Protein AF-A0A812ZDH7-F1 (afdb_monomer)

Mean predicted aligned error: 17.52 Å

Sequence (853 aa):
MTAAGGVAAEVKLAPSDTSGRPQTAWEVPDRGLLRLAHLSHAVVAPGVEERLRIELRDIVLPPHPGGQGHFNAVHDELRCKAYVGPARALFGSDGRPDKSRLKEARLEVSGHQAAAEVDLGVPEPQEPWALRMKLYRRPASNLFAQEKCAEFVEALPCPRSAVQLPGPSGGRQVGAAQVEVLRLVPAAAADALQEACGRVLAQAVDAGVEAEDVEKLCLGARELGPETLRRPEAAQALLAAAKLGKHAVVEKLLSAGVRATLAAARAAEQAGEHLLASRLFSSAEGAKKSEVLLRRAVEERMPFVAEQILKEDATALEGLDQEAARKAHAAGAWTVLAALLDRGDPAPAQPRLLLDYALRAGHAGLARSCLAHLGEDTRDMDLALRTCLDHGRTEIVREALEVMWKARSGGQSEGPPLLELEGGTPDHPAECSICFEELYTNPGVYVNEHGLRVCGHFTCLNCAEHVQDEAGERFRAWRARREPRIPRPPGPVCPLCRAPFEAAVRLTDPTVDPKAFFRLACVPEDADANPESLTLKEKFALSTLGALLPVNVSNFAATFQSLWPAWCDADLQPRPEGLREADFLRPGGMLAWLSGHLLELKVQGQLGQPPRLDCPETWFRHFDFQNSGRLTKSELLRGVVKAFDCSQLAAPGTPSRRARSAGVLKLRDLVEAVWDEERWASGVPLEDFVGSSGLAERLRAALPLGPGGPPAAAAGPSAAASGGRPADTPKAETVSVEEALRLARASDFKTVQEDEARAKVRAEKQRQPLTQSPSRDGAAEPRRPGGPAGGAQVLLASLLEAAREEGRLGATRQLRIQCPFCGVVNAARASERHRVICGACRSVFAVPSLGRR

Solvent-accessible surface area (backbone atoms only — not comparable to full-atom values): 49161 Å² total; per-residue (Å²): 140,88,84,86,83,86,81,89,80,87,83,86,86,83,79,90,80,91,68,93,66,83,80,72,94,73,82,69,82,66,84,58,53,40,76,32,35,48,44,47,66,69,46,56,41,91,93,44,60,34,33,39,38,42,36,37,35,66,51,47,75,63,78,65,97,79,71,83,86,64,95,77,70,72,72,59,49,64,42,41,42,36,35,39,34,40,44,68,34,59,54,22,99,85,69,46,56,40,62,91,62,35,50,79,35,68,34,56,66,57,92,43,32,29,44,36,73,40,82,63,46,64,77,73,69,82,61,64,34,24,40,40,40,38,35,26,42,25,48,74,93,37,90,84,50,70,47,78,54,36,73,53,75,44,64,47,54,37,50,71,44,83,43,72,34,60,25,100,78,82,78,50,82,57,25,46,28,40,37,31,38,30,39,37,34,51,50,89,46,46,68,50,33,32,53,31,37,10,45,49,48,20,53,40,39,67,71,62,59,54,41,72,58,51,42,47,50,46,54,15,36,47,67,75,32,75,62,29,33,58,35,72,46,25,32,46,20,45,29,40,20,22,52,70,63,39,60,66,42,40,51,41,41,46,76,67,50,30,54,49,39,63,69,22,14,50,31,8,43,76,61,67,35,54,74,58,13,39,52,28,36,48,58,41,70,45,99,62,60,60,30,60,51,34,52,48,25,32,74,71,47,33,30,67,46,27,40,50,47,43,71,77,36,65,70,28,57,74,76,51,58,80,61,43,34,46,41,15,58,78,27,63,14,52,68,54,30,20,53,37,40,69,74,65,47,67,71,71,55,62,49,67,61,53,26,50,47,19,51,78,73,66,38,47,66,35,28,45,32,28,48,69,72,52,61,86,80,55,89,74,46,66,63,51,46,49,54,22,52,77,70,69,38,52,68,45,46,46,51,47,48,50,53,51,42,48,65,60,43,74,77,58,80,86,66,84,57,71,62,71,33,49,68,55,75,71,63,64,46,37,50,9,88,83,81,63,47,60,10,44,82,42,33,11,37,43,15,34,93,86,63,41,21,60,55,90,65,62,29,31,36,69,60,36,44,49,52,41,50,52,33,50,49,54,46,52,53,54,64,70,64,69,56,94,81,64,78,81,71,72,71,29,48,42,91,85,80,59,44,65,36,69,45,55,44,66,64,51,57,56,84,80,39,48,65,62,22,51,48,54,47,19,53,67,94,46,97,84,56,57,78,90,73,52,44,36,34,67,74,37,49,54,51,44,48,19,29,58,38,84,24,20,52,78,56,34,50,64,58,43,64,65,48,50,58,67,29,33,64,76,87,46,83,76,70,68,92,36,37,38,66,69,35,34,70,31,80,78,8,55,49,52,55,49,43,54,54,51,49,53,52,51,46,54,70,43,63,55,79,66,56,55,72,92,44,40,66,63,29,47,62,69,42,24,81,80,69,72,63,32,34,41,71,64,38,48,53,48,46,51,58,69,57,41,74,33,45,75,59,25,63,93,86,54,56,77,89,41,12,44,44,49,4,48,53,48,47,49,55,52,49,58,72,69,54,52,64,87,82,32,71,87,22,45,37,59,71,54,32,58,35,98,87,10,52,46,50,53,49,56,71,72,42,89,75,58,96,68,74,82,82,76,78,88,74,80,93,77,84,84,89,81,93,75,79,90,71,85,75,77,77,80,75,81,67,47,74,68,57,19,51,53,51,51,52,56,50,51,53,50,50,50,53,51,49,52,49,51,50,49,54,50,53,49,63,70,65,55,72,81,73,76,78,78,83,87,77,88,84,90,82,86,90,78,92,81,79,92,85,80,70,64,65,65,59,51,53,60,53,55,57,62,62,74,67,81,78,80,84,96,69,92,62,71,46,79,44,66,37,92,87,77,65,52,76,40,80,44,57,83,86,60,83,58,62,48,68,37,92,83,81,61,51,74,46,70,61,83,81,86,75,86,127

pLDDT: mean 78.95, std 19.38, range [26.05, 98.31]

Nearest PDB structures (foldseek):
  8dh8-assembly1_B  TM=3.485E-01  e=1.967E+00  Mus musculus
  3q15-assembly1_A-2  TM=2.946E-01  e=4.383E+00  Bacillus subtilis
  5cwj-assembly1_A  TM=2.223E-01  e=1.800E+00  synthetic construct

Foldseek 3Di:
DDDDDDDDDDDDDDDDDPDDDPDDPPPPPLVFKFWFLLAFLLLFQPQWWKKKKKKKAQADDFDDPPDPDDPPDPDWDKWKKKWKAFPCQCCDPVRHRVNVGIWIWTWDDDPRMTMTMTTPTGDDNPGWMKMWMWMWTHDPVHNPDTHTQDIDMGTPSHQWDKGFGADPVRPDTRDIMIIGMIMITGNVCLVSSLLSLLQVLLVCLLVVHDQVVSLSSLSSNCSSPLVSLADVSVQNSLLSCLLVVVVSNNVSSVVSPRQQDLSSLVSNVVSVVLVVSLVSLCRNVDPDDLLVSLQVCLQSLNQSNNVVSCVVPVCSLVPDDLCSLVSCVVSVNQNSNLSCLVVVRDHNDQLVVQLLVCLVVLPLSNNLSSLVVVQQPCPPCPVSLVVSVVVVSVVSSVSSVVSNLCRLQVVDPPADAQVLLAADALFFQDAAPPPRHQLQVAWKFFAAPVRAGADLDIHGLVVQQVLQVVQVVLQVVVVVVPDPPDPRPQHRADPPPRGHGDGMDTQDDCVVPVLSNQRHLFHDPDSPDDSQPTFRALSSNLSSCSSNGRGDSVSVNVVSVVQQCVLQPVPDPPGDRGHGSCSCPHRSHVSSSSVVNVVVVLLLVLQPQADALVCVLSNVQSLPLVNPQFHDLSSVLVSDLRNDQLLVQADPPDPSSRSNSNSSVSLNVQSVVLDDCVVQVVGHGSCQCPDPNHSSVSSVVSDCPDPDDDPDPDDDDDDDDDDDDDDDDPDPPRQRSVSSSVVVVVVVVVVVVVVVVVVVVVVVVVPDDPDDDDDDDDDDDDDDDDDDDDPPPVVVVVVVVVVVPPDDDDDQDWDWDQDPPPRDTDTHTPPDPFWDQDPPPRDIDGDDDPDDD

Radius of gyration: 44.9 Å; Cα contacts (8 Å, |Δi|>4): 1231; chains: 1; bounding box: 116×93×124 Å

Secondary structure (DSSP, 8-state):
------------------------TT----TTEEEESS--TT---TT--EEEEEEEES--PPPPTT--S-S-----EEEEEEEEEEHHHHT-TTSS--GGG-EEEEEEEETTEEEEEEEEES--TTS-EEEEEEEEEE-TT-TT--EEEEEEEEEES-S-EEEEEE-TTSSSEEEEEEEEEEEEEEGGGHHHHHHHHHHHHHHHHHTT--HHHHHHHHHHHHHT-GGGGGSHHHHHHHHHHHHTT-HHHHHHHHHHTPPP-HHHHHHHHHTT-HHHHHHHHHHHH-S--HHHHHHHHHHTT-HHHHHHHHHH-GGGGTT--TTHHHHHHHHT-HHHHHHHHHHTPPPSS-HHHHHHHHHHHT-HHHHHHHHHHHTT--TTTHHHHHHHHHTT-HHHHHHHHHHHHHHHTTT---SPPHHHHH-SSSPPSPB-TTT--BGGGSEEEEE-TTS-B-SS--EEHHHHHHHHHHHHHHHHHHHHH--TTSPPPP--B-TTT--B-SEEEE---TTT-HHHHHHHH---SSTT--GGG-EE-HHHHHHHHHHHSS--HHHHHHHHHHHHHHHS-TTSSSPPSSEEHHHHTSTTSHHHHHHHHHHHHHHHHHS-SPPPTTSHHHHHHHH-TT--SEE-HHHHHHHHHHHS-GGGGSPTT--HHHHHHHHHHHHHHHHHHH--HHHHTT-EEHHHHHSTTSHHHHHHHHS---SSPPPPP-PPP-----------PPP-----HHHHHHHHHHHHHHHHHHHHHHHHHHHHHHHS--PPPPP---------------SHHHHHHHHHHHGGG--S----PEEEEE-TTT--EEEEETTS-SEEE-TTT--EEEPPP----

Structure (mmCIF, N/CA/C/O backbone):
data_AF-A0A812ZDH7-F1
#
_entry.id   AF-A0A812ZDH7-F1
#
loop_
_atom_site.group_PDB
_atom_site.id
_atom_site.type_symbol
_atom_site.label_atom_id
_atom_site.label_alt_id
_atom_site.label_comp_id
_atom_site.label_asym_id
_atom_site.label_entity_id
_atom_site.label_seq_id
_atom_site.pdbx_PDB_ins_code
_atom_site.Cartn_x
_atom_site.Cartn_y
_atom_site.Cartn_z
_atom_site.occupancy
_atom_site.B_iso_or_equiv
_atom_site.auth_seq_id
_atom_site.auth_comp_id
_atom_site.auth_asym_id
_atom_site.auth_atom_id
_atom_site.pdbx_PDB_model_num
ATOM 1 N N . MET A 1 1 ? 8.058 19.766 67.393 1.00 36.66 1 MET A N 1
ATOM 2 C CA . MET A 1 1 ? 7.571 21.146 67.198 1.00 36.66 1 MET A CA 1
ATOM 3 C C . MET A 1 1 ? 6.267 21.068 66.433 1.00 36.66 1 MET A C 1
ATOM 5 O O . MET A 1 1 ? 6.210 20.451 65.381 1.00 36.66 1 MET A O 1
ATOM 9 N N . THR A 1 2 ? 5.223 21.553 67.084 1.00 31.75 2 THR A N 1
ATOM 10 C CA . THR A 1 2 ? 3.794 21.455 66.778 1.00 31.75 2 THR A CA 1
ATOM 11 C C . THR A 1 2 ? 3.345 22.452 65.713 1.00 31.75 2 THR A C 1
ATOM 13 O O . THR A 1 2 ? 3.726 23.614 65.794 1.00 31.75 2 THR A O 1
ATOM 16 N N . ALA A 1 3 ? 2.443 22.037 64.820 1.00 30.55 3 ALA A N 1
ATOM 17 C CA . ALA A 1 3 ? 1.435 22.917 64.225 1.00 30.55 3 ALA A CA 1
ATOM 18 C C . ALA A 1 3 ? 0.239 22.074 63.750 1.00 30.55 3 ALA A C 1
ATOM 20 O O . ALA A 1 3 ? 0.263 21.472 62.680 1.00 30.55 3 ALA A O 1
ATOM 21 N N . ALA A 1 4 ? -0.786 22.006 64.599 1.00 31.56 4 ALA A N 1
ATOM 22 C CA . ALA A 1 4 ? -2.122 21.538 64.264 1.00 31.56 4 ALA A CA 1
ATOM 23 C C . ALA A 1 4 ? -2.958 22.760 63.856 1.00 31.56 4 ALA A C 1
ATOM 25 O O . ALA A 1 4 ? -3.008 23.740 64.598 1.00 31.56 4 ALA A O 1
ATOM 26 N N . GLY A 1 5 ? -3.587 22.710 62.681 1.00 30.38 5 GLY A N 1
ATOM 27 C CA . GLY A 1 5 ? -4.512 23.729 62.189 1.00 30.38 5 GLY A CA 1
ATOM 28 C C . GLY A 1 5 ? -5.925 23.164 62.148 1.00 30.38 5 GLY A C 1
ATOM 29 O O . GLY A 1 5 ? -6.252 22.390 61.254 1.00 30.38 5 GLY A O 1
ATOM 30 N N . GLY A 1 6 ? -6.739 23.524 63.140 1.00 27.30 6 GLY A N 1
ATOM 31 C CA . GLY A 1 6 ? -8.177 23.284 63.140 1.00 27.30 6 GLY A CA 1
ATOM 32 C C . GLY A 1 6 ? -8.907 24.388 62.380 1.00 27.30 6 GLY A C 1
ATOM 33 O O . GLY A 1 6 ? -8.575 25.563 62.524 1.00 27.30 6 GLY A O 1
ATOM 34 N N . VAL A 1 7 ? -9.919 24.011 61.601 1.00 31.72 7 VAL A N 1
ATOM 35 C CA . VAL A 1 7 ? -10.903 24.943 61.043 1.00 31.72 7 VAL A CA 1
ATOM 36 C C . VAL A 1 7 ? -12.284 24.437 61.437 1.00 31.72 7 VAL A C 1
ATOM 38 O O . VAL A 1 7 ? -12.730 23.381 60.994 1.00 31.72 7 VAL A O 1
ATOM 41 N N . ALA A 1 8 ? -12.917 25.192 62.330 1.00 28.00 8 ALA A N 1
ATOM 42 C CA . ALA A 1 8 ? -14.320 25.082 62.681 1.00 28.00 8 ALA A CA 1
ATOM 43 C C . ALA A 1 8 ? -15.163 25.712 61.562 1.00 28.00 8 ALA A C 1
ATOM 45 O O . ALA A 1 8 ? -14.855 26.814 61.111 1.00 28.00 8 ALA A O 1
ATOM 46 N N . ALA A 1 9 ? -16.225 25.029 61.137 1.00 31.98 9 ALA A N 1
ATOM 47 C CA . ALA A 1 9 ? -17.242 25.594 60.260 1.00 31.98 9 ALA A CA 1
ATOM 48 C C . ALA A 1 9 ? -18.599 25.541 60.969 1.00 31.98 9 ALA A C 1
ATOM 50 O O . ALA A 1 9 ? -19.099 24.472 61.321 1.00 31.98 9 ALA A O 1
ATOM 51 N N . GLU A 1 10 ? -19.142 26.735 61.203 1.00 26.05 10 GLU A N 1
ATOM 52 C CA . GLU A 1 10 ? -20.480 27.020 61.711 1.00 26.05 10 GLU A CA 1
ATOM 53 C C . GLU A 1 10 ? -21.563 26.402 60.817 1.00 26.05 10 GLU A C 1
ATOM 55 O O . GLU A 1 10 ? -21.604 26.638 59.608 1.00 26.05 10 GLU A O 1
ATOM 60 N N . VAL A 1 11 ? -22.502 25.676 61.424 1.00 28.17 11 VAL A N 1
ATOM 61 C CA . VAL A 1 11 ? -23.758 25.286 60.776 1.00 28.17 11 VAL A CA 1
ATOM 62 C C . VAL A 1 11 ? -24.827 26.305 61.166 1.00 28.17 11 VAL A C 1
ATOM 64 O O . VAL A 1 11 ? -25.253 26.374 62.318 1.00 28.17 11 VAL A O 1
ATOM 67 N N . LYS A 1 12 ? -25.252 27.107 60.185 1.00 28.89 12 LYS A N 1
ATOM 68 C CA . LYS A 1 12 ? -26.414 28.001 60.270 1.00 28.89 12 LYS A CA 1
ATOM 69 C C . LYS A 1 12 ? -27.712 27.189 60.290 1.00 28.89 12 LYS A C 1
ATOM 71 O O . LYS A 1 12 ? -27.969 26.395 59.390 1.00 28.89 12 LYS A O 1
ATOM 76 N N . LEU A 1 13 ? -28.543 27.454 61.295 1.00 29.92 13 LEU A N 1
ATOM 77 C CA . LEU A 1 13 ? -29.944 27.040 61.395 1.00 29.92 13 LEU A CA 1
ATOM 78 C C . LEU A 1 13 ? -30.859 28.045 60.677 1.00 29.92 13 LEU A C 1
ATOM 80 O O . LEU A 1 13 ? -30.758 29.237 60.960 1.00 29.92 13 LEU A O 1
ATOM 84 N N . ALA A 1 14 ? -31.761 27.552 59.817 1.00 28.77 14 ALA A N 1
ATOM 85 C CA . ALA A 1 14 ? -33.139 28.032 59.562 1.00 28.77 14 ALA A CA 1
ATOM 86 C C . ALA A 1 14 ? -33.747 27.303 58.334 1.00 28.77 14 ALA A C 1
ATOM 88 O O . ALA A 1 14 ? -32.977 26.860 57.483 1.00 28.77 14 ALA A O 1
ATOM 89 N N . PRO A 1 15 ? -35.081 27.290 58.118 1.00 36.38 15 PRO A N 1
ATOM 90 C CA . PRO A 1 15 ? -36.203 27.324 59.058 1.00 36.38 15 PRO A CA 1
ATOM 91 C C . PRO A 1 15 ? -37.129 26.091 58.908 1.00 36.38 15 PRO A C 1
ATOM 93 O O . PRO A 1 15 ? -37.048 25.311 57.963 1.00 36.38 15 PRO A O 1
ATOM 96 N N . SER A 1 16 ? -38.028 25.931 59.877 1.00 33.94 16 SER A N 1
ATOM 97 C CA . SER A 1 16 ? -39.096 24.932 59.919 1.00 33.94 16 SER A CA 1
ATOM 98 C C . SER A 1 16 ? -40.121 25.126 58.800 1.00 33.94 16 SER A C 1
ATOM 100 O O . SER A 1 16 ? -40.863 26.109 58.811 1.00 33.94 16 SER A O 1
ATOM 102 N N . ASP A 1 17 ? -40.200 24.153 57.896 1.00 32.59 17 ASP A N 1
ATOM 103 C CA . ASP A 1 17 ? -41.241 24.066 56.877 1.00 32.59 17 ASP A CA 1
ATOM 104 C C . ASP A 1 17 ? -42.348 23.120 57.366 1.00 32.59 17 ASP A C 1
ATOM 106 O O . ASP A 1 17 ? -42.239 21.892 57.354 1.00 32.59 17 ASP A O 1
ATOM 110 N N . THR A 1 18 ? -43.418 23.715 57.883 1.00 38.72 18 THR A N 1
ATOM 111 C CA . THR A 1 18 ? -44.663 23.038 58.243 1.00 38.72 18 THR A CA 1
ATOM 112 C C . THR A 1 18 ? -45.483 22.783 56.980 1.00 38.72 18 THR A C 1
ATOM 114 O O . THR A 1 18 ? -46.400 23.536 56.660 1.00 38.72 18 THR A O 1
ATOM 117 N N . SER A 1 19 ? -45.189 21.697 56.270 1.00 35.34 19 SER A N 1
ATOM 118 C CA . SER A 1 19 ? -46.166 21.058 55.387 1.00 35.34 19 SER A CA 1
ATOM 119 C C . SER A 1 19 ? -46.244 19.581 55.758 1.00 35.34 19 SER A C 1
ATOM 121 O O . SER A 1 19 ? -45.341 18.788 55.503 1.00 35.34 19 SER A O 1
ATOM 123 N N . GLY A 1 20 ? -47.314 19.221 56.468 1.00 39.78 20 GLY A N 1
ATOM 124 C CA . GLY A 1 20 ? -47.575 17.854 56.899 1.00 39.78 20 GLY A CA 1
ATOM 125 C C . GLY A 1 20 ? -47.836 16.948 55.700 1.00 39.78 20 GLY A C 1
ATOM 126 O O . GLY A 1 20 ? -48.981 16.752 55.303 1.00 39.78 20 GLY A O 1
ATOM 127 N N . ARG A 1 21 ? -46.771 16.379 55.129 1.00 35.00 21 ARG A N 1
ATOM 128 C CA . ARG A 1 21 ? -46.842 15.114 54.397 1.00 35.00 21 ARG A CA 1
ATOM 129 C C . ARG A 1 21 ? -46.805 13.976 55.420 1.00 35.00 21 ARG A C 1
ATOM 131 O O . ARG A 1 21 ? -45.985 14.035 56.337 1.00 35.00 21 ARG A O 1
ATOM 138 N N . PRO A 1 22 ? -47.652 12.942 55.292 1.00 33.59 22 PRO A N 1
ATOM 139 C CA . PRO A 1 22 ? -47.539 11.765 56.140 1.00 33.59 22 PRO A CA 1
ATOM 140 C C . PRO A 1 22 ? -46.152 11.144 55.929 1.00 33.59 22 PRO A C 1
ATOM 142 O O . PRO A 1 22 ? -45.802 10.774 54.808 1.00 33.59 22 PRO A O 1
ATOM 145 N N . GLN A 1 23 ? -45.354 11.072 56.998 1.00 33.78 23 GLN A N 1
ATOM 146 C CA . GLN A 1 23 ? -44.108 10.309 57.028 1.00 33.78 23 GLN A CA 1
ATOM 147 C C . GLN A 1 23 ? -44.435 8.855 56.670 1.00 33.78 23 GLN A C 1
ATOM 149 O O . GLN A 1 23 ? -45.102 8.147 57.423 1.00 33.78 23 GLN A O 1
ATOM 154 N N . THR A 1 24 ? -44.005 8.416 55.490 1.00 40.00 24 THR A N 1
ATOM 155 C CA . THR A 1 24 ? -44.066 7.014 55.078 1.00 40.00 24 THR A CA 1
ATOM 156 C C . THR A 1 24 ? -43.135 6.204 55.977 1.00 40.00 24 THR A C 1
ATOM 158 O O . THR A 1 24 ? -41.932 6.447 56.006 1.00 40.00 24 THR A O 1
ATOM 161 N N . ALA A 1 25 ? -43.700 5.258 56.723 1.00 37.25 25 ALA A N 1
ATOM 162 C CA . ALA A 1 25 ? -43.093 4.526 57.836 1.00 37.25 25 ALA A CA 1
ATOM 163 C C . ALA A 1 25 ? -41.969 3.517 57.475 1.00 37.25 25 ALA A C 1
ATOM 165 O O . ALA A 1 25 ? -41.839 2.499 58.145 1.00 37.25 25 ALA A O 1
ATOM 166 N N . TRP A 1 26 ? -41.153 3.767 56.443 1.00 49.50 26 TRP A N 1
ATOM 167 C CA . TRP A 1 26 ? -40.172 2.790 55.931 1.00 49.50 26 TRP A CA 1
ATOM 168 C C . TRP A 1 26 ? -38.736 3.309 55.761 1.00 49.50 26 TRP A C 1
ATOM 170 O O . TRP A 1 26 ? -37.904 2.625 55.164 1.00 49.50 26 TRP A O 1
ATOM 180 N N . GLU A 1 27 ? -38.394 4.475 56.311 1.00 44.19 27 GLU A N 1
ATOM 181 C CA . GLU A 1 27 ? -36.989 4.892 56.426 1.00 44.19 27 GLU A CA 1
ATOM 182 C C . GLU A 1 27 ? -36.344 4.237 57.656 1.00 44.19 27 GLU A C 1
ATOM 184 O O . GLU A 1 27 ? -36.088 4.880 58.672 1.00 44.19 27 GLU A O 1
ATOM 189 N N . VAL A 1 28 ? -36.074 2.931 57.580 1.00 51.00 28 VAL A N 1
ATOM 190 C CA . VAL A 1 28 ? -35.011 2.363 58.416 1.00 51.00 28 VAL A CA 1
ATOM 191 C C . VAL A 1 28 ? -33.705 2.948 57.870 1.00 51.00 28 VAL A C 1
ATOM 193 O O . VAL A 1 28 ? -33.443 2.803 56.675 1.00 51.00 28 VAL A O 1
ATOM 196 N N . PRO A 1 29 ? -32.892 3.656 58.672 1.00 54.22 29 PRO A N 1
ATOM 197 C CA . PRO A 1 29 ? -31.607 4.129 58.194 1.00 54.22 29 PRO A CA 1
ATOM 198 C C . PRO A 1 29 ? -30.736 2.904 57.898 1.00 54.22 29 PRO A C 1
ATOM 200 O O . PRO A 1 29 ? -30.279 2.246 58.831 1.00 54.22 29 PRO A O 1
ATOM 203 N N . ASP A 1 30 ? -30.490 2.624 56.616 1.00 65.56 30 ASP A N 1
ATOM 204 C CA . ASP A 1 30 ? -29.578 1.584 56.105 1.00 65.56 30 ASP A CA 1
ATOM 205 C C . ASP A 1 30 ? -28.102 1.920 56.440 1.00 65.56 30 ASP A C 1
ATOM 207 O O . ASP A 1 30 ? -27.213 1.915 55.585 1.00 65.56 30 ASP A O 1
ATOM 211 N N . ARG A 1 31 ? -27.804 2.300 57.689 1.00 76.06 31 ARG A N 1
ATOM 212 C CA . ARG A 1 31 ? -26.456 2.666 58.129 1.00 76.06 31 ARG A CA 1
ATOM 213 C C . ARG A 1 31 ? -25.582 1.415 58.116 1.00 76.06 31 ARG A C 1
ATOM 215 O O . ARG A 1 31 ? -25.622 0.615 59.043 1.00 76.06 31 ARG A O 1
ATOM 222 N N . GLY A 1 32 ? -24.777 1.281 57.065 1.00 87.88 32 GLY A N 1
ATOM 223 C CA . GLY A 1 32 ? -23.774 0.224 56.926 1.00 87.88 32 GLY A CA 1
ATOM 224 C C . GLY A 1 32 ? -24.073 -0.833 55.863 1.00 87.88 32 GLY A C 1
ATOM 225 O O . GLY A 1 32 ? -23.330 -1.810 55.798 1.00 87.88 32 GLY A O 1
ATOM 226 N N . LEU A 1 33 ? -25.100 -0.654 55.024 1.00 91.62 33 LEU A N 1
ATOM 227 C CA . LEU A 1 33 ? -25.378 -1.528 53.879 1.00 91.62 33 LEU A CA 1
ATOM 228 C C . LEU A 1 33 ? -25.193 -0.775 52.551 1.00 91.62 33 LEU A C 1
ATOM 230 O O . LEU A 1 33 ? -25.600 0.376 52.409 1.00 91.62 33 LEU A O 1
ATOM 234 N N . LEU A 1 34 ? -24.591 -1.439 51.568 1.00 91.38 34 LEU A N 1
ATOM 235 C CA . LEU A 1 34 ? -24.535 -1.022 50.170 1.00 91.38 34 LEU A CA 1
ATOM 236 C C . LEU A 1 34 ? -25.800 -1.491 49.459 1.00 91.38 34 LEU A C 1
ATOM 238 O O . LEU A 1 34 ? -26.190 -2.647 49.613 1.00 91.38 34 LEU A O 1
ATOM 242 N N . ARG A 1 35 ? -26.407 -0.615 48.656 1.00 92.19 35 ARG A N 1
ATOM 243 C CA . ARG A 1 35 ? -27.573 -0.926 47.819 1.00 92.19 35 ARG A CA 1
ATOM 244 C C . ARG A 1 35 ? -27.111 -1.060 46.373 1.00 92.19 35 ARG A C 1
ATOM 246 O O . ARG A 1 35 ? -26.675 -0.078 45.783 1.00 92.19 35 ARG A O 1
ATOM 253 N N . LEU A 1 36 ? -27.192 -2.270 45.834 1.00 92.00 36 LEU A N 1
ATOM 254 C CA . LEU A 1 36 ? -26.642 -2.638 44.532 1.00 92.00 36 LEU A CA 1
ATOM 255 C C . LEU A 1 36 ? -27.785 -3.155 43.648 1.00 92.00 36 LEU A C 1
ATOM 257 O O . LEU A 1 36 ? -28.322 -4.234 43.893 1.00 92.00 36 LEU A O 1
ATOM 261 N N . ALA A 1 37 ? -28.218 -2.369 42.667 1.00 89.44 37 ALA A N 1
ATOM 262 C CA . ALA A 1 37 ? -29.330 -2.702 41.775 1.00 89.44 37 ALA A CA 1
ATOM 263 C C . ALA A 1 37 ? -28.863 -3.419 40.496 1.00 89.44 37 ALA A C 1
ATOM 265 O O . ALA A 1 37 ? -29.612 -4.191 39.898 1.00 89.44 37 ALA A O 1
ATOM 266 N N . HIS A 1 38 ? -27.629 -3.160 40.069 1.00 89.94 38 HIS A N 1
ATOM 267 C CA . HIS A 1 38 ? -27.049 -3.612 38.808 1.00 89.94 38 HIS A CA 1
ATOM 268 C C . HIS A 1 38 ? -25.920 -4.636 38.992 1.00 89.94 38 HIS A C 1
ATOM 270 O O . HIS A 1 38 ? -25.565 -5.320 38.029 1.00 89.94 38 HIS A O 1
ATOM 276 N N . LEU A 1 39 ? -25.335 -4.765 40.191 1.00 87.75 39 LEU A N 1
ATOM 277 C CA . LEU A 1 39 ? -24.233 -5.705 40.417 1.00 87.75 39 LEU A CA 1
ATOM 278 C C . LEU A 1 39 ? -24.667 -7.168 40.236 1.00 87.75 39 LEU A C 1
ATOM 280 O O . LEU A 1 39 ? -25.484 -7.697 40.990 1.00 87.75 39 LEU A O 1
ATOM 284 N N . SER A 1 40 ? -24.045 -7.839 39.262 1.00 82.31 40 SER A N 1
ATOM 285 C CA . SER A 1 40 ? -24.274 -9.257 38.968 1.00 82.31 40 SER A CA 1
ATOM 286 C C . SER A 1 40 ? -24.061 -10.155 40.189 1.00 82.31 40 SER A C 1
ATOM 288 O O . SER A 1 40 ? -23.097 -9.992 40.938 1.00 82.31 40 SER A O 1
ATOM 290 N N . HIS A 1 41 ? -24.918 -11.168 40.335 1.00 78.44 41 HIS A N 1
ATOM 291 C CA . HIS A 1 41 ? -24.782 -12.212 41.356 1.00 78.44 41 HIS A CA 1
ATOM 292 C C . HIS A 1 41 ? -23.565 -13.124 41.148 1.00 78.44 41 HIS A C 1
ATOM 294 O O . HIS A 1 41 ? -23.186 -13.839 42.067 1.00 78.44 41 HIS A O 1
ATOM 300 N N . ALA A 1 42 ? -22.916 -13.073 39.980 1.00 79.94 42 ALA A N 1
ATOM 301 C CA . ALA A 1 42 ? -21.625 -13.730 39.779 1.00 79.94 42 ALA A CA 1
ATOM 302 C C . ALA A 1 42 ? -20.497 -13.068 40.598 1.00 79.94 42 ALA A C 1
ATOM 304 O O . ALA A 1 42 ? -19.483 -13.700 40.887 1.00 79.94 42 ALA A O 1
ATOM 305 N N . VAL A 1 43 ? -20.659 -11.796 40.982 1.00 84.19 43 VAL A N 1
ATOM 306 C CA . VAL A 1 43 ? -19.699 -11.078 41.827 1.00 84.19 43 VAL A CA 1
ATOM 307 C C . VAL A 1 43 ? -20.039 -11.358 43.282 1.00 84.19 43 VAL A C 1
ATOM 309 O O . VAL A 1 43 ? -20.941 -10.722 43.816 1.00 84.19 43 VAL A O 1
ATOM 312 N N . VAL A 1 44 ? -19.328 -12.282 43.927 1.00 88.06 44 VAL A N 1
ATOM 313 C CA . VAL A 1 44 ? -19.553 -12.669 45.332 1.00 88.06 44 VAL A CA 1
ATOM 314 C C . VAL A 1 44 ? -18.324 -12.327 46.172 1.00 88.06 44 VAL A C 1
ATOM 316 O O . VAL A 1 44 ? -17.191 -12.533 45.730 1.00 88.06 44 VAL A O 1
ATOM 319 N N . ALA A 1 45 ? -18.541 -11.823 47.389 1.00 87.62 45 ALA A N 1
ATOM 320 C CA . ALA A 1 45 ? -17.491 -11.684 48.394 1.00 87.62 45 ALA A CA 1
ATOM 321 C C . ALA A 1 45 ? -17.509 -12.925 49.310 1.00 87.62 45 ALA A C 1
ATOM 323 O O . ALA A 1 45 ? -18.509 -13.157 49.994 1.00 87.62 45 ALA A O 1
ATOM 324 N N . PRO A 1 46 ? -16.448 -13.754 49.324 1.00 84.56 46 PRO A N 1
ATOM 325 C CA . PRO A 1 46 ? -16.424 -14.968 50.135 1.00 84.56 46 PRO A CA 1
ATOM 326 C C . PRO A 1 46 ? -16.692 -14.679 51.616 1.00 84.56 46 PRO A C 1
ATOM 328 O O . PRO A 1 46 ? -16.054 -13.811 52.206 1.00 84.56 46 PRO A O 1
ATOM 331 N N . GLY A 1 47 ? -17.623 -15.427 52.215 1.00 85.00 47 GLY A N 1
ATOM 332 C CA . GLY A 1 47 ? -17.964 -15.303 53.637 1.00 85.00 47 GLY A CA 1
ATOM 333 C C . GLY A 1 47 ? -18.823 -14.088 53.997 1.00 85.00 47 GLY A C 1
ATOM 334 O O . GLY A 1 47 ? -19.005 -13.816 55.180 1.00 85.00 47 GLY A O 1
ATOM 335 N N . VAL A 1 48 ? -19.351 -13.363 53.009 1.00 86.12 48 VAL A N 1
ATOM 336 C CA . VAL A 1 48 ? -20.254 -12.232 53.233 1.00 86.12 48 VAL A CA 1
ATOM 337 C C . VAL A 1 48 ? -21.692 -12.691 53.036 1.00 86.12 48 VAL A C 1
ATOM 339 O O . VAL A 1 48 ? -22.039 -13.252 51.999 1.00 86.12 48 VAL A O 1
ATOM 342 N N . GLU A 1 49 ? -22.525 -12.457 54.048 1.00 86.25 49 GLU A N 1
ATOM 343 C CA . GLU A 1 49 ? -23.966 -12.677 53.952 1.00 86.25 49 GLU A CA 1
ATOM 344 C C . GLU A 1 49 ? -24.619 -11.564 53.136 1.00 86.25 49 GLU A C 1
ATOM 346 O O . GLU A 1 49 ? -24.347 -10.374 53.330 1.00 86.25 49 GLU A O 1
ATOM 351 N N . GLU A 1 50 ? -25.503 -11.961 52.227 1.00 88.25 50 GLU A N 1
ATOM 352 C CA . GLU A 1 50 ? -26.195 -11.047 51.330 1.00 88.25 50 GLU A CA 1
ATOM 353 C C . GLU A 1 50 ? -27.695 -11.091 51.567 1.00 88.25 50 GLU A C 1
ATOM 355 O O . GLU A 1 50 ? -28.289 -12.147 51.798 1.00 88.25 50 GLU A O 1
ATOM 360 N N . ARG A 1 51 ? -28.333 -9.927 51.456 1.00 90.00 51 ARG A N 1
ATOM 361 C CA . ARG A 1 51 ? -29.790 -9.822 51.500 1.00 90.00 51 ARG A CA 1
ATOM 362 C C . ARG A 1 51 ? -30.300 -9.271 50.182 1.00 90.00 51 ARG A C 1
ATOM 364 O O . ARG A 1 51 ? -29.636 -8.472 49.528 1.00 90.00 51 ARG A O 1
ATOM 371 N N . LEU A 1 52 ? -31.500 -9.672 49.794 1.00 89.56 52 LEU A N 1
ATOM 372 C CA . LEU A 1 52 ? -32.237 -9.038 48.710 1.00 89.56 52 LEU A CA 1
ATOM 373 C C . LEU A 1 52 ? -33.400 -8.251 49.279 1.00 89.56 52 LEU A C 1
ATOM 375 O O . LEU A 1 52 ? -34.215 -8.794 50.014 1.00 89.56 52 LEU A O 1
ATOM 379 N N . ARG A 1 53 ? -33.515 -6.993 48.882 1.00 90.44 53 ARG A N 1
ATOM 380 C CA . ARG A 1 53 ? -34.669 -6.150 49.151 1.00 90.44 53 ARG A CA 1
ATOM 381 C C . ARG A 1 53 ? -35.502 -6.048 47.884 1.00 90.44 53 ARG A C 1
ATOM 383 O O . ARG A 1 53 ? -35.042 -5.531 46.872 1.00 90.44 53 ARG A O 1
ATOM 390 N N . ILE A 1 54 ? -36.712 -6.584 47.939 1.00 90.88 54 ILE A N 1
ATOM 391 C CA . ILE A 1 54 ? -37.675 -6.570 46.839 1.00 90.88 54 ILE A CA 1
ATOM 392 C C . ILE A 1 54 ? -38.660 -5.448 47.128 1.00 90.88 54 ILE A C 1
ATOM 394 O O . ILE A 1 54 ? -39.351 -5.496 48.143 1.00 90.88 54 ILE A O 1
ATOM 398 N N . GLU A 1 55 ? -38.742 -4.466 46.239 1.00 90.69 55 GLU A N 1
ATOM 399 C CA . GLU A 1 55 ? -39.678 -3.350 46.324 1.00 90.69 55 GLU A CA 1
ATOM 400 C C . GLU A 1 55 ? -40.643 -3.369 45.136 1.00 90.69 55 GLU A C 1
ATOM 402 O O . GLU A 1 55 ? -40.251 -3.484 43.979 1.00 90.69 55 GLU A O 1
ATOM 407 N N . LEU A 1 56 ? -41.928 -3.226 45.431 1.00 89.62 56 LEU A N 1
ATOM 408 C CA . LEU A 1 56 ? -42.997 -2.936 44.490 1.00 89.62 56 LEU A CA 1
ATOM 409 C C . LEU A 1 56 ? -43.419 -1.489 44.676 1.00 89.62 56 LEU A C 1
ATOM 411 O O . LEU A 1 56 ? -43.761 -1.081 45.788 1.00 89.62 56 LEU A O 1
ATOM 415 N N . ARG A 1 57 ? -43.454 -0.735 43.584 1.00 89.25 57 ARG A N 1
ATOM 416 C CA . ARG A 1 57 ? -43.907 0.654 43.552 1.00 89.25 57 ARG A CA 1
ATOM 417 C C . ARG A 1 57 ? -45.014 0.842 42.531 1.00 89.25 57 ARG A C 1
ATOM 419 O O . ARG A 1 57 ? -45.179 0.032 41.616 1.00 89.25 57 ARG A O 1
ATOM 426 N N . ASP A 1 58 ? -45.761 1.922 42.721 1.00 87.88 58 ASP A N 1
ATOM 427 C CA . ASP A 1 58 ? -46.833 2.367 41.833 1.00 87.88 58 ASP A CA 1
ATOM 428 C C . ASP A 1 58 ? -47.861 1.270 41.553 1.00 87.88 58 ASP A C 1
ATOM 430 O O . ASP A 1 58 ? -48.312 1.094 40.427 1.00 87.88 58 ASP A O 1
ATOM 434 N N . ILE A 1 59 ? -48.225 0.499 42.581 1.00 85.81 59 ILE A N 1
ATOM 435 C CA . ILE A 1 59 ? -49.190 -0.586 42.432 1.00 85.81 59 ILE A CA 1
ATOM 436 C C . ILE A 1 59 ? -50.568 0.019 42.132 1.00 85.81 59 ILE A C 1
ATOM 438 O O . ILE A 1 59 ? -51.271 0.501 43.028 1.00 85.81 59 ILE A O 1
ATOM 442 N N . VAL A 1 60 ? -50.966 -0.030 40.860 1.00 80.50 60 VAL A N 1
ATOM 443 C CA . VAL A 1 60 ? -52.303 0.366 40.407 1.00 80.50 60 VAL A CA 1
ATOM 444 C C . VAL A 1 60 ? -53.155 -0.882 40.227 1.00 80.50 60 VAL A C 1
ATOM 446 O O . VAL A 1 60 ? -52.983 -1.641 39.273 1.00 80.50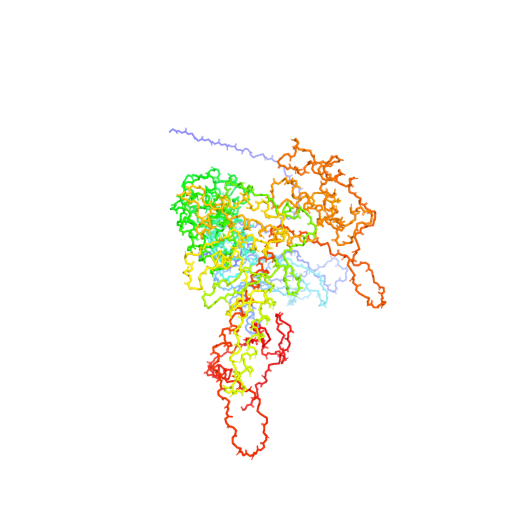 60 VAL A O 1
ATOM 449 N N . LEU A 1 61 ? -54.086 -1.105 41.153 1.00 71.12 61 LEU A N 1
ATOM 450 C CA . LEU A 1 61 ? -55.011 -2.229 41.060 1.00 71.12 61 LEU A CA 1
ATOM 451 C C . LEU A 1 61 ? -56.226 -1.869 40.199 1.00 71.12 61 LEU A C 1
ATOM 453 O O . LEU A 1 61 ? -56.790 -0.785 40.361 1.00 71.12 61 LEU A O 1
ATOM 457 N N . PRO A 1 62 ? -56.683 -2.780 39.320 1.00 67.31 62 PRO A N 1
ATOM 458 C CA . PRO A 1 62 ? -57.920 -2.577 38.587 1.00 67.31 62 PRO A CA 1
ATOM 459 C C . PRO A 1 62 ? -59.113 -2.417 39.544 1.00 67.31 62 PRO A C 1
ATOM 461 O O . PRO A 1 62 ? -59.270 -3.243 40.460 1.00 67.31 62 PRO A O 1
ATOM 464 N N . PRO A 1 63 ? -60.002 -1.429 39.309 1.00 67.38 63 PRO A N 1
ATOM 465 C CA . PRO A 1 63 ? -61.244 -1.311 40.065 1.00 67.38 63 PRO A CA 1
ATOM 466 C C . PRO A 1 63 ? -62.046 -2.614 39.953 1.00 67.38 63 PRO A C 1
ATOM 468 O O . PRO A 1 63 ? -62.020 -3.290 38.922 1.00 67.38 63 PRO A O 1
ATOM 471 N N . HIS A 1 64 ? -62.713 -3.013 41.039 1.00 67.00 64 HIS A N 1
ATOM 472 C CA . HIS A 1 64 ? -63.470 -4.266 41.063 1.00 67.00 64 HIS A CA 1
ATOM 473 C C . HIS A 1 64 ? -64.574 -4.213 39.989 1.00 67.00 64 HIS A C 1
ATOM 475 O O . HIS A 1 64 ? -65.368 -3.271 40.004 1.00 67.00 64 HIS A O 1
ATOM 481 N N . PRO A 1 65 ? -64.690 -5.214 39.090 1.00 63.12 65 PRO A N 1
ATOM 482 C CA . PRO A 1 65 ? -65.655 -5.212 37.977 1.00 63.12 65 PRO A CA 1
ATOM 483 C C . PRO A 1 65 ? -67.152 -5.190 38.365 1.00 63.12 65 PRO A C 1
ATOM 485 O O . PRO A 1 65 ? -67.998 -5.272 37.483 1.00 63.12 65 PRO A O 1
ATOM 488 N N . GLY A 1 66 ? -67.500 -5.057 39.650 1.00 68.44 66 GLY A N 1
ATOM 489 C CA . GLY A 1 66 ? -68.884 -4.972 40.137 1.00 68.44 66 GLY A CA 1
ATOM 490 C C . GLY A 1 66 ? -69.211 -3.714 40.953 1.00 68.44 66 GLY A C 1
ATOM 491 O O . GLY A 1 66 ? -70.329 -3.591 41.441 1.00 68.44 66 GLY A O 1
ATOM 492 N N . GLY A 1 67 ? -68.266 -2.783 41.134 1.00 59.62 67 GLY A N 1
ATOM 493 C CA . GLY A 1 67 ? -68.456 -1.603 41.984 1.00 59.62 67 GLY A CA 1
ATOM 494 C C . GLY A 1 67 ? -69.063 -0.414 41.241 1.00 59.62 67 GLY A C 1
ATOM 495 O O . GLY A 1 67 ? -68.354 0.542 40.937 1.00 59.62 67 GLY A O 1
ATOM 496 N N . GLN A 1 68 ? -70.361 -0.440 40.935 1.00 53.38 68 GLN A N 1
ATOM 497 C CA . GLN A 1 68 ? -71.052 0.760 40.451 1.00 53.38 68 GLN A CA 1
ATOM 498 C C . GLN A 1 68 ? -71.333 1.718 41.627 1.00 53.38 68 GLN A C 1
ATOM 500 O O . GLN A 1 68 ? -72.275 1.534 42.387 1.00 53.38 68 GLN A O 1
ATOM 505 N N . GLY A 1 69 ? -70.508 2.759 41.775 1.00 53.72 69 GLY A N 1
ATOM 506 C CA . GLY A 1 69 ? -70.973 4.076 42.238 1.00 53.72 69 GLY A CA 1
ATOM 507 C C . GLY A 1 69 ? -71.029 4.409 43.737 1.00 53.72 69 GLY A C 1
ATOM 508 O O . GLY A 1 69 ? -71.436 5.525 44.052 1.00 53.72 69 GLY A O 1
ATOM 509 N N . HIS A 1 70 ? -70.598 3.552 44.670 1.00 52.91 70 HIS A N 1
ATOM 510 C CA . HIS A 1 70 ? -70.587 3.913 46.100 1.00 52.91 70 HIS A CA 1
ATOM 511 C C . HIS A 1 70 ? -69.172 4.142 46.656 1.00 52.91 70 HIS A C 1
ATOM 513 O O . HIS A 1 70 ? -68.349 3.235 46.708 1.00 52.91 70 HIS A O 1
ATOM 519 N N . PHE A 1 71 ? -68.921 5.376 47.111 1.00 50.56 71 PHE A N 1
ATOM 520 C CA . PHE A 1 71 ? -67.645 5.935 47.594 1.00 50.56 71 PHE A CA 1
ATOM 521 C C . PHE A 1 71 ? -67.050 5.298 48.873 1.00 50.56 71 PHE A C 1
ATOM 523 O O . PHE A 1 71 ? -66.026 5.768 49.355 1.00 50.56 71 PHE A O 1
ATOM 530 N N . ASN A 1 72 ? -67.622 4.207 49.392 1.00 49.16 72 ASN A N 1
ATOM 531 C CA . ASN A 1 72 ? -67.088 3.457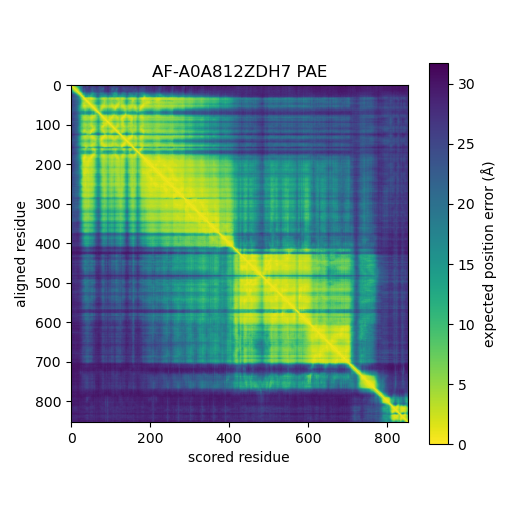 50.538 1.00 49.16 72 ASN A CA 1
ATOM 532 C C . ASN A 1 72 ? -66.551 2.091 50.087 1.00 49.16 72 ASN A C 1
ATOM 534 O O . ASN A 1 72 ? -67.002 1.042 50.548 1.00 49.16 72 ASN A O 1
ATOM 538 N N . ALA A 1 73 ? -65.622 2.100 49.130 1.00 51.84 73 ALA A N 1
ATOM 539 C CA . ALA A 1 73 ? -64.981 0.885 48.649 1.00 51.84 73 ALA A CA 1
ATOM 540 C C . ALA A 1 73 ? -64.110 0.291 49.764 1.00 51.84 73 ALA A C 1
ATOM 542 O O . ALA A 1 73 ? -63.053 0.825 50.092 1.00 51.84 73 ALA A O 1
ATOM 543 N N . VAL A 1 74 ? -64.553 -0.824 50.346 1.00 55.72 74 VAL A N 1
ATOM 544 C CA . VAL A 1 74 ? -63.682 -1.687 51.147 1.00 55.72 74 VAL A CA 1
ATOM 545 C C . VAL A 1 74 ? -62.534 -2.104 50.228 1.00 55.72 74 VAL A C 1
ATOM 547 O O . VAL A 1 74 ? -62.755 -2.796 49.236 1.00 55.72 74 VAL A O 1
ATOM 550 N N . HIS A 1 75 ? -61.335 -1.585 50.493 1.00 61.81 75 HIS A N 1
ATOM 551 C CA . HIS A 1 75 ? -60.160 -1.844 49.671 1.00 61.81 75 HIS A CA 1
ATOM 552 C C . HIS A 1 75 ? -59.860 -3.346 49.678 1.00 61.81 75 HIS A C 1
ATOM 554 O O . HIS A 1 75 ? -59.686 -3.938 50.743 1.00 61.81 75 HIS A O 1
ATOM 560 N N . ASP A 1 76 ? -59.810 -3.965 48.498 1.00 70.31 76 ASP A N 1
ATOM 561 C CA . ASP A 1 76 ? -59.368 -5.353 48.387 1.00 70.31 76 ASP A CA 1
ATOM 562 C C . ASP A 1 76 ? -57.932 -5.479 48.909 1.00 70.31 76 ASP A C 1
ATOM 564 O O . ASP A 1 76 ? -57.049 -4.699 48.543 1.00 70.31 76 ASP A O 1
ATOM 568 N N . GLU A 1 77 ? -57.699 -6.467 49.773 1.00 81.50 77 GLU A N 1
ATOM 569 C CA . GLU A 1 77 ? -56.386 -6.709 50.368 1.00 81.50 77 GLU A CA 1
ATOM 570 C C . GLU A 1 77 ? -55.495 -7.374 49.310 1.00 81.50 77 GLU A C 1
ATOM 572 O O . GLU A 1 77 ? -55.758 -8.493 48.852 1.00 81.50 77 GLU A O 1
ATOM 577 N N . LEU A 1 78 ? -54.431 -6.685 48.898 1.00 83.00 78 LEU A N 1
ATOM 578 C CA . LEU A 1 78 ? -53.416 -7.253 48.021 1.00 83.00 78 LEU A CA 1
ATOM 579 C C . LEU A 1 78 ? -52.406 -8.042 48.853 1.00 83.00 78 LEU A C 1
ATOM 581 O O . LEU A 1 78 ? -51.891 -7.559 49.857 1.00 83.00 78 LEU A O 1
ATOM 585 N N . ARG A 1 79 ? -52.082 -9.252 48.409 1.00 87.25 79 ARG A N 1
ATOM 586 C CA . ARG A 1 79 ? -51.035 -10.093 48.990 1.00 87.25 79 ARG A CA 1
ATOM 587 C C . ARG A 1 79 ? -50.001 -10.416 47.936 1.00 87.25 79 ARG A C 1
ATOM 589 O O . ARG A 1 79 ? -50.343 -10.835 46.835 1.00 87.25 79 ARG A O 1
ATOM 596 N N . CYS A 1 80 ? -48.733 -10.291 48.288 1.00 88.00 80 CYS A N 1
ATOM 597 C CA . CYS A 1 80 ? -47.640 -10.613 47.388 1.00 88.00 80 CYS A CA 1
ATOM 598 C C . CYS A 1 80 ? -46.756 -11.710 47.989 1.00 88.00 80 CYS A C 1
ATOM 600 O O . CYS A 1 80 ? -46.397 -11.663 49.167 1.00 88.00 80 CYS A O 1
ATOM 602 N N . LYS A 1 81 ? -46.428 -12.712 47.169 1.00 90.81 81 LYS A N 1
ATOM 603 C CA . LYS A 1 81 ? -45.453 -13.756 47.493 1.00 90.81 81 LYS A CA 1
ATOM 604 C C . LYS A 1 81 ? -44.348 -13.746 46.453 1.00 90.81 81 LYS A C 1
ATOM 606 O O . LYS A 1 81 ? -44.628 -13.928 45.268 1.00 90.81 81 LYS A O 1
ATOM 611 N N . ALA A 1 82 ? -43.114 -13.598 46.902 1.00 90.62 82 ALA A N 1
ATOM 612 C CA . ALA A 1 82 ? -41.925 -13.720 46.079 1.00 90.62 82 ALA A CA 1
ATOM 613 C C . ALA A 1 82 ? -41.184 -15.018 46.415 1.00 90.62 82 ALA A C 1
ATOM 615 O O . ALA A 1 82 ? -41.094 -15.409 47.575 1.00 90.62 82 ALA A O 1
ATOM 616 N N . TYR A 1 83 ? -40.661 -15.676 45.387 1.00 91.94 83 TYR A N 1
ATOM 617 C CA . TYR A 1 83 ? -39.750 -16.807 45.489 1.00 91.94 83 TYR A CA 1
ATOM 618 C C . TYR A 1 83 ? -38.443 -16.414 44.821 1.00 91.94 83 TYR A C 1
ATOM 620 O O . TYR A 1 83 ? -38.454 -16.050 43.644 1.00 91.94 83 TYR A O 1
ATOM 628 N N . VAL A 1 84 ? -37.339 -16.492 45.558 1.00 90.12 84 VAL A N 1
ATOM 629 C CA . VAL A 1 84 ? -36.018 -16.120 45.046 1.00 90.12 84 VAL A CA 1
ATOM 630 C C . VAL A 1 84 ? -35.029 -17.260 45.220 1.00 90.12 84 VAL A C 1
ATOM 632 O O . VAL A 1 84 ? -35.023 -17.928 46.254 1.00 90.12 84 VAL A O 1
ATOM 635 N N . GLY A 1 85 ? -34.205 -17.483 44.201 1.00 88.88 85 GLY A N 1
ATOM 636 C CA . GLY A 1 85 ? -33.111 -18.448 44.222 1.00 88.88 85 GLY A CA 1
ATOM 637 C C . GLY A 1 85 ? -32.592 -18.743 42.813 1.00 88.88 85 GLY A C 1
ATOM 638 O O . GLY A 1 85 ? -32.859 -17.966 41.889 1.00 88.88 85 GLY A O 1
ATOM 639 N N . PRO A 1 86 ? -31.870 -19.859 42.618 1.00 87.69 86 PRO A N 1
ATOM 640 C CA . PRO A 1 86 ? -31.351 -20.253 41.312 1.00 87.69 86 PRO A CA 1
ATOM 641 C C . PRO A 1 86 ? -32.467 -20.405 40.272 1.00 87.69 86 PRO A C 1
ATOM 643 O O . PRO A 1 86 ? -33.495 -21.032 40.534 1.00 87.69 86 PRO A O 1
ATOM 646 N N . ALA A 1 87 ? -32.261 -19.890 39.061 1.00 86.81 87 ALA A N 1
ATOM 647 C CA . ALA A 1 87 ? -33.265 -19.878 37.998 1.00 86.81 87 ALA A CA 1
ATOM 648 C C . ALA A 1 87 ? -33.786 -21.286 37.676 1.00 86.81 87 ALA A C 1
ATOM 650 O O . ALA A 1 87 ? -34.983 -21.480 37.480 1.00 86.81 87 ALA A O 1
ATOM 651 N N . ARG A 1 88 ? -32.912 -22.299 37.717 1.00 87.62 88 ARG A N 1
ATOM 652 C CA . ARG A 1 88 ? -33.294 -23.709 37.530 1.00 87.62 88 ARG A CA 1
ATOM 653 C C . ARG A 1 88 ? -34.256 -24.222 38.606 1.00 87.62 88 ARG A C 1
ATOM 655 O O . ARG A 1 88 ? -35.101 -25.055 38.303 1.00 87.62 88 ARG A O 1
ATOM 662 N N . ALA A 1 89 ? -34.170 -23.714 39.836 1.00 87.25 89 ALA A N 1
ATOM 663 C CA . ALA A 1 89 ? -35.077 -24.094 40.918 1.00 87.25 89 ALA A CA 1
ATOM 664 C C . ALA A 1 89 ? -36.479 -23.479 40.755 1.00 87.25 89 ALA A C 1
ATOM 666 O O . ALA A 1 89 ? -37.455 -24.041 41.244 1.00 87.25 89 ALA A O 1
ATOM 667 N N . LEU A 1 90 ? -36.627 -22.359 40.038 1.00 85.00 90 LEU A N 1
ATOM 668 C CA . LEU A 1 90 ? -37.943 -21.752 39.782 1.00 85.00 90 LEU A CA 1
ATOM 669 C C . LEU A 1 90 ? -38.805 -22.543 38.794 1.00 85.00 90 LEU A C 1
ATOM 671 O O . LEU A 1 90 ? -40.040 -22.448 38.848 1.00 85.00 90 LEU A O 1
ATOM 675 N N . PHE A 1 91 ? -38.149 -23.305 37.919 1.00 82.81 91 PHE A N 1
ATOM 676 C CA . PHE A 1 91 ? -38.736 -24.102 36.847 1.00 82.81 91 PHE A CA 1
ATOM 677 C C . PHE A 1 91 ? -38.332 -25.567 37.011 1.00 82.81 91 PHE A C 1
ATOM 679 O O . PHE A 1 91 ? -37.709 -26.136 36.116 1.00 82.81 91 PHE A O 1
ATOM 686 N N . GLY A 1 92 ? -38.650 -26.171 38.163 1.00 78.06 92 GLY A N 1
ATOM 687 C CA . GLY A 1 92 ? -38.392 -27.593 38.390 1.00 78.06 92 GLY A CA 1
ATOM 688 C C . GLY A 1 92 ? -38.889 -28.449 37.222 1.00 78.06 92 GLY A C 1
ATOM 689 O O . GLY A 1 92 ? -39.735 -28.027 36.431 1.00 78.06 92 GLY A O 1
ATOM 690 N N . SER A 1 93 ? -38.345 -29.655 37.081 1.00 79.88 93 SER A N 1
ATOM 691 C CA . SER A 1 93 ? -38.566 -30.514 35.906 1.00 79.88 93 SER A CA 1
ATOM 692 C C . SER A 1 93 ? -40.039 -30.857 35.629 1.00 79.88 93 SER A C 1
ATOM 694 O O . SER A 1 93 ? -40.376 -31.265 34.524 1.00 79.88 93 SER A O 1
ATOM 696 N N . ASP A 1 94 ? -40.919 -30.685 36.615 1.00 83.31 94 ASP A N 1
ATOM 697 C CA . ASP A 1 94 ? -42.374 -30.865 36.554 1.00 83.31 94 ASP A CA 1
ATOM 698 C C . ASP A 1 94 ? -43.156 -29.539 36.386 1.00 83.31 94 ASP A C 1
ATOM 700 O O . ASP A 1 94 ? -44.378 -29.496 36.539 1.00 83.31 94 ASP A O 1
ATOM 704 N N . GLY A 1 95 ? -42.459 -28.433 36.116 1.00 79.69 95 GLY A N 1
ATOM 705 C CA . GLY A 1 95 ? -43.007 -27.077 36.069 1.00 79.69 95 GLY A CA 1
ATOM 706 C C . GLY A 1 95 ? -43.305 -26.472 37.447 1.00 79.69 95 GLY A C 1
ATOM 707 O O . GLY A 1 95 ? -43.800 -25.338 37.529 1.00 79.69 95 GLY A O 1
ATOM 708 N N . ARG A 1 96 ? -43.014 -27.186 38.545 1.00 83.69 96 ARG A N 1
ATOM 709 C CA . ARG A 1 96 ? -43.187 -26.673 39.906 1.00 83.69 96 ARG A CA 1
ATOM 710 C C . ARG A 1 96 ? -41.869 -26.094 40.425 1.00 83.69 96 ARG A C 1
ATOM 712 O O . ARG A 1 96 ? -40.803 -26.633 40.159 1.00 83.69 96 ARG A O 1
ATOM 719 N N . PRO A 1 97 ? -41.921 -24.978 41.168 1.00 85.44 97 PRO A N 1
ATOM 720 C CA . PRO A 1 97 ? -40.729 -24.438 41.798 1.00 85.44 97 PRO A CA 1
ATOM 721 C C . PRO A 1 97 ? -40.246 -25.398 42.893 1.00 85.44 97 PRO A C 1
ATOM 723 O O . PRO A 1 97 ? -41.036 -25.803 43.753 1.00 85.44 97 PRO A O 1
ATOM 726 N N . ASP A 1 98 ? -38.957 -25.732 42.877 1.00 88.00 98 ASP A N 1
ATOM 727 C CA . ASP A 1 98 ? -38.286 -26.487 43.930 1.00 88.00 98 ASP A CA 1
ATOM 728 C C . ASP A 1 98 ? -38.127 -25.597 45.165 1.00 88.00 98 ASP A C 1
ATOM 730 O O . ASP A 1 98 ? -37.138 -24.888 45.352 1.00 88.00 98 ASP A O 1
ATOM 734 N N . LYS A 1 99 ? -39.149 -25.623 46.022 1.00 86.69 99 LYS A N 1
ATOM 735 C CA . LYS A 1 99 ? -39.221 -24.793 47.229 1.00 86.69 99 LYS A CA 1
ATOM 736 C C . LYS A 1 99 ? -38.072 -25.033 48.210 1.00 86.69 99 LYS A C 1
ATOM 738 O O . LYS A 1 99 ? -37.856 -24.178 49.058 1.00 86.69 99 LYS A O 1
ATOM 743 N N . SER A 1 100 ? -37.358 -26.158 48.124 1.00 85.62 100 SER A N 1
ATOM 744 C CA . SER A 1 100 ? -36.226 -26.435 49.016 1.00 85.62 100 SER A CA 1
ATOM 745 C C . SER A 1 100 ? -35.017 -25.540 48.720 1.00 85.62 100 SER A C 1
ATOM 747 O O . SER A 1 100 ? -34.247 -25.217 49.621 1.00 85.62 100 SER A O 1
ATOM 749 N N . ARG A 1 101 ? -34.899 -25.082 47.468 1.00 84.25 101 ARG A N 1
ATOM 750 C CA . ARG A 1 101 ? -33.818 -24.219 46.972 1.00 84.25 101 ARG A CA 1
ATOM 751 C C . ARG A 1 101 ? -34.247 -22.761 46.792 1.00 84.25 101 ARG A C 1
ATOM 753 O O . ARG A 1 101 ? -33.485 -21.961 46.255 1.00 84.25 101 ARG A O 1
ATOM 760 N N . LEU A 1 102 ? -35.468 -22.417 47.206 1.00 86.81 102 LEU A N 1
ATOM 761 C CA . LEU A 1 102 ? -36.046 -21.085 47.056 1.00 86.81 102 LEU A CA 1
ATOM 762 C C . LEU A 1 102 ? -36.381 -20.490 48.418 1.00 86.81 102 LEU A C 1
ATOM 764 O O . LEU A 1 102 ? -36.944 -21.153 49.287 1.00 86.81 102 LEU A O 1
ATOM 768 N N . LYS A 1 103 ? -36.102 -19.202 48.580 1.00 88.62 103 LYS A N 1
ATOM 769 C CA . LYS A 1 103 ? -36.544 -18.424 49.735 1.00 88.62 103 LYS A CA 1
ATOM 770 C C . LYS A 1 103 ? -37.898 -17.794 49.414 1.00 88.62 103 LYS A C 1
ATOM 772 O O . LYS A 1 103 ? -38.036 -17.114 48.398 1.00 88.62 103 LYS A O 1
ATOM 777 N N . GLU A 1 104 ? -38.906 -18.055 50.250 1.00 90.88 104 GLU A N 1
ATOM 778 C CA . GLU A 1 104 ? -40.211 -17.384 50.167 1.00 90.88 104 GLU A CA 1
ATOM 779 C C . GLU A 1 104 ? -40.160 -16.082 50.967 1.00 90.88 104 GLU A C 1
ATOM 781 O O . GLU A 1 104 ? -39.822 -16.090 52.149 1.00 90.88 104 GLU A O 1
ATOM 786 N N . ALA A 1 105 ? -40.555 -14.983 50.335 1.00 88.75 105 ALA A N 1
ATOM 787 C CA . ALA A 1 105 ? -40.715 -13.687 50.969 1.00 88.75 105 ALA A CA 1
ATOM 788 C C . ALA A 1 105 ? -42.167 -13.230 50.850 1.00 88.75 105 ALA A C 1
ATOM 790 O O . ALA A 1 105 ? -42.767 -13.267 49.769 1.00 88.75 105 ALA A O 1
ATOM 791 N N . ARG A 1 106 ? -42.744 -12.810 51.975 1.00 87.56 106 ARG A N 1
ATOM 792 C CA . ARG A 1 106 ? -44.070 -12.190 52.017 1.00 87.56 106 ARG A CA 1
ATOM 793 C C . ARG A 1 106 ? -43.866 -10.688 52.068 1.00 87.56 106 ARG A C 1
ATOM 795 O O . ARG A 1 106 ? -43.215 -10.214 52.990 1.00 87.56 106 ARG A O 1
ATOM 802 N N . LEU A 1 107 ? -44.391 -9.974 51.076 1.00 85.25 107 LEU A N 1
ATOM 803 C CA . LEU A 1 107 ? -44.264 -8.522 51.038 1.00 85.25 107 LEU A CA 1
ATOM 804 C C . LEU A 1 107 ? -45.458 -7.899 51.748 1.00 85.25 107 LEU A C 1
ATOM 806 O O . LEU A 1 107 ? -46.609 -8.260 51.477 1.00 85.25 107 LEU A O 1
ATOM 810 N N . GLU A 1 108 ? -45.167 -6.962 52.640 1.00 81.75 108 GLU A N 1
ATOM 811 C CA . GLU A 1 108 ? -46.180 -6.168 53.321 1.00 81.75 108 GLU A CA 1
ATOM 812 C C . GLU A 1 108 ? -46.630 -5.050 52.384 1.00 81.75 108 GLU A C 1
ATOM 814 O O . GLU A 1 108 ? -45.821 -4.236 51.941 1.00 81.75 108 GLU A O 1
ATOM 819 N N . VAL A 1 109 ? -47.916 -5.045 52.029 1.00 82.81 109 VAL A N 1
ATOM 820 C CA . VAL A 1 109 ? -48.489 -4.035 51.134 1.00 82.81 109 VAL A CA 1
ATOM 821 C C . VAL A 1 109 ? -49.017 -2.875 51.970 1.00 82.81 109 VAL A C 1
ATOM 823 O O . VAL A 1 109 ? -49.874 -3.068 52.830 1.00 82.81 109 VAL A O 1
ATOM 826 N N . SER A 1 110 ? -48.536 -1.665 51.689 1.00 79.69 110 SER A N 1
ATOM 827 C CA . SER A 1 110 ? -49.004 -0.424 52.304 1.00 79.69 110 SER A CA 1
ATOM 828 C C . SER A 1 110 ? -49.279 0.613 51.217 1.00 79.69 110 SER A C 1
ATOM 830 O O . SER A 1 110 ? -48.368 1.123 50.560 1.00 79.69 110 SER A O 1
ATOM 832 N N . GLY A 1 111 ? -50.562 0.899 50.979 1.00 83.62 111 GLY A N 1
ATOM 833 C CA . GLY A 1 111 ? -50.992 1.789 49.900 1.00 83.62 111 GLY A CA 1
ATOM 834 C C . GLY A 1 111 ? -50.585 1.267 48.516 1.00 83.62 111 GLY A C 1
ATOM 835 O O . GLY A 1 111 ? -50.957 0.162 48.129 1.00 83.62 111 GLY A O 1
ATOM 836 N N . HIS A 1 112 ? -49.823 2.072 47.770 1.00 83.31 112 HIS A N 1
ATOM 837 C CA . HIS A 1 112 ? -49.348 1.757 46.414 1.00 83.31 112 HIS A CA 1
ATOM 838 C C . HIS A 1 112 ? -47.946 1.130 46.380 1.00 83.31 112 HIS A C 1
ATOM 840 O O . HIS A 1 112 ? -47.316 1.099 45.322 1.00 83.31 112 HIS A O 1
ATOM 846 N N . GLN A 1 113 ? -47.432 0.671 47.522 1.00 86.69 113 GLN A N 1
ATOM 847 C CA . GLN A 1 113 ? -46.089 0.112 47.640 1.00 86.69 113 GLN A CA 1
ATOM 848 C C . GLN A 1 113 ? -46.100 -1.188 48.445 1.00 86.69 113 GLN A C 1
ATOM 850 O O . GLN A 1 113 ? -46.973 -1.408 49.286 1.00 86.69 113 GLN A O 1
ATOM 855 N N . ALA A 1 114 ? -45.125 -2.058 48.193 1.00 85.62 114 ALA A N 1
ATOM 856 C CA . ALA A 1 114 ? -44.872 -3.221 49.034 1.00 85.62 114 ALA A CA 1
ATOM 857 C C . ALA A 1 114 ? -43.381 -3.549 49.061 1.00 85.62 114 ALA A C 1
ATOM 859 O O . ALA A 1 114 ? -42.715 -3.416 48.040 1.00 85.62 114 ALA A O 1
ATOM 860 N N . ALA A 1 115 ? -42.855 -3.996 50.198 1.00 87.19 115 ALA A N 1
ATOM 861 C CA . ALA A 1 115 ? -41.445 -4.359 50.311 1.00 87.19 115 ALA A CA 1
ATOM 862 C C . ALA A 1 115 ? -41.243 -5.634 51.139 1.00 87.19 115 ALA A C 1
ATOM 864 O O . ALA A 1 115 ? -42.065 -5.965 51.994 1.00 87.19 115 ALA A O 1
ATOM 865 N N . ALA A 1 116 ? -40.155 -6.354 50.872 1.00 88.25 116 ALA A N 1
ATOM 866 C CA . ALA A 1 116 ? -39.632 -7.400 51.749 1.00 88.25 116 ALA A CA 1
ATOM 867 C C . ALA A 1 116 ? -38.112 -7.500 51.629 1.00 88.25 116 ALA A C 1
ATOM 869 O O . ALA A 1 116 ? -37.558 -7.307 50.546 1.00 88.25 116 ALA A O 1
ATOM 870 N N . GLU A 1 117 ? -37.460 -7.883 52.723 1.00 87.12 117 GLU A N 1
ATOM 871 C CA . GLU A 1 117 ? -36.068 -8.322 52.719 1.00 87.12 117 GLU A CA 1
ATOM 872 C C . GLU A 1 117 ? -35.991 -9.846 52.816 1.00 87.12 117 GLU A C 1
ATOM 874 O O . GLU A 1 117 ? -36.741 -10.484 53.557 1.00 87.12 117 GLU A O 1
ATOM 879 N N . VAL A 1 118 ? -35.085 -10.431 52.041 1.00 86.75 118 VAL A N 1
ATOM 880 C CA . VAL A 1 118 ? -34.875 -11.871 51.924 1.00 86.75 118 VAL A CA 1
ATOM 881 C C . VAL A 1 118 ? -33.415 -12.152 52.205 1.00 86.75 118 VAL A C 1
ATOM 883 O O . VAL A 1 118 ? -32.545 -11.710 51.458 1.00 86.75 118 VAL A O 1
ATOM 886 N N . ASP A 1 119 ? -33.145 -12.891 53.273 1.00 85.75 119 ASP A N 1
ATOM 887 C CA . ASP A 1 119 ? -31.795 -13.351 53.575 1.00 85.75 119 ASP A CA 1
ATOM 888 C C . ASP A 1 119 ? -31.420 -14.514 52.650 1.00 85.75 119 ASP A C 1
ATOM 890 O O . ASP A 1 119 ? -32.106 -15.547 52.599 1.00 85.75 119 ASP A O 1
ATOM 894 N N . LEU A 1 120 ? -30.349 -14.318 51.885 1.00 81.69 120 LEU A N 1
ATOM 895 C CA . LEU A 1 120 ? -29.837 -15.316 50.962 1.00 81.69 120 LEU A CA 1
ATOM 896 C C . LEU A 1 120 ? -28.779 -16.216 51.599 1.00 81.69 120 LEU A C 1
ATOM 898 O O . LEU A 1 120 ? -28.514 -17.292 51.061 1.00 81.69 120 LEU A O 1
ATOM 902 N N . GLY A 1 121 ? -28.208 -15.810 52.735 1.00 82.19 121 GLY A N 1
ATOM 903 C CA . GLY A 1 121 ? -26.979 -16.383 53.267 1.00 82.19 121 GLY A CA 1
ATOM 904 C C . GLY A 1 121 ? -25.772 -16.065 52.379 1.00 82.19 121 GLY A C 1
ATOM 905 O O . GLY A 1 121 ? -25.712 -15.017 51.734 1.00 82.19 121 GLY A O 1
ATOM 906 N N . VAL A 1 122 ? -24.800 -16.980 52.350 1.00 74.06 122 VAL A N 1
ATOM 907 C CA . VAL A 1 122 ? -23.616 -16.885 51.483 1.00 74.06 122 VAL A CA 1
ATOM 908 C C . VAL A 1 122 ? -23.979 -17.438 50.096 1.00 74.06 122 VAL A C 1
ATOM 910 O O . VAL A 1 122 ? -24.291 -18.628 49.997 1.00 74.06 122 VAL A O 1
ATOM 913 N N . PRO A 1 123 ? -23.965 -16.627 49.022 1.00 66.31 123 PRO A N 1
ATOM 914 C CA . PRO A 1 123 ? -24.365 -17.093 47.698 1.00 66.31 123 PRO A CA 1
ATOM 915 C C . PRO A 1 123 ? -23.387 -18.130 47.135 1.00 66.31 123 PRO A C 1
ATOM 917 O O . PRO A 1 123 ? -22.169 -17.965 47.224 1.00 66.31 123 PRO A O 1
ATOM 920 N N . GLU A 1 124 ? -23.911 -19.161 46.467 1.00 69.88 124 GLU A N 1
ATOM 921 C CA . GLU A 1 124 ? -23.098 -20.056 45.640 1.00 69.88 124 GLU A CA 1
ATOM 922 C C . GLU A 1 124 ? -22.879 -19.436 44.242 1.00 69.88 124 GLU A C 1
ATOM 924 O O . GLU A 1 124 ? -23.851 -19.143 43.540 1.00 69.88 124 GLU A O 1
ATOM 929 N N . PRO A 1 125 ? -21.625 -19.244 43.795 1.00 59.72 125 PRO A N 1
ATOM 930 C CA . PRO A 1 125 ? -21.285 -18.366 42.669 1.00 59.72 125 PRO A CA 1
ATOM 931 C C . PRO A 1 125 ? -21.598 -18.898 41.252 1.00 59.72 125 PRO A C 1
ATOM 933 O O . PRO A 1 125 ? -21.124 -18.309 40.285 1.00 59.72 125 PRO A O 1
ATOM 936 N N . GLN A 1 126 ? -22.351 -19.993 41.071 1.00 64.06 126 GLN A N 1
ATOM 937 C CA . GLN A 1 126 ? -22.388 -20.698 39.772 1.00 64.06 126 GLN A CA 1
ATOM 938 C C . GLN A 1 126 ? -23.726 -20.742 39.021 1.00 64.06 126 GLN A C 1
ATOM 940 O O . GLN A 1 126 ? -23.719 -21.069 37.834 1.00 64.06 126 GLN A O 1
ATOM 945 N N . GLU A 1 127 ? -24.865 -20.408 39.633 1.00 75.19 127 GLU A N 1
ATOM 946 C CA . GLU A 1 127 ? -26.155 -20.440 38.923 1.00 75.19 127 GLU A CA 1
ATOM 947 C C . GLU A 1 127 ? -26.772 -19.039 38.824 1.00 75.19 127 GLU A C 1
ATOM 949 O O . GLU A 1 127 ? -26.739 -18.303 39.805 1.00 75.19 127 GLU A O 1
ATOM 954 N N . PRO A 1 128 ? -27.346 -18.640 37.670 1.00 81.50 128 PRO A N 1
ATOM 955 C CA . PRO A 1 128 ? -28.067 -17.377 37.559 1.00 81.50 128 PRO A CA 1
ATOM 956 C C . PRO A 1 128 ? -29.273 -17.393 38.497 1.00 81.50 128 PRO A C 1
ATOM 958 O O . PRO A 1 128 ? -29.995 -18.389 38.570 1.00 81.50 128 PRO A O 1
ATOM 961 N N . TRP A 1 129 ? -29.497 -16.294 39.208 1.00 85.94 129 TRP A N 1
ATOM 962 C CA . TRP A 1 129 ? -30.620 -16.149 40.128 1.00 85.94 129 TRP A CA 1
ATOM 963 C C . TRP A 1 129 ? -31.831 -15.556 39.419 1.00 85.94 129 TRP A C 1
ATOM 965 O O . TRP A 1 129 ? -31.707 -14.863 38.410 1.00 85.94 129 TRP A O 1
ATOM 975 N N . ALA A 1 130 ? -33.016 -15.829 39.948 1.00 89.44 130 ALA A N 1
ATOM 976 C CA . ALA A 1 130 ? -34.250 -15.254 39.445 1.00 89.44 130 ALA A CA 1
ATOM 977 C C . ALA A 1 130 ? -35.272 -15.051 40.574 1.00 89.44 130 ALA A C 1
ATOM 979 O O . ALA A 1 130 ? -35.244 -15.720 41.611 1.00 89.44 130 ALA A O 1
ATOM 980 N N . LEU A 1 131 ? -36.189 -14.117 40.344 1.00 90.62 131 LEU A N 1
ATOM 981 C CA . LEU A 1 131 ? -37.331 -13.795 41.185 1.00 90.62 131 LEU A CA 1
ATOM 982 C C . LEU A 1 131 ? -38.602 -14.268 40.481 1.00 90.62 131 LEU A C 1
ATOM 984 O O . LEU A 1 131 ? -38.928 -13.789 39.401 1.00 90.62 131 LEU A O 1
ATOM 988 N N . ARG A 1 132 ? -39.368 -15.157 41.112 1.00 91.88 132 ARG A N 1
ATOM 989 C CA . ARG A 1 132 ? -40.744 -15.470 40.710 1.00 91.88 132 ARG A CA 1
ATOM 990 C C . ARG A 1 132 ? -41.701 -14.842 41.695 1.00 91.88 132 ARG A C 1
ATOM 992 O O . ARG A 1 132 ? -41.736 -15.241 42.858 1.00 91.88 132 ARG A O 1
ATOM 999 N N . MET A 1 133 ? -42.522 -13.914 41.233 1.00 90.94 133 MET A N 1
ATOM 1000 C CA . MET A 1 133 ? -43.452 -13.211 42.105 1.00 90.94 133 MET A CA 1
ATOM 1001 C C . MET A 1 133 ? -44.897 -13.478 41.712 1.00 90.94 133 MET A C 1
ATOM 1003 O O . MET A 1 133 ? -45.234 -13.574 40.533 1.00 90.94 133 MET A O 1
ATOM 1007 N N . LYS A 1 134 ? -45.752 -13.630 42.723 1.00 90.88 134 LYS A N 1
ATOM 1008 C CA . LYS A 1 134 ? -47.185 -13.885 42.590 1.00 90.88 134 LYS A CA 1
ATOM 1009 C C . LYS A 1 134 ? -47.961 -12.850 43.390 1.00 90.88 134 LYS A C 1
ATOM 1011 O O . LYS A 1 134 ? -47.796 -12.753 44.607 1.00 90.88 134 LYS A O 1
ATOM 1016 N N . LEU A 1 135 ? -48.828 -12.124 42.697 1.00 88.12 135 LEU A N 1
ATOM 1017 C CA . LEU A 1 135 ? -49.738 -11.144 43.273 1.00 88.12 135 LEU A CA 1
ATOM 1018 C C . LEU A 1 135 ? -51.126 -11.767 43.389 1.00 88.12 135 LEU A C 1
ATOM 1020 O O . LEU A 1 135 ? -51.659 -12.298 42.414 1.00 88.12 135 LEU A O 1
ATOM 1024 N N . TYR A 1 136 ? -51.700 -11.701 44.583 1.00 88.44 136 TYR A N 1
ATOM 1025 C CA . TYR A 1 136 ? -53.021 -12.216 44.905 1.00 88.44 136 TYR A CA 1
ATOM 1026 C C . TYR A 1 136 ? -53.906 -11.078 45.387 1.00 88.44 136 TYR A C 1
ATOM 1028 O O . TYR A 1 136 ? -53.506 -10.314 46.262 1.00 88.44 136 TYR A O 1
ATOM 1036 N N . ARG A 1 137 ? -55.126 -11.000 44.871 1.00 85.62 137 ARG A N 1
ATOM 1037 C CA . ARG A 1 137 ? -56.180 -10.142 45.411 1.00 85.62 137 ARG A CA 1
ATOM 1038 C C . ARG A 1 137 ? -57.065 -10.982 46.310 1.00 85.62 137 ARG A C 1
ATOM 1040 O O . ARG A 1 137 ? -57.441 -12.103 45.961 1.00 85.62 137 ARG A O 1
ATOM 1047 N N . ARG A 1 138 ? -57.384 -10.437 47.475 1.00 85.38 138 ARG A N 1
ATOM 1048 C CA . ARG A 1 138 ? -58.353 -11.010 48.397 1.00 85.38 138 ARG A CA 1
ATOM 1049 C C . ARG A 1 138 ? -59.601 -10.124 48.370 1.00 85.38 138 ARG A C 1
ATOM 1051 O O . ARG A 1 138 ? -59.532 -9.001 48.873 1.00 85.38 138 ARG A O 1
ATOM 1058 N N . PRO A 1 139 ? -60.707 -10.588 47.762 1.00 80.94 139 PRO A N 1
ATOM 1059 C CA . PRO A 1 139 ? -61.942 -9.821 47.717 1.00 80.94 139 PRO A CA 1
ATOM 1060 C C . PRO A 1 139 ? -62.452 -9.544 49.130 1.00 80.94 139 PRO A C 1
ATOM 1062 O O . PRO A 1 139 ? -62.515 -10.464 49.950 1.00 80.94 139 PRO A O 1
ATOM 1065 N N . ALA A 1 140 ? -62.895 -8.316 49.401 1.00 78.69 140 ALA A N 1
ATOM 1066 C CA . ALA A 1 140 ? -63.539 -7.984 50.677 1.00 78.69 140 ALA A CA 1
ATOM 1067 C C . ALA A 1 140 ? -64.753 -8.888 50.989 1.00 78.69 140 ALA A C 1
ATOM 1069 O O . ALA A 1 140 ? -65.039 -9.190 52.146 1.00 78.69 140 ALA A O 1
ATOM 1070 N N . SER A 1 141 ? -65.445 -9.359 49.945 1.00 79.81 141 SER A N 1
ATOM 1071 C CA . SER A 1 141 ? -66.608 -10.248 50.033 1.00 79.81 141 SER A CA 1
ATOM 1072 C C . SER A 1 141 ? -66.271 -11.697 50.402 1.00 79.81 141 SER A C 1
ATOM 1074 O O . SER A 1 141 ? -67.161 -12.436 50.817 1.00 79.81 141 SER A O 1
ATOM 1076 N N . ASN A 1 142 ? -65.011 -12.127 50.261 1.00 83.19 142 ASN A N 1
ATOM 1077 C CA . ASN A 1 142 ? -64.602 -13.494 50.560 1.00 83.19 142 ASN A CA 1
ATOM 1078 C C . ASN A 1 142 ? -63.190 -13.544 51.151 1.00 83.19 142 ASN A C 1
ATOM 1080 O O . ASN A 1 142 ? -62.188 -13.677 50.447 1.00 83.19 142 ASN A O 1
ATOM 1084 N N . LEU A 1 143 ? -63.136 -13.549 52.483 1.00 76.44 143 LEU A N 1
ATOM 1085 C CA . LEU A 1 143 ? -61.897 -13.641 53.248 1.00 76.44 143 LEU A CA 1
ATOM 1086 C C . LEU A 1 143 ? -61.091 -14.926 52.963 1.00 76.44 143 LEU A C 1
ATOM 1088 O O . LEU A 1 143 ? -59.908 -14.966 53.287 1.00 76.44 143 LEU A O 1
ATOM 1092 N N . PHE A 1 144 ? -61.645 -15.976 52.363 1.00 81.50 144 PHE A N 1
ATOM 1093 C CA . PHE A 1 144 ? -60.887 -17.203 52.080 1.00 81.50 144 PHE A CA 1
ATOM 1094 C C . PHE A 1 144 ? -60.418 -17.315 50.626 1.00 81.50 144 PHE A C 1
ATOM 1096 O O . PHE A 1 144 ? -59.510 -18.098 50.342 1.00 81.50 144 PHE A O 1
ATOM 1103 N N . ALA A 1 145 ? -60.970 -16.514 49.713 1.00 83.44 145 ALA A N 1
ATOM 1104 C CA . ALA A 1 145 ? -60.546 -16.509 48.320 1.00 83.44 145 ALA A CA 1
ATOM 1105 C C . ALA A 1 145 ? -59.254 -15.696 48.139 1.00 83.44 145 ALA A C 1
ATOM 1107 O O . ALA A 1 145 ? -59.173 -14.530 48.519 1.00 83.44 145 ALA A O 1
ATOM 1108 N N . GLN A 1 146 ? -58.238 -16.314 47.534 1.00 86.88 146 GLN A N 1
ATOM 1109 C CA . GLN A 1 146 ? -57.068 -15.622 46.990 1.00 86.88 146 GLN A CA 1
ATOM 1110 C C . GLN A 1 146 ? -57.068 -15.822 45.483 1.00 86.88 146 GLN A C 1
ATOM 1112 O O . GLN A 1 146 ? -56.774 -16.911 44.991 1.00 86.88 146 GLN A O 1
ATOM 1117 N N . GLU A 1 147 ? -57.402 -14.769 44.752 1.00 85.75 147 GLU A N 1
ATOM 1118 C CA . GLU A 1 147 ? -57.382 -14.788 43.298 1.00 85.75 147 GLU A CA 1
ATOM 1119 C C . GLU A 1 147 ? -56.002 -14.337 42.817 1.00 85.75 147 GLU A C 1
ATOM 1121 O O . GLU A 1 147 ? -55.542 -13.250 43.167 1.00 85.75 147 GLU A O 1
ATOM 1126 N N . LYS A 1 148 ? -55.299 -15.180 42.050 1.00 88.31 148 LYS A N 1
ATOM 1127 C CA . LYS A 1 148 ? -53.987 -14.825 41.491 1.00 88.31 148 LYS A CA 1
ATOM 1128 C C . LYS A 1 148 ? -54.188 -13.799 40.379 1.00 88.31 148 LYS A C 1
ATOM 1130 O O . LYS A 1 148 ? -54.617 -14.158 39.287 1.00 88.31 148 LYS A O 1
ATOM 1135 N N . CYS A 1 149 ? -53.828 -12.551 40.644 1.00 84.06 149 CYS A N 1
ATOM 1136 C CA . CYS A 1 149 ? -53.954 -11.469 39.677 1.00 84.06 149 CYS A CA 1
ATOM 1137 C C . CYS A 1 149 ? -52.788 -11.434 38.704 1.00 84.06 149 CYS A C 1
ATOM 1139 O O . CYS A 1 149 ? -53.005 -11.214 37.528 1.00 84.06 149 CYS A O 1
ATOM 1141 N N . ALA A 1 150 ? -51.558 -11.654 39.161 1.00 85.31 150 ALA A N 1
ATOM 1142 C CA . ALA A 1 150 ? -50.398 -11.619 38.280 1.00 85.31 150 ALA A CA 1
ATOM 1143 C C . ALA A 1 150 ? -49.325 -12.600 38.738 1.00 85.31 150 ALA A C 1
ATOM 1145 O O . ALA A 1 150 ? -49.200 -12.922 39.923 1.00 85.31 150 ALA A O 1
ATOM 1146 N N . GLU A 1 151 ? -48.543 -13.068 37.775 1.00 89.38 151 GLU A N 1
ATOM 1147 C CA . GLU A 1 151 ? -47.351 -13.865 38.005 1.00 89.38 151 GLU A CA 1
ATOM 1148 C C . GLU A 1 151 ? -46.318 -13.516 36.945 1.00 89.38 151 GLU A C 1
ATOM 1150 O O . GLU A 1 151 ? -46.645 -13.471 35.761 1.00 89.38 151 GLU A O 1
ATOM 1155 N N . PHE A 1 152 ? -45.083 -13.294 37.370 1.00 88.62 152 PHE A N 1
ATOM 1156 C CA . PHE A 1 152 ? -43.967 -13.086 36.460 1.00 88.62 152 PHE A CA 1
ATOM 1157 C C . PHE A 1 152 ? -42.697 -13.694 37.047 1.00 88.62 152 PHE A C 1
ATOM 1159 O O . PHE A 1 152 ? -42.624 -14.007 38.244 1.00 88.62 152 PHE A O 1
ATOM 1166 N N . VAL A 1 153 ? -41.718 -13.890 36.170 1.00 89.44 153 VAL A N 1
ATOM 1167 C CA . VAL A 1 153 ? -40.387 -14.372 36.518 1.00 89.44 153 VAL A CA 1
ATOM 1168 C C . VAL A 1 153 ? -39.369 -13.431 35.907 1.00 89.44 153 VAL A C 1
ATOM 1170 O O . VAL A 1 153 ? -39.423 -13.179 34.709 1.00 89.44 153 VAL A O 1
ATOM 1173 N N . GLU A 1 154 ? -38.451 -12.955 36.734 1.00 88.69 154 GLU A N 1
ATOM 1174 C CA . GLU A 1 154 ? -37.429 -11.990 36.364 1.00 88.69 154 GLU A CA 1
ATOM 1175 C C . GLU A 1 154 ? -36.045 -12.557 36.685 1.00 88.69 154 GLU A C 1
ATOM 1177 O O . GLU A 1 154 ? -35.842 -13.105 37.770 1.00 88.69 154 GLU A O 1
ATOM 1182 N N . ALA A 1 155 ? -35.090 -12.444 35.763 1.00 86.50 155 ALA A N 1
ATOM 1183 C CA . ALA A 1 155 ? -33.697 -12.797 36.035 1.00 86.50 155 ALA A CA 1
ATOM 1184 C C . ALA A 1 155 ? -33.040 -11.721 36.914 1.00 86.50 155 ALA A C 1
ATOM 1186 O O . ALA A 1 155 ? -33.309 -10.538 36.739 1.00 86.50 155 ALA A O 1
ATOM 1187 N N . LEU A 1 156 ? -32.181 -12.119 37.854 1.00 83.00 156 LEU A N 1
ATOM 1188 C CA . LEU A 1 156 ? -31.470 -11.195 38.737 1.00 83.00 156 LEU A CA 1
ATOM 1189 C C . LEU A 1 156 ? -29.996 -11.040 38.311 1.00 83.00 156 LEU A C 1
ATOM 1191 O O . LEU A 1 156 ? -29.376 -12.035 37.923 1.00 83.00 156 LEU A O 1
ATOM 1195 N N . PRO A 1 157 ? -29.397 -9.836 38.431 1.00 76.88 157 PRO A N 1
ATOM 1196 C CA . PRO A 1 157 ? -29.989 -8.608 38.970 1.00 76.88 157 PRO A CA 1
ATOM 1197 C C . PRO A 1 157 ? -31.007 -7.984 38.003 1.00 76.88 157 PRO A C 1
ATOM 1199 O O . PRO A 1 157 ? -30.784 -7.945 36.795 1.00 76.88 157 PRO A O 1
ATOM 1202 N N . CYS A 1 158 ? -32.117 -7.480 38.548 1.00 70.25 158 CYS A N 1
ATOM 1203 C CA . CYS A 1 158 ? -33.093 -6.694 37.801 1.00 70.25 158 CYS A CA 1
ATOM 1204 C C . CYS A 1 158 ? -33.325 -5.366 38.532 1.00 70.25 158 CYS A C 1
ATOM 1206 O O . CYS A 1 158 ? -34.044 -5.340 39.537 1.00 70.25 158 CYS A O 1
ATOM 1208 N N . PRO A 1 159 ? -32.711 -4.270 38.051 1.00 63.31 159 PRO A N 1
ATOM 1209 C CA . PRO A 1 159 ? -32.757 -2.990 38.739 1.00 63.31 159 PRO A CA 1
ATOM 1210 C C . PRO A 1 159 ? -34.185 -2.450 38.771 1.00 63.31 159 PRO A C 1
ATOM 1212 O O . PRO A 1 159 ? -34.637 -2.010 39.820 1.00 63.31 159 PRO A O 1
ATOM 1215 N N . ARG A 1 160 ? -34.915 -2.516 37.646 1.00 79.88 160 ARG A N 1
ATOM 1216 C CA . ARG A 1 160 ? -36.329 -2.136 37.540 1.00 79.88 160 ARG A CA 1
ATOM 1217 C C . ARG A 1 160 ? -37.009 -2.879 36.400 1.00 79.88 160 ARG A C 1
ATOM 1219 O O . ARG A 1 160 ? -36.612 -2.699 35.252 1.00 79.88 160 ARG A O 1
ATOM 1226 N N . SER A 1 161 ? -38.086 -3.593 36.708 1.00 81.31 161 SER A N 1
ATOM 1227 C CA . SER A 1 161 ? -38.975 -4.178 35.702 1.00 81.31 161 SER A CA 1
ATOM 1228 C C . SER A 1 161 ? -40.414 -3.730 35.887 1.00 81.31 161 SER A C 1
ATOM 1230 O O . SER A 1 161 ? -40.966 -3.738 36.988 1.00 81.31 161 SER A O 1
ATOM 1232 N N . ALA A 1 162 ? -41.026 -3.312 34.780 1.00 83.12 162 ALA A N 1
ATOM 1233 C CA . ALA A 1 162 ? -42.439 -2.981 34.734 1.00 83.12 162 ALA A CA 1
ATOM 1234 C C . ALA A 1 162 ? -43.244 -4.273 34.586 1.00 83.12 162 ALA A C 1
ATOM 1236 O O . ALA A 1 162 ? -43.186 -4.956 33.565 1.00 83.12 162 ALA A O 1
ATOM 1237 N N . VAL A 1 163 ? -44.019 -4.594 35.610 1.00 82.44 163 VAL A N 1
ATOM 1238 C CA . VAL A 1 163 ? -44.901 -5.752 35.627 1.00 82.44 163 VAL A CA 1
ATOM 1239 C C . VAL A 1 163 ? -46.289 -5.292 35.248 1.00 82.44 163 VAL A C 1
ATOM 1241 O O . VAL A 1 163 ? -46.903 -4.472 35.932 1.00 82.44 163 VAL A O 1
ATOM 1244 N N . GLN A 1 164 ? -46.805 -5.844 34.160 1.00 82.75 164 GLN A N 1
ATOM 1245 C CA . GLN A 1 164 ? -48.179 -5.589 33.767 1.00 82.75 164 GLN A CA 1
ATOM 1246 C C . GLN A 1 164 ? -49.134 -6.431 34.606 1.00 82.75 164 GLN A C 1
ATOM 1248 O O . GLN A 1 164 ? -48.979 -7.647 34.729 1.00 82.75 164 GLN A O 1
ATOM 1253 N N . LEU A 1 165 ? -50.141 -5.771 35.170 1.00 78.88 165 LEU A N 1
ATOM 1254 C CA . LEU A 1 165 ? -51.200 -6.418 35.929 1.00 78.88 165 LEU A CA 1
ATOM 1255 C C . LEU A 1 165 ? -52.373 -6.673 34.970 1.00 78.88 165 LEU A C 1
ATOM 1257 O O . LEU A 1 165 ? -52.955 -5.712 34.446 1.00 78.88 165 LEU A O 1
ATOM 1261 N N . PRO A 1 166 ? -52.711 -7.941 34.678 1.00 68.88 166 PRO A N 1
ATOM 1262 C CA . PRO A 1 166 ? -53.791 -8.247 33.755 1.00 68.88 166 PRO A CA 1
ATOM 1263 C C . PRO A 1 166 ? -55.130 -7.787 34.342 1.00 68.88 166 PRO A C 1
ATOM 1265 O O . PRO A 1 166 ? -55.373 -7.857 35.549 1.00 68.88 166 PRO A O 1
ATOM 1268 N N . GLY A 1 167 ? -56.002 -7.279 33.471 1.00 66.94 167 GLY A N 1
ATOM 1269 C CA . GLY A 1 167 ? -57.350 -6.882 33.851 1.00 66.94 167 GLY A CA 1
ATOM 1270 C C . GLY A 1 167 ? -58.237 -8.079 34.217 1.00 66.94 167 GLY A C 1
ATOM 1271 O O . GLY A 1 167 ? -57.980 -9.201 33.779 1.00 66.94 167 GLY A O 1
ATOM 1272 N N . PRO A 1 168 ? -59.335 -7.836 34.955 1.00 57.50 168 PRO A N 1
ATOM 1273 C CA . PRO A 1 168 ? -60.229 -8.876 35.477 1.00 57.50 168 PRO A CA 1
ATOM 1274 C C . PRO A 1 168 ? -60.910 -9.753 34.409 1.00 57.50 168 PRO A C 1
ATOM 1276 O O . PRO A 1 168 ? -61.453 -10.800 34.735 1.00 57.50 168 PRO A O 1
ATOM 1279 N N . SER A 1 169 ? -60.896 -9.348 33.138 1.00 63.91 169 SER A N 1
ATOM 1280 C CA . SER A 1 169 ? -61.528 -10.064 32.020 1.00 63.91 169 SER A CA 1
ATOM 1281 C C . SER A 1 169 ? -60.531 -10.605 30.986 1.00 63.91 169 SER A C 1
ATOM 1283 O O . SER A 1 169 ? -60.906 -10.879 29.849 1.00 63.91 169 SER A O 1
ATOM 1285 N N . GLY A 1 170 ? -59.251 -10.750 31.348 1.00 62.53 170 GLY A N 1
ATOM 1286 C CA . GLY A 1 170 ? -58.252 -11.469 30.544 1.00 62.53 170 GLY A CA 1
ATOM 1287 C C . GLY A 1 170 ? -57.827 -10.814 29.220 1.00 62.53 170 GLY A C 1
ATOM 1288 O O . GLY A 1 170 ? -56.941 -11.345 28.561 1.00 62.53 170 GLY A O 1
ATOM 1289 N N . GLY A 1 171 ? -58.409 -9.671 28.828 1.00 62.41 171 GLY A N 1
ATOM 1290 C CA . GLY A 1 171 ? -58.159 -9.060 27.511 1.00 62.41 171 GLY A CA 1
ATOM 1291 C C . GLY A 1 171 ? -57.648 -7.614 27.493 1.00 62.41 171 GLY A C 1
ATOM 1292 O O . GLY A 1 171 ? -57.179 -7.162 26.453 1.00 62.41 171 GLY A O 1
ATOM 1293 N N . ARG A 1 172 ? -57.712 -6.860 28.600 1.00 65.88 172 ARG A N 1
ATOM 1294 C CA . ARG A 1 172 ? -57.285 -5.445 28.634 1.00 65.88 172 ARG A CA 1
ATOM 1295 C C . ARG A 1 172 ? -56.321 -5.208 29.796 1.00 65.88 172 ARG A C 1
ATOM 1297 O O . ARG A 1 172 ? -56.615 -5.619 30.914 1.00 65.88 172 ARG A O 1
ATOM 1304 N N . GLN A 1 173 ? -55.173 -4.583 29.530 1.00 69.81 173 GLN A N 1
ATOM 1305 C CA . GLN A 1 173 ? -54.240 -4.108 30.562 1.00 69.81 173 GLN A CA 1
ATOM 1306 C C . GLN A 1 173 ? -54.922 -2.996 31.366 1.00 69.81 173 GLN A C 1
ATOM 1308 O O . GLN A 1 173 ? -55.471 -2.069 30.771 1.00 69.81 173 GLN A O 1
ATOM 1313 N N . VAL A 1 174 ? -54.920 -3.096 32.698 1.00 65.44 174 VAL A N 1
ATOM 1314 C CA . VAL A 1 174 ? -55.591 -2.107 33.569 1.00 65.44 174 VAL A CA 1
ATOM 1315 C C . VAL A 1 174 ? -54.640 -1.515 34.616 1.00 65.44 174 VAL A C 1
ATOM 1317 O O . VAL A 1 174 ? -54.958 -0.490 35.207 1.00 65.44 174 VAL A O 1
ATOM 1320 N N . GLY A 1 175 ? -53.449 -2.090 34.809 1.00 75.38 175 GLY A N 1
ATOM 1321 C CA . GLY A 1 175 ? -52.450 -1.542 35.723 1.00 75.38 175 GLY A CA 1
ATOM 1322 C C . GLY A 1 175 ? -51.029 -1.988 35.399 1.00 75.38 175 GLY A C 1
ATOM 1323 O O . GLY A 1 175 ? -50.808 -2.963 34.676 1.00 75.38 175 GLY A O 1
ATOM 1324 N N . ALA A 1 176 ? -50.067 -1.267 35.960 1.00 83.44 176 ALA A N 1
ATOM 1325 C CA . ALA A 1 176 ? -48.658 -1.627 35.982 1.00 83.44 176 ALA A CA 1
ATOM 1326 C C . ALA A 1 176 ? -48.150 -1.496 37.423 1.00 83.44 176 ALA A C 1
ATOM 1328 O O . ALA A 1 176 ? -48.705 -0.722 38.198 1.00 83.44 176 ALA A O 1
ATOM 1329 N N . ALA A 1 177 ? -47.125 -2.262 37.773 1.00 86.69 177 ALA A N 1
ATOM 1330 C CA . ALA A 1 177 ? -46.336 -2.070 38.981 1.00 86.69 177 ALA A CA 1
ATOM 1331 C C . ALA A 1 177 ? -44.858 -2.050 38.589 1.00 86.69 177 ALA A C 1
ATOM 1333 O O . ALA A 1 177 ? -44.452 -2.764 37.671 1.00 86.69 177 ALA A O 1
ATOM 1334 N N . GLN A 1 178 ? -44.052 -1.250 39.274 1.00 89.38 178 GLN A N 1
ATOM 1335 C CA . GLN A 1 178 ? -42.601 -1.304 39.125 1.00 89.38 178 GLN A CA 1
ATOM 1336 C C . GLN A 1 178 ? -42.029 -2.225 40.190 1.00 89.38 178 GLN A C 1
ATOM 1338 O O . GLN A 1 178 ? -42.347 -2.078 41.366 1.00 89.38 178 GLN A O 1
ATOM 1343 N N . VAL A 1 179 ? -41.199 -3.173 39.776 1.00 88.81 179 VAL A N 1
ATOM 1344 C CA . VAL A 1 179 ? -40.483 -4.077 40.674 1.00 88.81 179 VAL A CA 1
ATOM 1345 C C . VAL A 1 179 ? -39.014 -3.717 40.632 1.00 88.81 179 VAL A C 1
ATOM 1347 O O . VAL A 1 179 ? -38.412 -3.729 39.563 1.00 88.81 179 VAL A O 1
ATOM 1350 N N . GLU A 1 180 ? -38.457 -3.387 41.788 1.00 90.06 180 GLU A N 1
ATOM 1351 C CA . GLU A 1 180 ? -37.051 -3.051 41.993 1.00 90.06 180 GLU A CA 1
ATOM 1352 C C . GLU A 1 180 ? -36.469 -4.085 42.960 1.00 90.06 180 GLU A C 1
ATOM 1354 O O . GLU A 1 180 ? -36.979 -4.273 44.066 1.00 90.06 180 GLU A O 1
ATOM 1359 N N . VAL A 1 181 ? -35.439 -4.812 42.524 1.00 89.44 181 VAL A N 1
ATOM 1360 C CA . VAL A 1 181 ? -34.751 -5.798 43.364 1.00 89.44 181 VAL A CA 1
ATOM 1361 C C . VAL A 1 181 ? -33.354 -5.282 43.650 1.00 89.44 181 VAL A C 1
ATOM 1363 O O . VAL A 1 181 ? -32.523 -5.170 42.754 1.00 89.44 181 VAL A O 1
ATOM 1366 N N . LEU A 1 182 ? -33.102 -4.964 44.914 1.00 90.12 182 LEU A N 1
ATOM 1367 C CA . LEU A 1 182 ? -31.840 -4.417 45.383 1.00 90.12 182 LEU A CA 1
ATOM 1368 C C . LEU A 1 182 ? -31.081 -5.482 46.154 1.00 90.12 182 LEU A C 1
ATOM 1370 O O . LEU A 1 182 ? -31.609 -6.094 47.081 1.00 90.12 182 LEU A O 1
ATOM 1374 N N . ARG A 1 183 ? -29.814 -5.668 45.816 1.00 90.81 183 ARG A N 1
ATOM 1375 C CA . ARG A 1 183 ? -28.886 -6.463 46.606 1.00 90.81 183 ARG A CA 1
ATOM 1376 C C . ARG A 1 183 ? -28.310 -5.590 47.714 1.00 90.81 183 ARG A C 1
ATOM 1378 O O . ARG A 1 183 ? -27.753 -4.527 47.448 1.00 90.81 183 ARG A O 1
ATOM 1385 N N . LEU A 1 184 ? -28.489 -6.028 48.954 1.00 91.44 184 LEU A N 1
ATOM 1386 C CA . LEU A 1 184 ? -27.984 -5.378 50.153 1.00 91.44 184 LEU A CA 1
ATOM 1387 C C . LEU A 1 184 ? -26.778 -6.154 50.671 1.00 91.44 184 LEU A C 1
ATOM 1389 O O . LEU A 1 184 ? -26.883 -7.346 50.972 1.00 91.44 184 LEU A O 1
ATOM 1393 N N . VAL A 1 185 ? -25.641 -5.474 50.791 1.00 91.75 185 VAL A N 1
ATOM 1394 C CA . VAL A 1 185 ? -24.389 -6.085 51.260 1.00 91.75 185 VAL A CA 1
ATOM 1395 C C . VAL A 1 185 ? -23.763 -5.217 52.351 1.00 91.75 185 VAL A C 1
ATOM 1397 O O . VAL A 1 185 ? -23.800 -3.994 52.219 1.00 91.75 185 VAL A O 1
ATOM 1400 N N . PRO A 1 186 ? -23.165 -5.782 53.417 1.00 92.75 186 PRO A N 1
ATOM 1401 C CA . PRO A 1 186 ? -22.401 -5.004 54.388 1.00 92.75 186 PRO A CA 1
ATOM 1402 C C . PRO A 1 186 ? -21.356 -4.102 53.724 1.00 92.75 186 PRO A C 1
ATOM 1404 O O . PRO A 1 186 ? -20.570 -4.555 52.896 1.00 92.75 186 PRO A O 1
ATOM 1407 N N . ALA A 1 187 ? -21.289 -2.833 54.129 1.00 92.06 187 ALA A N 1
ATOM 1408 C CA . ALA A 1 187 ? -20.314 -1.877 53.599 1.00 92.06 187 ALA A CA 1
ATOM 1409 C C . ALA A 1 187 ? -18.859 -2.323 53.826 1.00 92.06 187 ALA A C 1
ATOM 1411 O O . ALA A 1 187 ? -17.991 -2.020 53.014 1.00 92.06 187 ALA A O 1
ATOM 1412 N N . ALA A 1 188 ? -18.601 -3.114 54.872 1.00 92.19 188 ALA A N 1
ATOM 1413 C CA . ALA A 1 188 ? -17.296 -3.727 55.124 1.00 92.19 188 ALA A CA 1
ATOM 1414 C C . ALA A 1 188 ? -16.849 -4.713 54.022 1.00 92.19 188 ALA A C 1
ATOM 1416 O O . ALA A 1 188 ? -15.665 -5.012 53.918 1.00 92.19 188 ALA A O 1
ATOM 1417 N N . ALA A 1 189 ? -17.772 -5.207 53.190 1.00 93.19 189 ALA A N 1
ATOM 1418 C CA . ALA A 1 189 ? -17.473 -6.093 52.067 1.00 93.19 189 ALA A CA 1
ATOM 1419 C C . ALA A 1 189 ? -17.149 -5.351 50.760 1.00 93.19 189 ALA A C 1
ATOM 1421 O O . ALA A 1 189 ? -16.861 -6.009 49.758 1.00 93.19 189 ALA A O 1
ATOM 1422 N N . ALA A 1 190 ? -17.206 -4.010 50.746 1.00 92.88 190 ALA A N 1
ATOM 1423 C CA . ALA A 1 190 ? -17.000 -3.201 49.544 1.00 92.88 190 ALA A CA 1
ATOM 1424 C C . ALA A 1 190 ? -15.701 -3.579 48.820 1.00 92.88 190 ALA A C 1
ATOM 1426 O O . ALA A 1 190 ? -15.736 -3.934 47.645 1.00 92.88 190 ALA A O 1
ATOM 1427 N N . ASP A 1 191 ? -14.575 -3.595 49.535 1.00 92.50 191 ASP A N 1
ATOM 1428 C CA . ASP A 1 191 ? -13.257 -3.852 48.946 1.00 92.50 191 ASP A CA 1
ATOM 1429 C C . ASP A 1 191 ? -13.154 -5.252 48.323 1.00 92.50 191 ASP A C 1
ATOM 1431 O O . ASP A 1 191 ? -12.595 -5.408 47.233 1.00 92.50 191 ASP A O 1
ATOM 1435 N N . ALA A 1 192 ? -13.734 -6.264 48.978 1.00 92.69 192 ALA A N 1
ATOM 1436 C CA . ALA A 1 192 ? -13.758 -7.640 48.483 1.00 92.69 192 ALA A CA 1
ATOM 1437 C C . ALA A 1 192 ? -14.642 -7.777 47.232 1.00 92.69 192 ALA A C 1
ATOM 1439 O O . ALA A 1 192 ? -14.260 -8.446 46.269 1.00 92.69 192 ALA A O 1
ATOM 1440 N N . LEU A 1 193 ? -15.800 -7.108 47.215 1.00 93.12 193 LEU A N 1
ATOM 1441 C CA . LEU A 1 193 ? -16.679 -7.064 46.046 1.00 93.12 193 LEU A CA 1
ATOM 1442 C C . LEU A 1 193 ? -16.035 -6.330 44.873 1.00 93.12 193 LEU A C 1
ATOM 1444 O O . LEU A 1 193 ? -16.162 -6.780 43.738 1.00 93.12 193 LEU A O 1
ATOM 1448 N N . GLN A 1 194 ? -15.325 -5.230 45.127 1.00 94.06 194 GLN A N 1
ATOM 1449 C CA . GLN A 1 194 ? -14.619 -4.492 44.084 1.00 94.06 194 GLN A CA 1
ATOM 1450 C C . GLN A 1 194 ? -13.550 -5.360 43.408 1.00 94.06 194 GLN A C 1
ATOM 1452 O O . GLN A 1 194 ? -13.438 -5.372 42.184 1.00 94.06 194 GLN A O 1
ATOM 1457 N N . GLU A 1 195 ? -12.782 -6.113 44.199 1.00 92.56 195 GLU A N 1
ATOM 1458 C CA . GLU A 1 195 ? -11.757 -7.036 43.698 1.00 92.56 195 GLU A CA 1
ATOM 1459 C C . GLU A 1 195 ? -12.383 -8.194 42.902 1.00 92.56 195 GLU A C 1
ATOM 1461 O O . GLU A 1 195 ? -11.957 -8.512 41.788 1.00 92.56 195 GLU A O 1
ATOM 1466 N N . ALA A 1 196 ? -13.451 -8.797 43.440 1.00 92.62 196 ALA A N 1
ATOM 1467 C CA . ALA A 1 196 ? -14.200 -9.849 42.762 1.00 92.62 196 ALA A CA 1
ATOM 1468 C C . ALA A 1 196 ? -14.812 -9.356 41.443 1.00 92.62 196 ALA A C 1
ATOM 1470 O O . ALA A 1 196 ? -14.772 -10.076 40.447 1.00 92.62 196 ALA A O 1
ATOM 1471 N N . CYS A 1 197 ? -15.323 -8.124 41.409 1.00 94.00 197 CYS A N 1
ATOM 1472 C CA . CYS A 1 197 ? -15.923 -7.526 40.223 1.00 94.00 197 CYS A CA 1
ATOM 1473 C C . CYS A 1 197 ? -14.917 -7.418 39.071 1.00 94.00 197 CYS A C 1
ATOM 1475 O O . CYS A 1 197 ? -15.221 -7.840 37.955 1.00 94.00 197 CYS A O 1
ATOM 1477 N N . GLY A 1 198 ? -13.696 -6.946 39.349 1.00 93.25 198 GLY A N 1
ATOM 1478 C CA . GLY A 1 198 ? -12.627 -6.887 38.349 1.00 93.25 198 GLY A CA 1
ATOM 1479 C C . GLY A 1 198 ? -12.267 -8.266 37.783 1.00 93.25 198 GLY A C 1
ATOM 1480 O O . GLY A 1 198 ? -12.146 -8.418 36.568 1.00 93.25 198 GLY A O 1
ATOM 1481 N N . ARG A 1 199 ? -12.190 -9.300 38.636 1.00 92.88 199 ARG A N 1
ATOM 1482 C CA . ARG A 1 199 ? -11.953 -10.683 38.183 1.00 92.88 199 ARG A CA 1
ATOM 1483 C C . ARG A 1 199 ? -13.080 -11.226 37.312 1.00 92.88 199 ARG A C 1
ATOM 1485 O O . ARG A 1 199 ? -12.801 -11.834 36.284 1.00 92.88 199 ARG A O 1
ATOM 1492 N N . VAL A 1 200 ? -14.336 -11.017 37.712 1.00 93.94 200 VAL A N 1
ATOM 1493 C CA . VAL A 1 200 ? -15.501 -11.475 36.939 1.00 93.94 200 VAL A CA 1
ATOM 1494 C C . VAL A 1 200 ? -15.559 -10.777 35.583 1.00 93.94 200 VAL A C 1
ATOM 1496 O O . VAL A 1 200 ? -15.823 -11.436 34.583 1.00 93.94 200 VAL A O 1
ATOM 1499 N N . LEU A 1 201 ? -15.253 -9.476 35.522 1.00 95.44 201 LEU A N 1
ATOM 1500 C CA . LEU A 1 201 ? -15.124 -8.750 34.256 1.00 95.44 201 LEU A CA 1
ATOM 1501 C C . LEU A 1 201 ? -14.068 -9.393 33.349 1.00 95.44 201 LEU A C 1
ATOM 1503 O O . LEU A 1 201 ? -14.354 -9.657 32.184 1.00 95.44 201 LEU A O 1
ATOM 1507 N N . ALA A 1 202 ? -12.877 -9.690 33.878 1.00 94.38 202 ALA A N 1
ATOM 1508 C CA . ALA A 1 202 ? -11.815 -10.323 33.099 1.00 94.38 202 ALA A CA 1
ATOM 1509 C C . ALA A 1 202 ? -12.217 -11.718 32.594 1.00 94.38 202 ALA A C 1
ATOM 1511 O O . ALA A 1 202 ? -12.122 -11.989 31.399 1.00 94.38 202 ALA A O 1
ATOM 1512 N N . GLN A 1 203 ? -12.767 -12.559 33.474 1.00 94.75 203 GLN A N 1
ATOM 1513 C CA . GLN A 1 203 ? -13.242 -13.901 33.127 1.00 94.75 203 GLN A CA 1
ATOM 1514 C C . GLN A 1 203 ? -14.376 -13.879 32.097 1.00 94.75 203 GLN A C 1
ATOM 1516 O O . GLN A 1 203 ? -14.404 -14.720 31.203 1.00 94.75 203 GLN A O 1
ATOM 1521 N N . ALA A 1 204 ? -15.303 -12.924 32.195 1.00 93.75 204 ALA A N 1
ATOM 1522 C CA . ALA A 1 204 ? -16.387 -12.767 31.231 1.00 93.75 204 ALA A CA 1
ATOM 1523 C C . ALA A 1 204 ? -15.845 -12.419 29.838 1.00 93.75 204 ALA A C 1
ATOM 1525 O O . ALA A 1 204 ? -16.267 -13.001 28.838 1.00 93.75 204 ALA A O 1
ATOM 1526 N N . VAL A 1 205 ? -14.875 -11.506 29.763 1.00 95.94 205 VAL A N 1
ATOM 1527 C CA . VAL A 1 205 ? -14.236 -11.153 28.491 1.00 95.94 205 VAL A CA 1
ATOM 1528 C C . VAL A 1 205 ? -13.463 -12.339 27.910 1.00 95.94 205 VAL A C 1
ATOM 1530 O O . VAL A 1 205 ? -13.625 -12.626 26.724 1.00 95.94 205 VAL A O 1
ATOM 1533 N N . ASP A 1 206 ? -12.697 -13.065 28.730 1.00 94.88 206 ASP A N 1
ATOM 1534 C CA . ASP A 1 206 ? -11.981 -14.281 28.310 1.00 94.88 206 ASP A CA 1
ATOM 1535 C C . ASP A 1 206 ? -12.939 -15.378 27.819 1.00 94.88 206 ASP A C 1
ATOM 1537 O O . ASP A 1 206 ? -12.648 -16.080 26.851 1.00 94.88 206 ASP A O 1
ATOM 1541 N N . ALA A 1 207 ? -14.120 -15.493 28.434 1.00 94.31 207 ALA A N 1
ATOM 1542 C CA . ALA A 1 207 ? -15.185 -16.396 28.000 1.00 94.31 207 ALA A CA 1
ATOM 1543 C C . ALA A 1 207 ? -15.890 -15.934 26.710 1.00 94.31 207 ALA A C 1
ATOM 1545 O O . ALA A 1 207 ? -16.788 -16.617 26.216 1.00 94.31 207 ALA A O 1
ATOM 1546 N N . GLY A 1 208 ? -15.501 -14.786 26.153 1.00 94.62 208 GLY A N 1
ATOM 1547 C CA . GLY A 1 208 ? -16.048 -14.273 24.910 1.00 94.62 208 GLY A CA 1
ATOM 1548 C C . GLY A 1 208 ? -17.441 -13.672 25.061 1.00 94.62 208 GLY A C 1
ATOM 1549 O O . GLY A 1 208 ? -18.178 -13.663 24.080 1.00 94.62 208 GLY A O 1
ATOM 1550 N N . VAL A 1 209 ? -17.787 -13.128 26.228 1.00 93.75 209 VAL A N 1
ATOM 1551 C CA . VAL A 1 209 ? -19.048 -12.399 26.437 1.00 93.75 209 VAL A CA 1
ATOM 1552 C C . VAL A 1 209 ? -19.151 -11.188 25.491 1.00 93.75 209 VAL A C 1
ATOM 1554 O O . VAL A 1 209 ? -18.142 -10.624 25.045 1.00 93.75 209 VAL A O 1
ATOM 1557 N N . GLU A 1 210 ? -20.384 -10.829 25.131 1.00 95.38 210 GLU A N 1
ATOM 1558 C CA . GLU A 1 210 ? -20.701 -9.737 24.210 1.00 95.38 210 GLU A CA 1
ATOM 1559 C C . GLU A 1 210 ? -20.660 -8.361 24.892 1.00 95.38 210 GLU A C 1
ATOM 1561 O O . GLU A 1 210 ? -20.768 -8.230 26.113 1.00 95.38 210 GLU A O 1
ATOM 1566 N N . ALA A 1 211 ? -20.503 -7.303 24.093 1.00 95.00 211 ALA A N 1
ATOM 1567 C CA . ALA A 1 211 ? -20.280 -5.945 24.597 1.00 95.00 211 ALA A CA 1
ATOM 1568 C C . ALA A 1 211 ? -21.428 -5.411 25.476 1.00 95.00 211 ALA A C 1
ATOM 1570 O O . ALA A 1 211 ? -21.170 -4.701 26.448 1.00 95.00 211 ALA A O 1
ATOM 1571 N N . GLU A 1 212 ? -22.677 -5.772 25.170 1.00 94.69 212 GLU A N 1
ATOM 1572 C CA . GLU A 1 212 ? -23.860 -5.373 25.949 1.00 94.69 212 GLU A CA 1
ATOM 1573 C C . GLU A 1 212 ? -23.849 -5.957 27.367 1.00 94.69 212 GLU A C 1
ATOM 1575 O O . GLU A 1 212 ? -24.248 -5.302 28.329 1.00 94.69 212 GLU A O 1
ATOM 1580 N N . ASP A 1 213 ? -23.364 -7.186 27.522 1.00 92.50 213 ASP A N 1
ATOM 1581 C CA . ASP A 1 213 ? -23.298 -7.837 28.826 1.00 92.50 213 ASP A CA 1
ATOM 1582 C C . ASP A 1 213 ? -22.106 -7.328 29.642 1.00 92.50 213 ASP A C 1
ATOM 15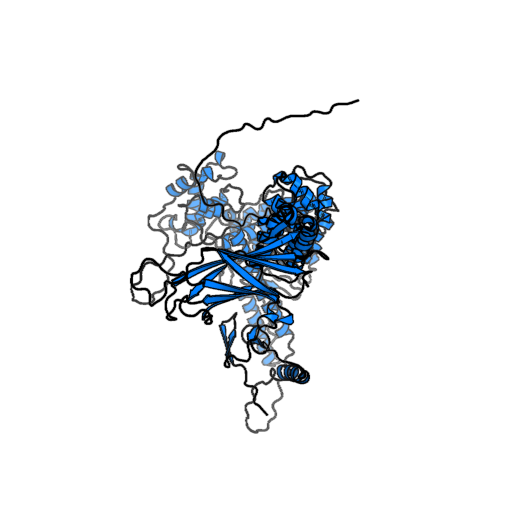84 O O . ASP A 1 213 ? -22.225 -7.133 30.853 1.00 92.50 213 ASP A O 1
ATOM 1588 N N . VAL A 1 214 ? -20.988 -7.001 28.985 1.00 95.12 214 VAL A N 1
ATOM 1589 C CA . VAL A 1 214 ? -19.872 -6.294 29.633 1.00 95.12 214 VAL A CA 1
ATOM 1590 C C . VAL A 1 214 ? -20.311 -4.912 30.123 1.00 95.12 214 VAL A C 1
ATOM 1592 O O . VAL A 1 214 ? -19.955 -4.513 31.229 1.00 95.12 214 VAL A O 1
ATOM 1595 N N . GLU A 1 215 ? -21.137 -4.194 29.358 1.00 95.62 215 GLU A N 1
ATOM 1596 C CA . GLU A 1 215 ? -21.706 -2.913 29.786 1.00 95.62 215 GLU A CA 1
ATOM 1597 C C . GLU A 1 215 ? -22.555 -3.054 31.056 1.00 95.62 215 GLU A C 1
ATOM 1599 O O . GLU A 1 215 ? -22.388 -2.267 31.990 1.00 95.62 215 GLU A O 1
ATOM 1604 N N . LYS A 1 216 ? -23.396 -4.093 31.151 1.00 92.81 216 LYS A N 1
ATOM 1605 C CA . LYS A 1 216 ? -24.165 -4.388 32.376 1.00 92.81 216 LYS A CA 1
ATOM 1606 C C . LYS A 1 216 ? -23.250 -4.671 33.570 1.00 92.81 216 LYS A C 1
ATOM 1608 O O . LYS A 1 216 ? -23.493 -4.150 34.658 1.00 92.81 216 LYS A O 1
ATOM 1613 N N . LEU A 1 217 ? -22.177 -5.444 33.378 1.00 93.94 217 LEU A N 1
ATOM 1614 C CA . LEU A 1 217 ? -21.190 -5.701 34.434 1.00 93.94 217 LEU A CA 1
ATOM 1615 C C . LEU A 1 217 ? -20.489 -4.409 34.884 1.00 93.94 217 LEU A C 1
ATOM 1617 O O . LEU A 1 217 ? -20.328 -4.182 36.083 1.00 93.94 217 LEU A O 1
ATOM 1621 N N . CYS A 1 218 ? -20.137 -3.530 33.944 1.00 95.62 218 CYS A N 1
ATOM 1622 C CA . CYS A 1 218 ? -19.561 -2.217 34.229 1.00 95.62 218 CYS A CA 1
ATOM 1623 C C . CYS A 1 218 ? -20.522 -1.294 34.994 1.00 95.62 218 CYS A C 1
ATOM 1625 O O . CYS A 1 218 ? -20.081 -0.550 35.872 1.00 95.62 218 CYS A O 1
ATOM 1627 N N . LEU A 1 219 ? -21.826 -1.334 34.695 1.00 94.12 219 LEU A N 1
ATOM 1628 C CA . LEU A 1 219 ? -22.840 -0.603 35.463 1.00 94.12 219 LEU A CA 1
ATOM 1629 C C . LEU A 1 219 ? -22.882 -1.084 36.916 1.00 94.12 219 LEU A C 1
ATOM 1631 O O . LEU A 1 219 ? -22.834 -0.257 37.821 1.00 94.12 219 LEU A O 1
ATOM 1635 N N . GLY A 1 220 ? -22.868 -2.401 37.140 1.00 92.69 220 GLY A N 1
ATOM 1636 C CA . GLY A 1 220 ? -22.763 -2.976 38.482 1.00 92.69 220 GLY A CA 1
ATOM 1637 C C . GLY A 1 220 ? -21.483 -2.570 39.218 1.00 92.69 220 GLY A C 1
ATOM 1638 O O . GLY A 1 220 ? -21.524 -2.196 40.387 1.00 92.69 220 GLY A O 1
ATOM 1639 N N . ALA A 1 221 ? -20.341 -2.564 38.525 1.00 94.69 221 ALA A N 1
ATOM 1640 C CA . ALA A 1 221 ? -19.063 -2.130 39.092 1.00 94.69 221 ALA A CA 1
ATOM 1641 C C . ALA A 1 221 ? -19.088 -0.667 39.571 1.00 94.69 221 ALA A C 1
ATOM 1643 O O . ALA A 1 221 ? -18.471 -0.333 40.581 1.00 94.69 221 ALA A O 1
ATOM 1644 N N . ARG A 1 222 ? -19.815 0.212 38.865 1.00 95.06 222 ARG A N 1
ATOM 1645 C CA . ARG A 1 222 ? -19.956 1.631 39.232 1.00 95.06 222 ARG A CA 1
ATOM 1646 C C . ARG A 1 222 ? -20.748 1.835 40.521 1.00 95.06 222 ARG A C 1
ATOM 1648 O O . ARG A 1 222 ? -20.467 2.797 41.230 1.00 95.06 222 ARG A O 1
ATOM 1655 N N . GLU A 1 223 ? -21.678 0.940 40.854 1.00 93.62 223 GLU A N 1
ATOM 1656 C CA . GLU A 1 223 ? -22.418 0.996 42.125 1.00 93.62 223 GLU A CA 1
ATOM 1657 C C . GLU A 1 223 ? -21.514 0.755 43.337 1.00 93.62 223 GLU A C 1
ATOM 1659 O O . GLU A 1 223 ? -21.743 1.318 44.404 1.00 93.62 223 GLU A O 1
ATOM 1664 N N . LEU A 1 224 ? -20.447 -0.032 43.159 1.00 93.38 224 LEU A N 1
ATOM 1665 C CA . LEU A 1 224 ? -19.407 -0.238 44.172 1.00 93.38 224 LEU A CA 1
ATOM 1666 C C . LEU A 1 224 ? -18.447 0.958 44.297 1.00 93.38 224 LEU A C 1
ATOM 1668 O O . LEU A 1 224 ? -17.600 0.978 45.190 1.00 93.38 224 LEU A O 1
ATOM 1672 N N . GLY A 1 225 ? -18.570 1.946 43.406 1.00 92.88 225 GLY A N 1
ATOM 1673 C CA . GLY A 1 225 ? -17.755 3.153 43.347 1.00 92.88 225 GLY A CA 1
ATOM 1674 C C . GLY A 1 225 ? -16.909 3.249 42.069 1.00 92.88 225 GLY A C 1
ATOM 1675 O O . GLY A 1 225 ? -16.597 2.236 41.438 1.00 92.88 225 GLY A O 1
ATOM 1676 N N . PRO A 1 226 ? -16.490 4.467 41.674 1.00 89.75 226 PRO A N 1
ATOM 1677 C CA . PRO A 1 226 ? -15.686 4.686 40.467 1.00 89.75 226 PRO A CA 1
ATOM 1678 C C . PRO A 1 226 ? -14.291 4.051 40.552 1.00 89.75 226 PRO A C 1
ATOM 1680 O O . PRO A 1 226 ? -13.701 3.720 39.525 1.00 89.75 226 PRO A O 1
ATOM 1683 N N . GLU A 1 227 ? -13.773 3.850 41.766 1.00 92.56 227 GLU A N 1
ATOM 1684 C CA . GLU A 1 227 ? -12.467 3.227 41.988 1.00 92.56 227 GLU A CA 1
ATOM 1685 C C . GLU A 1 227 ? -12.448 1.746 41.590 1.00 92.56 227 GLU A C 1
ATOM 1687 O O . GLU A 1 227 ? -11.404 1.254 41.174 1.00 92.56 227 GLU A O 1
ATOM 1692 N N . THR A 1 228 ? -13.599 1.060 41.589 1.00 93.75 228 THR A N 1
ATOM 1693 C CA . THR A 1 228 ? -13.727 -0.351 41.184 1.00 93.75 228 THR A CA 1
ATOM 1694 C C . THR A 1 228 ? -13.163 -0.610 39.789 1.00 93.75 228 THR A C 1
ATOM 1696 O O . THR A 1 228 ? -12.384 -1.537 39.587 1.00 93.75 228 THR A O 1
ATOM 1699 N N . LEU A 1 229 ? -13.515 0.244 38.822 1.00 95.94 229 LEU A N 1
ATOM 1700 C CA . LEU A 1 229 ? -13.068 0.120 37.431 1.00 95.94 229 LEU A CA 1
ATOM 1701 C C . LEU A 1 229 ? -11.627 0.615 37.222 1.00 95.94 229 LEU A C 1
ATOM 1703 O O . LEU A 1 229 ? -11.028 0.348 36.182 1.00 95.94 229 LEU A O 1
ATOM 1707 N N . ARG A 1 230 ? -11.049 1.310 38.209 1.00 94.56 230 ARG A N 1
ATOM 1708 C CA . ARG A 1 230 ? -9.651 1.766 38.194 1.00 94.56 230 ARG A CA 1
ATOM 1709 C C . ARG A 1 230 ? -8.685 0.744 38.788 1.00 94.56 230 ARG A C 1
ATOM 1711 O O . ARG A 1 230 ? -7.473 0.917 38.644 1.00 94.56 230 ARG A O 1
ATOM 1718 N N . ARG A 1 231 ? -9.195 -0.304 39.443 1.00 93.81 231 ARG A N 1
ATOM 1719 C CA . ARG A 1 231 ? -8.376 -1.370 40.029 1.00 93.81 231 ARG A CA 1
ATOM 1720 C C . ARG A 1 231 ? -7.667 -2.192 38.938 1.00 93.81 231 ARG A C 1
ATOM 1722 O O . ARG A 1 231 ? -8.181 -2.311 37.820 1.00 93.81 231 ARG A O 1
ATOM 1729 N N . PRO A 1 232 ? -6.486 -2.763 39.232 1.00 94.56 232 PRO A N 1
ATOM 1730 C CA . PRO A 1 232 ? -5.707 -3.518 38.251 1.00 94.56 232 PRO A CA 1
ATOM 1731 C C . PRO A 1 232 ? -6.451 -4.740 37.692 1.00 94.56 232 PRO A C 1
ATOM 1733 O O . PRO A 1 232 ? -6.239 -5.098 36.536 1.00 94.56 232 PRO A O 1
ATOM 1736 N N . GLU A 1 233 ? -7.355 -5.346 38.459 1.00 94.00 233 GLU A N 1
ATOM 1737 C CA . GLU A 1 233 ? -8.174 -6.483 38.034 1.00 94.00 233 GLU A CA 1
ATOM 1738 C C . GLU A 1 233 ? -9.113 -6.098 36.880 1.00 94.00 233 GLU A C 1
ATOM 1740 O O . GLU A 1 233 ? -9.234 -6.841 35.911 1.00 94.00 233 GLU A O 1
ATOM 1745 N N . ALA A 1 234 ? -9.716 -4.904 36.912 1.00 95.12 234 ALA A N 1
ATOM 1746 C CA . ALA A 1 234 ? -10.550 -4.417 35.809 1.00 95.12 234 ALA A CA 1
ATOM 1747 C C . ALA A 1 234 ? -9.720 -4.145 34.539 1.00 95.12 234 ALA A C 1
ATOM 1749 O O . ALA A 1 234 ? -10.174 -4.403 33.423 1.00 95.12 234 ALA A O 1
ATOM 1750 N N . ALA A 1 235 ? -8.469 -3.697 34.692 1.00 96.38 235 ALA A N 1
ATOM 1751 C CA . ALA A 1 235 ? -7.553 -3.524 33.565 1.00 96.38 235 ALA A CA 1
ATOM 1752 C C . ALA A 1 235 ? -7.168 -4.860 32.894 1.00 96.38 235 ALA A C 1
ATOM 1754 O O . ALA A 1 235 ? -6.846 -4.869 31.702 1.00 96.38 235 ALA A O 1
ATOM 1755 N N . GLN A 1 236 ? -7.247 -5.995 33.606 1.00 96.88 236 GLN A N 1
ATOM 1756 C CA . GLN A 1 236 ? -7.066 -7.321 32.999 1.00 96.88 236 GLN A CA 1
ATOM 1757 C C . GLN A 1 236 ? -8.175 -7.644 31.992 1.00 96.88 236 GLN A C 1
ATOM 1759 O O . GLN A 1 236 ? -7.882 -8.237 30.957 1.00 96.88 236 GLN A O 1
ATOM 1764 N N . ALA A 1 237 ? -9.411 -7.187 32.226 1.00 96.81 237 ALA A N 1
ATOM 1765 C CA . ALA A 1 237 ? -10.504 -7.343 31.264 1.00 96.81 237 ALA A CA 1
ATOM 1766 C C . ALA A 1 237 ? -10.227 -6.590 29.956 1.00 96.81 237 ALA A C 1
ATOM 1768 O O . ALA A 1 237 ? -10.471 -7.106 28.868 1.00 96.81 237 ALA A O 1
ATOM 1769 N N . LEU A 1 238 ? -9.645 -5.391 30.048 1.00 97.44 238 LEU A N 1
ATOM 1770 C CA . LEU A 1 238 ? -9.242 -4.617 28.875 1.00 97.44 238 LEU A CA 1
ATOM 1771 C C . LEU A 1 238 ? -8.108 -5.303 28.100 1.00 97.44 238 LEU A C 1
ATOM 1773 O O . LEU A 1 238 ? -8.136 -5.349 26.873 1.00 97.44 238 LEU A O 1
ATOM 1777 N N . LEU A 1 239 ? -7.131 -5.871 28.815 1.00 97.62 239 LEU A N 1
ATOM 1778 C CA . LEU A 1 239 ? -6.057 -6.667 28.221 1.00 97.62 239 LEU A CA 1
ATOM 1779 C C . LEU A 1 239 ? -6.603 -7.913 27.506 1.00 97.62 239 LEU A C 1
ATOM 1781 O O . LEU A 1 239 ? -6.181 -8.198 26.387 1.00 97.62 239 LEU A O 1
ATOM 1785 N N . ALA A 1 240 ? -7.530 -8.640 28.131 1.00 97.00 240 ALA A N 1
ATOM 1786 C CA . ALA A 1 240 ? -8.197 -9.793 27.531 1.00 97.00 240 ALA A CA 1
ATOM 1787 C C . ALA A 1 240 ? -8.949 -9.401 26.249 1.00 97.00 240 ALA A C 1
ATOM 1789 O O . ALA A 1 240 ? -8.752 -10.014 25.200 1.00 97.00 240 ALA A O 1
ATOM 1790 N N . ALA A 1 241 ? -9.726 -8.313 26.293 1.00 97.50 241 ALA A N 1
ATOM 1791 C CA . ALA A 1 241 ? -10.476 -7.822 25.138 1.00 97.50 241 ALA A CA 1
ATOM 1792 C C . ALA A 1 241 ? -9.551 -7.418 23.980 1.00 97.50 241 ALA A C 1
ATOM 1794 O O . ALA A 1 241 ? -9.842 -7.729 22.825 1.00 97.50 241 ALA A O 1
ATOM 1795 N N . ALA A 1 242 ? -8.423 -6.772 24.294 1.00 97.31 242 ALA A N 1
ATOM 1796 C CA . ALA A 1 242 ? -7.406 -6.386 23.322 1.00 97.31 242 ALA A CA 1
ATOM 1797 C C . ALA A 1 242 ? -6.736 -7.601 22.659 1.00 97.31 242 ALA A C 1
ATOM 1799 O O . ALA A 1 242 ? -6.600 -7.621 21.439 1.00 97.31 242 ALA A O 1
ATOM 1800 N N . LYS A 1 243 ? -6.381 -8.641 23.431 1.00 96.75 243 LYS A N 1
ATOM 1801 C CA . LYS A 1 243 ? -5.831 -9.902 22.891 1.00 96.75 243 LYS A CA 1
ATOM 1802 C C . LYS A 1 243 ? -6.798 -10.608 21.942 1.00 96.75 243 LYS A C 1
ATOM 1804 O O . LYS A 1 243 ? -6.361 -11.227 20.979 1.00 96.75 243 LYS A O 1
ATOM 1809 N N . LEU A 1 244 ? -8.095 -10.539 22.239 1.00 96.00 244 LEU A N 1
ATOM 1810 C CA . LEU A 1 244 ? -9.153 -11.152 21.435 1.00 96.00 244 LEU A CA 1
ATOM 1811 C C . LEU A 1 244 ? -9.602 -10.281 20.248 1.00 96.00 244 LEU A C 1
ATOM 1813 O O . LEU A 1 244 ? -10.476 -10.707 19.498 1.00 96.00 244 LEU A O 1
ATOM 1817 N N . GLY A 1 245 ? -9.077 -9.059 20.102 1.00 95.44 245 GLY A N 1
ATOM 1818 C CA . GLY A 1 245 ? -9.504 -8.109 19.070 1.00 95.44 245 GLY A CA 1
ATOM 1819 C C . GLY A 1 245 ? -10.971 -7.669 19.176 1.00 95.44 245 GLY A C 1
ATOM 1820 O O . GLY A 1 245 ? -11.589 -7.267 18.192 1.00 95.44 245 GLY A O 1
ATOM 1821 N N . LYS A 1 246 ? -11.578 -7.732 20.371 1.00 96.31 246 LYS A N 1
ATOM 1822 C CA . LYS A 1 246 ? -12.987 -7.353 20.581 1.00 96.31 246 LYS A CA 1
ATOM 1823 C C . LYS A 1 246 ? -13.147 -5.837 20.767 1.00 96.31 246 LYS A C 1
ATOM 1825 O O . LYS A 1 246 ? -13.361 -5.359 21.882 1.00 96.31 246 LYS A O 1
ATOM 1830 N N . HIS A 1 247 ? -13.111 -5.077 19.669 1.00 95.81 247 HIS A N 1
ATOM 1831 C CA . HIS A 1 247 ? -13.227 -3.603 19.668 1.00 95.81 247 HIS A CA 1
ATOM 1832 C C . HIS A 1 247 ? -14.418 -3.064 20.465 1.00 95.81 247 HIS A C 1
ATOM 1834 O O . HIS A 1 247 ? -14.249 -2.195 21.315 1.00 95.81 247 HIS A O 1
ATOM 1840 N N . ALA A 1 248 ? -15.621 -3.601 20.238 1.00 96.12 248 ALA A N 1
ATOM 1841 C CA . ALA A 1 248 ? -16.829 -3.131 20.920 1.00 96.12 248 ALA A CA 1
ATOM 1842 C C . ALA A 1 248 ? -16.743 -3.297 22.449 1.00 96.12 248 ALA A C 1
ATOM 1844 O O . ALA A 1 248 ? -17.204 -2.435 23.194 1.00 96.12 248 ALA A O 1
ATOM 1845 N N . VAL A 1 249 ? -16.109 -4.376 22.921 1.00 97.00 249 VAL A N 1
ATOM 1846 C CA . VAL A 1 249 ? -15.886 -4.621 24.353 1.00 97.00 249 VAL A CA 1
ATOM 1847 C C . VAL A 1 249 ? -14.873 -3.625 24.915 1.00 97.00 249 VAL A C 1
ATOM 1849 O O . VAL A 1 249 ? -15.113 -3.049 25.975 1.00 97.00 249 VAL A O 1
ATOM 1852 N N . VAL A 1 250 ? -13.776 -3.368 24.194 1.00 97.25 250 VAL A N 1
ATOM 1853 C CA . VAL A 1 250 ? -12.778 -2.362 24.590 1.00 97.25 250 VAL A CA 1
ATOM 1854 C C . VAL A 1 250 ? -13.411 -0.976 24.732 1.00 97.25 250 VAL A C 1
ATOM 1856 O O . VAL A 1 250 ? -13.213 -0.325 25.756 1.00 97.25 250 VAL A O 1
ATOM 1859 N N . GLU A 1 251 ? -14.236 -0.547 23.776 1.00 96.31 251 GLU A N 1
ATOM 1860 C CA . GLU A 1 251 ? -14.933 0.745 23.844 1.00 96.31 251 GLU A CA 1
ATOM 1861 C C . GLU A 1 251 ? -15.864 0.848 25.058 1.00 96.31 251 GLU A C 1
ATOM 1863 O O . GLU A 1 251 ? -15.902 1.877 25.742 1.00 96.31 251 GLU A O 1
ATOM 1868 N N . LYS A 1 252 ? -16.595 -0.227 25.373 1.00 97.00 252 LYS A N 1
ATOM 1869 C CA . LYS A 1 252 ? -17.462 -0.274 26.557 1.00 97.00 252 LYS A CA 1
ATOM 1870 C C . LYS A 1 252 ? -16.661 -0.225 27.856 1.00 97.00 252 LYS A C 1
ATOM 1872 O O . LYS A 1 252 ? -17.051 0.496 28.766 1.00 97.00 252 LYS A O 1
ATOM 1877 N N . LEU A 1 253 ? -15.520 -0.905 27.939 1.00 97.00 253 LEU A N 1
ATOM 1878 C CA . LEU A 1 253 ? -14.640 -0.841 29.111 1.00 97.00 253 LEU A CA 1
ATOM 1879 C C . LEU A 1 253 ? -14.022 0.559 29.288 1.00 97.00 253 LEU A C 1
ATOM 1881 O O . LEU A 1 253 ? -14.050 1.111 30.388 1.00 97.00 253 LEU A O 1
ATOM 1885 N N . LEU A 1 254 ? -13.522 1.177 28.214 1.00 96.44 254 LEU A N 1
ATOM 1886 C CA . LEU A 1 254 ? -12.944 2.526 28.273 1.00 96.44 254 LEU A CA 1
ATOM 1887 C C . LEU A 1 254 ? -13.995 3.580 28.650 1.00 96.44 254 LEU A C 1
ATOM 1889 O O . LEU A 1 254 ? -13.770 4.373 29.563 1.00 96.44 254 LEU A O 1
ATOM 1893 N N . SER A 1 255 ? -15.170 3.553 28.012 1.00 95.62 255 SER A N 1
ATOM 1894 C CA . SER A 1 255 ? -16.291 4.449 28.355 1.00 95.62 255 SER A CA 1
ATOM 1895 C C . SER A 1 255 ? -16.859 4.181 29.751 1.00 95.62 255 SER A C 1
ATOM 1897 O O . SER A 1 255 ? -17.376 5.097 30.398 1.00 95.62 255 SER A O 1
ATOM 1899 N N . ALA A 1 256 ? -16.718 2.952 30.259 1.00 95.25 256 ALA A N 1
ATOM 1900 C CA . ALA A 1 256 ? -17.047 2.621 31.635 1.00 95.25 256 ALA A CA 1
ATOM 1901 C C . ALA A 1 256 ? -16.120 3.326 32.645 1.00 95.25 256 ALA A C 1
ATOM 1903 O O . ALA A 1 256 ? -16.565 3.618 33.759 1.00 95.25 256 ALA A O 1
ATOM 1904 N N . GLY A 1 257 ? -14.894 3.673 32.241 1.00 95.94 257 GLY A N 1
ATOM 1905 C CA . GLY A 1 257 ? -13.858 4.275 33.082 1.00 95.94 257 GLY A CA 1
ATOM 1906 C C . GLY A 1 257 ? -12.719 3.317 33.438 1.00 95.94 257 GLY A C 1
ATOM 1907 O O . GLY A 1 257 ? -11.939 3.624 34.341 1.00 95.94 257 GLY A O 1
ATOM 1908 N N . VAL A 1 258 ? -12.615 2.167 32.757 1.00 96.56 258 VAL A N 1
ATOM 1909 C CA . VAL A 1 258 ? -11.487 1.244 32.928 1.00 96.56 258 VAL A CA 1
ATOM 1910 C C . VAL A 1 258 ? -10.221 1.889 32.385 1.00 96.56 258 VAL A C 1
ATOM 1912 O O . VAL A 1 258 ? -10.182 2.367 31.251 1.00 96.56 258 VAL A O 1
ATOM 1915 N N . ARG A 1 259 ? -9.166 1.908 33.202 1.00 95.75 259 ARG A N 1
ATOM 1916 C CA . ARG A 1 259 ? -7.899 2.543 32.832 1.00 95.75 259 ARG A CA 1
ATOM 1917 C C . ARG A 1 259 ? -7.189 1.737 31.740 1.00 95.75 259 ARG A C 1
ATOM 1919 O O . ARG A 1 259 ? -6.876 0.562 31.935 1.00 95.75 259 ARG A O 1
ATOM 1926 N N . ALA A 1 260 ? -6.875 2.392 30.624 1.00 96.81 260 ALA A N 1
ATOM 1927 C CA . ALA A 1 260 ? -6.022 1.818 29.593 1.00 96.81 260 ALA A CA 1
ATOM 1928 C C . ALA A 1 260 ? -4.611 1.530 30.122 1.00 96.81 260 ALA A C 1
ATOM 1930 O O . ALA A 1 260 ? -4.062 2.282 30.930 1.00 96.81 260 ALA A O 1
ATOM 1931 N N . THR A 1 261 ? -4.016 0.431 29.662 1.00 97.19 261 THR A N 1
ATOM 1932 C CA . THR A 1 261 ? -2.657 0.026 30.039 1.00 97.19 261 THR A CA 1
ATOM 1933 C C . THR A 1 261 ? -1.810 -0.225 28.798 1.00 97.19 261 THR A C 1
ATOM 1935 O O . THR A 1 261 ? -2.316 -0.683 27.772 1.00 97.19 261 THR A O 1
ATOM 1938 N N . LEU A 1 262 ? -0.497 0.003 28.906 1.00 96.56 262 LEU A N 1
ATOM 1939 C CA . LEU A 1 262 ? 0.458 -0.308 27.834 1.00 96.56 262 LEU A CA 1
ATOM 1940 C C . LEU A 1 262 ? 0.457 -1.802 27.473 1.00 96.56 262 LEU A C 1
ATOM 1942 O O . LEU A 1 262 ? 0.670 -2.171 26.323 1.00 96.56 262 LEU A O 1
ATOM 1946 N N . ALA A 1 263 ? 0.169 -2.681 28.439 1.00 96.88 263 ALA A N 1
ATOM 1947 C CA . ALA A 1 263 ? 0.015 -4.109 28.178 1.00 96.88 263 ALA A CA 1
ATOM 1948 C C . ALA A 1 263 ? -1.154 -4.395 27.221 1.00 96.88 263 ALA A C 1
ATOM 1950 O O . ALA A 1 263 ? -0.991 -5.196 26.304 1.00 96.88 263 ALA A O 1
ATOM 1951 N N . ALA A 1 264 ? -2.301 -3.728 27.405 1.00 97.31 264 ALA A N 1
ATOM 1952 C CA . ALA A 1 264 ? -3.452 -3.872 26.515 1.00 97.31 264 ALA A CA 1
ATOM 1953 C C . ALA A 1 264 ? -3.158 -3.312 25.116 1.00 97.31 264 ALA A C 1
ATOM 1955 O O . ALA A 1 264 ? -3.471 -3.963 24.124 1.00 97.31 264 ALA A O 1
ATOM 1956 N N . ALA A 1 265 ? -2.493 -2.155 25.030 1.00 97.62 265 ALA A N 1
ATOM 1957 C CA . ALA A 1 265 ? -2.106 -1.564 23.749 1.00 97.62 265 ALA A CA 1
ATOM 1958 C C . ALA A 1 265 ? -1.166 -2.487 22.945 1.00 97.62 265 ALA A C 1
ATOM 1960 O O . ALA A 1 265 ? -1.425 -2.761 21.775 1.00 97.62 265 ALA A O 1
ATOM 1961 N N . ARG A 1 266 ? -0.135 -3.053 23.593 1.00 96.75 266 ARG A N 1
ATOM 1962 C CA . ARG A 1 266 ? 0.769 -4.042 22.971 1.00 96.75 266 ARG A CA 1
ATOM 1963 C C . ARG A 1 266 ? 0.048 -5.307 22.530 1.00 96.75 266 ARG A C 1
ATOM 1965 O O . ARG A 1 266 ? 0.329 -5.828 21.458 1.00 96.75 266 ARG A O 1
ATOM 1972 N N . ALA A 1 267 ? -0.867 -5.808 23.356 1.00 96.31 267 ALA A N 1
ATOM 1973 C CA . ALA A 1 267 ? -1.644 -6.991 23.015 1.00 96.31 267 ALA A CA 1
ATOM 1974 C C . ALA A 1 267 ? -2.521 -6.769 21.775 1.00 96.31 267 ALA A C 1
ATOM 1976 O O . ALA A 1 267 ? -2.575 -7.648 20.921 1.00 96.31 267 ALA A O 1
ATOM 1977 N N . ALA A 1 268 ? -3.154 -5.596 21.653 1.00 97.19 268 ALA A N 1
ATOM 1978 C CA . ALA A 1 268 ? -3.920 -5.234 20.462 1.00 97.19 268 ALA A CA 1
ATOM 1979 C C . ALA A 1 268 ? -3.029 -5.188 19.212 1.00 97.19 268 ALA A C 1
ATOM 1981 O O . ALA A 1 268 ? -3.388 -5.739 18.177 1.00 97.19 268 ALA A O 1
ATOM 1982 N N . GLU A 1 269 ? -1.836 -4.598 19.306 1.00 96.88 269 GLU A N 1
ATOM 1983 C CA . GLU A 1 269 ? -0.913 -4.524 18.169 1.00 96.88 269 GLU A CA 1
ATOM 1984 C C . GLU A 1 269 ? -0.413 -5.904 17.729 1.00 96.88 269 GLU A C 1
ATOM 1986 O O . GLU A 1 269 ? -0.387 -6.198 16.536 1.00 96.88 269 GLU A O 1
ATOM 1991 N N . GLN A 1 270 ? -0.083 -6.777 18.685 1.00 95.19 270 GLN A N 1
ATOM 1992 C CA . GLN A 1 270 ? 0.309 -8.164 18.413 1.00 95.19 270 GLN A CA 1
ATOM 1993 C C . GLN A 1 270 ? -0.822 -8.982 17.778 1.00 95.19 270 GLN A C 1
ATOM 1995 O O . GLN A 1 270 ? -0.548 -9.906 17.015 1.00 95.19 270 GLN A O 1
ATOM 2000 N N . ALA A 1 271 ? -2.079 -8.636 18.065 1.00 94.19 271 ALA A N 1
ATOM 2001 C CA . ALA A 1 271 ? -3.252 -9.220 17.422 1.00 94.19 271 ALA A CA 1
ATOM 2002 C C . ALA A 1 271 ? -3.533 -8.643 16.017 1.00 94.19 271 ALA A C 1
ATOM 2004 O O . ALA A 1 271 ? -4.455 -9.103 15.350 1.00 94.19 271 ALA A O 1
ATOM 2005 N N . GLY A 1 272 ? -2.755 -7.655 15.551 1.00 95.12 272 GLY A N 1
ATOM 2006 C CA . GLY A 1 272 ? -2.984 -6.952 14.282 1.00 95.12 272 GLY A CA 1
ATOM 2007 C C . GLY A 1 272 ? -4.036 -5.840 14.365 1.00 95.12 272 GLY A C 1
ATOM 2008 O O . GLY A 1 272 ? -4.376 -5.232 13.352 1.00 95.12 272 GLY A O 1
ATOM 2009 N N . GLU A 1 273 ? -4.532 -5.523 15.565 1.00 96.00 273 GLU A N 1
ATOM 2010 C CA . GLU A 1 273 ? -5.557 -4.503 15.807 1.00 96.00 273 GLU A CA 1
ATOM 2011 C C . GLU A 1 273 ? -4.934 -3.119 15.982 1.00 96.00 273 GLU A C 1
ATOM 2013 O O . GLU A 1 273 ? -4.984 -2.461 17.020 1.00 96.00 273 GLU A O 1
ATOM 2018 N N . HIS A 1 274 ? -4.320 -2.682 14.899 1.00 94.94 274 HIS A N 1
ATOM 2019 C CA . HIS A 1 274 ? -3.534 -1.474 14.737 1.00 94.94 274 HIS A CA 1
ATOM 2020 C C . HIS A 1 274 ? -4.203 -0.168 15.216 1.00 94.94 274 HIS A C 1
ATOM 2022 O O . HIS A 1 274 ? -3.621 0.571 16.011 1.00 94.94 274 HIS A O 1
ATOM 2028 N N . LEU A 1 275 ? -5.444 0.113 14.799 1.00 93.94 275 LEU A N 1
ATOM 2029 C CA . LEU A 1 275 ? -6.176 1.320 15.229 1.00 93.94 275 LEU A CA 1
ATOM 2030 C C . LEU A 1 275 ? -6.527 1.285 16.725 1.00 93.94 275 LEU A C 1
ATOM 2032 O O . LEU A 1 275 ? -6.491 2.308 17.413 1.00 93.94 275 LEU A O 1
ATOM 2036 N N . LEU A 1 276 ? -6.848 0.093 17.232 1.00 95.19 276 LEU A N 1
ATOM 2037 C CA . LEU A 1 276 ? -7.159 -0.131 18.639 1.00 95.19 276 LEU A CA 1
ATOM 2038 C C . LEU A 1 276 ? -5.920 0.063 19.511 1.00 95.19 276 LEU A C 1
ATOM 2040 O O . LEU A 1 276 ? -6.003 0.712 20.553 1.00 95.19 276 LEU A O 1
ATOM 2044 N N . ALA A 1 277 ? -4.774 -0.454 19.062 1.00 96.75 277 ALA A N 1
ATOM 2045 C CA . ALA A 1 277 ? -3.490 -0.282 19.724 1.00 96.75 277 ALA A CA 1
ATOM 2046 C C . ALA A 1 277 ? -3.142 1.202 19.894 1.00 96.75 277 ALA A C 1
ATOM 2048 O O . ALA A 1 277 ? -2.832 1.614 21.012 1.00 96.75 277 ALA A O 1
ATOM 2049 N N . SER A 1 278 ? -3.286 2.018 18.841 1.00 94.88 278 SER A N 1
ATOM 2050 C CA . SER A 1 278 ? -3.045 3.466 18.922 1.00 94.88 278 SER A CA 1
ATOM 2051 C C . SER A 1 278 ? -3.984 4.161 19.915 1.00 94.88 278 SER A C 1
ATOM 2053 O O . SER A 1 278 ? -3.518 4.926 20.758 1.00 94.88 278 SER A O 1
ATOM 2055 N N . ARG A 1 279 ? -5.295 3.861 19.906 1.00 94.62 279 ARG A N 1
ATOM 2056 C CA . ARG A 1 279 ? -6.239 4.442 20.890 1.00 94.62 279 ARG A CA 1
ATOM 2057 C C . ARG A 1 279 ? -5.912 4.037 22.324 1.00 94.62 279 ARG A C 1
ATOM 2059 O O . ARG A 1 279 ? -5.922 4.889 23.213 1.00 94.62 279 ARG A O 1
ATOM 2066 N N . LEU A 1 280 ? -5.628 2.756 22.559 1.00 95.81 280 LEU A N 1
ATOM 2067 C CA . LEU A 1 280 ? -5.265 2.247 23.883 1.00 95.81 280 LEU A CA 1
ATOM 2068 C C . LEU A 1 280 ? -3.961 2.868 24.381 1.00 95.81 280 LEU A C 1
ATOM 2070 O O . LEU A 1 280 ? -3.870 3.219 25.555 1.00 95.81 280 LEU A O 1
ATOM 2074 N N . PHE A 1 281 ? -2.980 3.041 23.496 1.00 96.75 281 PHE A N 1
ATOM 2075 C CA . PHE A 1 281 ? -1.709 3.675 23.816 1.00 96.75 281 PHE A CA 1
ATOM 2076 C C . PHE A 1 281 ? -1.899 5.140 24.230 1.00 96.75 281 PHE A C 1
ATOM 2078 O O . PHE A 1 281 ? -1.500 5.519 25.332 1.00 96.75 281 PHE A O 1
ATOM 2085 N N . SER A 1 282 ? -2.602 5.936 23.417 1.00 94.12 282 SER A N 1
ATOM 2086 C CA . SER A 1 282 ? -2.900 7.341 23.731 1.00 94.12 282 SER A CA 1
ATOM 2087 C C . SER A 1 282 ? -3.722 7.484 25.015 1.00 94.12 282 SER A C 1
ATOM 2089 O O . SER A 1 282 ? -3.478 8.380 25.821 1.00 94.12 282 SER A O 1
ATOM 2091 N N . SER A 1 283 ? -4.667 6.570 25.259 1.00 94.50 283 SER A N 1
ATOM 2092 C CA . SER A 1 283 ? -5.445 6.554 26.501 1.00 94.50 283 SER A CA 1
ATOM 2093 C C . SER A 1 283 ? -4.598 6.186 27.728 1.00 94.50 283 SER A C 1
ATOM 2095 O O . SER A 1 283 ? -4.810 6.758 28.798 1.00 94.50 283 SER A O 1
ATOM 2097 N N . ALA A 1 284 ? -3.638 5.265 27.593 1.00 94.06 284 ALA A N 1
ATOM 2098 C CA . ALA A 1 284 ? -2.775 4.825 28.691 1.00 94.06 284 ALA A CA 1
ATOM 2099 C C . ALA A 1 284 ? -1.750 5.896 29.096 1.00 94.06 284 ALA A C 1
ATOM 2101 O O . ALA A 1 284 ? -1.493 6.091 30.286 1.00 94.06 284 ALA A O 1
ATOM 2102 N N . GLU A 1 285 ? -1.185 6.597 28.112 1.00 94.88 285 GLU A N 1
ATOM 2103 C CA . GLU A 1 285 ? -0.175 7.635 28.327 1.00 94.88 285 GLU A CA 1
ATOM 2104 C C . GLU A 1 285 ? -0.781 9.005 28.675 1.00 94.88 285 GLU A C 1
ATOM 2106 O O . GLU A 1 285 ? -0.127 9.816 29.338 1.00 94.88 285 GLU A O 1
ATOM 2111 N N . GLY A 1 286 ? -2.038 9.249 28.289 1.00 91.62 286 GLY A N 1
ATOM 2112 C CA . GLY A 1 286 ? -2.730 10.519 28.490 1.00 91.62 286 GLY A CA 1
ATOM 2113 C C . GLY A 1 286 ? -2.280 11.608 27.509 1.00 91.62 286 GLY A C 1
ATOM 2114 O O . GLY A 1 286 ? -1.641 11.340 26.495 1.00 91.62 286 GLY A O 1
ATOM 2115 N N . ALA A 1 287 ? -2.617 12.865 27.810 1.00 84.12 287 ALA A N 1
ATOM 2116 C CA . ALA A 1 287 ? -2.322 14.022 26.959 1.00 84.12 287 ALA A CA 1
ATOM 2117 C C . ALA A 1 287 ? -0.842 14.457 27.045 1.00 84.12 287 ALA A C 1
ATOM 2119 O O . ALA A 1 287 ? -0.516 15.516 27.584 1.00 84.12 287 ALA A O 1
ATOM 2120 N N . LYS A 1 288 ? 0.069 13.615 26.549 1.00 89.19 288 LYS A N 1
ATOM 2121 C CA . LYS A 1 288 ? 1.497 13.930 26.393 1.00 89.19 288 LYS A CA 1
ATOM 2122 C C . LYS A 1 288 ? 1.778 14.465 24.986 1.00 89.19 288 LYS A C 1
ATOM 2124 O O . LYS A 1 288 ? 1.010 14.230 24.061 1.00 89.19 288 LYS A O 1
ATOM 2129 N N . LYS A 1 289 ? 2.894 15.184 24.829 1.00 93.56 289 LYS A N 1
ATOM 2130 C CA . LYS A 1 289 ? 3.384 15.631 23.513 1.00 93.56 289 LYS A CA 1
ATOM 2131 C C . LYS A 1 289 ? 3.735 14.425 22.632 1.00 93.56 289 LYS A C 1
ATOM 2133 O O . LYS A 1 289 ? 4.248 13.433 23.156 1.00 93.56 289 LYS A O 1
ATOM 2138 N N . SER A 1 290 ? 3.539 14.549 21.320 1.00 93.50 290 SER A N 1
ATOM 2139 C CA . SER A 1 290 ? 3.787 13.497 20.320 1.00 93.50 290 SER A CA 1
ATOM 2140 C C . SER A 1 290 ? 5.196 12.909 20.405 1.00 93.50 290 SER A C 1
ATOM 2142 O O . SER A 1 290 ? 5.360 11.699 20.336 1.00 93.50 290 SER A O 1
ATOM 2144 N N . GLU A 1 291 ? 6.211 13.739 20.659 1.00 94.62 291 GLU A N 1
ATOM 2145 C CA . GLU A 1 291 ? 7.602 13.311 20.870 1.00 94.62 291 GLU A CA 1
ATOM 2146 C C . GLU A 1 291 ? 7.743 12.278 22.006 1.00 94.62 291 GLU A C 1
ATOM 2148 O O . GLU A 1 291 ? 8.403 11.246 21.865 1.00 94.62 291 GLU A O 1
ATOM 2153 N N . VAL A 1 292 ? 7.085 12.529 23.144 1.00 94.56 292 VAL A N 1
ATOM 2154 C CA . VAL A 1 292 ? 7.134 11.639 24.313 1.00 94.56 292 VAL A CA 1
ATOM 2155 C C . VAL A 1 292 ? 6.400 10.336 24.014 1.00 94.56 292 VAL A C 1
ATOM 2157 O O . VAL A 1 292 ? 6.862 9.264 24.408 1.00 94.56 292 VAL A O 1
ATOM 2160 N N . LEU A 1 293 ? 5.280 10.427 23.294 1.00 95.06 293 LEU A N 1
ATOM 2161 C CA . LEU A 1 293 ? 4.507 9.271 22.848 1.00 95.06 293 LEU A CA 1
ATOM 2162 C C . LEU A 1 293 ? 5.315 8.409 21.872 1.00 95.06 293 LEU A C 1
ATOM 2164 O O . LEU A 1 293 ? 5.388 7.197 22.062 1.00 95.06 293 LEU A O 1
ATOM 2168 N N . LEU A 1 294 ? 5.984 9.019 20.890 1.00 96.25 294 LEU A N 1
ATOM 2169 C CA . LEU A 1 294 ? 6.815 8.320 19.912 1.00 96.25 294 LEU A CA 1
ATOM 2170 C C . LEU A 1 294 ? 7.982 7.600 20.595 1.00 96.25 294 LEU A C 1
ATOM 2172 O O . LEU A 1 294 ? 8.182 6.404 20.376 1.00 96.25 294 LEU A O 1
ATOM 2176 N N . ARG A 1 295 ? 8.707 8.294 21.486 1.00 96.00 295 ARG A N 1
ATOM 2177 C CA . ARG A 1 295 ? 9.797 7.693 22.270 1.00 96.00 295 ARG A CA 1
ATOM 2178 C C . ARG A 1 295 ? 9.302 6.485 23.059 1.00 96.00 295 ARG A C 1
ATOM 2180 O O . ARG A 1 295 ? 9.934 5.429 23.036 1.00 96.00 295 ARG A O 1
ATOM 2187 N N . ARG A 1 296 ? 8.153 6.625 23.724 1.00 96.19 296 ARG A N 1
ATOM 2188 C CA . ARG A 1 296 ? 7.571 5.557 24.535 1.00 96.19 296 ARG A CA 1
ATOM 2189 C C . ARG A 1 296 ? 7.097 4.375 23.686 1.00 96.19 296 ARG A C 1
ATOM 2191 O O . ARG A 1 296 ? 7.327 3.239 24.084 1.00 96.19 296 ARG A O 1
ATOM 2198 N N . ALA A 1 297 ? 6.499 4.616 22.520 1.00 96.75 297 ALA A N 1
ATOM 2199 C CA . ALA A 1 297 ? 6.070 3.560 21.603 1.00 96.75 297 ALA A CA 1
ATOM 2200 C C . ALA A 1 297 ? 7.268 2.740 21.095 1.00 96.75 297 ALA A C 1
ATOM 2202 O O . ALA A 1 297 ? 7.230 1.510 21.093 1.00 96.75 297 ALA A O 1
ATOM 2203 N N . VAL A 1 298 ? 8.370 3.413 20.750 1.00 96.00 298 VAL A N 1
ATOM 2204 C CA . VAL A 1 298 ? 9.621 2.753 20.355 1.00 96.00 298 VAL A CA 1
ATOM 2205 C C . VAL A 1 298 ? 10.211 1.934 21.515 1.00 96.00 298 VAL A C 1
ATOM 2207 O O . VAL A 1 298 ? 10.585 0.779 21.319 1.00 96.00 298 VAL A O 1
ATOM 2210 N N . GLU A 1 299 ? 10.252 2.479 22.734 1.00 94.94 299 GLU A N 1
ATOM 2211 C CA . GLU A 1 299 ? 10.750 1.768 23.926 1.00 94.94 299 GLU A CA 1
ATOM 2212 C C . GLU A 1 299 ? 9.908 0.538 24.293 1.00 94.94 299 GLU A C 1
ATOM 2214 O O . GLU A 1 299 ? 10.453 -0.493 24.691 1.00 94.94 299 GLU A O 1
ATOM 2219 N N . GLU A 1 300 ? 8.590 0.614 24.108 1.00 95.69 300 GLU A N 1
ATOM 2220 C CA . GLU A 1 300 ? 7.655 -0.491 24.356 1.00 95.69 300 GLU A CA 1
ATOM 2221 C C . GLU A 1 300 ? 7.570 -1.498 23.194 1.00 95.69 300 GLU A C 1
ATOM 2223 O O . GLU A 1 300 ? 6.814 -2.469 23.288 1.00 95.69 300 GLU A O 1
ATOM 2228 N N . ARG A 1 301 ? 8.379 -1.311 22.139 1.00 96.50 301 ARG A N 1
ATOM 2229 C CA . ARG A 1 301 ? 8.429 -2.138 20.920 1.00 96.50 301 ARG A CA 1
ATOM 2230 C C . ARG A 1 301 ? 7.090 -2.211 20.185 1.00 96.50 301 ARG A C 1
ATOM 2232 O O . ARG A 1 301 ? 6.621 -3.297 19.849 1.00 96.50 301 ARG A O 1
ATOM 2239 N N . MET A 1 302 ? 6.499 -1.043 19.955 1.00 97.06 302 MET A N 1
ATOM 2240 C CA . MET A 1 302 ? 5.206 -0.864 19.297 1.00 97.06 302 MET A CA 1
ATOM 2241 C C . MET A 1 302 ? 5.360 -0.180 17.926 1.00 97.06 302 MET A C 1
ATOM 2243 O O . MET A 1 302 ? 5.127 1.029 17.811 1.00 97.06 302 MET A O 1
ATOM 2247 N N . PRO A 1 303 ? 5.843 -0.897 16.891 1.00 96.44 303 PRO A N 1
ATOM 2248 C CA . PRO A 1 303 ? 6.260 -0.295 15.625 1.00 96.44 303 PRO A CA 1
ATOM 2249 C C . PRO A 1 303 ? 5.125 0.380 14.848 1.00 96.44 303 PRO A C 1
ATOM 2251 O O . PRO A 1 303 ? 5.346 1.439 14.263 1.00 96.44 303 PRO A O 1
ATOM 2254 N N . PHE A 1 304 ? 3.916 -0.182 14.861 1.00 95.62 304 PHE A N 1
ATOM 2255 C CA . PHE A 1 304 ? 2.764 0.391 14.171 1.00 95.62 304 PHE A CA 1
ATOM 2256 C C . PHE A 1 304 ? 2.273 1.657 14.870 1.00 95.62 304 PHE A C 1
ATOM 2258 O O . PHE A 1 304 ? 1.979 2.654 14.212 1.00 95.62 304 PHE A O 1
ATOM 2265 N N . VAL A 1 305 ? 2.200 1.641 16.204 1.00 96.88 305 VAL A N 1
ATOM 2266 C CA . VAL A 1 305 ? 1.804 2.839 16.960 1.00 96.88 305 VAL A CA 1
ATOM 2267 C C . VAL A 1 305 ? 2.829 3.953 16.761 1.00 96.88 305 VAL A C 1
ATOM 2269 O O . VAL A 1 305 ? 2.447 5.096 16.519 1.00 96.88 305 VAL A O 1
ATOM 2272 N N . ALA A 1 306 ? 4.122 3.621 16.776 1.00 97.06 306 ALA A N 1
ATOM 2273 C CA . ALA A 1 306 ? 5.186 4.573 16.483 1.00 97.06 306 ALA A CA 1
ATOM 2274 C C . ALA A 1 306 ? 5.072 5.153 15.057 1.00 97.06 306 ALA A C 1
ATOM 2276 O O . ALA A 1 306 ? 5.221 6.358 14.868 1.00 97.06 306 ALA A O 1
ATOM 2277 N N . GLU A 1 307 ? 4.742 4.325 14.061 1.00 96.00 307 GLU A N 1
ATOM 2278 C CA . GLU A 1 307 ? 4.486 4.778 12.690 1.00 96.00 307 GLU A CA 1
ATOM 2279 C C . GLU A 1 307 ? 3.275 5.718 12.589 1.00 96.00 307 GLU A C 1
ATOM 2281 O O . GLU A 1 307 ? 3.352 6.724 11.886 1.00 96.00 307 GLU A O 1
ATOM 2286 N N . GLN A 1 308 ? 2.171 5.426 13.283 1.00 96.06 308 GLN A N 1
ATOM 2287 C CA . GLN A 1 308 ? 0.994 6.303 13.289 1.00 96.06 308 GLN A CA 1
ATOM 2288 C C . GLN A 1 308 ? 1.299 7.664 13.910 1.00 96.06 308 GLN A C 1
ATOM 2290 O O . GLN A 1 308 ? 0.974 8.682 13.308 1.00 96.06 308 GLN A O 1
ATOM 2295 N N . ILE A 1 309 ? 1.990 7.690 15.054 1.00 96.00 309 ILE A N 1
ATOM 2296 C CA . ILE A 1 309 ? 2.391 8.948 15.700 1.00 96.00 309 ILE A CA 1
ATOM 2297 C C . ILE A 1 309 ? 3.259 9.782 14.748 1.00 96.00 309 ILE A C 1
ATOM 2299 O O . ILE A 1 309 ? 3.046 10.983 14.621 1.00 96.00 309 ILE A O 1
ATOM 2303 N N . LEU A 1 310 ? 4.198 9.148 14.038 1.00 96.12 310 LEU A N 1
ATOM 2304 C CA . LEU A 1 310 ? 5.060 9.841 13.080 1.00 96.12 310 LEU A CA 1
ATOM 2305 C C . LEU A 1 310 ? 4.290 10.375 11.857 1.00 96.12 310 LEU A C 1
ATOM 2307 O O . LEU A 1 310 ? 4.623 11.441 11.346 1.00 96.12 310 LEU A O 1
ATOM 2311 N N . LYS A 1 311 ? 3.267 9.650 11.383 1.00 94.94 311 LYS A N 1
ATOM 2312 C CA . LYS A 1 311 ? 2.392 10.105 10.287 1.00 94.94 311 LYS A CA 1
ATOM 2313 C C . LYS A 1 311 ? 1.515 11.287 10.690 1.00 94.94 311 LYS A C 1
ATOM 2315 O O . LYS A 1 311 ? 1.264 12.153 9.857 1.00 94.94 311 LYS A O 1
ATOM 2320 N N . GLU A 1 312 ? 1.031 11.302 11.929 1.00 95.38 312 GLU A N 1
ATOM 2321 C CA . GLU A 1 312 ? 0.219 12.399 12.465 1.00 95.38 312 GLU A CA 1
ATOM 2322 C C . GLU A 1 312 ? 1.065 13.644 12.753 1.00 95.38 312 GLU A C 1
ATOM 2324 O O . GLU A 1 312 ? 0.617 14.763 12.506 1.00 95.38 312 GLU A O 1
ATOM 2329 N N . ASP A 1 313 ? 2.291 13.455 13.245 1.00 96.12 313 ASP A N 1
ATOM 2330 C CA . ASP A 1 313 ? 3.185 14.538 13.635 1.00 96.12 313 ASP A CA 1
ATOM 2331 C C . ASP A 1 313 ? 4.652 14.189 13.356 1.00 96.12 313 ASP A C 1
ATOM 2333 O O . ASP A 1 313 ? 5.360 13.607 14.182 1.00 96.12 313 ASP A O 1
ATOM 2337 N N . ALA A 1 314 ? 5.142 14.613 12.191 1.00 95.19 314 ALA A N 1
ATOM 2338 C CA . ALA A 1 314 ? 6.535 14.417 11.803 1.00 95.19 314 ALA A CA 1
ATOM 2339 C C . ALA A 1 314 ? 7.527 15.142 12.738 1.00 95.19 314 ALA A C 1
ATOM 2341 O O . ALA A 1 314 ? 8.673 14.706 12.863 1.00 95.19 314 ALA A O 1
ATOM 2342 N N . THR A 1 315 ? 7.102 16.207 13.437 1.00 95.56 315 THR A N 1
ATOM 2343 C CA . THR A 1 315 ? 7.969 16.951 14.371 1.00 95.56 315 THR A CA 1
ATOM 2344 C C . THR A 1 315 ? 8.262 16.157 15.647 1.00 95.56 315 THR A C 1
ATOM 2346 O O . THR A 1 315 ? 9.252 16.422 16.326 1.00 95.56 315 THR A O 1
ATOM 2349 N N . ALA A 1 316 ? 7.484 15.101 15.935 1.00 95.00 316 ALA A N 1
ATOM 2350 C CA . ALA A 1 316 ? 7.738 14.176 17.040 1.00 95.00 316 ALA A CA 1
ATOM 2351 C C . ALA A 1 316 ? 9.127 13.518 16.967 1.00 95.00 316 ALA A C 1
ATOM 2353 O O . ALA A 1 316 ? 9.659 13.082 17.991 1.00 95.00 316 ALA A O 1
ATOM 2354 N N . LEU A 1 317 ? 9.718 13.456 15.769 1.00 95.69 317 LEU A N 1
ATOM 2355 C CA . LEU A 1 317 ? 11.062 12.941 15.552 1.00 95.69 317 LEU A CA 1
ATOM 2356 C C . LEU A 1 317 ? 12.126 13.799 16.259 1.00 95.69 317 LEU A C 1
ATOM 2358 O O . LEU A 1 317 ? 13.104 13.251 16.757 1.00 95.69 317 LEU A O 1
ATOM 2362 N N . GLU A 1 318 ? 11.943 15.124 16.340 1.00 92.81 318 GLU A N 1
ATOM 2363 C CA . GLU A 1 318 ? 12.973 16.085 16.772 1.00 92.81 318 GLU A CA 1
ATOM 2364 C C . GLU A 1 318 ? 13.511 15.828 18.175 1.00 92.81 318 GLU A C 1
ATOM 2366 O O . GLU A 1 318 ? 14.708 15.987 18.403 1.00 92.81 318 GLU A O 1
ATOM 2371 N N . GLY A 1 319 ? 12.677 15.364 19.100 1.00 88.50 319 GLY A N 1
ATOM 2372 C CA . GLY A 1 319 ? 13.146 15.058 20.447 1.00 88.50 319 GLY A CA 1
ATOM 2373 C C . GLY A 1 319 ? 13.446 13.584 20.705 1.00 88.50 319 GLY A C 1
ATOM 2374 O O . GLY A 1 319 ? 13.568 13.156 21.852 1.00 88.50 319 GLY A O 1
ATOM 2375 N N . LEU A 1 320 ? 13.622 12.780 19.660 1.00 93.25 320 LEU A N 1
ATOM 2376 C CA . LEU A 1 320 ? 14.310 11.499 19.782 1.00 93.25 320 LEU A CA 1
ATOM 2377 C C . LEU A 1 320 ? 15.832 11.704 19.854 1.00 93.25 320 LEU A C 1
ATOM 2379 O O . LEU A 1 320 ? 16.407 12.462 19.071 1.00 93.25 320 LEU A O 1
ATOM 2383 N N . ASP A 1 321 ? 16.478 11.013 20.798 1.00 93.94 321 ASP A N 1
ATOM 2384 C CA . ASP A 1 321 ? 17.931 11.039 20.992 1.00 93.94 321 ASP A CA 1
ATOM 2385 C C . ASP A 1 321 ? 18.679 10.219 19.924 1.00 93.94 321 ASP A C 1
ATOM 2387 O O . ASP A 1 321 ? 18.081 9.476 19.148 1.00 93.94 321 ASP A O 1
ATOM 2391 N N . GLN A 1 322 ? 20.014 10.309 19.906 1.00 89.75 322 GLN A N 1
ATOM 2392 C CA . GLN A 1 322 ? 20.857 9.529 18.983 1.00 89.75 322 GLN A CA 1
ATOM 2393 C C . GLN A 1 322 ? 20.722 8.006 19.187 1.00 89.75 322 GLN A C 1
ATOM 2395 O O . GLN A 1 322 ? 21.079 7.223 18.308 1.00 89.75 322 GLN A O 1
ATOM 2400 N N . GLU A 1 323 ? 20.191 7.565 20.335 1.00 94.62 323 GLU A N 1
ATOM 2401 C CA . GLU A 1 323 ? 19.938 6.152 20.624 1.00 94.62 323 GLU A CA 1
ATOM 2402 C C . GLU A 1 323 ? 18.641 5.637 19.997 1.00 94.62 323 GLU A C 1
ATOM 2404 O O . GLU A 1 323 ? 18.429 4.424 19.879 1.00 94.62 323 GLU A O 1
ATOM 2409 N N . ALA A 1 324 ? 17.773 6.542 19.550 1.00 93.75 324 ALA A N 1
ATOM 2410 C CA . ALA A 1 324 ? 16.480 6.198 18.999 1.00 93.75 324 ALA A CA 1
ATOM 2411 C C . ALA A 1 324 ? 16.583 5.308 17.761 1.00 93.75 324 ALA A C 1
ATOM 2413 O O . ALA A 1 324 ? 15.753 4.418 17.611 1.00 93.75 324 ALA A O 1
ATOM 2414 N N . ALA A 1 325 ? 17.620 5.456 16.929 1.00 94.06 325 ALA A N 1
ATOM 2415 C CA . ALA A 1 325 ? 17.812 4.591 15.765 1.00 94.06 325 ALA A CA 1
ATOM 2416 C C . ALA A 1 325 ? 18.072 3.132 16.187 1.00 94.06 325 ALA A C 1
ATOM 2418 O O . ALA A 1 325 ? 17.482 2.201 15.632 1.00 94.06 325 ALA A O 1
ATOM 2419 N N . ARG A 1 326 ? 18.876 2.915 17.241 1.00 94.69 326 ARG A N 1
ATOM 2420 C CA . ARG A 1 326 ? 19.115 1.578 17.819 1.00 94.69 326 ARG A CA 1
ATOM 2421 C C . ARG A 1 326 ? 17.851 0.999 18.443 1.00 94.69 326 ARG A C 1
ATOM 2423 O O . ARG A 1 326 ? 17.542 -0.172 18.211 1.00 94.69 326 ARG A O 1
ATOM 2430 N N . LYS A 1 327 ? 17.088 1.810 19.180 1.00 95.94 327 LYS A N 1
ATOM 2431 C CA . LYS A 1 327 ? 15.814 1.380 19.776 1.00 95.94 327 LYS A CA 1
ATOM 2432 C C . LYS A 1 327 ? 14.757 1.069 18.710 1.00 95.94 327 LYS A C 1
ATOM 2434 O O . LYS A 1 327 ? 14.111 0.031 18.804 1.00 95.94 327 LYS A O 1
ATOM 2439 N N . ALA A 1 328 ? 14.626 1.900 17.675 1.00 95.62 328 ALA A N 1
ATOM 2440 C CA . ALA A 1 328 ? 13.695 1.704 16.562 1.00 95.62 328 ALA A CA 1
ATOM 2441 C C . ALA A 1 328 ? 14.017 0.424 15.786 1.00 95.62 328 ALA A C 1
ATOM 2443 O O . ALA A 1 328 ? 13.120 -0.373 15.515 1.00 95.62 328 ALA A O 1
ATOM 2444 N N . HIS A 1 329 ? 15.301 0.171 15.521 1.00 95.25 329 HIS A N 1
ATOM 2445 C CA . HIS A 1 329 ? 15.757 -1.086 14.936 1.00 95.25 329 HIS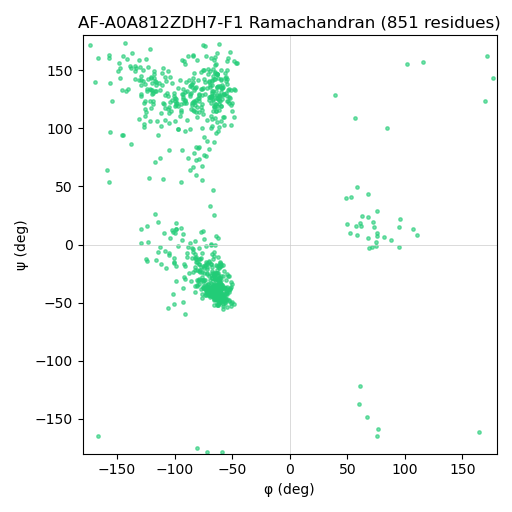 A CA 1
ATOM 2446 C C . HIS A 1 329 ? 15.410 -2.296 15.819 1.00 95.25 329 HIS A C 1
ATOM 2448 O O . HIS A 1 329 ? 14.838 -3.269 15.337 1.00 95.25 329 HIS A O 1
ATOM 2454 N N . ALA A 1 330 ? 15.686 -2.232 17.127 1.00 94.62 330 ALA A N 1
ATOM 2455 C CA . ALA A 1 330 ? 15.354 -3.312 18.063 1.00 94.62 330 ALA A CA 1
ATOM 2456 C C . ALA A 1 330 ? 13.836 -3.538 18.234 1.00 94.62 330 ALA A C 1
ATOM 2458 O O . ALA A 1 330 ? 13.413 -4.641 18.582 1.00 94.62 330 ALA A O 1
ATOM 2459 N N . ALA A 1 331 ? 13.029 -2.501 18.006 1.00 93.50 331 ALA A N 1
ATOM 2460 C CA . ALA A 1 331 ? 11.570 -2.538 18.035 1.00 93.50 331 ALA A CA 1
ATOM 2461 C C . ALA A 1 331 ? 10.933 -2.999 16.712 1.00 93.50 331 ALA A C 1
ATOM 2463 O O . ALA A 1 331 ? 9.732 -3.251 16.684 1.00 93.50 331 ALA A O 1
ATOM 2464 N N . GLY A 1 332 ? 11.701 -3.084 15.619 1.00 94.69 332 GLY A N 1
ATOM 2465 C CA . GLY A 1 332 ? 11.159 -3.306 14.276 1.00 94.69 332 GLY A CA 1
ATOM 2466 C C . GLY A 1 332 ? 10.341 -2.125 13.739 1.00 94.69 332 GLY A C 1
ATOM 2467 O O . GLY A 1 332 ? 9.477 -2.304 12.885 1.00 94.69 332 GLY A O 1
ATOM 2468 N N . ALA A 1 333 ? 10.577 -0.912 14.246 1.00 95.50 333 ALA A N 1
ATOM 2469 C CA . ALA A 1 333 ? 9.885 0.310 13.838 1.00 95.50 333 ALA A CA 1
ATOM 2470 C C . ALA A 1 333 ? 10.550 0.913 12.589 1.00 95.50 333 ALA A C 1
ATOM 2472 O O . ALA A 1 333 ? 11.168 1.977 12.641 1.00 95.50 333 ALA A O 1
ATOM 2473 N N . TRP A 1 334 ? 10.465 0.205 11.461 1.00 95.69 334 TRP A N 1
ATOM 2474 C CA . TRP A 1 334 ? 11.234 0.507 10.246 1.00 95.69 334 TRP A CA 1
ATOM 2475 C C . TRP A 1 334 ? 10.948 1.883 9.652 1.00 95.69 334 TRP A C 1
ATOM 2477 O O . TRP A 1 334 ? 11.871 2.537 9.178 1.00 95.69 334 TRP A O 1
ATOM 2487 N N . THR A 1 335 ? 9.700 2.346 9.724 1.00 94.69 335 THR A N 1
ATOM 2488 C CA . THR A 1 335 ? 9.302 3.679 9.252 1.00 94.69 335 THR A CA 1
ATOM 2489 C C . THR A 1 335 ? 9.951 4.784 10.089 1.00 94.69 335 THR A C 1
ATOM 2491 O O . THR A 1 335 ? 10.442 5.769 9.545 1.00 94.69 335 THR A O 1
ATOM 2494 N N . VAL A 1 336 ? 10.038 4.584 11.408 1.00 96.44 336 VAL A N 1
ATOM 2495 C CA . VAL A 1 336 ? 10.731 5.512 12.315 1.00 96.44 336 VAL A CA 1
ATOM 2496 C C . VAL A 1 336 ? 12.239 5.464 12.090 1.00 96.44 336 VAL A C 1
ATOM 2498 O O . VAL A 1 336 ? 12.882 6.506 12.043 1.00 96.44 336 VAL A O 1
ATOM 2501 N N . LEU A 1 337 ? 12.806 4.270 11.887 1.00 96.94 337 LEU A N 1
ATOM 2502 C CA . LEU A 1 337 ? 14.223 4.121 11.563 1.00 96.94 337 LEU A CA 1
ATOM 2503 C C . LEU A 1 337 ? 14.587 4.823 10.246 1.00 96.94 337 LEU A C 1
ATOM 2505 O O . LEU A 1 337 ? 15.599 5.511 10.205 1.00 96.94 337 LEU A O 1
ATOM 2509 N N . ALA A 1 338 ? 13.767 4.684 9.200 1.00 95.38 338 ALA A N 1
ATOM 2510 C CA . ALA A 1 338 ? 13.970 5.370 7.924 1.00 95.38 338 ALA A CA 1
ATOM 2511 C C . ALA A 1 338 ? 13.994 6.897 8.108 1.00 95.38 338 ALA A C 1
ATOM 2513 O O . ALA A 1 338 ? 14.941 7.547 7.681 1.00 95.38 338 ALA A O 1
ATOM 2514 N N . ALA A 1 339 ? 13.025 7.449 8.847 1.00 95.56 339 ALA A N 1
ATOM 2515 C CA . ALA A 1 339 ? 12.967 8.883 9.126 1.00 95.56 339 ALA A CA 1
ATOM 2516 C C . ALA A 1 339 ? 14.168 9.394 9.946 1.00 95.56 339 ALA A C 1
ATOM 2518 O O . ALA A 1 339 ? 14.674 10.482 9.682 1.00 95.56 339 ALA A O 1
ATOM 2519 N N . LEU A 1 340 ? 14.657 8.610 10.916 1.00 95.81 340 LEU A N 1
ATOM 2520 C CA . LEU A 1 340 ? 15.874 8.939 11.672 1.00 95.81 340 LEU A CA 1
ATOM 2521 C C . LEU A 1 340 ? 17.114 8.944 10.766 1.00 95.81 340 LEU A C 1
ATOM 2523 O O . LEU A 1 340 ? 17.932 9.858 10.838 1.00 95.81 340 LEU A O 1
ATOM 2527 N N . LEU A 1 341 ? 17.237 7.963 9.869 1.00 94.56 341 LEU A N 1
ATOM 2528 C CA . LEU A 1 341 ? 18.310 7.959 8.877 1.00 94.56 341 LEU A CA 1
ATOM 2529 C C . LEU A 1 341 ? 18.211 9.189 7.966 1.00 94.56 341 LEU A C 1
ATOM 2531 O O . LEU A 1 341 ? 19.207 9.881 7.794 1.00 94.56 341 LEU A O 1
ATOM 2535 N N . ASP A 1 342 ? 17.033 9.532 7.450 1.00 93.06 342 ASP A N 1
ATOM 2536 C CA . ASP A 1 342 ? 16.859 10.713 6.590 1.00 93.06 342 ASP A CA 1
ATOM 2537 C C . ASP A 1 342 ? 17.215 12.029 7.309 1.00 93.06 342 ASP A C 1
ATOM 2539 O O . ASP A 1 342 ? 17.727 12.959 6.686 1.00 93.06 342 ASP A O 1
ATOM 2543 N N . ARG A 1 343 ? 17.019 12.099 8.635 1.00 93.75 343 ARG A N 1
ATOM 2544 C CA . ARG A 1 343 ? 17.459 13.225 9.481 1.00 93.75 343 ARG A CA 1
ATOM 2545 C C . ARG A 1 343 ? 18.985 13.296 9.657 1.00 93.75 343 ARG A C 1
ATOM 2547 O O . ARG A 1 343 ? 19.505 14.326 10.083 1.00 93.75 343 ARG A O 1
ATOM 2554 N N . GLY A 1 344 ? 19.706 12.227 9.327 1.00 93.88 344 GLY A N 1
ATOM 2555 C CA . GLY A 1 344 ? 21.157 12.115 9.474 1.00 93.88 344 GLY A CA 1
ATOM 2556 C C . GLY A 1 344 ? 21.611 11.451 10.777 1.00 93.88 344 GLY A C 1
ATOM 2557 O O . GLY A 1 344 ? 22.789 11.554 11.123 1.00 93.88 344 GLY A O 1
ATOM 2558 N N . ASP A 1 345 ? 20.718 10.775 11.509 1.00 93.94 345 ASP A N 1
ATOM 2559 C CA . ASP A 1 345 ? 21.113 10.003 12.689 1.00 93.94 345 ASP A CA 1
ATOM 2560 C C . ASP A 1 345 ? 22.020 8.816 12.309 1.00 93.94 345 ASP A C 1
ATOM 2562 O O . ASP A 1 345 ? 21.866 8.218 11.237 1.00 93.94 345 ASP A O 1
ATOM 2566 N N . PRO A 1 346 ? 22.965 8.429 13.186 1.00 92.69 346 PRO A N 1
ATOM 2567 C CA . PRO A 1 346 ? 23.872 7.324 12.913 1.00 92.69 346 PRO A CA 1
ATOM 2568 C C . PRO A 1 346 ? 23.112 5.999 12.784 1.00 92.69 346 PRO A C 1
ATOM 2570 O O . PRO A 1 346 ? 22.299 5.629 13.636 1.00 92.69 346 PRO A O 1
ATOM 2573 N N . ALA A 1 347 ? 23.425 5.243 11.730 1.00 91.44 347 ALA A N 1
ATOM 2574 C CA . ALA A 1 347 ? 22.808 3.948 11.498 1.00 91.44 347 ALA A CA 1
ATOM 2575 C C . ALA A 1 347 ? 23.139 2.954 12.636 1.00 91.44 347 ALA A C 1
ATOM 2577 O O . ALA A 1 347 ? 24.298 2.831 13.040 1.00 91.44 347 ALA A O 1
ATOM 2578 N N . PRO A 1 348 ? 22.148 2.193 13.138 1.00 89.94 348 PRO A N 1
ATOM 2579 C CA . PRO A 1 348 ? 22.332 1.281 14.271 1.00 89.94 348 PRO A CA 1
ATOM 2580 C C . PRO A 1 348 ? 23.160 0.033 13.928 1.00 89.94 348 PRO A C 1
ATOM 2582 O O . PRO A 1 348 ? 23.624 -0.674 14.820 1.00 89.94 348 PRO A O 1
ATOM 2585 N N . ALA A 1 349 ? 23.328 -0.242 12.636 1.00 88.75 349 ALA A N 1
ATOM 2586 C CA . ALA A 1 349 ? 24.152 -1.298 12.072 1.00 88.75 349 ALA A CA 1
ATOM 2587 C C . ALA A 1 349 ? 24.803 -0.779 10.782 1.00 88.75 349 ALA A C 1
ATOM 2589 O O . ALA A 1 349 ? 24.474 0.310 10.311 1.00 88.75 349 ALA A O 1
ATOM 2590 N N . GLN A 1 350 ? 25.708 -1.563 10.187 1.00 88.38 350 GLN A N 1
ATOM 2591 C CA . GLN A 1 350 ? 26.275 -1.223 8.880 1.00 88.38 350 GLN A CA 1
ATOM 2592 C C . GLN A 1 350 ? 25.129 -0.988 7.877 1.00 88.38 350 GLN A C 1
ATOM 2594 O O . GLN A 1 350 ? 24.325 -1.907 7.687 1.00 88.38 350 GLN A O 1
ATOM 2599 N N . PRO A 1 351 ? 25.038 0.186 7.216 1.00 86.88 351 PRO A N 1
ATOM 2600 C CA . PRO A 1 351 ? 23.927 0.513 6.317 1.00 86.88 351 PRO A CA 1
ATOM 2601 C C . PRO A 1 351 ? 23.681 -0.539 5.228 1.00 86.88 351 PRO A C 1
ATOM 2603 O O . PRO A 1 351 ? 22.546 -0.752 4.819 1.00 86.88 351 PRO A O 1
ATOM 2606 N N . ARG A 1 352 ? 24.725 -1.280 4.829 1.00 84.50 352 ARG A N 1
ATOM 2607 C CA . ARG A 1 352 ? 24.629 -2.430 3.916 1.00 84.50 352 ARG A CA 1
ATOM 2608 C C . ARG A 1 352 ? 23.756 -3.566 4.446 1.00 84.50 352 ARG A C 1
ATOM 2610 O O . ARG A 1 352 ? 22.936 -4.096 3.705 1.00 84.50 352 ARG A O 1
ATOM 2617 N N . LEU A 1 353 ? 23.922 -3.939 5.715 1.00 88.56 353 LEU A N 1
ATOM 2618 C CA . LEU A 1 353 ? 23.129 -5.000 6.342 1.00 88.56 353 LEU A CA 1
ATOM 2619 C C . LEU A 1 353 ? 21.670 -4.563 6.511 1.00 88.56 353 LEU A C 1
ATOM 2621 O O . LEU A 1 353 ? 20.761 -5.361 6.299 1.00 88.56 353 LEU A O 1
ATOM 2625 N N . LEU A 1 354 ? 21.450 -3.286 6.842 1.00 89.75 354 LEU A N 1
ATOM 2626 C CA . LEU A 1 354 ? 20.109 -2.703 6.920 1.00 89.75 354 LEU A CA 1
ATOM 2627 C C . LEU A 1 354 ? 19.431 -2.658 5.551 1.00 89.75 354 LEU A C 1
ATOM 2629 O O . LEU A 1 354 ? 18.253 -2.987 5.459 1.00 89.75 354 LEU A O 1
ATOM 2633 N N . LEU A 1 355 ? 20.173 -2.315 4.494 1.00 87.44 355 LEU A N 1
ATOM 2634 C CA . LEU A 1 355 ? 19.671 -2.328 3.126 1.00 87.44 355 LEU A CA 1
ATOM 2635 C C . LEU A 1 355 ? 19.287 -3.746 2.684 1.00 87.44 355 LEU A C 1
ATOM 2637 O O . LEU A 1 355 ? 18.171 -3.935 2.212 1.00 87.44 355 LEU A O 1
ATOM 2641 N N . ASP A 1 356 ? 20.161 -4.744 2.865 1.00 85.19 356 ASP A N 1
ATOM 2642 C CA . ASP A 1 356 ? 19.850 -6.144 2.524 1.00 85.19 356 ASP A CA 1
ATOM 2643 C C . ASP A 1 356 ? 18.602 -6.631 3.276 1.00 85.19 356 ASP A C 1
ATOM 2645 O O . ASP A 1 356 ? 17.697 -7.209 2.671 1.00 85.19 356 ASP A O 1
ATOM 2649 N N . TYR A 1 357 ? 18.490 -6.312 4.570 1.00 88.50 357 TYR A N 1
ATOM 2650 C CA . TYR A 1 357 ? 17.285 -6.603 5.342 1.00 88.50 357 TYR A CA 1
ATOM 2651 C C . TYR A 1 357 ? 16.051 -5.882 4.786 1.00 88.50 357 TYR A C 1
ATOM 2653 O O . TYR A 1 357 ? 15.033 -6.527 4.551 1.00 88.50 357 TYR A O 1
ATOM 2661 N N . ALA A 1 358 ? 16.120 -4.572 4.539 1.00 88.38 358 ALA A N 1
ATOM 2662 C CA . ALA A 1 358 ? 14.997 -3.776 4.046 1.00 88.38 358 ALA A CA 1
ATOM 2663 C C . ALA A 1 358 ? 14.484 -4.297 2.697 1.00 88.38 358 ALA A C 1
ATOM 2665 O O . ALA A 1 358 ? 13.279 -4.478 2.513 1.00 88.38 358 ALA A O 1
ATOM 2666 N N . LEU A 1 359 ? 15.406 -4.629 1.794 1.00 82.62 359 LEU A N 1
ATOM 2667 C CA . LEU A 1 359 ? 15.141 -5.254 0.503 1.00 82.62 359 LEU A CA 1
ATOM 2668 C C . LEU A 1 359 ? 14.448 -6.626 0.674 1.00 82.62 359 LEU A C 1
ATOM 2670 O O . LEU A 1 359 ? 13.377 -6.861 0.103 1.00 82.62 359 LEU A O 1
ATOM 2674 N N . ARG A 1 360 ? 14.975 -7.501 1.547 1.00 82.69 360 ARG A N 1
ATOM 2675 C CA . ARG A 1 360 ? 14.415 -8.841 1.851 1.00 82.69 360 ARG A CA 1
ATOM 2676 C C . ARG A 1 360 ? 13.169 -8.855 2.727 1.00 82.69 360 ARG A C 1
ATOM 2678 O O . ARG A 1 360 ? 12.398 -9.813 2.658 1.00 82.69 360 ARG A O 1
ATOM 2685 N N . ALA A 1 361 ? 12.868 -7.791 3.456 1.00 84.75 361 ALA A N 1
ATOM 2686 C CA . ALA A 1 361 ? 11.654 -7.652 4.264 1.00 84.75 361 ALA A CA 1
ATOM 2687 C C . ALA A 1 361 ? 10.549 -6.843 3.562 1.00 84.75 361 ALA A C 1
ATOM 2689 O O . ALA A 1 361 ? 9.377 -7.009 3.876 1.00 84.75 361 ALA A O 1
ATOM 2690 N N . GLY A 1 362 ? 10.899 -6.057 2.541 1.00 85.00 362 GLY A N 1
ATOM 2691 C CA . GLY A 1 362 ? 9.932 -5.328 1.725 1.00 85.00 362 GLY A CA 1
ATOM 2692 C C . GLY A 1 362 ? 9.722 -3.885 2.188 1.00 85.00 362 GLY A C 1
ATOM 2693 O O . GLY A 1 362 ? 8.687 -3.289 1.911 1.00 85.00 362 GLY A O 1
ATOM 2694 N N . HIS A 1 363 ? 10.683 -3.317 2.916 1.00 88.25 363 HIS A N 1
ATOM 2695 C CA . HIS A 1 363 ? 10.589 -1.982 3.499 1.00 88.25 363 HIS A CA 1
ATOM 2696 C C . HIS A 1 363 ? 11.201 -0.935 2.563 1.00 88.25 363 HIS A C 1
ATOM 2698 O O . HIS A 1 363 ? 12.344 -0.521 2.746 1.00 88.25 363 HIS A O 1
ATOM 2704 N N . ALA A 1 364 ? 10.423 -0.499 1.567 1.00 83.06 364 ALA A N 1
ATOM 2705 C CA . ALA A 1 364 ? 10.846 0.460 0.541 1.00 83.06 364 ALA A CA 1
ATOM 2706 C C . ALA A 1 364 ? 11.441 1.753 1.131 1.00 83.06 364 ALA A C 1
ATOM 2708 O O . ALA A 1 364 ? 12.553 2.141 0.782 1.00 83.06 364 ALA A O 1
ATOM 2709 N N . GLY A 1 365 ? 10.748 2.362 2.104 1.00 85.62 365 GLY A N 1
ATOM 2710 C CA . GLY A 1 365 ? 11.206 3.584 2.774 1.00 85.62 365 GLY A CA 1
ATOM 2711 C C . GLY A 1 365 ? 12.582 3.426 3.424 1.00 85.62 365 GLY A C 1
ATOM 2712 O O . GLY A 1 365 ? 13.473 4.223 3.158 1.00 85.62 365 GLY A O 1
ATOM 2713 N N . LEU A 1 366 ? 12.787 2.345 4.184 1.00 90.94 366 LEU A N 1
ATOM 2714 C CA . LEU A 1 366 ? 14.077 2.055 4.812 1.00 90.94 366 LEU A CA 1
ATOM 2715 C C . LEU A 1 366 ? 15.173 1.781 3.774 1.00 90.94 366 LEU A C 1
ATOM 2717 O O . LEU A 1 366 ? 16.289 2.268 3.928 1.00 90.94 366 LEU A O 1
ATOM 2721 N N . ALA A 1 367 ? 14.861 1.042 2.703 1.00 87.06 367 ALA A N 1
ATOM 2722 C CA . ALA A 1 367 ? 15.815 0.775 1.630 1.00 87.06 367 ALA A CA 1
ATOM 2723 C C . ALA A 1 367 ? 16.284 2.076 0.957 1.00 87.06 367 ALA A C 1
ATOM 2725 O O . ALA A 1 367 ? 17.485 2.256 0.762 1.00 87.06 367 ALA A O 1
ATOM 2726 N N . ARG A 1 368 ? 15.364 3.010 0.673 1.00 85.44 368 ARG A N 1
ATOM 2727 C CA . ARG A 1 368 ? 15.700 4.337 0.131 1.00 85.44 368 ARG A CA 1
ATOM 2728 C C . ARG A 1 368 ? 16.627 5.117 1.064 1.00 85.44 368 ARG A C 1
ATOM 2730 O O . ARG A 1 368 ? 17.669 5.582 0.609 1.00 85.44 368 ARG A O 1
ATOM 2737 N N . SER A 1 369 ? 16.297 5.203 2.353 1.00 88.50 369 SER A N 1
ATOM 2738 C CA . SER A 1 369 ? 17.124 5.913 3.340 1.00 88.50 369 SER A CA 1
ATOM 2739 C C . SER A 1 369 ? 18.515 5.284 3.481 1.00 88.50 369 SER A C 1
ATOM 2741 O O . SER A 1 369 ? 19.522 5.989 3.522 1.00 88.50 369 SER A O 1
ATOM 2743 N N . CYS A 1 370 ? 18.614 3.949 3.485 1.00 89.06 370 CYS A N 1
ATOM 2744 C CA . CYS A 1 370 ? 19.908 3.262 3.512 1.00 89.06 370 CYS A CA 1
ATOM 2745 C C . CYS A 1 370 ? 20.742 3.524 2.248 1.00 89.06 370 CYS A C 1
ATOM 2747 O O . CYS A 1 370 ? 21.958 3.665 2.352 1.00 89.06 370 CYS A O 1
ATOM 2749 N N . LEU A 1 371 ? 20.116 3.610 1.070 1.00 83.56 371 LEU A N 1
ATOM 2750 C CA . LEU A 1 371 ? 20.808 3.929 -0.184 1.00 83.56 371 LEU A CA 1
ATOM 2751 C C . LEU A 1 371 ? 21.343 5.355 -0.208 1.00 83.56 371 LEU A C 1
ATOM 2753 O O . LEU A 1 371 ? 22.485 5.559 -0.611 1.00 83.56 371 LEU A O 1
ATOM 2757 N N . ALA A 1 372 ? 20.551 6.317 0.268 1.00 83.62 372 ALA A N 1
ATOM 2758 C CA . ALA A 1 372 ? 20.991 7.702 0.398 1.00 83.62 372 ALA A CA 1
ATOM 2759 C C . ALA A 1 372 ? 22.238 7.818 1.297 1.00 83.62 372 ALA A C 1
ATOM 2761 O O . ALA A 1 372 ? 23.154 8.571 0.983 1.00 83.62 372 ALA A O 1
ATOM 2762 N N . HIS A 1 373 ? 22.312 7.012 2.364 1.00 84.06 373 HIS A N 1
ATOM 2763 C CA . HIS A 1 373 ? 23.468 6.953 3.270 1.00 84.06 373 HIS A CA 1
ATOM 2764 C C . HIS A 1 373 ? 24.695 6.223 2.711 1.00 84.06 373 HIS A C 1
ATOM 2766 O O . HIS A 1 373 ? 25.818 6.539 3.096 1.00 84.06 373 HIS A O 1
ATOM 2772 N N . LEU A 1 374 ? 24.511 5.228 1.838 1.00 82.50 374 LEU A N 1
ATOM 2773 C CA . LEU A 1 374 ? 25.617 4.442 1.271 1.00 82.50 374 LEU A CA 1
ATOM 2774 C C . LEU A 1 374 ? 26.392 5.180 0.167 1.00 82.50 374 LEU A C 1
ATOM 2776 O O . LEU A 1 374 ? 27.529 4.803 -0.126 1.00 82.50 374 LEU A O 1
ATOM 2780 N N . GLY A 1 375 ? 25.804 6.216 -0.439 1.00 77.19 375 GLY A N 1
ATOM 2781 C CA . GLY A 1 375 ? 26.430 6.968 -1.527 1.00 77.19 375 GLY A CA 1
ATOM 2782 C C . GLY A 1 375 ? 26.750 6.092 -2.746 1.00 77.19 375 GLY A C 1
ATOM 2783 O O . GLY A 1 375 ? 25.949 5.254 -3.159 1.00 77.19 375 GLY A O 1
ATOM 2784 N N . GLU A 1 376 ? 27.932 6.281 -3.341 1.00 62.94 376 GLU A N 1
ATOM 2785 C CA . GLU A 1 376 ? 28.341 5.605 -4.586 1.00 62.94 376 GLU A CA 1
ATOM 2786 C C . GLU A 1 376 ? 28.776 4.138 -4.411 1.00 62.94 376 GLU A C 1
ATOM 2788 O O . GLU A 1 376 ? 28.906 3.410 -5.402 1.00 62.94 376 GLU A O 1
ATOM 2793 N N . ASP A 1 377 ? 28.982 3.664 -3.178 1.00 65.31 377 ASP A N 1
ATOM 2794 C CA . ASP A 1 377 ? 29.559 2.343 -2.903 1.00 65.31 377 ASP A CA 1
ATOM 2795 C C . ASP A 1 377 ? 28.515 1.204 -2.991 1.00 65.31 377 ASP A C 1
ATOM 2797 O O . ASP A 1 377 ? 28.230 0.478 -2.032 1.00 65.31 377 ASP A O 1
ATOM 2801 N N . THR A 1 378 ? 27.926 1.077 -4.187 1.00 63.34 378 THR A N 1
ATOM 2802 C CA . THR A 1 378 ? 26.834 0.153 -4.556 1.00 63.34 378 THR A CA 1
ATOM 2803 C C . THR A 1 378 ? 27.309 -1.077 -5.340 1.00 63.34 378 THR A C 1
ATOM 2805 O O . THR A 1 378 ? 26.492 -1.802 -5.908 1.00 63.34 378 THR A O 1
ATOM 2808 N N . ARG A 1 379 ? 28.625 -1.334 -5.386 1.00 60.88 379 ARG A N 1
ATOM 2809 C CA . ARG A 1 379 ? 29.245 -2.348 -6.266 1.00 60.88 379 ARG A CA 1
ATOM 2810 C C . ARG A 1 379 ? 28.770 -3.790 -6.012 1.00 60.88 379 ARG A C 1
ATOM 2812 O O . ARG A 1 379 ? 28.820 -4.592 -6.936 1.00 60.88 379 ARG A O 1
ATOM 2819 N N . ASP A 1 380 ? 28.216 -4.078 -4.831 1.00 61.56 380 ASP A N 1
ATOM 2820 C CA . ASP A 1 380 ? 27.743 -5.416 -4.429 1.00 61.56 380 ASP A CA 1
ATOM 2821 C C . ASP A 1 380 ? 26.204 -5.551 -4.345 1.00 61.56 380 ASP A C 1
ATOM 2823 O O . ASP A 1 380 ? 25.682 -6.556 -3.857 1.00 61.56 380 ASP A O 1
ATOM 2827 N N . MET A 1 381 ? 25.440 -4.557 -4.814 1.00 67.88 381 MET A N 1
ATOM 2828 C CA . MET A 1 381 ? 23.968 -4.564 -4.710 1.00 67.88 381 MET A CA 1
ATOM 2829 C C . MET A 1 381 ? 23.254 -5.538 -5.652 1.00 67.88 381 MET A C 1
ATOM 2831 O O . MET A 1 381 ? 22.074 -5.837 -5.449 1.00 67.88 381 MET A O 1
ATOM 2835 N N . ASP A 1 382 ? 23.955 -6.047 -6.660 1.00 67.38 382 ASP A N 1
ATOM 2836 C CA . ASP A 1 382 ? 23.407 -6.920 -7.697 1.00 67.38 382 ASP A CA 1
ATOM 2837 C C . ASP A 1 382 ? 22.667 -8.133 -7.113 1.00 67.38 382 ASP A C 1
ATOM 2839 O O . ASP A 1 382 ? 21.585 -8.489 -7.578 1.00 67.38 382 ASP A O 1
ATOM 2843 N N . LEU A 1 383 ? 23.203 -8.746 -6.052 1.00 68.69 383 LEU A N 1
ATOM 2844 C CA . LEU A 1 383 ? 22.598 -9.924 -5.426 1.00 68.69 383 LEU A CA 1
ATOM 2845 C C . LEU A 1 383 ? 21.298 -9.591 -4.673 1.00 68.69 383 LEU A C 1
ATOM 2847 O O . LEU A 1 383 ? 20.331 -10.355 -4.732 1.00 68.69 383 LEU A O 1
ATOM 2851 N N . ALA A 1 384 ? 21.250 -8.447 -3.987 1.00 66.62 384 ALA A N 1
ATOM 2852 C CA . ALA A 1 384 ? 20.082 -8.029 -3.211 1.00 66.62 384 ALA A CA 1
ATOM 2853 C C . ALA A 1 384 ? 18.934 -7.557 -4.121 1.00 66.62 384 ALA A C 1
ATOM 2855 O O . ALA A 1 384 ? 17.773 -7.899 -3.880 1.00 66.62 384 ALA A O 1
ATOM 2856 N N . LEU A 1 385 ? 19.259 -6.846 -5.210 1.00 71.06 385 LEU A N 1
ATOM 2857 C CA . LEU A 1 385 ? 18.288 -6.464 -6.237 1.00 71.06 385 LEU A CA 1
ATOM 2858 C C . LEU A 1 385 ? 17.720 -7.696 -6.953 1.00 71.06 385 LEU A C 1
ATOM 2860 O O . LEU A 1 385 ? 16.502 -7.802 -7.087 1.00 71.06 385 LEU A O 1
ATOM 2864 N N . ARG A 1 386 ? 18.565 -8.671 -7.324 1.00 69.56 386 ARG A N 1
ATOM 2865 C CA . ARG A 1 386 ? 18.112 -9.957 -7.893 1.00 69.56 386 ARG A CA 1
ATOM 2866 C C . ARG A 1 386 ? 17.178 -10.701 -6.944 1.00 69.56 386 ARG A C 1
ATOM 2868 O O . ARG A 1 386 ? 16.086 -11.076 -7.346 1.00 69.56 386 ARG A O 1
ATOM 2875 N N . THR A 1 387 ? 17.544 -10.805 -5.666 1.00 67.75 387 THR A N 1
ATOM 2876 C CA . THR A 1 387 ? 16.690 -11.448 -4.652 1.00 67.75 387 THR A CA 1
ATOM 2877 C C . THR A 1 387 ? 15.324 -10.759 -4.551 1.00 67.75 387 THR A C 1
ATOM 2879 O O . THR A 1 387 ? 14.304 -11.428 -4.411 1.00 67.75 387 THR A O 1
ATOM 2882 N N . CYS A 1 388 ? 15.260 -9.429 -4.652 1.00 66.62 388 CYS A N 1
ATOM 2883 C CA . CYS A 1 388 ? 13.984 -8.709 -4.659 1.00 66.62 388 CYS A CA 1
ATOM 2884 C C . CYS A 1 388 ? 13.151 -8.985 -5.910 1.00 66.62 388 CYS A C 1
ATOM 2886 O O . CYS A 1 388 ? 11.939 -9.171 -5.792 1.00 66.62 388 CYS A O 1
ATOM 2888 N N . LEU A 1 389 ? 13.787 -9.027 -7.085 1.00 69.12 389 LEU A N 1
ATOM 2889 C CA . LEU A 1 389 ? 13.131 -9.394 -8.340 1.00 69.12 389 LEU A CA 1
ATOM 2890 C C . LEU A 1 389 ? 12.558 -10.817 -8.264 1.00 69.12 389 LEU A C 1
ATOM 2892 O O . LEU A 1 389 ? 11.390 -11.007 -8.596 1.00 69.12 389 LEU A O 1
ATOM 2896 N N . ASP A 1 390 ? 13.313 -11.771 -7.711 1.00 64.81 390 ASP A N 1
ATOM 2897 C CA . ASP A 1 390 ? 12.876 -13.163 -7.522 1.00 64.81 390 ASP A CA 1
ATOM 2898 C C . ASP A 1 390 ? 11.650 -13.282 -6.596 1.00 64.81 390 ASP A C 1
ATOM 2900 O O . ASP A 1 390 ? 10.816 -14.171 -6.766 1.00 64.81 390 ASP A O 1
ATOM 2904 N N . HIS A 1 391 ? 11.499 -12.364 -5.634 1.00 67.06 391 HIS A N 1
ATOM 2905 C CA . HIS A 1 391 ? 10.344 -12.298 -4.727 1.00 67.06 391 HIS A CA 1
ATOM 2906 C C . HIS A 1 391 ? 9.223 -11.364 -5.228 1.00 67.06 391 HIS A C 1
ATOM 2908 O O . HIS A 1 391 ? 8.292 -11.073 -4.474 1.00 67.06 391 HIS A O 1
ATOM 2914 N N . GLY A 1 392 ? 9.302 -10.868 -6.470 1.00 68.44 392 GLY A N 1
ATOM 2915 C CA . GLY A 1 392 ? 8.283 -10.009 -7.085 1.00 68.44 392 GLY A CA 1
ATOM 2916 C C . GLY A 1 392 ? 8.228 -8.575 -6.545 1.00 68.44 392 GLY A C 1
ATOM 2917 O O . GLY A 1 392 ? 7.218 -7.895 -6.703 1.00 68.44 392 GLY A O 1
ATOM 2918 N N . ARG A 1 393 ? 9.293 -8.087 -5.900 1.00 74.25 393 ARG A N 1
ATOM 2919 C CA . ARG A 1 393 ? 9.345 -6.773 -5.229 1.00 74.25 393 ARG A CA 1
ATOM 2920 C C . ARG A 1 393 ? 9.916 -5.687 -6.133 1.00 74.25 393 ARG A C 1
ATOM 2922 O O . ARG A 1 393 ? 10.880 -5.000 -5.795 1.00 74.25 393 ARG A O 1
ATOM 2929 N N . THR A 1 394 ? 9.322 -5.557 -7.310 1.00 67.69 394 THR A N 1
ATOM 2930 C CA . THR A 1 394 ? 9.797 -4.681 -8.389 1.00 67.69 394 THR A CA 1
ATOM 2931 C C . THR A 1 394 ? 9.734 -3.197 -8.033 1.00 67.69 394 THR A C 1
ATOM 2933 O O . THR A 1 394 ? 10.594 -2.441 -8.473 1.00 67.69 394 THR A O 1
ATOM 2936 N N . GLU A 1 395 ? 8.780 -2.770 -7.198 1.00 68.00 395 GLU A N 1
ATOM 2937 C CA . GLU A 1 395 ? 8.678 -1.374 -6.746 1.00 68.00 395 GLU A CA 1
ATOM 2938 C C . GLU A 1 395 ? 9.894 -0.942 -5.924 1.00 68.00 395 GLU A C 1
ATOM 2940 O O . GLU A 1 395 ? 10.446 0.126 -6.165 1.00 68.00 395 GLU A O 1
ATOM 2945 N N . ILE A 1 396 ? 10.367 -1.809 -5.027 1.00 68.69 396 ILE A N 1
ATOM 2946 C CA . ILE A 1 396 ? 11.532 -1.546 -4.175 1.00 68.69 396 ILE A CA 1
ATOM 2947 C C . ILE A 1 396 ? 12.810 -1.507 -5.013 1.00 68.69 396 ILE A C 1
ATOM 2949 O O . ILE A 1 396 ? 13.644 -0.626 -4.829 1.00 68.69 396 ILE A O 1
ATOM 2953 N N . VAL A 1 397 ? 12.950 -2.442 -5.959 1.00 69.50 397 VAL A N 1
ATOM 2954 C CA . VAL A 1 397 ? 14.077 -2.467 -6.905 1.00 69.50 397 VAL A CA 1
ATOM 2955 C C . VAL A 1 397 ? 14.082 -1.209 -7.755 1.00 69.50 397 VAL A C 1
ATOM 2957 O O . VAL A 1 397 ? 15.131 -0.608 -7.937 1.00 69.50 397 VAL A O 1
ATOM 2960 N N . ARG A 1 398 ? 12.918 -0.773 -8.237 1.00 69.56 398 ARG A N 1
ATOM 2961 C CA . ARG A 1 398 ? 12.793 0.462 -9.001 1.00 69.56 398 ARG A CA 1
ATOM 2962 C C . ARG A 1 398 ? 13.190 1.673 -8.175 1.00 69.56 398 ARG A C 1
ATOM 2964 O O . ARG A 1 398 ? 14.000 2.449 -8.649 1.00 69.56 398 ARG A O 1
ATOM 2971 N N . GLU A 1 399 ? 12.638 1.852 -6.979 1.00 66.62 399 GLU A N 1
ATOM 2972 C CA . GLU A 1 399 ? 12.991 2.997 -6.134 1.00 66.62 399 GLU A CA 1
ATOM 2973 C C . GLU A 1 399 ? 14.480 2.995 -5.791 1.00 66.62 399 GLU A C 1
ATOM 2975 O O . GLU A 1 399 ? 15.127 4.039 -5.832 1.00 66.62 399 GLU A O 1
ATOM 2980 N N . ALA A 1 400 ? 15.044 1.813 -5.533 1.00 70.00 400 ALA A N 1
ATOM 2981 C CA . ALA A 1 400 ? 16.474 1.655 -5.348 1.00 70.00 400 ALA A CA 1
ATOM 2982 C C . ALA A 1 400 ? 17.255 2.082 -6.598 1.00 70.00 400 ALA A C 1
ATOM 2984 O O . ALA A 1 400 ? 18.185 2.876 -6.493 1.00 70.00 400 ALA A O 1
ATOM 2985 N N . LEU A 1 401 ? 16.849 1.618 -7.782 1.00 69.62 401 LEU A N 1
ATOM 2986 C CA . LEU A 1 401 ? 17.458 1.988 -9.058 1.00 69.62 401 LEU A CA 1
ATOM 2987 C C . LEU A 1 401 ? 17.263 3.468 -9.399 1.00 69.62 401 LEU A C 1
ATOM 2989 O O . LEU A 1 401 ? 18.179 4.054 -9.950 1.00 69.62 401 LEU A O 1
ATOM 2993 N N . GLU A 1 402 ? 16.132 4.089 -9.063 1.00 67.25 402 GLU A N 1
ATOM 2994 C CA . GLU A 1 402 ? 15.868 5.520 -9.256 1.00 67.25 402 GLU A CA 1
ATOM 2995 C C . GLU A 1 402 ? 16.770 6.364 -8.346 1.00 67.25 402 GLU A C 1
ATOM 2997 O O . GLU A 1 402 ? 17.359 7.337 -8.810 1.00 67.25 402 GLU A O 1
ATOM 3002 N N . VAL A 1 403 ? 16.928 5.984 -7.072 1.00 66.88 403 VAL A N 1
ATOM 3003 C CA . VAL A 1 403 ? 17.858 6.641 -6.135 1.00 66.88 403 VAL A CA 1
ATOM 3004 C C . VAL A 1 403 ? 19.302 6.465 -6.605 1.00 66.88 403 VAL A C 1
ATOM 3006 O O . VAL A 1 403 ? 20.044 7.441 -6.692 1.00 66.88 403 VAL A O 1
ATOM 3009 N N . MET A 1 404 ? 19.689 5.243 -6.979 1.00 67.94 404 MET A N 1
ATOM 3010 C CA . MET A 1 404 ? 21.013 4.953 -7.535 1.00 67.94 404 MET A CA 1
ATOM 3011 C C . MET A 1 404 ? 21.249 5.696 -8.847 1.00 67.94 404 MET A C 1
ATOM 3013 O O . MET A 1 404 ? 22.354 6.165 -9.095 1.00 67.94 404 MET A O 1
ATOM 3017 N N . TRP A 1 405 ? 20.226 5.809 -9.691 1.00 64.06 405 TRP A N 1
ATOM 3018 C CA . TRP A 1 405 ? 20.290 6.543 -10.943 1.00 64.06 405 TRP A CA 1
ATOM 3019 C C . TRP A 1 405 ? 20.487 8.025 -10.672 1.00 64.06 405 TRP A C 1
ATOM 3021 O O . TRP A 1 405 ? 21.460 8.558 -11.178 1.00 64.06 405 TRP A O 1
ATOM 3031 N N . LYS A 1 406 ? 19.664 8.659 -9.826 1.00 63.41 406 LYS A N 1
ATOM 3032 C CA . LYS A 1 406 ? 19.828 10.066 -9.416 1.00 63.41 406 LYS A CA 1
ATOM 3033 C C . LYS A 1 406 ? 21.214 10.339 -8.827 1.00 63.41 406 LYS A C 1
ATOM 3035 O O . LYS A 1 406 ? 21.812 11.361 -9.149 1.00 63.41 406 LYS A O 1
ATOM 3040 N N . ALA A 1 407 ? 21.735 9.420 -8.012 1.00 63.31 407 ALA A N 1
ATOM 3041 C CA . ALA A 1 407 ? 23.083 9.517 -7.460 1.00 63.31 407 ALA A CA 1
ATOM 3042 C C . ALA A 1 407 ? 24.169 9.410 -8.548 1.00 63.31 407 ALA A C 1
ATOM 3044 O O . ALA A 1 407 ? 25.118 10.184 -8.542 1.00 63.31 407 ALA A O 1
ATOM 3045 N N . ARG A 1 408 ? 24.020 8.488 -9.511 1.00 60.31 408 ARG A N 1
ATOM 3046 C CA . ARG A 1 408 ? 24.995 8.244 -10.595 1.00 60.31 408 ARG A CA 1
ATOM 3047 C C . ARG A 1 408 ? 24.927 9.250 -11.739 1.00 60.31 408 ARG A C 1
ATOM 3049 O O . ARG A 1 408 ? 25.929 9.455 -12.413 1.00 60.31 408 ARG A O 1
ATOM 3056 N N . SER A 1 409 ? 23.757 9.816 -12.015 1.00 54.06 409 SER A N 1
ATOM 3057 C CA . SER A 1 409 ? 23.542 10.765 -13.110 1.00 54.06 409 SER A CA 1
ATOM 3058 C C . SER A 1 409 ? 23.896 12.200 -12.725 1.00 54.06 409 SER A C 1
ATOM 3060 O O . SER A 1 409 ? 23.773 13.091 -13.560 1.00 54.06 409 SER A O 1
ATOM 3062 N N . GLY A 1 410 ? 24.290 12.453 -11.470 1.00 56.22 410 GLY A N 1
ATOM 3063 C CA . GLY A 1 410 ? 24.597 13.801 -10.984 1.00 56.22 410 GLY A CA 1
ATOM 3064 C C . GLY A 1 410 ? 23.430 14.788 -11.125 1.00 56.22 410 GLY A C 1
ATOM 3065 O O . GLY A 1 410 ? 23.647 15.994 -11.089 1.00 56.22 410 GLY A O 1
ATOM 3066 N N . GLY A 1 411 ? 22.201 14.299 -11.346 1.00 54.75 411 GLY A N 1
ATOM 3067 C CA . GLY A 1 411 ? 21.042 15.133 -11.677 1.00 54.75 411 GLY A CA 1
ATOM 3068 C C . GLY A 1 411 ? 21.092 15.820 -13.052 1.00 54.75 411 GLY A C 1
ATOM 3069 O O . GLY A 1 411 ? 20.188 16.594 -13.350 1.00 54.75 411 GLY A O 1
ATOM 3070 N N . GLN A 1 412 ? 22.090 15.546 -13.899 1.00 47.09 412 GLN A N 1
ATOM 3071 C CA . GLN A 1 412 ? 22.259 16.186 -15.207 1.00 47.09 412 GLN A CA 1
ATOM 3072 C C . GLN A 1 412 ? 22.095 15.159 -16.334 1.00 47.09 412 GLN A C 1
ATOM 3074 O O . GLN A 1 412 ? 23.027 14.468 -16.737 1.00 47.09 412 GLN A O 1
ATOM 3079 N N . SER A 1 413 ? 20.881 15.051 -16.873 1.00 49.53 413 SER A N 1
ATOM 3080 C CA . SER A 1 413 ? 20.670 14.428 -18.183 1.00 49.53 413 SER A CA 1
ATOM 3081 C C . SER A 1 413 ? 21.020 15.453 -19.268 1.00 49.53 413 SER A C 1
ATOM 3083 O O . SER A 1 413 ? 20.130 16.123 -19.775 1.00 49.53 413 SER A O 1
ATOM 3085 N N . GLU A 1 414 ? 22.299 15.608 -19.623 1.00 52.41 414 GLU A N 1
ATOM 3086 C CA . GLU A 1 414 ? 22.758 16.608 -20.617 1.00 52.41 414 GLU A CA 1
ATOM 3087 C C . GLU A 1 414 ? 22.490 16.226 -22.093 1.00 52.41 414 GLU A C 1
ATOM 3089 O O . GLU A 1 414 ? 23.002 16.859 -23.015 1.00 52.41 414 GLU A O 1
ATOM 3094 N N . GLY A 1 415 ? 21.700 15.181 -22.359 1.00 57.97 415 GLY A N 1
ATOM 3095 C CA . GLY A 1 415 ? 21.336 14.792 -23.725 1.00 57.97 415 GLY A CA 1
ATOM 3096 C C . GLY A 1 415 ? 20.140 15.589 -24.268 1.00 57.97 415 GLY A C 1
ATOM 3097 O O . GLY A 1 415 ? 19.202 15.837 -23.509 1.00 57.97 415 GLY A O 1
ATOM 3098 N N . PRO A 1 416 ? 20.113 15.938 -25.572 1.00 59.88 416 PRO A N 1
ATOM 3099 C CA . PRO A 1 416 ? 18.943 16.560 -26.179 1.00 59.88 416 PRO A CA 1
ATOM 3100 C C . PRO A 1 416 ? 17.747 15.590 -26.138 1.00 59.88 416 PRO A C 1
ATOM 3102 O O . PRO A 1 416 ? 17.920 14.405 -26.441 1.00 59.88 416 PRO A O 1
ATOM 3105 N N . PRO A 1 417 ? 16.545 16.060 -25.770 1.00 64.88 417 PRO A N 1
ATOM 3106 C CA . PRO A 1 417 ? 15.351 15.228 -25.649 1.00 64.88 417 PRO A CA 1
ATOM 3107 C C . PRO A 1 417 ? 14.904 14.653 -26.997 1.00 64.88 417 PRO A C 1
ATOM 3109 O O . PRO A 1 417 ? 15.114 15.254 -28.053 1.00 64.88 417 PRO A O 1
ATOM 3112 N N . LEU A 1 418 ? 14.201 13.513 -26.962 1.00 67.44 418 LEU A N 1
ATOM 3113 C CA . LEU A 1 418 ? 13.897 12.694 -28.148 1.00 67.44 418 LEU A CA 1
ATOM 3114 C C . LEU A 1 418 ? 13.234 13.449 -29.319 1.00 67.44 418 LEU A C 1
ATOM 3116 O O . LEU A 1 418 ? 13.396 13.076 -30.473 1.00 67.44 418 LEU A O 1
ATOM 3120 N N . LEU A 1 419 ? 12.504 14.529 -29.041 1.00 59.81 419 LEU A N 1
ATOM 3121 C CA . LEU A 1 419 ? 11.828 15.341 -30.060 1.00 59.81 419 LEU A CA 1
ATOM 3122 C C . LEU A 1 419 ? 12.724 16.227 -30.894 1.00 59.81 419 LEU A C 1
ATOM 3124 O O . LEU A 1 419 ? 12.404 16.505 -32.048 1.00 59.81 419 LEU A O 1
ATOM 3128 N N . GLU A 1 420 ? 13.826 16.697 -30.323 1.00 63.28 420 GLU A N 1
ATOM 3129 C CA . GLU A 1 420 ? 14.807 17.439 -31.109 1.00 63.28 420 GLU A CA 1
ATOM 3130 C C . GLU A 1 420 ? 15.419 16.525 -32.174 1.00 63.28 420 GLU A C 1
ATOM 3132 O O . GLU A 1 420 ? 15.800 16.988 -33.245 1.00 63.28 420 GLU A O 1
ATOM 3137 N N . LEU A 1 421 ? 15.399 15.212 -31.921 1.00 62.62 421 LEU A N 1
ATOM 3138 C CA . LEU A 1 421 ? 15.827 14.166 -32.845 1.00 62.62 421 LEU A CA 1
ATOM 3139 C C . LEU A 1 421 ? 14.739 13.790 -33.873 1.00 62.62 421 LEU A C 1
ATOM 3141 O O . LEU A 1 421 ? 15.058 13.274 -34.945 1.00 62.62 421 LEU A O 1
ATOM 3145 N N . GLU A 1 422 ? 13.461 14.069 -33.590 1.00 58.06 422 GLU A N 1
ATOM 3146 C CA . GLU A 1 422 ? 12.343 13.926 -34.542 1.00 58.06 422 GLU A CA 1
ATOM 3147 C C . GLU A 1 422 ? 12.267 15.109 -35.536 1.00 58.06 422 GLU A C 1
ATOM 3149 O O . GLU A 1 422 ? 11.723 14.976 -36.634 1.00 58.06 422 GLU A O 1
ATOM 3154 N N . GLY A 1 423 ? 12.825 16.272 -35.176 1.00 46.41 423 GLY A N 1
ATOM 3155 C CA . GLY A 1 423 ? 12.704 17.531 -35.914 1.00 46.41 423 GLY A CA 1
ATOM 3156 C C . GLY A 1 423 ? 13.657 17.685 -37.104 1.00 46.41 423 GLY A C 1
ATOM 3157 O O . GLY A 1 423 ? 14.670 18.370 -37.009 1.00 46.41 423 GLY A O 1
ATOM 3158 N N . GLY A 1 424 ? 13.289 17.138 -38.262 1.00 51.84 424 GLY A N 1
ATOM 3159 C CA . GLY A 1 424 ? 13.922 17.436 -39.553 1.00 51.84 424 GLY A CA 1
ATOM 3160 C C . GLY A 1 424 ? 13.089 16.915 -40.724 1.00 51.84 424 GLY A C 1
ATOM 3161 O O . GLY A 1 424 ? 11.900 16.654 -40.562 1.00 51.84 424 GLY A O 1
ATOM 3162 N N . THR A 1 425 ? 13.669 16.836 -41.922 1.00 46.25 425 THR A N 1
ATOM 3163 C CA . THR A 1 425 ? 12.993 16.478 -43.190 1.00 46.25 425 THR A CA 1
ATOM 3164 C C . THR A 1 425 ? 12.079 15.239 -43.083 1.00 46.25 425 THR A C 1
ATOM 3166 O O . THR A 1 425 ? 12.295 14.418 -42.200 1.00 46.25 425 THR A O 1
ATOM 3169 N N . PRO A 1 426 ? 11.058 15.084 -43.961 1.00 43.56 426 PRO A N 1
ATOM 3170 C CA . PRO A 1 426 ? 9.929 14.138 -43.833 1.00 43.56 426 PRO A CA 1
ATOM 3171 C C . PRO A 1 426 ? 10.268 12.637 -43.901 1.00 43.56 426 PRO A C 1
ATOM 3173 O O . PRO A 1 426 ? 9.411 11.839 -44.272 1.00 43.56 426 PRO A O 1
ATOM 3176 N N . ASP A 1 427 ? 11.487 12.236 -43.567 1.00 55.38 427 ASP A N 1
ATOM 3177 C CA . ASP A 1 427 ? 11.842 10.829 -43.509 1.00 55.38 427 ASP A CA 1
ATOM 3178 C C . ASP A 1 427 ? 11.255 10.216 -42.228 1.00 55.38 427 ASP A C 1
ATOM 3180 O O . ASP A 1 427 ? 11.359 10.768 -41.127 1.00 55.38 427 ASP A O 1
ATOM 3184 N N . HIS A 1 428 ? 10.555 9.104 -42.426 1.00 66.62 428 HIS A N 1
ATOM 3185 C CA . HIS A 1 428 ? 9.849 8.336 -41.410 1.00 66.62 428 HIS A CA 1
ATOM 3186 C C . HIS A 1 428 ? 10.831 7.726 -40.384 1.00 66.62 428 HIS A C 1
ATOM 3188 O O . HIS A 1 428 ? 12.033 7.638 -40.670 1.00 66.62 428 HIS A O 1
ATOM 3194 N N . PRO A 1 429 ? 10.365 7.321 -39.180 1.00 81.31 429 PRO A N 1
ATOM 3195 C CA . PRO A 1 429 ? 11.165 6.479 -38.284 1.00 81.31 429 PRO A CA 1
ATOM 3196 C C . PRO A 1 429 ? 11.681 5.236 -39.024 1.00 81.31 429 PRO A C 1
ATOM 3198 O O . PRO A 1 429 ? 11.212 4.911 -40.113 1.00 81.31 429 PRO A O 1
ATOM 3201 N N . ALA A 1 430 ? 12.656 4.521 -38.458 1.00 87.94 430 ALA A N 1
ATOM 3202 C CA . ALA A 1 430 ? 13.167 3.327 -39.126 1.00 87.94 430 ALA A CA 1
ATOM 3203 C C . ALA A 1 430 ? 12.033 2.308 -39.359 1.00 87.94 430 ALA A C 1
ATOM 3205 O O . ALA A 1 430 ? 11.347 1.901 -38.422 1.00 87.94 430 ALA A O 1
ATOM 3206 N N . GLU A 1 431 ? 11.848 1.891 -40.610 1.00 88.81 431 GLU A N 1
ATOM 3207 C CA . GLU A 1 431 ? 10.780 0.983 -41.036 1.00 88.81 431 GLU A CA 1
ATOM 3208 C C . GLU A 1 431 ? 11.336 -0.391 -41.419 1.00 88.81 431 GLU A C 1
ATOM 3210 O O . GLU A 1 431 ? 12.470 -0.546 -41.886 1.00 88.81 431 GLU A O 1
ATOM 3215 N N . CYS A 1 432 ? 10.515 -1.423 -41.253 1.00 90.75 432 CYS A N 1
ATOM 3216 C CA . CYS A 1 432 ? 10.837 -2.757 -41.718 1.00 90.75 432 CYS A CA 1
ATOM 3217 C C . CYS A 1 432 ? 10.873 -2.789 -43.249 1.00 90.75 432 CYS A C 1
ATOM 3219 O O . CYS A 1 432 ? 9.870 -2.541 -43.905 1.00 90.75 432 CYS A O 1
ATOM 3221 N N . SER A 1 433 ? 11.985 -3.224 -43.842 1.00 88.06 433 SER A N 1
ATOM 3222 C CA . SER A 1 433 ? 12.124 -3.297 -45.307 1.00 88.06 433 SER A CA 1
ATOM 3223 C C . SER A 1 433 ? 11.237 -4.351 -45.998 1.00 88.06 433 SER A C 1
ATOM 3225 O O . SER A 1 433 ? 11.326 -4.507 -47.213 1.00 88.06 433 SER A O 1
ATOM 3227 N N . ILE A 1 434 ? 10.436 -5.111 -45.240 1.00 85.81 434 ILE A N 1
ATOM 3228 C CA . ILE A 1 434 ? 9.537 -6.159 -45.749 1.00 85.81 434 ILE A CA 1
ATOM 3229 C C . ILE A 1 434 ? 8.080 -5.683 -45.699 1.00 85.81 434 ILE A C 1
ATOM 3231 O O . ILE A 1 434 ? 7.400 -5.712 -46.720 1.00 85.81 434 ILE A O 1
ATOM 3235 N N . CYS A 1 435 ? 7.602 -5.244 -44.529 1.00 78.56 435 CYS A N 1
ATOM 3236 C CA . CYS A 1 435 ? 6.208 -4.828 -44.320 1.00 78.56 435 CYS A CA 1
ATOM 3237 C C . CYS A 1 435 ? 6.008 -3.313 -44.151 1.00 78.56 435 CYS A C 1
ATOM 3239 O O . CYS A 1 435 ? 4.864 -2.877 -44.078 1.00 78.56 435 CYS A O 1
ATOM 3241 N N . PHE A 1 436 ? 7.087 -2.527 -44.084 1.00 82.81 436 PHE A N 1
ATOM 3242 C CA . PHE A 1 436 ? 7.084 -1.079 -43.825 1.00 82.81 436 PHE A CA 1
ATOM 3243 C C . PHE A 1 436 ? 6.503 -0.663 -42.460 1.00 82.81 436 PHE A C 1
ATOM 3245 O O . PHE A 1 436 ? 6.198 0.503 -42.245 1.00 82.81 436 PHE A O 1
ATOM 3252 N N . GLU A 1 437 ? 6.365 -1.595 -41.511 1.00 78.81 437 GLU A N 1
ATOM 3253 C CA . GLU A 1 437 ? 6.003 -1.266 -40.125 1.00 78.81 437 GLU A CA 1
ATOM 3254 C C . GLU A 1 437 ? 7.157 -0.565 -39.396 1.00 78.81 437 GLU A C 1
ATOM 3256 O O . GLU A 1 437 ? 8.329 -0.891 -39.605 1.00 78.81 437 GLU A O 1
ATOM 3261 N N . GLU A 1 438 ? 6.825 0.354 -38.490 1.00 87.75 438 GLU A N 1
ATOM 3262 C CA . GLU A 1 438 ? 7.792 1.092 -37.675 1.00 87.75 438 GLU A CA 1
ATOM 3263 C C . GLU A 1 438 ? 8.547 0.147 -36.724 1.00 87.75 438 GLU A C 1
ATOM 3265 O O . GLU A 1 438 ? 7.954 -0.527 -35.874 1.00 87.75 438 GLU A O 1
ATOM 3270 N N . LEU A 1 439 ? 9.876 0.097 -36.846 1.00 92.69 439 LEU A N 1
ATOM 3271 C CA . LEU A 1 439 ? 10.710 -0.897 -36.167 1.00 92.69 439 LEU A CA 1
ATOM 3272 C C . LEU A 1 439 ? 10.713 -0.751 -34.650 1.00 92.69 439 LEU A C 1
ATOM 3274 O O . LEU A 1 439 ? 10.735 -1.773 -33.973 1.00 92.69 439 LEU A O 1
ATOM 3278 N N . TYR A 1 440 ? 10.626 0.471 -34.117 1.00 93.38 440 TYR A N 1
ATOM 3279 C CA . TYR A 1 440 ? 10.683 0.730 -32.672 1.00 93.38 440 TYR A CA 1
ATOM 3280 C C . TYR A 1 440 ? 9.557 0.042 -31.884 1.00 93.38 440 TYR A C 1
ATOM 3282 O O . TYR A 1 440 ? 9.668 -0.151 -30.674 1.00 93.38 440 TYR A O 1
ATOM 3290 N N . THR A 1 441 ? 8.482 -0.371 -32.561 1.00 89.88 441 THR A N 1
ATOM 3291 C CA . THR A 1 441 ? 7.378 -1.115 -31.945 1.00 89.88 441 THR A CA 1
ATOM 3292 C C . THR A 1 441 ? 7.735 -2.580 -31.677 1.00 89.88 441 THR A C 1
ATOM 3294 O O . THR A 1 441 ? 7.330 -3.147 -30.660 1.00 89.88 441 THR A O 1
ATOM 3297 N N . ASN A 1 442 ? 8.499 -3.213 -32.574 1.00 93.50 442 ASN A N 1
ATOM 3298 C CA . ASN A 1 442 ? 8.806 -4.640 -32.509 1.00 93.50 442 ASN A CA 1
ATOM 3299 C C . ASN A 1 442 ? 10.080 -5.015 -33.298 1.00 93.50 442 ASN A C 1
ATOM 3301 O O . ASN A 1 442 ? 9.998 -5.763 -34.283 1.00 93.50 442 ASN A O 1
ATOM 3305 N N . PRO A 1 443 ? 11.262 -4.511 -32.899 1.00 97.19 443 PRO A N 1
ATOM 3306 C CA . PRO A 1 443 ? 12.483 -4.705 -33.667 1.00 97.19 443 PRO A CA 1
ATOM 3307 C C . PRO A 1 443 ? 12.991 -6.146 -33.537 1.00 97.19 443 PRO A C 1
ATOM 3309 O O . PRO A 1 443 ? 13.149 -6.680 -32.439 1.00 97.19 443 PRO A O 1
ATOM 3312 N N . GLY A 1 444 ? 13.266 -6.775 -34.675 1.00 97.69 444 GLY A N 1
ATOM 3313 C CA . GLY A 1 444 ? 13.810 -8.122 -34.808 1.00 97.69 444 GLY A CA 1
ATOM 3314 C C . GLY A 1 444 ? 15.178 -8.126 -35.493 1.00 97.69 444 GLY A C 1
ATOM 3315 O O . GLY A 1 444 ? 15.463 -7.310 -36.377 1.00 97.69 444 GLY A O 1
ATOM 3316 N N . VAL A 1 445 ? 16.022 -9.069 -35.081 1.00 98.31 445 VAL A N 1
ATOM 3317 C CA . VAL A 1 445 ? 17.364 -9.312 -35.622 1.00 98.31 445 VAL A CA 1
ATOM 3318 C C . VAL A 1 445 ? 17.564 -10.793 -35.934 1.00 98.31 445 VAL A C 1
ATOM 3320 O O . VAL A 1 445 ? 16.889 -11.664 -35.389 1.00 98.31 445 VAL A O 1
ATOM 3323 N N . TYR A 1 446 ? 18.523 -11.076 -36.811 1.00 98.12 446 TYR A N 1
ATOM 3324 C CA . TYR A 1 446 ? 18.933 -12.433 -37.167 1.00 98.12 446 TYR A CA 1
ATOM 3325 C C . TYR A 1 446 ? 20.216 -12.802 -36.422 1.00 98.12 446 TYR A C 1
ATOM 3327 O O . TYR A 1 446 ? 21.180 -12.032 -36.465 1.00 98.12 446 TYR A O 1
ATOM 3335 N N . VAL A 1 447 ? 20.245 -13.970 -35.779 1.00 97.81 447 VAL A N 1
ATOM 3336 C CA . VAL A 1 447 ? 21.383 -14.459 -34.985 1.00 97.81 447 VAL A CA 1
ATOM 3337 C C . VAL A 1 447 ? 21.903 -15.813 -35.469 1.00 97.81 447 VAL A C 1
ATOM 3339 O O . VAL A 1 447 ? 21.157 -16.596 -36.059 1.00 97.81 447 VAL A O 1
ATOM 3342 N N . ASN A 1 448 ? 23.188 -16.080 -35.236 1.00 96.31 448 ASN A N 1
ATOM 3343 C CA . ASN A 1 448 ? 23.836 -17.369 -35.487 1.00 96.31 448 ASN A CA 1
ATOM 3344 C C . ASN A 1 448 ? 23.557 -18.377 -34.354 1.00 96.31 448 ASN A C 1
ATOM 3346 O O . ASN A 1 448 ? 22.805 -18.097 -33.418 1.00 96.31 448 ASN A O 1
ATOM 3350 N N . GLU A 1 449 ? 24.184 -19.553 -34.426 1.00 94.81 449 GLU A N 1
ATOM 3351 C CA . GLU A 1 449 ? 24.063 -20.614 -33.415 1.00 94.81 449 GLU A CA 1
ATOM 3352 C C . GLU A 1 449 ? 24.584 -20.217 -32.022 1.00 94.81 449 GLU A C 1
ATOM 3354 O O . GLU A 1 449 ? 24.141 -20.766 -31.014 1.00 94.81 449 GLU A O 1
ATOM 3359 N N . HIS A 1 450 ? 25.465 -19.216 -31.948 1.00 93.81 450 HIS A N 1
ATOM 3360 C CA . HIS A 1 450 ? 25.967 -18.640 -30.698 1.00 93.81 450 HIS A CA 1
ATOM 3361 C C . HIS A 1 450 ? 25.072 -17.518 -30.147 1.00 93.81 450 HIS A C 1
ATOM 3363 O O . HIS A 1 450 ? 25.386 -16.924 -29.115 1.00 93.81 450 HIS A O 1
ATOM 3369 N N . GLY A 1 451 ? 23.961 -17.204 -30.822 1.00 95.12 451 GLY A N 1
ATOM 3370 C CA . GLY A 1 451 ? 23.077 -16.097 -30.457 1.00 95.12 451 GLY A CA 1
ATOM 3371 C C . GLY A 1 451 ? 23.652 -14.712 -30.778 1.00 95.12 451 GLY A C 1
ATOM 3372 O O . GLY A 1 451 ? 23.139 -13.714 -30.275 1.00 95.12 451 GLY A O 1
ATOM 3373 N N . LEU A 1 452 ? 24.703 -14.633 -31.601 1.00 95.81 452 LEU A N 1
ATOM 3374 C CA . LEU A 1 452 ? 25.306 -13.381 -32.060 1.00 95.81 452 LEU A CA 1
ATOM 3375 C C . LEU A 1 452 ? 24.639 -12.910 -33.347 1.00 95.81 452 LEU A C 1
ATOM 3377 O O . LEU A 1 452 ? 24.352 -13.706 -34.241 1.00 95.81 452 LEU A O 1
ATOM 3381 N N . ARG A 1 453 ? 24.402 -11.605 -33.466 1.00 96.94 453 ARG A N 1
ATOM 3382 C CA . ARG A 1 453 ? 23.739 -11.028 -34.637 1.00 96.94 453 ARG A CA 1
ATOM 3383 C C . ARG A 1 453 ? 24.613 -11.142 -35.886 1.00 96.94 453 ARG A C 1
ATOM 3385 O O . ARG A 1 453 ? 25.770 -10.751 -35.866 1.00 96.94 453 ARG A O 1
ATOM 3392 N N . VAL A 1 454 ? 24.045 -11.603 -37.001 1.00 97.25 454 VAL A N 1
ATOM 3393 C CA . VAL A 1 454 ? 24.827 -11.924 -38.217 1.00 97.25 454 VAL A CA 1
ATOM 3394 C C . VAL A 1 454 ? 24.975 -10.774 -39.214 1.00 97.25 454 VAL A C 1
ATOM 3396 O O . VAL A 1 454 ? 25.820 -10.826 -40.103 1.00 97.25 454 VAL A O 1
ATOM 3399 N N . CYS A 1 455 ? 24.126 -9.743 -39.143 1.00 97.69 455 CYS A N 1
ATOM 3400 C CA . CYS A 1 455 ? 24.188 -8.604 -40.064 1.00 97.69 455 CYS A CA 1
ATOM 3401 C C . CYS A 1 455 ? 23.534 -7.346 -39.483 1.00 97.69 455 CYS A C 1
ATOM 3403 O O . CYS A 1 455 ? 22.687 -7.439 -38.602 1.00 97.69 455 CYS A O 1
ATOM 3405 N N . GLY A 1 456 ? 23.867 -6.171 -40.030 1.00 96.31 456 GLY A N 1
ATOM 3406 C CA . GLY A 1 456 ? 23.363 -4.864 -39.574 1.00 96.31 456 GLY A CA 1
ATOM 3407 C C . GLY A 1 456 ? 21.914 -4.523 -39.947 1.00 96.31 456 GLY A C 1
ATOM 3408 O O . GLY A 1 456 ? 21.469 -3.415 -39.665 1.00 96.31 456 GLY A O 1
ATOM 3409 N N . HIS A 1 457 ? 21.170 -5.442 -40.564 1.00 97.69 457 HIS A N 1
ATOM 3410 C CA . HIS A 1 457 ? 19.778 -5.207 -40.944 1.00 97.69 457 HIS A CA 1
ATOM 3411 C C . HIS A 1 457 ? 18.820 -5.449 -39.772 1.00 97.69 457 HIS A C 1
ATOM 3413 O O . HIS A 1 457 ? 19.071 -6.320 -38.936 1.00 97.69 457 HIS A O 1
ATOM 3419 N N . PHE A 1 458 ? 17.730 -4.684 -39.735 1.00 97.81 458 PHE A N 1
ATOM 3420 C CA . PHE A 1 458 ? 16.610 -4.848 -38.810 1.00 97.81 458 PHE A CA 1
ATOM 3421 C C . PHE A 1 458 ? 15.322 -5.086 -39.601 1.00 97.81 458 PHE A C 1
ATOM 3423 O O . PHE A 1 458 ? 15.126 -4.523 -40.678 1.00 97.81 458 PHE A O 1
ATOM 3430 N N . THR A 1 459 ? 14.439 -5.918 -39.065 1.00 97.12 459 THR A N 1
ATOM 3431 C CA . THR A 1 459 ? 13.080 -6.151 -39.581 1.00 97.12 459 THR A CA 1
ATOM 3432 C C . THR A 1 459 ? 12.115 -6.194 -38.405 1.00 97.12 459 THR A C 1
ATOM 3434 O O . THR A 1 459 ? 12.570 -6.355 -37.277 1.00 97.12 459 THR A O 1
ATOM 3437 N N . CYS A 1 460 ? 10.799 -6.086 -38.608 1.00 95.00 460 CYS A N 1
ATOM 3438 C CA . CYS A 1 460 ? 9.897 -6.399 -37.501 1.00 95.00 460 CYS A CA 1
ATOM 3439 C C . CYS A 1 460 ? 10.023 -7.894 -37.154 1.00 95.00 460 CYS A C 1
ATOM 3441 O O . CYS A 1 460 ? 10.324 -8.715 -38.033 1.00 95.00 460 CYS A O 1
ATOM 3443 N N . LEU A 1 461 ? 9.833 -8.257 -35.881 1.00 96.88 461 LEU A N 1
ATOM 3444 C CA . LEU A 1 461 ? 10.006 -9.641 -35.423 1.00 96.88 461 LEU A CA 1
ATOM 3445 C C . LEU A 1 461 ? 9.140 -10.625 -36.223 1.00 96.88 461 LEU A C 1
ATOM 3447 O O . LEU A 1 461 ? 9.629 -11.677 -36.616 1.00 96.88 461 LEU A O 1
ATOM 3451 N N . ASN A 1 462 ? 7.901 -10.246 -36.549 1.00 92.56 462 ASN A N 1
ATOM 3452 C CA . ASN A 1 462 ? 6.979 -11.087 -37.319 1.00 92.56 462 ASN A CA 1
ATOM 3453 C C . ASN A 1 462 ? 7.541 -11.440 -38.705 1.00 92.56 462 ASN A C 1
ATOM 3455 O O . ASN A 1 462 ? 7.484 -12.593 -39.129 1.00 92.56 462 ASN A O 1
ATOM 3459 N N . CYS A 1 463 ? 8.120 -10.461 -39.409 1.00 90.25 463 CYS A N 1
ATOM 3460 C CA . CYS A 1 463 ? 8.750 -10.712 -40.703 1.00 90.25 463 CYS A CA 1
ATOM 3461 C C . CYS A 1 463 ? 10.029 -11.547 -40.561 1.00 90.25 463 CYS A C 1
ATOM 3463 O O . CYS A 1 463 ? 10.286 -12.406 -41.401 1.00 90.25 463 CYS A O 1
ATOM 3465 N N . ALA A 1 464 ? 10.816 -11.328 -39.503 1.00 96.56 464 ALA A N 1
ATOM 3466 C CA . ALA A 1 464 ? 12.017 -12.118 -39.238 1.00 96.56 464 ALA A CA 1
ATOM 3467 C C . ALA A 1 464 ? 11.682 -13.600 -38.982 1.00 96.56 464 ALA A C 1
ATOM 3469 O O . ALA A 1 464 ? 12.301 -14.490 -39.569 1.00 96.56 464 ALA A O 1
ATOM 3470 N N . GLU A 1 465 ? 10.668 -13.861 -38.150 1.00 95.38 465 GLU A N 1
ATOM 3471 C CA . GLU A 1 465 ? 10.164 -15.205 -37.853 1.00 95.38 465 GLU A CA 1
ATOM 3472 C C . GLU A 1 465 ? 9.573 -15.868 -39.102 1.00 95.38 465 GLU A C 1
ATOM 3474 O O . GLU A 1 465 ? 9.861 -17.032 -39.370 1.00 95.38 465 GLU A O 1
ATOM 3479 N N . HIS A 1 466 ? 8.840 -15.121 -39.934 1.00 90.44 466 HIS A N 1
ATOM 3480 C CA . HIS A 1 466 ? 8.313 -15.639 -41.196 1.00 90.44 466 HIS A CA 1
ATOM 3481 C C . HIS A 1 466 ? 9.423 -16.110 -42.152 1.00 90.44 466 HIS A C 1
ATOM 3483 O O . HIS A 1 466 ? 9.335 -17.204 -42.709 1.00 90.44 466 HIS A O 1
ATOM 3489 N N . VAL A 1 467 ? 10.506 -15.333 -42.298 1.00 92.88 467 VAL A N 1
ATOM 3490 C CA . VAL A 1 467 ? 11.674 -15.729 -43.110 1.00 92.88 467 VAL A CA 1
ATOM 3491 C C . VAL A 1 467 ? 12.316 -17.012 -42.568 1.00 92.88 467 VAL A C 1
ATOM 3493 O O . VAL A 1 467 ? 12.711 -17.887 -43.346 1.00 92.88 467 VAL A O 1
ATOM 3496 N N . GLN A 1 468 ? 12.414 -17.146 -41.243 1.00 95.25 468 GLN A N 1
ATOM 3497 C CA . GLN A 1 468 ? 12.933 -18.354 -40.601 1.00 95.25 468 GLN A CA 1
ATOM 3498 C C . GLN A 1 468 ? 12.028 -19.570 -40.862 1.00 95.25 468 GLN A C 1
ATOM 3500 O O . GLN A 1 468 ? 12.520 -20.639 -41.242 1.00 95.25 468 GLN A O 1
ATOM 3505 N N . ASP A 1 469 ? 10.716 -19.410 -40.692 1.00 91.88 469 ASP A N 1
ATOM 3506 C CA . ASP A 1 469 ? 9.733 -20.477 -40.871 1.00 91.88 469 ASP A CA 1
ATOM 3507 C C . ASP A 1 469 ? 9.679 -20.965 -42.322 1.00 91.88 469 ASP A C 1
ATOM 3509 O O . ASP A 1 469 ? 9.717 -22.179 -42.551 1.00 91.88 469 ASP A O 1
ATOM 3513 N N . GLU A 1 470 ? 9.698 -20.059 -43.307 1.00 90.56 470 GLU A N 1
ATOM 3514 C CA . GLU A 1 470 ? 9.759 -20.426 -44.727 1.00 90.56 470 GLU A CA 1
ATOM 3515 C C . GLU A 1 470 ? 11.010 -21.253 -45.059 1.00 90.56 470 GLU A C 1
ATOM 3517 O O . GLU A 1 470 ? 10.935 -22.256 -45.779 1.00 90.56 470 GLU A O 1
ATOM 3522 N N . ALA A 1 471 ? 12.178 -20.861 -44.540 1.00 89.88 471 ALA A N 1
ATOM 3523 C CA . ALA A 1 471 ? 13.414 -21.616 -44.735 1.00 89.88 471 ALA A CA 1
ATOM 3524 C C . ALA A 1 471 ? 13.317 -23.014 -44.098 1.00 89.88 471 ALA A C 1
ATOM 3526 O O . ALA A 1 471 ? 13.704 -24.018 -44.710 1.00 89.88 471 ALA A O 1
ATOM 3527 N N . GLY A 1 472 ? 12.723 -23.096 -42.903 1.00 88.12 472 GLY A N 1
ATOM 3528 C CA . GLY A 1 472 ? 12.435 -24.351 -42.218 1.00 88.12 472 GLY A CA 1
ATOM 3529 C C . GLY A 1 472 ? 11.484 -25.258 -43.005 1.00 88.12 472 GLY A C 1
ATOM 3530 O O . GLY A 1 472 ? 11.723 -26.464 -43.109 1.00 88.12 472 GLY A O 1
ATOM 3531 N N . GLU A 1 473 ? 10.430 -24.707 -43.606 1.00 90.25 473 GLU A N 1
ATOM 3532 C CA . GLU A 1 473 ? 9.499 -25.446 -44.464 1.00 90.25 473 GLU A CA 1
ATOM 3533 C C . GLU A 1 473 ? 10.165 -25.972 -45.732 1.00 90.25 473 GLU A C 1
ATOM 3535 O O . GLU A 1 473 ? 10.004 -27.152 -46.054 1.00 90.25 473 GLU A O 1
ATOM 3540 N N . ARG A 1 474 ? 10.981 -25.154 -46.410 1.00 87.62 474 ARG A N 1
ATOM 3541 C CA . ARG A 1 474 ? 11.764 -25.588 -47.580 1.00 87.62 474 ARG A CA 1
ATOM 3542 C C . ARG A 1 474 ? 12.705 -26.736 -47.222 1.00 87.62 474 ARG A C 1
ATOM 3544 O O . ARG A 1 474 ? 12.788 -27.717 -47.963 1.00 87.62 474 ARG A O 1
ATOM 3551 N N . PHE A 1 475 ? 13.362 -26.661 -46.065 1.00 85.56 475 PHE A N 1
ATOM 3552 C CA . PHE A 1 475 ? 14.226 -27.732 -45.574 1.00 85.56 475 PHE A CA 1
ATOM 3553 C C . PHE A 1 475 ? 13.445 -29.014 -45.239 1.00 85.56 475 PHE A C 1
ATOM 3555 O O . PHE A 1 475 ? 13.851 -30.110 -45.640 1.00 85.56 475 PHE A O 1
ATOM 3562 N N . ARG A 1 476 ? 12.289 -28.900 -44.566 1.00 86.81 476 ARG A N 1
ATOM 3563 C CA . ARG A 1 476 ? 11.393 -30.038 -44.281 1.00 86.81 476 ARG A CA 1
ATOM 3564 C C . ARG A 1 476 ? 10.885 -30.694 -45.568 1.00 86.81 476 ARG A C 1
ATOM 3566 O O . ARG A 1 476 ? 10.929 -31.919 -45.680 1.00 86.81 476 ARG A O 1
ATOM 3573 N N . ALA A 1 477 ? 10.462 -29.897 -46.547 1.00 87.69 477 ALA A N 1
ATOM 3574 C CA . ALA A 1 477 ? 9.991 -30.373 -47.844 1.00 87.69 477 ALA A CA 1
ATOM 3575 C C . ALA A 1 477 ? 11.099 -31.085 -48.636 1.00 87.69 477 ALA A C 1
ATOM 3577 O O . ALA A 1 477 ? 10.861 -32.158 -49.191 1.00 87.69 477 ALA A O 1
ATOM 3578 N N . TRP A 1 478 ? 12.321 -30.540 -48.642 1.00 87.62 478 TRP A N 1
ATOM 3579 C CA . TRP A 1 478 ? 13.485 -31.191 -49.250 1.00 87.62 478 TRP A CA 1
ATOM 3580 C C . TRP A 1 478 ? 13.775 -32.551 -48.600 1.00 87.62 478 TRP A C 1
ATOM 3582 O O . TRP A 1 478 ? 13.883 -33.562 -49.295 1.00 87.62 478 TRP A O 1
ATOM 3592 N N . ARG A 1 479 ? 13.803 -32.606 -47.261 1.00 85.88 479 ARG A N 1
ATOM 3593 C CA . ARG A 1 479 ? 14.045 -33.848 -46.509 1.00 85.88 479 ARG A CA 1
ATOM 3594 C C . ARG A 1 479 ? 12.977 -34.911 -46.786 1.00 85.88 479 ARG A C 1
ATOM 3596 O O . ARG A 1 479 ? 13.303 -36.095 -46.863 1.00 85.88 479 ARG A O 1
ATOM 3603 N N . ALA A 1 480 ? 11.719 -34.499 -46.949 1.00 89.06 480 ALA A N 1
ATOM 3604 C CA . ALA A 1 480 ? 10.602 -35.396 -47.239 1.00 89.06 480 ALA A CA 1
ATOM 3605 C C . ALA A 1 480 ? 10.685 -36.032 -48.637 1.00 89.06 480 ALA A C 1
ATOM 3607 O O . ALA A 1 480 ? 10.293 -37.185 -48.799 1.00 89.06 480 ALA A O 1
ATOM 3608 N N . ARG A 1 481 ? 11.225 -35.319 -49.636 1.00 87.88 481 ARG A N 1
ATOM 3609 C CA . ARG A 1 481 ? 11.315 -35.815 -51.021 1.00 87.88 481 ARG A CA 1
ATOM 3610 C C . ARG A 1 481 ? 12.353 -36.922 -51.217 1.00 87.88 481 ARG A C 1
ATOM 3612 O O . ARG A 1 481 ? 12.247 -37.650 -52.193 1.00 87.88 481 ARG A O 1
ATOM 3619 N N . ARG A 1 482 ? 13.325 -37.086 -50.304 1.00 74.25 482 ARG A N 1
ATOM 3620 C CA . ARG A 1 482 ? 14.369 -38.141 -50.342 1.00 74.25 482 ARG A CA 1
ATOM 3621 C C . ARG A 1 482 ? 15.109 -38.287 -51.686 1.00 74.25 482 ARG A C 1
ATOM 3623 O O . ARG A 1 482 ? 15.752 -39.307 -51.912 1.00 74.25 482 ARG A O 1
ATOM 3630 N N . GLU A 1 483 ? 15.062 -37.295 -52.571 1.00 76.06 483 GLU A N 1
ATOM 3631 C CA . GLU A 1 483 ? 15.734 -37.365 -53.866 1.00 76.06 483 GLU A CA 1
ATOM 3632 C C . GLU A 1 483 ? 17.234 -37.079 -53.683 1.00 76.06 483 GLU A C 1
ATOM 3634 O O . GLU A 1 483 ? 17.596 -35.945 -53.364 1.00 76.06 483 GLU A O 1
ATOM 3639 N N . PRO A 1 484 ? 18.137 -38.052 -53.924 1.00 73.00 484 PRO A N 1
ATOM 3640 C CA . PRO A 1 484 ? 19.578 -37.892 -53.680 1.00 73.00 484 PRO A CA 1
ATOM 3641 C C . PRO A 1 484 ? 20.255 -36.846 -54.576 1.00 73.00 484 PRO A C 1
ATOM 3643 O O . PRO A 1 484 ? 21.446 -36.590 -54.435 1.00 73.00 484 PRO A O 1
ATOM 3646 N N . ARG A 1 485 ? 19.521 -36.291 -55.549 1.00 84.81 485 ARG A N 1
ATOM 3647 C CA . ARG A 1 485 ? 20.048 -35.419 -56.603 1.00 84.81 485 ARG A CA 1
ATOM 3648 C C . ARG A 1 485 ? 19.715 -33.940 -56.415 1.00 84.81 485 ARG A C 1
ATOM 3650 O O . ARG A 1 485 ? 20.263 -33.128 -57.153 1.00 84.81 485 ARG A O 1
ATOM 3657 N N . ILE A 1 486 ? 18.855 -33.572 -55.461 1.00 81.75 486 ILE A N 1
ATOM 3658 C CA . ILE A 1 486 ? 18.541 -32.160 -55.198 1.00 81.75 486 ILE A CA 1
ATOM 3659 C C . ILE A 1 486 ? 19.503 -31.636 -54.119 1.00 81.75 486 ILE A C 1
ATOM 3661 O O . ILE A 1 486 ? 19.501 -32.183 -53.013 1.00 81.75 486 ILE A O 1
ATOM 3665 N N . PRO A 1 487 ? 20.298 -30.581 -54.384 1.00 85.56 487 PRO A N 1
ATOM 3666 C CA . PRO A 1 487 ? 21.139 -29.947 -53.370 1.00 85.56 487 PRO A CA 1
ATOM 3667 C C . PRO A 1 487 ? 20.322 -29.528 -52.144 1.00 85.56 487 PRO A C 1
ATOM 3669 O O . PRO A 1 487 ? 19.183 -29.077 -52.279 1.00 85.56 487 PRO A O 1
ATOM 3672 N N . ARG A 1 488 ? 20.902 -29.664 -50.944 1.00 85.06 488 ARG A N 1
ATOM 3673 C CA . ARG A 1 488 ? 20.283 -29.176 -49.703 1.00 85.06 488 ARG A CA 1
ATOM 3674 C C . ARG A 1 488 ? 19.962 -27.683 -49.876 1.00 85.06 488 ARG A C 1
ATOM 3676 O O . ARG A 1 488 ? 20.870 -26.940 -50.254 1.00 85.06 488 ARG A O 1
ATOM 3683 N N . PRO A 1 489 ? 18.719 -27.230 -49.619 1.00 85.44 489 PRO A N 1
ATOM 3684 C CA . PRO A 1 489 ? 18.425 -25.808 -49.666 1.00 85.44 489 PRO A CA 1
ATOM 3685 C C . PRO A 1 489 ? 19.317 -25.089 -48.645 1.00 85.44 489 PRO A C 1
ATOM 3687 O O . PRO A 1 489 ? 19.562 -25.649 -47.567 1.00 85.44 489 PRO A O 1
ATOM 3690 N N . PRO A 1 490 ? 19.826 -23.887 -48.968 1.00 86.00 490 PRO A N 1
ATOM 3691 C CA . PRO A 1 490 ? 20.557 -23.091 -47.994 1.00 86.00 490 PRO A CA 1
ATOM 3692 C C . PRO A 1 490 ? 19.683 -22.891 -46.750 1.00 86.00 490 PRO A C 1
ATOM 3694 O O . PRO A 1 490 ? 18.451 -22.898 -46.841 1.00 86.00 490 PRO A O 1
ATOM 3697 N N . GLY A 1 491 ? 20.329 -22.759 -45.590 1.00 89.75 491 GLY A N 1
ATOM 3698 C CA . GLY A 1 491 ? 19.638 -22.402 -44.352 1.00 89.75 491 GLY A CA 1
ATOM 3699 C C . GLY A 1 491 ? 18.916 -21.051 -44.463 1.00 89.75 491 GLY A C 1
ATOM 3700 O O . GLY A 1 491 ? 18.936 -20.417 -45.525 1.00 89.75 491 GLY A O 1
ATOM 3701 N N . PRO A 1 492 ? 18.275 -20.591 -43.380 1.00 95.44 492 PRO A N 1
ATOM 3702 C CA . PRO A 1 492 ? 17.716 -19.248 -43.349 1.00 95.44 492 PRO A CA 1
ATOM 3703 C C . PRO A 1 492 ? 18.795 -18.220 -43.717 1.00 95.44 492 PRO A C 1
ATOM 3705 O O . PRO A 1 492 ? 19.925 -18.282 -43.232 1.00 95.44 492 PRO A O 1
ATOM 3708 N N . VAL A 1 493 ? 18.461 -17.287 -44.609 1.00 96.75 493 VAL A N 1
ATOM 3709 C CA . VAL A 1 493 ? 19.346 -16.181 -44.992 1.00 96.75 493 VAL A CA 1
ATOM 3710 C C . VAL A 1 493 ? 18.595 -14.867 -44.873 1.00 96.75 493 VAL A C 1
ATOM 3712 O O . VAL A 1 493 ? 17.412 -14.791 -45.201 1.00 96.75 493 VAL A O 1
ATOM 3715 N N . CYS A 1 494 ? 19.277 -13.819 -44.415 1.00 97.31 494 CYS A N 1
ATOM 3716 C CA . CYS A 1 494 ? 18.699 -12.483 -44.344 1.00 97.31 494 CYS A CA 1
ATOM 3717 C C . CYS A 1 494 ? 18.222 -12.052 -45.746 1.00 97.31 494 CYS A C 1
ATOM 3719 O O . CYS A 1 494 ? 19.008 -12.119 -46.695 1.00 97.31 494 CYS A O 1
ATOM 3721 N N . PRO A 1 495 ? 16.980 -11.569 -45.919 1.00 95.12 495 PRO A N 1
ATOM 3722 C CA . PRO A 1 495 ? 16.447 -11.252 -47.245 1.00 95.12 495 PRO A CA 1
ATOM 3723 C C . PRO A 1 495 ? 17.140 -10.051 -47.907 1.00 95.12 495 PRO A C 1
ATOM 3725 O O . PRO A 1 495 ? 17.051 -9.893 -49.122 1.00 95.12 495 PRO A O 1
ATOM 3728 N N . LEU A 1 496 ? 17.858 -9.232 -47.129 1.00 95.62 496 LEU A N 1
ATOM 3729 C CA . LEU A 1 496 ? 18.513 -8.012 -47.605 1.00 95.62 496 LEU A CA 1
ATOM 3730 C C . LEU A 1 496 ? 19.968 -8.247 -48.031 1.00 95.62 496 LEU A C 1
ATOM 3732 O O . LEU A 1 496 ? 20.352 -7.871 -49.134 1.00 95.62 496 LEU A O 1
ATOM 3736 N N . CYS A 1 497 ? 20.780 -8.909 -47.197 1.00 97.00 497 CYS A N 1
ATOM 3737 C CA . CYS A 1 497 ? 22.197 -9.170 -47.504 1.00 97.00 497 CYS A CA 1
ATOM 3738 C C . CYS A 1 497 ? 22.556 -10.636 -47.732 1.00 97.00 497 CYS A C 1
ATOM 3740 O O . CYS A 1 497 ? 23.715 -10.934 -48.007 1.00 97.00 497 CYS A O 1
ATOM 3742 N N . ARG A 1 498 ? 21.597 -11.557 -47.602 1.00 96.50 498 ARG A N 1
ATOM 3743 C CA . ARG A 1 498 ? 21.801 -13.009 -47.725 1.00 96.50 498 ARG A CA 1
ATOM 3744 C C . ARG A 1 498 ? 22.781 -13.610 -46.709 1.00 96.50 498 ARG A C 1
ATOM 3746 O O . ARG A 1 498 ? 23.244 -14.728 -46.913 1.00 96.50 498 ARG A O 1
ATOM 3753 N N . ALA A 1 499 ? 23.069 -12.905 -45.611 1.00 96.38 499 ALA A N 1
ATOM 3754 C CA . ALA A 1 499 ? 23.849 -13.457 -44.506 1.00 96.38 499 ALA A CA 1
ATOM 3755 C C . ALA A 1 499 ? 23.113 -14.670 -43.902 1.00 96.38 499 ALA A C 1
ATOM 3757 O O . ALA A 1 499 ? 21.918 -14.542 -43.610 1.00 96.38 499 ALA A O 1
ATOM 3758 N N . PRO A 1 500 ? 23.777 -15.828 -43.740 1.00 96.31 500 PRO A N 1
ATOM 3759 C CA . PRO A 1 500 ? 23.164 -17.004 -43.132 1.00 96.31 500 PRO A CA 1
ATOM 3760 C C . PRO A 1 500 ? 22.881 -16.758 -41.649 1.00 96.31 500 PRO A C 1
ATOM 3762 O O . PRO A 1 500 ? 23.681 -16.123 -40.964 1.00 96.31 500 PRO A O 1
ATOM 3765 N N . PHE A 1 501 ? 21.748 -17.256 -41.158 1.00 97.25 501 PHE A N 1
ATOM 3766 C CA . PHE A 1 501 ? 21.357 -17.154 -39.753 1.00 97.25 501 PHE A CA 1
ATOM 3767 C C . PHE A 1 501 ? 20.669 -18.431 -39.264 1.00 97.25 501 PHE A C 1
ATOM 3769 O O . PHE A 1 501 ? 20.160 -19.213 -40.065 1.00 97.25 501 PHE A O 1
ATOM 3776 N N . GLU A 1 502 ? 20.641 -18.621 -37.946 1.00 96.44 502 GLU A N 1
ATOM 3777 C CA . GLU A 1 502 ? 20.024 -19.781 -37.291 1.00 96.44 502 GLU A CA 1
ATOM 3778 C C . GLU A 1 502 ? 18.645 -19.438 -36.709 1.00 96.44 502 GLU A C 1
ATOM 3780 O O . GLU A 1 502 ? 17.685 -20.194 -36.874 1.00 96.44 502 GLU A O 1
ATOM 3785 N N . ALA A 1 503 ? 18.515 -18.269 -36.072 1.00 97.31 503 ALA A N 1
ATOM 3786 C CA . ALA A 1 503 ? 17.257 -17.826 -35.479 1.00 97.31 503 ALA A CA 1
ATOM 3787 C C . ALA A 1 503 ? 16.953 -16.342 -35.721 1.00 97.31 503 ALA A C 1
ATOM 3789 O O . ALA A 1 503 ? 17.853 -15.512 -35.854 1.00 97.31 503 ALA A O 1
ATOM 3790 N N . ALA A 1 504 ? 15.664 -16.012 -35.744 1.00 97.75 504 ALA A N 1
ATOM 3791 C CA . ALA A 1 504 ? 15.154 -14.662 -35.579 1.00 97.75 504 ALA A CA 1
ATOM 3792 C C . ALA A 1 504 ? 14.841 -14.421 -34.096 1.00 97.75 504 ALA A C 1
ATOM 3794 O O . ALA A 1 504 ? 14.163 -15.226 -33.453 1.00 97.75 504 ALA A O 1
ATOM 3795 N N . VAL A 1 505 ? 15.338 -13.316 -33.544 1.00 97.62 505 VAL A N 1
ATOM 3796 C CA . VAL A 1 505 ? 15.104 -12.928 -32.147 1.00 97.62 505 VAL A CA 1
ATOM 3797 C C . VAL A 1 505 ? 14.711 -11.462 -32.060 1.00 97.62 505 VAL A C 1
ATOM 3799 O O . VAL A 1 505 ? 15.089 -10.647 -32.903 1.00 97.62 505 VAL A O 1
ATOM 3802 N N . ARG A 1 506 ? 13.944 -11.115 -31.028 1.00 97.06 506 ARG A N 1
ATOM 3803 C CA . ARG A 1 506 ? 13.620 -9.722 -30.718 1.00 97.06 506 ARG A CA 1
ATOM 3804 C C . ARG A 1 506 ? 14.870 -9.015 -30.204 1.00 97.06 506 ARG A C 1
ATOM 3806 O O . ARG A 1 506 ? 15.625 -9.600 -29.430 1.00 97.06 506 ARG A O 1
ATOM 3813 N N . LEU A 1 507 ? 15.075 -7.762 -30.597 1.00 96.81 507 LEU A N 1
ATOM 3814 C CA . LEU A 1 507 ? 16.060 -6.906 -29.944 1.00 96.81 507 LEU A CA 1
ATOM 3815 C C . LEU A 1 507 ? 15.575 -6.628 -28.513 1.00 96.81 507 LEU A C 1
ATOM 3817 O O . LEU A 1 507 ? 14.508 -6.045 -28.320 1.00 96.81 507 LEU A O 1
ATOM 3821 N N . THR A 1 508 ? 16.326 -7.107 -27.523 1.00 94.19 508 THR A N 1
ATOM 3822 C CA . THR A 1 508 ? 15.931 -7.049 -26.110 1.00 94.19 508 THR A CA 1
ATOM 3823 C C . THR A 1 508 ? 15.801 -5.612 -25.609 1.00 94.19 508 THR A C 1
ATOM 3825 O O . THR A 1 508 ? 16.558 -4.744 -26.027 1.00 94.19 508 THR A O 1
ATOM 3828 N N . ASP A 1 509 ? 14.879 -5.350 -24.682 1.00 89.12 509 ASP A N 1
ATOM 3829 C CA . ASP A 1 509 ? 14.815 -4.053 -24.004 1.00 89.12 509 ASP A CA 1
ATOM 3830 C C . ASP A 1 509 ? 16.091 -3.863 -23.149 1.00 89.12 509 ASP A C 1
ATOM 3832 O O . ASP A 1 509 ? 16.343 -4.672 -22.245 1.00 89.12 509 ASP A O 1
ATOM 3836 N N . PRO A 1 510 ? 16.911 -2.825 -23.404 1.00 92.56 510 PRO A N 1
ATOM 3837 C CA . PRO A 1 510 ? 18.149 -2.586 -22.661 1.00 92.56 510 PRO A CA 1
ATOM 3838 C C . PRO A 1 510 ? 17.906 -2.274 -21.178 1.00 92.56 510 PRO A C 1
ATOM 3840 O O . PRO A 1 510 ? 18.831 -2.400 -20.382 1.00 92.56 510 PRO A O 1
ATOM 3843 N N . THR A 1 511 ? 16.682 -1.899 -20.787 1.00 85.62 511 THR A N 1
ATOM 3844 C CA . THR A 1 511 ? 16.307 -1.695 -19.377 1.00 85.62 511 THR A CA 1
ATOM 3845 C C . THR A 1 511 ? 16.032 -3.007 -18.636 1.00 85.62 511 THR A C 1
ATOM 3847 O O . THR A 1 511 ? 16.033 -3.021 -17.406 1.00 85.62 511 THR A O 1
ATOM 3850 N N . VAL A 1 512 ? 15.823 -4.109 -19.368 1.00 85.38 512 VAL A N 1
ATOM 3851 C CA . VAL A 1 512 ? 15.548 -5.447 -18.818 1.00 85.38 512 VAL A CA 1
ATOM 3852 C C . VAL A 1 512 ? 16.805 -6.313 -18.827 1.00 85.38 512 VAL A C 1
ATOM 3854 O O . VAL A 1 512 ? 17.166 -6.879 -17.799 1.00 85.38 512 VAL A O 1
ATOM 3857 N N . ASP A 1 513 ? 17.489 -6.403 -19.971 1.00 88.56 513 ASP A N 1
ATOM 3858 C CA . ASP A 1 513 ? 18.750 -7.142 -20.104 1.00 88.56 513 ASP A CA 1
ATOM 3859 C C . ASP A 1 513 ? 19.745 -6.341 -20.964 1.00 88.56 513 ASP A C 1
ATOM 3861 O O . ASP A 1 513 ? 19.828 -6.529 -22.188 1.00 88.56 513 ASP A O 1
ATOM 3865 N N . PRO A 1 514 ? 20.518 -5.429 -20.341 1.00 90.56 514 PRO A N 1
ATOM 3866 C CA . PRO A 1 514 ? 21.432 -4.552 -21.064 1.00 90.56 514 PRO A CA 1
ATOM 3867 C C . PRO A 1 514 ? 22.561 -5.318 -21.762 1.00 90.56 514 PRO A C 1
ATOM 3869 O O . PRO A 1 514 ? 23.031 -4.890 -22.816 1.00 90.56 514 PRO A O 1
ATOM 3872 N N . LYS A 1 515 ? 22.984 -6.470 -21.224 1.00 93.00 515 LYS A N 1
ATOM 3873 C CA . LYS A 1 515 ? 24.056 -7.282 -21.817 1.00 93.00 515 LYS A CA 1
ATOM 3874 C C . LYS A 1 515 ? 23.564 -8.052 -23.034 1.00 93.00 515 LYS A C 1
ATOM 3876 O O . LYS A 1 515 ? 24.260 -8.115 -24.046 1.00 93.00 515 LYS A O 1
ATOM 3881 N N . ALA A 1 516 ? 22.368 -8.643 -22.976 1.00 93.62 516 ALA A N 1
ATOM 3882 C CA . ALA A 1 516 ? 21.765 -9.249 -24.160 1.00 93.62 516 ALA A CA 1
ATOM 3883 C C . ALA A 1 516 ? 21.506 -8.204 -25.247 1.00 93.62 516 ALA A C 1
ATOM 3885 O O . ALA A 1 516 ? 21.854 -8.455 -26.399 1.00 93.62 516 ALA A O 1
ATOM 3886 N N . PHE A 1 517 ? 20.990 -7.024 -24.885 1.00 96.50 517 PHE A N 1
ATOM 3887 C CA . PHE A 1 517 ? 20.847 -5.922 -25.834 1.00 96.50 517 PHE A CA 1
ATOM 3888 C C . PHE A 1 517 ? 22.185 -5.564 -26.489 1.00 96.50 517 PHE A C 1
ATOM 3890 O O . PHE A 1 517 ? 22.265 -5.532 -27.713 1.00 96.50 517 PHE A O 1
ATOM 3897 N N . PHE A 1 518 ? 23.245 -5.356 -25.700 1.00 97.00 518 PHE A N 1
ATOM 3898 C CA . PHE A 1 518 ? 24.567 -5.011 -26.226 1.00 97.00 518 PHE A CA 1
ATOM 3899 C C . PHE A 1 518 ? 25.091 -6.070 -27.210 1.00 97.00 518 PHE A C 1
ATOM 3901 O O . PHE A 1 518 ? 25.523 -5.732 -28.314 1.00 97.00 518 PHE A O 1
ATOM 3908 N N . ARG A 1 519 ? 24.974 -7.361 -26.865 1.00 96.44 519 ARG A N 1
ATOM 3909 C CA . ARG A 1 519 ? 25.352 -8.475 -27.754 1.00 96.44 519 ARG A CA 1
ATOM 3910 C C . ARG A 1 519 ? 24.559 -8.483 -29.062 1.00 96.44 519 ARG A C 1
ATOM 3912 O O . ARG A 1 519 ? 25.141 -8.721 -30.115 1.00 96.44 519 ARG A O 1
ATOM 3919 N N . LEU A 1 520 ? 23.254 -8.207 -29.004 1.00 97.19 520 LEU A N 1
ATOM 3920 C CA . LEU A 1 520 ? 22.386 -8.132 -30.185 1.00 97.19 520 LEU A CA 1
ATOM 3921 C C . LEU A 1 520 ? 22.580 -6.838 -30.990 1.00 97.19 520 LEU A C 1
ATOM 3923 O O . LEU A 1 520 ? 22.279 -6.811 -32.180 1.00 97.19 520 LEU A O 1
ATOM 3927 N N . ALA A 1 521 ? 23.081 -5.765 -30.382 1.00 97.38 521 ALA A N 1
ATOM 3928 C CA . ALA A 1 521 ? 23.427 -4.530 -31.078 1.00 97.38 521 ALA A CA 1
ATOM 3929 C C . ALA A 1 521 ? 24.724 -4.684 -31.891 1.00 97.38 521 ALA A C 1
ATOM 3931 O O . ALA A 1 521 ? 24.844 -4.125 -32.986 1.00 97.38 521 ALA A O 1
ATOM 3932 N N . CYS A 1 522 ? 25.680 -5.461 -31.374 1.00 97.31 522 CYS A N 1
ATOM 3933 C CA . CYS A 1 522 ? 26.945 -5.761 -32.039 1.00 97.31 522 CYS A CA 1
ATOM 3934 C C . CYS A 1 522 ? 26.746 -6.663 -33.264 1.00 97.31 522 CYS A C 1
ATOM 3936 O O . CYS A 1 522 ? 25.867 -7.514 -33.287 1.00 97.31 522 CYS A O 1
ATOM 3938 N N . VAL A 1 523 ? 27.603 -6.511 -34.274 1.00 96.50 523 VAL A N 1
ATOM 3939 C CA . VAL A 1 523 ? 27.740 -7.473 -35.377 1.00 96.50 523 VAL A CA 1
ATOM 3940 C C . VAL A 1 523 ? 29.213 -7.870 -35.412 1.00 96.50 523 VAL A C 1
ATOM 3942 O O . VAL A 1 523 ? 30.045 -6.986 -35.648 1.00 96.50 523 VAL A O 1
ATOM 3945 N N . PRO A 1 524 ? 29.560 -9.136 -35.128 1.00 94.56 524 PRO A N 1
ATOM 3946 C CA . PRO A 1 524 ? 30.946 -9.558 -35.085 1.00 94.56 524 PRO A CA 1
ATOM 3947 C C . PRO A 1 524 ? 31.536 -9.593 -36.502 1.00 94.56 524 PRO A C 1
ATOM 3949 O O . PRO A 1 524 ? 30.820 -9.781 -37.486 1.00 94.56 524 PRO A O 1
ATOM 3952 N N . GLU A 1 525 ? 32.847 -9.377 -36.613 1.00 92.75 525 GLU A N 1
ATOM 3953 C CA . GLU A 1 525 ? 33.559 -9.518 -37.894 1.00 92.75 525 GLU A CA 1
ATOM 3954 C C . GLU A 1 525 ? 33.775 -10.983 -38.271 1.00 92.75 525 GLU A C 1
ATOM 3956 O O . GLU A 1 525 ? 33.749 -11.324 -39.453 1.00 92.75 525 GLU A O 1
ATOM 3961 N N . ASP A 1 526 ? 33.951 -11.827 -37.255 1.00 91.94 526 ASP A N 1
ATOM 3962 C CA . ASP A 1 526 ? 34.095 -13.271 -37.369 1.00 91.94 526 ASP A CA 1
ATOM 3963 C C . ASP A 1 526 ? 32.860 -13.963 -36.775 1.00 91.94 526 ASP A C 1
ATOM 3965 O O . ASP A 1 526 ? 32.367 -13.572 -35.715 1.00 91.94 526 ASP A O 1
ATOM 3969 N N . ALA A 1 527 ? 32.353 -14.995 -37.448 1.00 87.12 527 ALA A N 1
ATOM 3970 C CA . ALA A 1 527 ? 31.212 -15.771 -36.968 1.00 87.12 527 ALA A CA 1
ATOM 3971 C C . ALA A 1 527 ? 31.507 -16.454 -35.620 1.00 87.12 527 ALA A C 1
ATOM 3973 O O . ALA A 1 527 ? 30.582 -16.619 -34.819 1.00 87.12 527 ALA A O 1
ATOM 3974 N N . ASP A 1 528 ? 32.787 -16.751 -35.368 1.00 88.25 528 ASP A N 1
ATOM 3975 C CA . ASP A 1 528 ? 33.289 -17.448 -34.180 1.00 88.25 528 ASP A CA 1
ATOM 3976 C C . ASP A 1 528 ? 33.848 -16.485 -33.110 1.00 88.25 528 ASP A C 1
ATOM 3978 O O . ASP A 1 528 ? 34.546 -16.899 -32.179 1.00 88.25 528 ASP A O 1
ATOM 3982 N N . ALA A 1 529 ? 33.573 -15.179 -33.226 1.00 90.00 529 ALA A N 1
ATOM 3983 C CA . ALA A 1 529 ? 34.067 -14.187 -32.275 1.00 90.00 529 ALA A CA 1
ATOM 3984 C C . ALA A 1 529 ? 33.591 -14.485 -30.842 1.00 90.00 529 ALA A C 1
ATOM 3986 O O . ALA A 1 529 ? 32.407 -14.727 -30.591 1.00 90.00 529 ALA A O 1
ATOM 3987 N N . ASN A 1 530 ? 34.510 -14.397 -29.873 1.00 89.88 530 ASN A N 1
ATOM 3988 C CA . ASN A 1 530 ? 34.169 -14.542 -28.460 1.00 89.88 530 ASN A CA 1
ATOM 3989 C C . ASN A 1 530 ? 33.178 -13.426 -28.054 1.00 89.88 530 ASN A C 1
ATOM 3991 O O . ASN A 1 530 ? 33.500 -12.249 -28.258 1.00 89.88 530 ASN A O 1
ATOM 3995 N N . PRO A 1 531 ? 32.021 -13.750 -27.439 1.00 86.56 531 PRO A N 1
ATOM 3996 C CA . PRO A 1 531 ? 31.065 -12.760 -26.947 1.00 86.56 531 PRO A CA 1
ATOM 3997 C C . PRO A 1 531 ? 31.673 -11.661 -26.063 1.00 86.56 531 PRO A C 1
ATOM 3999 O O . PRO A 1 531 ? 31.215 -10.524 -26.110 1.00 86.56 531 PRO A O 1
ATOM 4002 N N . GLU A 1 532 ? 32.720 -11.967 -25.292 1.00 86.12 532 GLU A N 1
ATOM 4003 C CA . GLU A 1 532 ? 33.397 -10.987 -24.423 1.00 86.12 532 GLU A CA 1
ATOM 4004 C C . GLU A 1 532 ? 34.260 -9.978 -25.197 1.00 86.12 532 GLU A C 1
ATOM 4006 O O . GLU A 1 532 ? 34.606 -8.91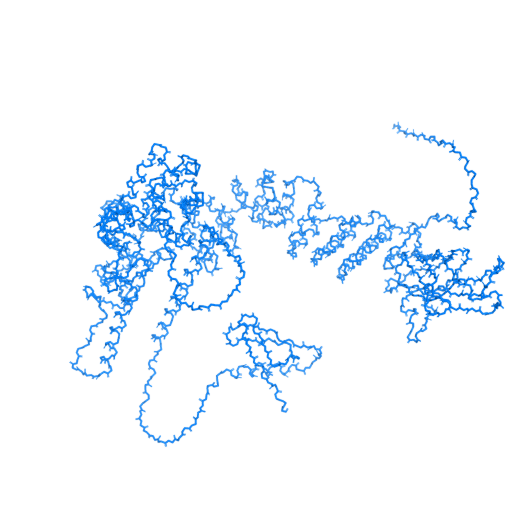9 -24.678 1.00 86.12 532 GLU A O 1
ATOM 4011 N N . SER A 1 533 ? 34.609 -10.294 -26.446 1.00 89.69 533 SER A N 1
ATOM 4012 C CA . SER A 1 533 ? 35.428 -9.443 -27.319 1.00 89.69 533 SER A CA 1
ATOM 4013 C C . SER A 1 533 ? 34.602 -8.532 -28.232 1.00 89.69 533 SER A C 1
ATOM 4015 O O . SER A 1 533 ? 35.158 -7.817 -29.066 1.00 89.69 533 SER A O 1
ATOM 4017 N N . LEU A 1 534 ? 33.273 -8.553 -28.092 1.00 94.31 534 LEU A N 1
ATOM 4018 C CA . LEU A 1 534 ? 32.377 -7.775 -28.937 1.00 94.31 534 LEU A CA 1
ATOM 4019 C C . LEU A 1 534 ? 32.542 -6.274 -28.694 1.00 94.31 534 LEU A C 1
ATOM 4021 O O . LEU A 1 534 ? 32.501 -5.782 -27.565 1.00 94.31 534 LEU A O 1
ATOM 4025 N N . THR A 1 535 ? 32.667 -5.540 -29.795 1.00 95.25 535 THR A N 1
ATOM 4026 C CA . THR A 1 535 ? 32.673 -4.081 -29.813 1.00 95.25 535 THR A CA 1
ATOM 4027 C C . THR A 1 535 ? 31.515 -3.581 -30.664 1.00 95.25 535 THR A C 1
ATOM 4029 O O . THR A 1 535 ? 31.302 -4.004 -31.805 1.00 95.25 535 THR A O 1
ATOM 4032 N N . LEU A 1 536 ? 30.735 -2.660 -30.103 1.00 96.50 536 LEU A N 1
ATOM 4033 C CA . LEU A 1 536 ? 29.654 -2.017 -30.824 1.00 96.50 536 LEU A CA 1
ATOM 4034 C C . LEU A 1 536 ? 30.250 -0.911 -31.692 1.00 96.50 536 LEU A C 1
ATOM 4036 O O . LEU A 1 536 ? 30.728 0.106 -31.192 1.00 96.50 536 LEU A O 1
ATOM 4040 N N . LYS A 1 537 ? 30.235 -1.113 -33.009 1.00 95.88 537 LYS A N 1
ATOM 4041 C CA . LYS A 1 537 ? 30.714 -0.106 -33.963 1.00 95.88 537 LYS A CA 1
ATOM 4042 C C . LYS A 1 537 ? 29.689 1.006 -34.147 1.00 95.88 537 LYS A C 1
ATOM 4044 O O . LYS A 1 537 ? 28.485 0.747 -34.168 1.00 95.88 537 LYS A O 1
ATOM 4049 N N . GLU A 1 538 ? 30.185 2.208 -34.413 1.00 95.31 538 GLU A N 1
ATOM 4050 C CA . GLU A 1 538 ? 29.400 3.438 -34.583 1.00 95.31 538 GLU A CA 1
ATOM 4051 C C . GLU A 1 538 ? 28.200 3.259 -35.530 1.00 95.31 538 GLU A C 1
ATOM 4053 O O . GLU A 1 538 ? 27.050 3.495 -35.159 1.00 95.31 538 GLU A O 1
ATOM 4058 N N . LYS A 1 539 ? 28.440 2.716 -36.732 1.00 95.12 539 LYS A N 1
ATOM 4059 C CA . LYS A 1 539 ? 27.387 2.471 -37.736 1.00 95.12 539 LYS A CA 1
ATOM 4060 C C . LYS A 1 539 ? 26.269 1.536 -37.249 1.00 95.12 539 LYS A C 1
ATOM 4062 O O . LYS A 1 539 ? 25.109 1.690 -37.637 1.00 95.12 539 LYS A O 1
ATOM 4067 N N . PHE A 1 540 ? 26.614 0.542 -36.426 1.00 96.31 54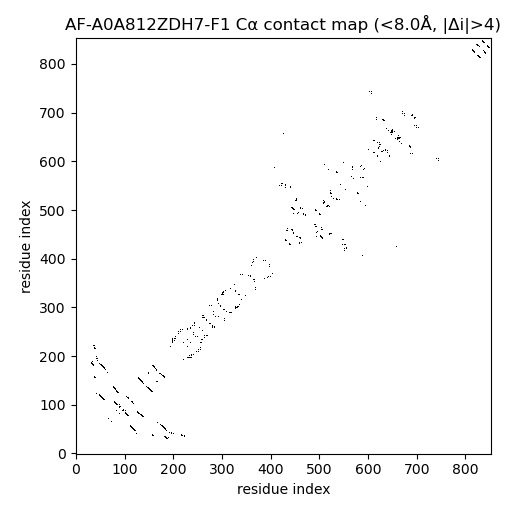0 PHE A N 1
ATOM 4068 C CA . PHE A 1 540 ? 25.658 -0.437 -35.911 1.00 96.31 540 PHE A CA 1
ATOM 4069 C C . PHE A 1 540 ? 24.905 0.114 -34.707 1.00 96.31 540 PHE A C 1
ATOM 4071 O O . PHE A 1 540 ? 23.706 -0.131 -34.601 1.00 96.31 540 PHE A O 1
ATOM 4078 N N . ALA A 1 541 ? 25.557 0.910 -33.860 1.00 96.31 541 ALA A N 1
ATOM 4079 C CA . ALA A 1 541 ? 24.887 1.654 -32.802 1.00 96.31 541 ALA A CA 1
ATOM 4080 C C . ALA A 1 541 ? 23.829 2.608 -33.369 1.00 96.31 541 ALA A C 1
ATOM 4082 O O . ALA A 1 541 ? 22.684 2.540 -32.933 1.00 96.31 541 ALA A O 1
ATOM 4083 N N . LEU A 1 542 ? 24.162 3.401 -34.395 1.00 95.81 542 LEU A N 1
ATOM 4084 C CA . LEU A 1 542 ? 23.201 4.300 -35.044 1.00 95.81 542 LEU A CA 1
ATOM 4085 C C . LEU A 1 542 ? 21.984 3.539 -35.590 1.00 95.81 542 LEU A C 1
ATOM 4087 O O . LEU A 1 542 ? 20.842 3.903 -35.318 1.00 95.81 542 LEU A O 1
ATOM 4091 N N . SER A 1 543 ? 22.228 2.438 -36.308 1.00 95.38 543 SER A N 1
ATOM 4092 C CA . SER A 1 543 ? 21.156 1.596 -36.859 1.00 95.38 543 SER A CA 1
ATOM 4093 C C . SER A 1 543 ? 20.295 0.967 -35.756 1.00 95.38 543 SER A C 1
ATOM 4095 O O . SER A 1 543 ? 19.083 0.855 -35.904 1.00 95.38 543 SER A O 1
ATOM 4097 N N . THR A 1 544 ? 20.917 0.557 -34.646 1.00 96.75 544 THR A N 1
ATOM 4098 C CA . THR A 1 544 ? 20.228 -0.063 -33.504 1.00 96.75 544 THR A CA 1
ATOM 4099 C C . THR A 1 544 ? 19.369 0.946 -32.757 1.00 96.75 544 THR A C 1
ATOM 4101 O O . THR A 1 544 ? 18.223 0.647 -32.442 1.00 96.75 544 THR A O 1
ATOM 4104 N N . LEU A 1 545 ? 19.884 2.153 -32.522 1.00 95.75 545 LEU A N 1
ATOM 4105 C CA . LEU A 1 545 ? 19.120 3.236 -31.908 1.00 95.75 545 LEU A CA 1
ATOM 4106 C C . LEU A 1 545 ? 17.952 3.669 -32.794 1.00 95.75 545 LEU A C 1
ATOM 4108 O O . LEU A 1 545 ? 16.851 3.837 -32.284 1.00 95.75 545 LEU A O 1
ATOM 4112 N N . GLY A 1 546 ? 18.158 3.763 -34.110 1.00 94.62 546 GLY A N 1
ATOM 4113 C CA . GLY A 1 546 ? 17.082 4.040 -35.061 1.00 94.62 546 GLY A CA 1
ATOM 4114 C C . GLY A 1 546 ? 15.996 2.963 -35.085 1.00 94.62 546 GLY A C 1
ATOM 4115 O O . GLY A 1 546 ? 14.825 3.277 -35.256 1.00 94.62 546 GLY A O 1
ATOM 4116 N N . ALA A 1 547 ? 16.367 1.695 -34.887 1.00 95.62 547 ALA A N 1
ATOM 4117 C CA . ALA A 1 547 ? 15.412 0.594 -34.805 1.00 95.62 547 ALA A CA 1
ATOM 4118 C C . ALA A 1 547 ? 14.689 0.509 -33.452 1.00 95.62 547 ALA A C 1
ATOM 4120 O O . ALA A 1 547 ? 13.633 -0.111 -33.392 1.00 95.62 547 ALA A O 1
ATOM 4121 N N . LEU A 1 548 ? 15.252 1.072 -32.377 1.00 95.25 548 LEU A N 1
ATOM 4122 C CA . LEU A 1 548 ? 14.698 0.987 -31.021 1.00 95.25 548 LEU A CA 1
ATOM 4123 C C . LEU A 1 548 ? 13.906 2.235 -30.612 1.00 95.25 548 LEU A C 1
ATOM 4125 O O . LEU A 1 548 ? 12.971 2.134 -29.823 1.00 95.25 548 LEU A O 1
ATOM 4129 N N . LEU A 1 549 ? 14.282 3.407 -31.121 1.00 93.75 549 LEU A N 1
ATOM 4130 C CA . LEU A 1 549 ? 13.668 4.689 -30.791 1.00 93.75 549 LEU A CA 1
ATOM 4131 C C . LEU A 1 549 ? 12.891 5.225 -32.002 1.00 93.75 549 LEU A C 1
ATOM 4133 O O . LEU A 1 549 ? 13.327 5.023 -33.135 1.00 93.75 549 LEU A O 1
ATOM 4137 N N . PRO A 1 550 ? 11.777 5.952 -31.800 1.00 89.50 550 PRO A N 1
ATOM 4138 C CA . PRO A 1 550 ? 11.016 6.582 -32.876 1.00 89.50 550 PRO A CA 1
ATOM 4139 C C . PRO A 1 550 ? 11.725 7.849 -33.389 1.00 89.50 550 PRO A C 1
ATOM 4141 O O . PRO A 1 550 ? 11.163 8.937 -33.390 1.00 89.50 550 PRO A O 1
ATOM 4144 N N . VAL A 1 551 ? 12.987 7.722 -33.803 1.00 87.81 551 VAL A N 1
ATOM 4145 C CA . VAL A 1 551 ? 13.821 8.834 -34.275 1.00 87.81 551 VAL A CA 1
ATOM 4146 C C . VAL A 1 551 ? 13.989 8.792 -35.787 1.00 87.81 551 VAL A C 1
ATOM 4148 O O . VAL A 1 551 ? 14.049 7.726 -36.404 1.00 87.81 551 VAL A O 1
ATOM 4151 N N . ASN A 1 552 ? 14.135 9.968 -36.392 1.00 84.19 552 ASN A N 1
ATOM 4152 C CA . ASN A 1 552 ? 14.583 10.064 -37.773 1.00 84.19 552 ASN A CA 1
ATOM 4153 C C . ASN A 1 552 ? 16.094 9.796 -37.815 1.00 84.19 552 ASN A C 1
ATOM 4155 O O . ASN A 1 552 ? 16.889 10.591 -37.312 1.00 84.19 552 ASN A O 1
ATOM 4159 N N . VAL A 1 553 ? 16.492 8.677 -38.421 1.00 87.81 553 VAL A N 1
ATOM 4160 C CA . VAL A 1 553 ? 17.890 8.213 -38.424 1.00 87.81 553 VAL A CA 1
ATOM 4161 C C . VAL A 1 553 ? 18.833 9.225 -39.083 1.00 87.81 553 VAL A C 1
ATOM 4163 O O . VAL A 1 553 ? 19.944 9.423 -38.596 1.00 87.81 553 VAL A O 1
ATOM 4166 N N . SER A 1 554 ? 18.392 9.894 -40.151 1.00 84.62 554 SER A N 1
ATOM 4167 C CA . SER A 1 554 ? 19.194 10.885 -40.880 1.00 84.62 554 SER A CA 1
ATOM 4168 C C . SER A 1 554 ? 19.488 12.119 -40.027 1.00 84.62 554 SER A C 1
ATOM 4170 O O . SER A 1 554 ? 20.622 12.590 -40.003 1.00 84.62 554 SER A O 1
ATOM 4172 N N . ASN A 1 555 ? 18.490 12.617 -39.291 1.00 82.50 555 ASN A N 1
ATOM 4173 C CA . ASN A 1 555 ? 18.664 13.766 -38.397 1.00 82.50 555 ASN A CA 1
ATOM 4174 C C . ASN A 1 555 ? 19.467 13.371 -37.158 1.00 82.50 555 ASN A C 1
ATOM 4176 O O . ASN A 1 555 ? 20.396 14.071 -36.755 1.00 82.50 555 ASN A O 1
ATOM 4180 N N . PHE A 1 556 ? 19.139 12.210 -36.588 1.00 87.25 556 PHE A N 1
ATOM 4181 C CA . PHE A 1 556 ? 19.807 11.694 -35.407 1.00 87.25 556 PHE A CA 1
ATOM 4182 C C . PHE A 1 556 ? 21.293 11.430 -35.656 1.00 87.25 556 PHE A C 1
ATOM 4184 O O . PHE A 1 556 ? 22.088 11.623 -34.745 1.00 87.25 556 PHE A O 1
ATOM 4191 N N . ALA A 1 557 ? 21.697 11.073 -36.880 1.00 90.38 557 ALA A N 1
ATOM 4192 C CA . ALA A 1 557 ? 23.098 10.845 -37.229 1.00 90.38 557 ALA A CA 1
ATOM 4193 C C . ALA A 1 557 ? 24.016 12.039 -36.895 1.00 90.38 557 ALA A C 1
ATOM 4195 O O . ALA A 1 557 ? 25.143 11.822 -36.457 1.00 90.38 557 ALA A O 1
ATOM 4196 N N . ALA A 1 558 ? 23.547 13.283 -37.051 1.00 87.25 558 ALA A N 1
ATOM 4197 C CA . ALA A 1 558 ? 24.342 14.474 -36.737 1.00 87.25 558 ALA A CA 1
ATOM 4198 C C . ALA A 1 558 ? 24.572 14.632 -35.224 1.00 87.25 558 ALA A C 1
ATOM 4200 O O . ALA A 1 558 ? 25.699 14.848 -34.786 1.00 87.25 558 ALA A O 1
ATOM 4201 N N . THR A 1 559 ? 23.523 14.461 -34.417 1.00 87.31 559 THR A N 1
ATOM 4202 C CA . THR A 1 559 ? 23.629 14.479 -32.948 1.00 87.31 559 THR A CA 1
ATOM 4203 C C . THR A 1 559 ? 24.406 13.270 -32.431 1.00 87.31 559 THR A C 1
ATOM 4205 O O . THR A 1 559 ? 25.190 13.361 -31.494 1.00 87.31 559 THR A O 1
ATOM 4208 N N . PHE A 1 560 ? 24.238 12.117 -33.068 1.00 91.31 560 PHE A N 1
ATOM 4209 C CA . PHE A 1 560 ? 24.935 10.893 -32.708 1.00 91.31 560 PHE A CA 1
ATOM 4210 C C . PHE A 1 560 ? 26.459 11.031 -32.853 1.00 91.31 560 PHE A C 1
ATOM 4212 O O . PHE A 1 560 ? 27.187 10.518 -32.009 1.00 91.31 560 PHE A O 1
ATOM 4219 N N . GLN A 1 561 ? 26.951 11.792 -33.840 1.00 91.06 561 GLN A N 1
ATOM 4220 C CA . GLN A 1 561 ? 28.386 12.069 -34.001 1.00 91.06 561 GLN A CA 1
ATOM 4221 C C . GLN A 1 561 ? 29.008 12.818 -32.811 1.00 91.06 561 GLN A C 1
ATOM 4223 O O . GLN A 1 561 ? 30.196 12.638 -32.548 1.00 91.06 561 GLN A O 1
ATOM 4228 N N . SER A 1 562 ? 28.244 13.640 -32.079 1.00 88.75 562 SER A N 1
ATOM 4229 C CA . SER A 1 562 ? 28.742 14.305 -30.866 1.00 88.75 562 SER A CA 1
ATOM 4230 C C . SER A 1 562 ? 28.595 13.438 -29.613 1.00 88.75 562 SER A C 1
ATOM 4232 O O . SER A 1 562 ? 29.441 13.509 -28.723 1.00 88.75 562 SER A O 1
ATOM 4234 N N . LEU A 1 563 ? 27.568 12.583 -29.557 1.00 90.81 563 LEU A N 1
ATOM 4235 C CA . LEU A 1 563 ? 27.334 11.657 -28.442 1.00 90.81 563 LEU A CA 1
ATOM 4236 C C . LEU A 1 563 ? 28.307 10.470 -28.446 1.00 90.81 563 LEU A C 1
ATOM 4238 O O . LEU A 1 563 ? 28.765 10.031 -27.392 1.00 90.81 563 LEU A O 1
ATOM 4242 N N . TRP A 1 564 ? 28.651 9.957 -29.629 1.00 93.56 564 TRP A N 1
ATOM 4243 C CA . TRP A 1 564 ? 29.460 8.749 -29.776 1.00 93.56 564 TRP A CA 1
ATOM 4244 C C . TRP A 1 564 ? 30.836 8.834 -29.085 1.00 93.56 564 TRP A C 1
ATOM 4246 O O . TRP A 1 564 ? 31.170 7.916 -28.326 1.00 93.56 564 TRP A O 1
ATOM 4256 N N . PRO A 1 565 ? 31.615 9.929 -29.235 1.00 90.81 565 PRO A N 1
ATOM 4257 C CA . PRO A 1 565 ? 32.881 10.098 -28.525 1.00 90.81 565 PRO A CA 1
ATOM 4258 C C . PRO A 1 565 ? 32.740 10.282 -27.011 1.00 90.81 565 PRO A C 1
ATOM 4260 O O . PRO A 1 565 ? 33.727 10.102 -26.314 1.00 90.81 565 PRO A O 1
ATOM 4263 N N . ALA A 1 566 ? 31.569 10.669 -26.496 1.00 88.56 566 ALA A N 1
ATOM 4264 C CA . ALA A 1 566 ? 31.339 10.777 -25.053 1.00 88.56 566 ALA A CA 1
ATOM 4265 C C . ALA A 1 566 ? 31.060 9.400 -24.422 1.00 88.56 566 ALA A C 1
ATOM 4267 O O . ALA A 1 566 ? 31.423 9.136 -23.273 1.00 88.56 566 ALA A O 1
ATOM 4268 N N . TRP A 1 567 ? 30.437 8.496 -25.183 1.00 91.94 567 TRP A N 1
ATOM 4269 C CA . TRP A 1 567 ? 30.200 7.121 -24.743 1.00 91.94 567 TRP A CA 1
ATOM 4270 C C . TRP A 1 567 ? 31.452 6.256 -24.841 1.00 91.94 567 TRP A C 1
ATOM 4272 O O . TRP A 1 567 ? 31.698 5.443 -23.953 1.00 91.94 567 TRP A O 1
ATOM 4282 N N . CYS A 1 568 ? 32.249 6.439 -25.895 1.00 88.19 568 CYS A N 1
ATOM 4283 C CA . CYS A 1 568 ? 33.544 5.783 -26.031 1.00 88.19 568 CYS A CA 1
ATOM 4284 C C . CYS A 1 568 ? 34.554 6.500 -25.130 1.00 88.19 568 CYS A C 1
ATOM 4286 O O . CYS A 1 568 ? 34.798 7.681 -25.327 1.00 88.19 568 CYS A O 1
ATOM 4288 N N . ASP A 1 569 ? 35.127 5.815 -24.142 1.00 75.19 569 ASP A N 1
ATOM 4289 C CA . ASP A 1 569 ? 35.999 6.433 -23.138 1.00 75.19 569 ASP A CA 1
ATOM 4290 C C . ASP A 1 569 ? 37.095 7.336 -23.747 1.00 75.19 569 ASP A C 1
ATOM 4292 O O . ASP A 1 569 ? 38.015 6.854 -24.413 1.00 75.19 569 ASP A O 1
ATOM 4296 N N . ALA A 1 570 ? 36.973 8.655 -23.551 1.00 63.34 570 ALA A N 1
ATOM 4297 C CA . ALA A 1 570 ? 37.815 9.656 -24.205 1.00 63.34 570 ALA A CA 1
ATOM 4298 C C . ALA A 1 570 ? 39.257 9.672 -23.668 1.00 63.34 570 ALA A C 1
ATOM 4300 O O . ALA A 1 570 ? 40.162 10.124 -24.375 1.00 63.34 570 ALA A O 1
ATOM 4301 N N . ASP A 1 571 ? 39.463 9.150 -22.456 1.00 71.88 571 ASP A N 1
ATOM 4302 C CA . ASP A 1 571 ? 40.750 9.159 -21.754 1.00 71.88 571 ASP A CA 1
ATOM 4303 C C . ASP A 1 571 ? 41.689 8.031 -22.212 1.00 71.88 571 ASP A C 1
ATOM 4305 O O . ASP A 1 571 ? 42.892 8.056 -21.937 1.00 71.88 571 ASP A O 1
ATOM 4309 N N . LEU A 1 572 ? 41.175 7.048 -22.959 1.00 64.50 572 LEU A N 1
ATOM 4310 C CA . LEU A 1 572 ? 41.975 5.954 -23.498 1.00 64.50 572 LEU A CA 1
ATOM 4311 C C . LEU A 1 572 ? 42.538 6.323 -24.878 1.00 64.50 572 LEU A C 1
ATOM 4313 O O . LEU A 1 572 ? 41.836 6.360 -25.888 1.00 64.50 572 LEU A O 1
ATOM 4317 N N . GLN A 1 573 ? 43.847 6.577 -24.913 1.00 64.00 573 GLN A N 1
ATOM 4318 C CA . GLN A 1 573 ? 44.653 6.672 -26.133 1.00 64.00 573 GLN A CA 1
ATOM 4319 C C . GLN A 1 573 ? 45.398 5.340 -26.353 1.00 64.00 573 GLN A C 1
ATOM 4321 O O . GLN A 1 573 ? 46.130 4.918 -25.454 1.00 64.00 573 GLN A O 1
ATOM 4326 N N . PRO A 1 574 ? 45.281 4.687 -27.528 1.00 68.50 574 PRO A N 1
ATOM 4327 C CA . PRO A 1 574 ? 44.484 5.071 -28.699 1.00 68.50 574 PRO A CA 1
ATOM 4328 C C . PRO A 1 574 ? 42.978 4.825 -28.505 1.00 68.50 574 PRO A C 1
ATOM 4330 O O . PRO A 1 574 ? 42.585 3.885 -27.812 1.00 68.50 574 PRO A O 1
ATOM 4333 N N . ARG A 1 575 ? 42.141 5.650 -29.157 1.00 66.88 575 ARG A N 1
ATOM 4334 C CA . ARG A 1 575 ? 40.678 5.498 -29.111 1.00 66.88 575 ARG A CA 1
ATOM 4335 C C . ARG A 1 575 ? 40.285 4.106 -29.624 1.00 66.88 575 ARG A C 1
ATOM 4337 O O . ARG A 1 575 ? 40.720 3.739 -30.718 1.00 66.88 575 ARG A O 1
ATOM 4344 N N . PRO A 1 576 ? 39.470 3.342 -28.880 1.00 69.94 576 PRO A N 1
ATOM 4345 C CA . PRO A 1 576 ? 39.013 2.038 -29.339 1.00 69.94 576 PRO A CA 1
ATOM 4346 C C . PRO A 1 576 ? 38.155 2.177 -30.607 1.00 69.94 576 PRO A C 1
ATOM 4348 O O . PRO A 1 576 ? 37.410 3.142 -30.763 1.00 69.94 576 PRO A O 1
ATOM 4351 N N . GLU A 1 577 ? 38.226 1.189 -31.505 1.00 83.19 577 GLU A N 1
ATOM 4352 C CA . GLU A 1 577 ? 37.467 1.150 -32.774 1.00 83.19 577 GLU A CA 1
ATOM 4353 C C . GLU A 1 577 ? 35.942 0.973 -32.590 1.00 83.19 577 GLU A C 1
ATOM 4355 O O . GLU A 1 577 ? 35.181 0.904 -33.559 1.00 83.19 577 GLU A O 1
ATOM 4360 N N . GLY A 1 578 ? 35.473 0.893 -31.345 1.00 91.19 578 GLY A N 1
ATOM 4361 C CA . GLY A 1 578 ? 34.068 0.760 -30.994 1.00 91.19 578 GLY A CA 1
ATOM 4362 C C . GLY A 1 578 ? 33.837 0.844 -29.489 1.00 91.19 578 GLY A C 1
ATOM 4363 O O . GLY A 1 578 ? 34.773 0.831 -28.689 1.00 91.19 578 GLY A O 1
ATOM 4364 N N . LEU A 1 579 ? 32.564 0.903 -29.113 1.00 94.25 579 LEU A N 1
ATOM 4365 C CA . LEU A 1 579 ? 32.118 0.934 -27.727 1.00 94.25 579 LEU A CA 1
ATOM 4366 C C . LEU A 1 579 ? 32.174 -0.484 -27.138 1.00 94.25 579 LEU A C 1
ATOM 4368 O O . LEU A 1 579 ? 31.562 -1.397 -27.694 1.00 94.25 579 LEU A O 1
ATOM 4372 N N . ARG A 1 580 ? 32.897 -0.692 -26.032 1.00 93.44 580 ARG A N 1
ATOM 4373 C CA . ARG A 1 580 ? 32.936 -1.992 -25.329 1.00 93.44 580 ARG A CA 1
ATOM 4374 C C . ARG A 1 580 ? 31.750 -2.143 -24.378 1.00 93.44 580 ARG A C 1
ATOM 4376 O O . ARG A 1 580 ? 31.138 -1.151 -23.991 1.00 93.44 580 ARG A O 1
ATOM 4383 N N . GLU A 1 581 ? 31.466 -3.373 -23.938 1.00 93.06 581 GLU A N 1
ATOM 4384 C CA . GLU A 1 581 ? 30.374 -3.638 -22.982 1.00 93.06 581 GLU A CA 1
ATOM 4385 C C . GLU A 1 581 ? 30.537 -2.806 -21.697 1.00 93.06 581 GLU A C 1
ATOM 4387 O O . GLU A 1 581 ? 29.579 -2.200 -21.226 1.00 93.06 581 GLU A O 1
ATOM 4392 N N . ALA A 1 582 ? 31.758 -2.708 -21.160 1.00 89.06 582 ALA A N 1
ATOM 4393 C CA . ALA A 1 582 ? 32.031 -1.912 -19.962 1.00 89.06 582 ALA A CA 1
ATOM 4394 C C . ALA A 1 582 ? 31.725 -0.415 -20.161 1.00 89.06 582 ALA A C 1
ATOM 4396 O O . ALA A 1 582 ? 31.148 0.213 -19.275 1.00 89.06 582 ALA A O 1
ATOM 4397 N N . ASP A 1 583 ? 32.055 0.131 -21.334 1.00 90.50 583 ASP A N 1
ATOM 4398 C CA . ASP A 1 583 ? 31.825 1.536 -21.686 1.00 90.50 583 ASP A CA 1
ATOM 4399 C C . ASP A 1 583 ? 30.323 1.806 -21.917 1.00 90.50 583 ASP A C 1
ATOM 4401 O O . ASP A 1 583 ? 29.787 2.826 -21.486 1.00 90.50 583 ASP A O 1
ATOM 4405 N N . PHE A 1 584 ? 29.610 0.847 -22.520 1.00 93.50 584 PHE A N 1
ATOM 4406 C CA . PHE A 1 584 ? 28.154 0.882 -22.681 1.00 93.50 584 PHE A CA 1
ATOM 4407 C C . PHE A 1 584 ? 27.417 0.930 -21.332 1.00 93.50 584 PHE A C 1
ATOM 4409 O O . PHE A 1 584 ? 26.461 1.694 -21.190 1.00 93.50 584 PHE A O 1
ATOM 4416 N N . LEU A 1 585 ? 27.874 0.138 -20.353 1.00 88.19 585 LEU A N 1
ATOM 4417 C CA . LEU A 1 585 ? 27.290 0.025 -19.009 1.00 88.19 585 LEU A CA 1
ATOM 4418 C C . LEU A 1 585 ? 27.740 1.131 -18.033 1.00 88.19 585 LEU A C 1
ATOM 4420 O O . LEU A 1 585 ? 27.219 1.208 -16.917 1.00 88.19 585 LEU A O 1
ATOM 4424 N N . ARG A 1 586 ? 28.711 1.968 -18.417 1.00 86.44 586 ARG A N 1
ATOM 4425 C CA . ARG A 1 586 ? 29.266 3.029 -17.566 1.00 86.44 586 ARG A CA 1
ATOM 4426 C C . ARG A 1 586 ? 28.197 4.082 -17.214 1.00 86.44 586 ARG A C 1
ATOM 4428 O O . ARG A 1 586 ? 27.347 4.389 -18.054 1.00 86.44 586 ARG A O 1
ATOM 4435 N N . PRO A 1 587 ? 28.235 4.696 -16.014 1.00 81.12 587 PRO A N 1
ATOM 4436 C CA . PRO A 1 587 ? 27.449 5.897 -15.725 1.00 81.12 587 PRO A CA 1
ATOM 4437 C C . PRO A 1 587 ? 27.681 6.989 -16.780 1.00 81.12 587 PRO A C 1
ATOM 4439 O O . PRO A 1 587 ? 28.815 7.215 -17.194 1.00 81.12 587 PRO A O 1
ATOM 4442 N N . GLY A 1 588 ? 26.606 7.615 -17.267 1.00 82.12 588 GLY A N 1
ATOM 4443 C CA . GLY A 1 588 ? 26.672 8.573 -18.383 1.00 82.12 588 GLY A CA 1
ATOM 4444 C C . GLY A 1 588 ? 26.956 7.951 -19.762 1.00 82.12 588 GLY A C 1
ATOM 4445 O O . GLY A 1 588 ? 26.971 8.661 -20.763 1.00 82.12 588 GLY A O 1
ATOM 4446 N N . GLY A 1 589 ? 27.153 6.631 -19.841 1.00 89.50 589 GLY A N 1
ATOM 4447 C CA . GLY A 1 589 ? 27.312 5.899 -21.093 1.00 89.50 589 GLY A CA 1
ATOM 4448 C C . GLY A 1 589 ? 26.008 5.767 -21.885 1.00 89.50 589 GLY A C 1
ATOM 4449 O O . GLY A 1 589 ? 24.934 6.224 -21.479 1.00 89.50 589 GLY A O 1
ATOM 4450 N N . MET A 1 590 ? 26.096 5.079 -23.024 1.00 94.00 590 MET A N 1
ATOM 4451 C CA . MET A 1 590 ? 24.973 4.893 -23.948 1.00 94.00 590 MET A CA 1
ATOM 4452 C C . MET A 1 590 ? 23.755 4.234 -23.281 1.00 94.00 590 MET A C 1
ATOM 4454 O O . MET A 1 590 ? 22.630 4.622 -23.585 1.00 94.00 590 MET A O 1
ATOM 4458 N N . LEU A 1 591 ? 23.939 3.285 -22.349 1.00 92.50 591 LEU A N 1
ATOM 4459 C CA . LEU A 1 591 ? 22.815 2.663 -21.639 1.00 92.50 591 LEU A CA 1
ATOM 4460 C C . LEU A 1 591 ? 22.038 3.672 -20.788 1.00 92.50 591 LEU A C 1
ATOM 4462 O O . LEU A 1 591 ? 20.808 3.639 -20.779 1.00 92.50 591 LEU A O 1
ATOM 4466 N N . ALA A 1 592 ? 22.738 4.550 -20.065 1.00 84.25 592 ALA A N 1
ATOM 4467 C CA . ALA A 1 592 ? 22.103 5.547 -19.206 1.00 84.25 592 ALA A CA 1
ATOM 4468 C C . ALA A 1 592 ? 21.257 6.514 -20.043 1.00 84.25 592 ALA A C 1
ATOM 4470 O O . ALA A 1 592 ? 20.097 6.769 -19.714 1.00 84.25 592 ALA A O 1
ATOM 4471 N N . TRP A 1 593 ? 21.814 6.966 -21.170 1.00 90.38 593 TRP A N 1
ATOM 4472 C CA . TRP A 1 593 ? 21.103 7.787 -22.143 1.00 90.38 593 TRP A CA 1
ATOM 4473 C C . TRP A 1 593 ? 19.878 7.055 -22.711 1.00 90.38 593 TRP A C 1
ATOM 4475 O O . TRP A 1 593 ? 18.768 7.586 -22.689 1.00 90.38 593 TRP A O 1
ATOM 4485 N N . LEU A 1 594 ? 20.048 5.807 -23.154 1.00 92.44 594 LEU A N 1
ATOM 4486 C CA . LEU A 1 594 ? 18.986 5.011 -23.769 1.00 92.44 594 LEU A CA 1
ATOM 4487 C C . LEU A 1 594 ? 17.845 4.696 -22.797 1.00 92.44 594 LEU A C 1
ATOM 4489 O O . LEU A 1 594 ? 16.676 4.772 -23.162 1.00 92.44 594 LEU A O 1
ATOM 4493 N N . SER A 1 595 ? 18.183 4.385 -21.547 1.00 86.06 595 SER A N 1
ATOM 4494 C CA . SER A 1 595 ? 17.207 4.077 -20.499 1.00 86.06 595 SER A CA 1
ATOM 4495 C C . SER A 1 595 ? 16.326 5.282 -20.176 1.00 86.06 595 SER A C 1
ATOM 4497 O O . SER A 1 595 ? 15.119 5.117 -20.015 1.00 86.06 595 SER A O 1
ATOM 4499 N N . GLY A 1 596 ? 16.901 6.492 -20.140 1.00 80.50 596 GLY A N 1
ATOM 4500 C CA . GLY A 1 596 ? 16.136 7.727 -19.946 1.00 80.50 596 GLY A CA 1
ATOM 4501 C C . GLY A 1 596 ? 15.092 7.936 -21.046 1.00 80.50 596 GLY A C 1
ATOM 4502 O O . GLY A 1 596 ? 13.918 8.153 -20.755 1.00 80.50 596 GLY A O 1
ATOM 4503 N N . HIS A 1 597 ? 15.499 7.758 -22.302 1.00 85.50 597 HIS A N 1
ATOM 4504 C CA . HIS A 1 597 ? 14.629 7.929 -23.467 1.00 85.50 597 HIS A CA 1
ATOM 4505 C C . HIS A 1 597 ? 13.560 6.833 -23.599 1.00 85.50 597 HIS A C 1
ATOM 4507 O O . HIS A 1 597 ? 12.417 7.106 -23.959 1.00 85.50 597 HIS A O 1
ATOM 4513 N N . LEU A 1 598 ? 13.884 5.580 -23.270 1.00 86.44 598 LEU A N 1
ATOM 4514 C CA . LEU A 1 598 ? 12.892 4.501 -23.257 1.00 86.44 598 LEU A CA 1
ATOM 4515 C C . LEU A 1 598 ? 11.870 4.678 -22.136 1.00 86.44 598 LEU A C 1
ATOM 4517 O O . LEU A 1 598 ? 10.682 4.431 -22.346 1.00 86.44 598 LEU A O 1
ATOM 4521 N N . LEU A 1 599 ? 12.305 5.125 -20.955 1.00 78.50 599 LEU A N 1
ATOM 4522 C CA . LEU A 1 599 ? 11.393 5.439 -19.860 1.00 78.50 599 LEU A CA 1
ATOM 4523 C C . LEU A 1 599 ? 10.448 6.580 -20.252 1.00 78.50 599 LEU A C 1
ATOM 4525 O O . LEU A 1 599 ? 9.242 6.465 -20.052 1.00 78.50 599 LEU A O 1
ATOM 4529 N N . GLU A 1 600 ? 10.982 7.634 -20.864 1.00 77.81 600 GLU A N 1
ATOM 4530 C CA . GLU A 1 600 ? 10.220 8.759 -21.409 1.00 77.81 600 GLU A CA 1
ATOM 4531 C C . GLU A 1 600 ? 9.150 8.289 -22.413 1.00 77.81 600 GLU A C 1
ATOM 4533 O O . GLU A 1 600 ? 7.979 8.657 -22.290 1.00 77.81 600 GLU A O 1
ATOM 4538 N N . LEU A 1 601 ? 9.508 7.414 -23.359 1.00 82.00 601 LEU A N 1
ATOM 4539 C CA . LEU A 1 601 ? 8.562 6.829 -24.318 1.00 82.00 601 LEU A CA 1
ATOM 4540 C C . LEU A 1 601 ? 7.484 5.981 -23.638 1.00 82.00 601 LEU A C 1
ATOM 4542 O O . LEU A 1 601 ? 6.302 6.092 -23.975 1.00 82.00 601 LEU A O 1
ATOM 4546 N N . LYS A 1 602 ? 7.865 5.157 -22.654 1.00 80.19 602 LYS A N 1
ATOM 4547 C CA . LYS A 1 602 ? 6.909 4.349 -21.888 1.00 80.19 602 LYS A CA 1
ATOM 4548 C C . LYS A 1 602 ? 5.928 5.247 -21.143 1.00 80.19 602 LYS A C 1
ATOM 4550 O O . LYS A 1 602 ? 4.722 5.034 -21.269 1.00 80.19 602 LYS A O 1
ATOM 4555 N N . VAL A 1 603 ? 6.411 6.244 -20.397 1.00 74.19 603 VAL A N 1
ATOM 4556 C CA . VAL A 1 603 ? 5.568 7.215 -19.672 1.00 74.19 603 VAL A CA 1
ATOM 4557 C C . VAL A 1 603 ? 4.557 7.838 -20.631 1.00 74.19 603 VAL A C 1
ATOM 4559 O O . VAL A 1 603 ? 3.357 7.822 -20.366 1.00 74.19 603 VAL A O 1
ATOM 4562 N N . GLN A 1 604 ? 5.014 8.291 -21.797 1.00 74.00 604 GLN A N 1
ATOM 4563 C CA . GLN A 1 604 ? 4.143 8.882 -22.809 1.00 74.00 604 GLN A CA 1
ATOM 4564 C C . GLN A 1 604 ? 3.057 7.939 -23.327 1.00 74.00 604 GLN A C 1
ATOM 4566 O O . GLN A 1 604 ? 1.925 8.378 -23.505 1.00 74.00 604 GLN A O 1
ATOM 4571 N N . GLY A 1 605 ? 3.375 6.666 -23.576 1.00 76.94 605 GLY A N 1
ATOM 4572 C CA . GLY A 1 605 ? 2.381 5.683 -24.016 1.00 76.94 605 GLY A CA 1
ATOM 4573 C C . GLY A 1 605 ? 1.266 5.449 -22.989 1.00 76.94 605 GLY A C 1
ATOM 4574 O O . GLY A 1 605 ? 0.152 5.091 -23.363 1.00 76.94 605 GLY A O 1
ATOM 4575 N N . GLN A 1 606 ? 1.548 5.679 -21.704 1.00 74.81 606 GLN A N 1
ATOM 4576 C CA . GLN A 1 606 ? 0.617 5.434 -20.596 1.00 74.81 606 GLN A CA 1
ATOM 4577 C C . GLN A 1 606 ? -0.245 6.640 -20.237 1.00 74.81 606 GLN A C 1
ATOM 4579 O O . GLN A 1 606 ? -1.371 6.461 -19.778 1.00 74.81 606 GLN A O 1
ATOM 4584 N N . LEU A 1 607 ? 0.256 7.859 -20.448 1.00 75.50 607 LEU A N 1
ATOM 4585 C CA . LEU A 1 607 ? -0.473 9.083 -20.107 1.00 75.50 607 LEU A CA 1
ATOM 4586 C C . LEU A 1 607 ? -1.731 9.310 -20.968 1.00 75.50 607 LEU A C 1
ATOM 4588 O O . LEU A 1 607 ? -2.537 10.187 -20.661 1.00 75.50 607 LEU A O 1
ATOM 4592 N N . GLY A 1 608 ? -1.935 8.497 -22.009 1.00 83.19 608 GLY A N 1
ATOM 4593 C CA . GLY A 1 608 ? -3.121 8.535 -22.856 1.00 83.19 608 GLY A CA 1
ATOM 4594 C C . GLY A 1 608 ? -3.097 9.692 -23.852 1.00 83.19 608 GLY A C 1
ATOM 4595 O O . GLY A 1 608 ? -2.039 10.208 -24.213 1.00 83.19 608 GLY A O 1
ATOM 4596 N N . GLN A 1 609 ? -4.275 10.082 -24.346 1.00 83.94 609 GLN A N 1
ATOM 4597 C CA . GLN A 1 609 ? -4.367 11.261 -25.205 1.00 83.94 609 GLN A CA 1
ATOM 4598 C C . GLN A 1 609 ? -4.048 12.522 -24.397 1.00 83.94 609 GLN A C 1
ATOM 4600 O O . GLN A 1 609 ? -4.534 12.667 -23.272 1.00 83.94 609 GLN A O 1
ATOM 4605 N N . PRO A 1 610 ? -3.261 13.445 -24.964 1.00 86.88 610 PRO A N 1
ATOM 4606 C CA . PRO A 1 610 ? -2.888 14.651 -24.258 1.00 86.88 610 PRO A CA 1
ATOM 4607 C C . PRO A 1 610 ? -4.115 15.527 -23.972 1.00 86.88 610 PRO A C 1
ATOM 4609 O O . PRO A 1 610 ? -5.014 15.622 -24.818 1.00 86.88 610 PRO A O 1
ATOM 4612 N N . PRO A 1 611 ? -4.171 16.192 -22.802 1.00 91.50 611 PRO A N 1
ATOM 4613 C CA . PRO A 1 611 ? -5.186 17.192 -22.512 1.00 91.50 611 PRO A CA 1
ATOM 4614 C C . PRO A 1 611 ? -5.201 18.279 -23.589 1.00 91.50 611 PRO A C 1
ATOM 4616 O O . PRO A 1 611 ? -4.212 18.515 -24.283 1.00 91.50 611 PRO A O 1
ATOM 4619 N N . ARG A 1 612 ? -6.320 18.990 -23.712 1.00 89.69 612 ARG A N 1
ATOM 4620 C CA . ARG A 1 612 ? -6.372 20.192 -24.552 1.00 89.69 612 ARG A CA 1
ATOM 4621 C C . ARG A 1 612 ? -5.648 21.346 -23.867 1.00 89.69 612 ARG A C 1
ATOM 4623 O O . ARG A 1 612 ? -5.667 21.452 -22.642 1.00 89.69 612 ARG A O 1
ATOM 4630 N N . LEU A 1 613 ? -5.074 22.243 -24.667 1.00 92.88 613 LEU A N 1
ATOM 4631 C CA . LEU A 1 613 ? -4.397 23.451 -24.175 1.00 92.88 613 LEU A CA 1
ATOM 4632 C C . LEU A 1 613 ? -5.364 24.449 -23.494 1.00 92.88 613 LEU A C 1
ATOM 4634 O O . LEU A 1 613 ? -4.923 25.390 -22.839 1.00 92.88 613 LEU A O 1
ATOM 4638 N N . ASP A 1 614 ? -6.677 24.214 -23.601 1.00 89.75 614 ASP A N 1
ATOM 4639 C CA . ASP A 1 614 ? -7.739 24.946 -22.893 1.00 89.75 614 ASP A CA 1
ATOM 4640 C C . ASP A 1 614 ? -7.734 24.691 -21.374 1.00 89.75 614 ASP A C 1
ATOM 4642 O O . ASP A 1 614 ? -8.339 25.440 -20.612 1.00 89.75 614 ASP A O 1
ATOM 4646 N N . CYS A 1 615 ? -7.052 23.633 -20.922 1.00 94.06 615 CYS A N 1
ATOM 4647 C CA . CYS A 1 615 ? -6.829 23.327 -19.510 1.00 94.06 615 CYS A CA 1
ATOM 4648 C C . CYS A 1 615 ? -5.319 23.374 -19.214 1.00 94.06 615 CYS A C 1
ATOM 4650 O O . CYS A 1 615 ? -4.703 22.314 -19.036 1.00 94.06 615 CYS A O 1
ATOM 4652 N N . PRO A 1 616 ? -4.701 24.570 -19.212 1.00 95.81 616 PRO A N 1
ATOM 4653 C CA . PRO A 1 616 ? -3.250 24.727 -19.251 1.00 95.81 616 PRO A CA 1
ATOM 4654 C C . PRO A 1 616 ? -2.538 24.077 -18.061 1.00 95.81 616 PRO A C 1
ATOM 4656 O O . PRO A 1 616 ? -1.467 23.516 -18.247 1.00 95.81 616 PRO A O 1
ATOM 4659 N N . GLU A 1 617 ? -3.129 24.046 -16.868 1.00 95.88 617 GLU A N 1
ATOM 4660 C CA . GLU A 1 617 ? -2.545 23.391 -15.692 1.00 95.88 617 GLU A CA 1
ATOM 4661 C C . GLU A 1 617 ? -2.448 21.874 -15.871 1.00 95.88 617 GLU A C 1
ATOM 4663 O O . GLU A 1 617 ? -1.445 21.250 -15.524 1.00 95.88 617 GLU A O 1
ATOM 4668 N N . THR A 1 618 ? -3.509 21.267 -16.408 1.00 93.38 618 THR A N 1
ATOM 4669 C CA . THR A 1 618 ? -3.561 19.814 -16.624 1.00 93.38 618 THR A CA 1
ATOM 4670 C C . THR A 1 618 ? -2.651 19.425 -17.779 1.00 93.38 618 THR A C 1
ATOM 4672 O O . THR A 1 618 ? -1.936 18.431 -17.697 1.00 93.38 618 THR A O 1
ATOM 4675 N N . TRP A 1 619 ? -2.642 20.241 -18.834 1.00 94.94 619 TRP A N 1
ATOM 4676 C CA . TRP A 1 619 ? -1.728 20.106 -19.958 1.00 94.94 619 TRP A CA 1
ATOM 4677 C C . TRP A 1 619 ? -0.269 20.197 -19.501 1.00 94.94 619 TRP A C 1
ATOM 4679 O O . TRP A 1 619 ? 0.526 19.322 -19.821 1.00 94.94 619 TRP A O 1
ATOM 4689 N N . PHE A 1 620 ? 0.066 21.197 -18.684 1.00 95.94 620 PHE A N 1
ATOM 4690 C CA . PHE A 1 620 ? 1.414 21.394 -18.157 1.00 95.94 620 PHE A CA 1
ATOM 4691 C C . PHE A 1 620 ? 1.891 20.172 -17.381 1.00 95.94 620 PHE A C 1
ATOM 4693 O O . PHE A 1 620 ? 2.923 19.596 -17.704 1.00 95.94 620 PHE A O 1
ATOM 4700 N N . ARG A 1 621 ? 1.096 19.714 -16.408 1.00 91.88 621 ARG A N 1
ATOM 4701 C CA . ARG A 1 621 ? 1.431 18.532 -15.599 1.00 91.88 621 ARG A CA 1
ATOM 4702 C C . ARG A 1 621 ? 1.557 17.257 -16.427 1.00 91.88 621 ARG A C 1
ATOM 4704 O O . ARG A 1 621 ? 2.301 16.364 -16.049 1.00 91.88 621 ARG A O 1
ATOM 4711 N N . HIS A 1 622 ? 0.816 17.153 -17.529 1.00 87.81 622 HIS A N 1
ATOM 4712 C CA . HIS A 1 622 ? 0.908 16.007 -18.430 1.00 87.81 622 HIS A CA 1
ATOM 4713 C C . HIS A 1 622 ? 2.243 15.973 -19.192 1.00 87.81 622 HIS A C 1
ATOM 4715 O O . HIS A 1 622 ? 2.719 14.888 -19.515 1.00 87.81 622 HIS A O 1
ATOM 4721 N N . PHE A 1 623 ? 2.842 17.133 -19.480 1.00 88.75 623 PHE A N 1
ATOM 4722 C CA . PHE A 1 623 ? 4.079 17.238 -20.261 1.00 88.75 623 PHE A CA 1
ATOM 4723 C C . PHE A 1 623 ? 5.341 17.549 -19.443 1.00 88.75 623 PHE A C 1
ATOM 4725 O O . PHE A 1 623 ? 6.429 17.466 -20.003 1.00 88.75 623 PHE A O 1
ATOM 4732 N N . ASP A 1 624 ? 5.221 17.842 -18.145 1.00 89.19 624 ASP A N 1
ATOM 4733 C CA . ASP A 1 624 ? 6.344 17.941 -17.200 1.00 89.19 624 ASP A CA 1
ATOM 4734 C C . ASP A 1 624 ? 6.790 16.532 -16.775 1.00 89.19 624 ASP A C 1
ATOM 4736 O O . ASP A 1 624 ? 6.485 16.051 -15.680 1.00 89.19 624 ASP A O 1
ATOM 4740 N N . PHE A 1 625 ? 7.470 15.819 -17.680 1.00 73.19 625 PHE A N 1
ATOM 4741 C CA . PHE A 1 625 ? 7.827 14.406 -17.484 1.00 73.19 625 PHE A CA 1
ATOM 4742 C C . PHE A 1 625 ? 8.789 14.203 -16.317 1.00 73.19 625 PHE A C 1
ATOM 4744 O O . PHE A 1 625 ? 8.796 13.141 -15.692 1.00 73.19 625 PHE A O 1
ATOM 4751 N N . GLN A 1 626 ? 9.606 15.215 -16.035 1.00 75.00 626 GLN A N 1
ATOM 4752 C CA . GLN A 1 626 ? 10.564 15.198 -14.936 1.00 7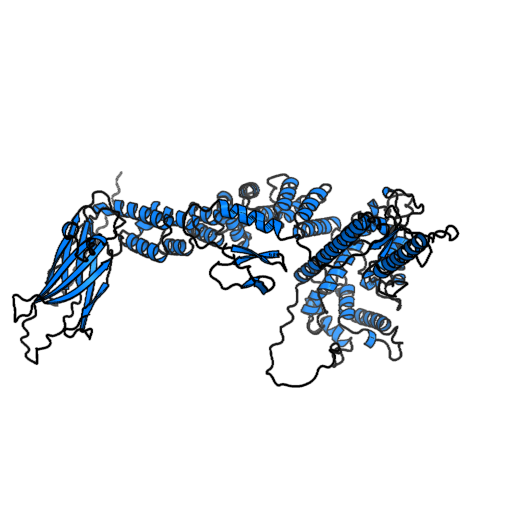5.00 626 GLN A CA 1
ATOM 4753 C C . GLN A 1 626 ? 9.928 15.611 -13.603 1.00 75.00 626 GLN A C 1
ATOM 4755 O O . GLN A 1 626 ? 10.584 15.509 -12.565 1.00 75.00 626 GLN A O 1
ATOM 4760 N N . ASN A 1 627 ? 8.662 16.051 -13.623 1.00 80.62 627 ASN A N 1
ATOM 4761 C CA . ASN A 1 627 ? 7.966 16.648 -12.487 1.00 80.62 627 ASN A CA 1
ATOM 4762 C C . ASN A 1 627 ? 8.824 17.742 -11.825 1.00 80.62 627 ASN A C 1
ATOM 4764 O O . ASN A 1 627 ? 8.938 17.829 -10.599 1.00 80.62 627 ASN A O 1
ATOM 4768 N N . SER A 1 628 ? 9.498 18.525 -12.666 1.00 87.19 628 SER A N 1
ATOM 4769 C CA . SER A 1 628 ? 10.423 19.581 -12.264 1.00 87.19 628 SER A CA 1
ATOM 4770 C C . SER A 1 628 ? 9.684 20.853 -11.834 1.00 87.19 628 SER A C 1
ATOM 4772 O O . SER A 1 628 ? 10.284 21.762 -11.256 1.00 87.19 628 SER A O 1
ATOM 4774 N N . GLY A 1 629 ? 8.380 20.931 -12.121 1.00 92.56 629 GLY A N 1
ATOM 4775 C CA . GLY A 1 629 ? 7.568 22.136 -11.996 1.00 92.56 629 GLY A CA 1
ATOM 4776 C C . GLY A 1 629 ? 7.810 23.141 -13.124 1.00 92.56 629 GLY A C 1
ATOM 4777 O O . GLY A 1 629 ? 7.303 24.263 -13.056 1.00 92.56 629 GLY A O 1
ATOM 4778 N N . ARG A 1 630 ? 8.591 22.768 -14.146 1.00 96.25 630 ARG A N 1
ATOM 4779 C CA . ARG A 1 630 ? 8.967 23.589 -15.302 1.00 96.25 630 ARG A CA 1
ATOM 4780 C C . ARG A 1 630 ? 8.806 22.772 -16.578 1.00 96.25 630 ARG A C 1
ATOM 4782 O O . ARG A 1 630 ? 9.129 21.595 -16.597 1.00 96.25 630 ARG A O 1
ATOM 4789 N N . LEU A 1 631 ? 8.347 23.405 -17.652 1.00 93.69 631 LEU A N 1
ATOM 4790 C CA . LEU A 1 631 ? 8.402 22.805 -18.982 1.00 93.69 631 LEU A CA 1
ATOM 4791 C C . LEU A 1 631 ? 9.617 23.328 -19.723 1.00 93.69 631 LEU A C 1
ATOM 4793 O O . LEU A 1 631 ? 9.749 24.529 -19.972 1.00 93.69 631 LEU A O 1
ATOM 4797 N N . THR A 1 632 ? 10.484 22.421 -20.134 1.00 89.94 632 THR A N 1
ATOM 4798 C CA . THR A 1 632 ? 11.523 22.734 -21.112 1.00 89.94 632 THR A CA 1
ATOM 4799 C C . THR A 1 632 ? 10.895 23.068 -22.470 1.00 89.94 632 THR A C 1
ATOM 4801 O O . THR A 1 632 ? 9.760 22.688 -22.780 1.00 89.94 632 THR A O 1
ATOM 4804 N N . LYS A 1 633 ? 11.640 23.778 -23.323 1.00 89.69 633 LYS A N 1
ATOM 4805 C CA . LYS A 1 633 ? 11.190 24.137 -24.678 1.00 89.69 633 LYS A CA 1
ATOM 4806 C C . LYS A 1 633 ? 10.790 22.907 -25.493 1.00 89.69 633 LYS A C 1
ATOM 4808 O O . LYS A 1 633 ? 9.811 22.925 -26.238 1.00 89.69 633 LYS A O 1
ATOM 4813 N N . SER A 1 634 ? 11.522 21.819 -25.312 1.00 78.88 634 SER A N 1
ATOM 4814 C CA . SER A 1 634 ? 11.316 20.564 -26.020 1.00 78.88 634 SER A CA 1
ATOM 4815 C C . SER A 1 634 ? 10.095 19.801 -25.490 1.00 78.88 634 SER A C 1
ATOM 4817 O O . SER A 1 634 ? 9.342 19.239 -26.287 1.00 78.88 634 SER A O 1
ATOM 4819 N N . GLU A 1 635 ? 9.829 19.832 -24.178 1.00 84.56 635 GLU A N 1
ATOM 4820 C CA . GLU A 1 635 ? 8.577 19.318 -23.593 1.00 84.56 635 GLU A CA 1
ATOM 4821 C C . GLU A 1 635 ? 7.360 20.110 -24.075 1.00 84.56 635 GLU A C 1
ATOM 4823 O O . GLU A 1 635 ? 6.333 19.525 -24.427 1.00 84.56 635 GLU A O 1
ATOM 4828 N N . LEU A 1 636 ? 7.490 21.434 -24.177 1.00 91.62 636 LEU A N 1
ATOM 4829 C CA . LEU A 1 636 ? 6.447 22.283 -24.735 1.00 91.62 636 LEU A CA 1
ATOM 4830 C C . LEU A 1 636 ? 6.167 21.937 -26.204 1.00 91.62 636 LEU A C 1
ATOM 4832 O O . LEU A 1 636 ? 5.018 21.687 -26.570 1.00 91.62 636 LEU A O 1
ATOM 4836 N N . LEU A 1 637 ? 7.208 21.887 -27.041 1.00 85.50 637 LEU A N 1
ATOM 4837 C CA . LEU A 1 637 ? 7.090 21.487 -28.445 1.00 85.50 637 LEU A CA 1
ATOM 4838 C C . LEU A 1 637 ? 6.424 20.113 -28.567 1.00 85.50 637 LEU A C 1
ATOM 4840 O O . LEU A 1 637 ? 5.525 19.951 -29.395 1.00 85.50 637 LEU A O 1
ATOM 4844 N N . ARG A 1 638 ? 6.776 19.156 -27.690 1.00 81.81 638 ARG A N 1
ATOM 4845 C CA . ARG A 1 638 ? 6.106 17.846 -27.615 1.00 81.81 638 ARG A CA 1
ATOM 4846 C C . ARG A 1 638 ? 4.627 17.990 -27.441 1.00 81.81 638 ARG A C 1
ATOM 4848 O O . ARG A 1 638 ? 3.851 17.371 -28.172 1.00 81.81 638 ARG A O 1
ATOM 4855 N N . GLY A 1 639 ? 4.261 18.748 -26.418 1.00 87.12 639 GLY A N 1
ATOM 4856 C CA . GLY A 1 639 ? 2.884 18.823 -26.022 1.00 87.12 639 GLY A CA 1
ATOM 4857 C C . GLY A 1 639 ? 2.041 19.423 -27.121 1.00 87.12 639 GLY A C 1
ATOM 4858 O O . GLY A 1 639 ? 0.943 18.937 -27.387 1.00 87.12 639 GLY A O 1
ATOM 4859 N N . VAL A 1 640 ? 2.579 20.419 -27.827 1.00 89.19 640 VAL A N 1
ATOM 4860 C CA . VAL A 1 640 ? 1.858 21.056 -28.921 1.00 89.19 640 VAL A CA 1
ATOM 4861 C C . VAL A 1 640 ? 1.791 20.135 -30.144 1.00 89.19 640 VAL A C 1
ATOM 4863 O O . VAL A 1 640 ? 0.717 19.980 -30.712 1.00 89.19 640 VAL A O 1
ATOM 4866 N N . VAL A 1 641 ? 2.865 19.425 -30.511 1.00 84.00 641 VAL A N 1
ATOM 4867 C CA . VAL A 1 641 ? 2.817 18.440 -31.614 1.00 84.00 641 VAL A CA 1
ATOM 4868 C C . VAL A 1 641 ? 1.798 17.329 -31.346 1.00 84.00 641 VAL A C 1
ATOM 4870 O O . VAL A 1 641 ? 1.134 16.864 -32.268 1.00 84.00 641 VAL A O 1
ATOM 4873 N N . LYS A 1 642 ? 1.663 16.882 -30.092 1.00 83.62 642 LYS A N 1
ATOM 4874 C CA . LYS A 1 642 ? 0.726 15.808 -29.735 1.00 83.62 642 LYS A CA 1
ATOM 4875 C C . LYS A 1 642 ? -0.716 16.288 -29.580 1.00 83.62 642 LYS A C 1
ATOM 4877 O O . LYS A 1 642 ? -1.634 15.531 -29.885 1.00 83.62 642 LYS A O 1
ATOM 4882 N N . ALA A 1 643 ? -0.926 17.506 -29.087 1.00 87.00 643 ALA A N 1
ATOM 4883 C CA . ALA A 1 643 ? -2.265 18.054 -28.881 1.00 87.00 643 ALA A CA 1
ATOM 4884 C C . ALA A 1 643 ? -2.890 18.629 -30.167 1.00 87.00 643 ALA A C 1
ATOM 4886 O O . ALA A 1 643 ? -4.102 18.845 -30.200 1.00 87.00 643 ALA A O 1
ATOM 4887 N N . PHE A 1 644 ? -2.096 18.862 -31.221 1.00 85.69 644 PHE A N 1
ATOM 4888 C CA . PHE A 1 644 ? -2.535 19.523 -32.450 1.00 85.69 644 PHE A CA 1
ATOM 4889 C C . PHE A 1 644 ? -2.204 18.706 -33.702 1.00 85.69 644 PHE A C 1
ATOM 4891 O O . PHE A 1 644 ? -1.120 18.146 -33.838 1.00 85.69 644 PHE A O 1
ATOM 4898 N N . ASP A 1 645 ? -3.117 18.694 -34.675 1.00 85.19 645 ASP A N 1
ATOM 4899 C CA . ASP A 1 645 ? -2.833 18.135 -35.998 1.00 85.19 645 ASP A CA 1
ATOM 4900 C C . ASP A 1 645 ? -1.924 19.091 -36.779 1.00 85.19 645 ASP A C 1
ATOM 4902 O O . ASP A 1 645 ? -2.385 20.010 -37.462 1.00 85.19 645 ASP A O 1
ATOM 4906 N N . CYS A 1 646 ? -0.610 18.871 -36.678 1.00 83.12 646 CYS A N 1
ATOM 4907 C CA . CYS A 1 646 ? 0.388 19.698 -37.352 1.00 83.12 646 CYS A CA 1
ATOM 4908 C C . CYS A 1 646 ? 0.145 19.803 -38.864 1.00 83.12 646 CYS A C 1
ATOM 4910 O O . CYS A 1 646 ? 0.520 20.806 -39.459 1.00 83.12 646 CYS A O 1
ATOM 4912 N N . SER A 1 647 ? -0.522 18.833 -39.498 1.00 84.25 647 SER A N 1
ATOM 4913 C CA . SER A 1 647 ? -0.811 18.869 -40.938 1.00 84.25 647 SER A CA 1
ATOM 4914 C C . SER A 1 647 ? -1.603 20.114 -41.354 1.00 84.25 647 SER A C 1
ATOM 4916 O O . SER A 1 647 ? -1.462 20.573 -42.485 1.00 84.25 647 SER A O 1
ATOM 4918 N N . GLN A 1 648 ? -2.387 20.690 -40.437 1.00 89.12 648 GLN A N 1
ATOM 4919 C CA . GLN A 1 648 ? -3.172 21.908 -40.664 1.00 89.12 648 GLN A CA 1
ATOM 4920 C C . GLN A 1 648 ? -2.320 23.184 -40.690 1.00 89.12 648 GLN A C 1
ATOM 4922 O O . GLN A 1 648 ? -2.748 24.194 -41.242 1.00 89.12 648 GLN A O 1
ATOM 4927 N N . LEU A 1 649 ? -1.111 23.146 -40.118 1.00 87.94 649 LEU A N 1
ATOM 4928 C CA . LEU A 1 649 ? -0.161 24.263 -40.129 1.00 87.94 649 LEU A CA 1
ATOM 4929 C C . LEU A 1 649 ? 0.649 24.337 -41.429 1.00 87.94 649 LEU A C 1
ATOM 4931 O O . LEU A 1 649 ? 1.347 25.324 -41.668 1.00 87.94 649 LEU A O 1
ATOM 4935 N N . ALA A 1 650 ? 0.591 23.297 -42.263 1.00 87.69 650 ALA A N 1
ATOM 4936 C CA . ALA A 1 650 ? 1.284 23.279 -43.541 1.00 87.69 650 ALA A CA 1
ATOM 4937 C C . ALA A 1 650 ? 0.691 24.308 -44.512 1.00 87.69 650 ALA A C 1
ATOM 4939 O O . ALA A 1 650 ? -0.521 24.519 -44.564 1.00 87.69 650 ALA A O 1
ATOM 4940 N N . ALA A 1 651 ? 1.542 24.914 -45.344 1.00 90.25 651 ALA A N 1
ATOM 4941 C CA . ALA A 1 651 ? 1.084 25.846 -46.368 1.00 90.25 651 ALA A CA 1
ATOM 4942 C C . ALA A 1 651 ? 0.098 25.160 -47.345 1.00 90.25 651 ALA A C 1
ATOM 4944 O O . ALA A 1 651 ? 0.330 23.999 -47.721 1.00 90.25 651 ALA A O 1
ATOM 4945 N N . PRO A 1 652 ? -0.961 25.858 -47.808 1.00 91.12 652 PRO A N 1
ATOM 4946 C CA . PRO A 1 652 ? -1.868 25.336 -48.825 1.00 91.12 652 PRO A CA 1
ATOM 4947 C C . PRO A 1 652 ? -1.095 24.863 -50.063 1.00 91.12 652 PRO A C 1
ATOM 4949 O O . PRO A 1 652 ? -0.282 25.601 -50.614 1.00 91.12 652 PRO A O 1
ATOM 4952 N N . GLY A 1 653 ? -1.330 23.619 -50.490 1.00 89.19 653 GLY A N 1
ATOM 4953 C CA . GLY A 1 653 ? -0.614 22.995 -51.612 1.00 89.19 653 GLY A CA 1
ATOM 4954 C C . GLY A 1 653 ? 0.593 22.133 -51.218 1.00 89.19 653 GLY A C 1
ATOM 4955 O O . GLY A 1 653 ? 1.190 21.499 -52.089 1.00 89.19 653 GLY A O 1
ATOM 4956 N N . THR A 1 654 ? 0.935 22.039 -49.926 1.00 84.06 654 THR A N 1
ATOM 4957 C CA . THR A 1 654 ? 1.932 21.066 -49.448 1.00 84.06 654 THR A CA 1
ATOM 4958 C C . THR A 1 654 ? 1.421 19.638 -49.709 1.00 84.06 654 THR A C 1
ATOM 4960 O O . THR A 1 654 ? 0.313 19.314 -49.276 1.00 84.06 654 THR A O 1
ATOM 4963 N N . PRO A 1 655 ? 2.180 18.752 -50.390 1.00 77.19 655 PRO A N 1
ATOM 4964 C CA . PRO A 1 655 ? 1.758 17.369 -50.620 1.00 77.19 655 PRO A CA 1
ATOM 4965 C C . PRO A 1 655 ? 1.414 16.665 -49.304 1.00 77.19 655 PRO A C 1
ATOM 4967 O O . PRO A 1 655 ? 2.179 16.787 -48.351 1.00 77.19 655 PRO A O 1
ATOM 4970 N N . SER A 1 656 ? 0.337 15.871 -49.257 1.00 72.12 656 SER A N 1
ATOM 4971 C CA . SER A 1 656 ? -0.151 15.231 -48.018 1.00 72.12 656 SER A CA 1
ATOM 4972 C C . SER A 1 656 ? 0.936 14.453 -47.264 1.00 72.12 656 SER A C 1
ATOM 4974 O O . SER A 1 656 ? 1.036 14.558 -46.048 1.00 72.12 656 SER A O 1
ATOM 4976 N N . ARG A 1 657 ? 1.832 13.775 -47.993 1.00 65.31 657 ARG A N 1
ATOM 4977 C CA . ARG A 1 657 ? 3.006 13.065 -47.445 1.00 65.31 657 ARG A CA 1
ATOM 4978 C C . ARG A 1 657 ? 4.025 13.951 -46.706 1.00 65.31 657 ARG A C 1
ATOM 4980 O O . ARG A 1 657 ? 4.838 13.436 -45.960 1.00 65.31 657 ARG A O 1
ATOM 4987 N N . ARG A 1 658 ? 4.014 15.269 -46.929 1.00 69.81 658 ARG A N 1
ATOM 4988 C CA . ARG A 1 658 ? 4.906 16.255 -46.284 1.00 69.81 658 ARG A CA 1
ATOM 4989 C C . ARG A 1 658 ? 4.170 17.236 -45.374 1.00 69.81 658 ARG A C 1
ATOM 4991 O O . ARG A 1 658 ? 4.828 18.037 -44.716 1.00 69.81 658 ARG A O 1
ATOM 4998 N N . ALA A 1 659 ? 2.836 17.199 -45.343 1.00 75.25 659 ALA A N 1
ATOM 4999 C CA . ALA A 1 659 ? 2.028 18.173 -44.615 1.00 75.25 659 ALA A CA 1
ATOM 5000 C C . ALA A 1 659 ? 2.361 18.171 -43.117 1.00 75.25 659 ALA A C 1
ATOM 5002 O O . ALA A 1 659 ? 2.651 19.222 -42.555 1.00 75.25 659 ALA A O 1
ATOM 5003 N N . ARG A 1 660 ? 2.438 16.994 -42.484 1.00 76.56 660 ARG A N 1
ATOM 5004 C CA . ARG A 1 660 ? 2.782 16.890 -41.059 1.00 76.56 660 ARG A CA 1
ATOM 5005 C C . ARG A 1 660 ? 4.147 17.513 -40.745 1.00 76.56 660 ARG A C 1
ATOM 5007 O O . ARG A 1 660 ? 4.223 18.366 -39.870 1.00 76.56 660 ARG A O 1
ATOM 5014 N N . SER A 1 661 ? 5.203 17.148 -41.475 1.00 68.56 661 SER A N 1
ATOM 5015 C CA . SER A 1 661 ? 6.566 17.651 -41.227 1.00 68.56 661 SER A CA 1
ATOM 5016 C C . SER A 1 661 ? 6.697 19.153 -41.484 1.00 68.56 661 SER A C 1
ATOM 5018 O O . SER A 1 661 ? 7.284 19.865 -40.675 1.00 68.56 661 SER A O 1
ATOM 5020 N N . ALA A 1 662 ? 6.107 19.659 -42.574 1.00 75.44 662 ALA A N 1
ATOM 5021 C CA . ALA A 1 662 ? 6.054 21.098 -42.838 1.00 75.44 662 ALA A CA 1
ATOM 5022 C C . ALA A 1 662 ? 5.302 21.848 -41.725 1.00 75.44 662 ALA A C 1
ATOM 5024 O O . ALA A 1 662 ? 5.704 22.935 -41.318 1.00 75.44 662 ALA A O 1
ATOM 5025 N N . GLY A 1 663 ? 4.246 21.232 -41.199 1.00 81.31 663 GLY A N 1
ATOM 5026 C CA . GLY A 1 663 ? 3.498 21.726 -40.058 1.00 81.31 663 GLY A CA 1
ATOM 5027 C C . GLY A 1 663 ? 4.283 21.760 -38.750 1.00 81.31 663 GLY A C 1
ATOM 5028 O O . GLY A 1 663 ? 4.198 22.746 -38.027 1.00 81.31 663 GLY A O 1
ATOM 5029 N N . VAL A 1 664 ? 5.078 20.726 -38.455 1.00 77.31 664 VAL A N 1
ATOM 5030 C CA . VAL A 1 664 ? 5.963 20.688 -37.273 1.00 77.31 664 VAL A CA 1
ATOM 5031 C C . VAL A 1 664 ? 7.042 21.769 -37.361 1.00 77.31 664 VAL A C 1
ATOM 5033 O O . VAL A 1 664 ? 7.294 22.449 -36.372 1.00 77.31 664 VAL A O 1
ATOM 5036 N N . LEU A 1 665 ? 7.641 21.984 -38.539 1.00 80.81 665 LEU A N 1
ATOM 5037 C CA . LEU A 1 665 ? 8.593 23.085 -38.743 1.00 80.81 665 LEU A CA 1
ATOM 5038 C C . LEU A 1 665 ? 7.931 24.441 -38.489 1.00 80.81 665 LEU A C 1
ATOM 5040 O O . LEU A 1 665 ? 8.451 25.249 -37.727 1.00 80.81 665 LEU A O 1
ATOM 5044 N N . LYS A 1 666 ? 6.736 24.656 -39.050 1.00 87.38 666 LYS A N 1
ATOM 5045 C CA . LYS A 1 666 ? 5.984 25.889 -38.812 1.00 87.38 666 LYS A CA 1
ATOM 5046 C C . LYS A 1 666 ? 5.613 26.064 -37.340 1.00 87.38 666 LYS A C 1
ATOM 5048 O O . LYS A 1 666 ? 5.637 27.180 -36.830 1.00 87.38 666 LYS A O 1
ATOM 5053 N N . LEU A 1 667 ? 5.267 24.973 -36.663 1.00 86.69 667 LEU A N 1
ATOM 5054 C CA . LEU A 1 667 ? 4.985 24.975 -35.237 1.00 86.69 667 LEU A CA 1
ATOM 5055 C C . LEU A 1 667 ? 6.217 25.371 -34.426 1.00 86.69 667 LEU A C 1
ATOM 5057 O O . LEU A 1 667 ? 6.093 26.182 -33.514 1.00 86.69 667 LEU A O 1
ATOM 5061 N N . ARG A 1 668 ? 7.393 24.835 -34.770 1.00 88.00 668 ARG A N 1
ATOM 5062 C CA . ARG A 1 668 ? 8.656 25.222 -34.141 1.00 88.00 668 ARG A CA 1
ATOM 5063 C C . ARG A 1 668 ? 8.868 26.725 -34.264 1.00 88.00 668 ARG A C 1
ATOM 5065 O O . ARG A 1 668 ? 9.060 27.362 -33.241 1.00 88.00 668 ARG A O 1
ATOM 5072 N N . ASP A 1 669 ? 8.713 27.293 -35.458 1.00 90.25 669 ASP A N 1
ATOM 5073 C CA . ASP A 1 669 ? 8.830 28.744 -35.664 1.00 90.25 669 ASP A CA 1
ATOM 5074 C C . ASP A 1 669 ? 7.838 29.546 -34.801 1.00 90.25 669 ASP A C 1
ATOM 5076 O O . ASP A 1 669 ? 8.169 30.621 -34.307 1.00 90.25 669 ASP A O 1
ATOM 5080 N N . LEU A 1 670 ? 6.614 29.038 -34.611 1.00 93.81 670 LEU A N 1
ATOM 5081 C CA . LEU A 1 670 ? 5.611 29.683 -33.758 1.00 93.81 670 LEU A CA 1
ATOM 5082 C C . LEU A 1 670 ? 6.004 29.627 -32.282 1.00 93.81 670 LEU A C 1
ATOM 5084 O O . LEU A 1 670 ? 5.880 30.639 -31.598 1.00 93.81 670 LEU A O 1
ATOM 5088 N N . VAL A 1 671 ? 6.479 28.475 -31.798 1.00 92.88 671 VAL A N 1
ATOM 5089 C CA . VAL A 1 671 ? 6.964 28.335 -30.420 1.00 92.88 671 VAL A CA 1
ATOM 5090 C C . VAL A 1 671 ? 8.180 29.224 -30.191 1.00 92.88 671 VAL A C 1
ATOM 5092 O O . VAL A 1 671 ? 8.192 29.956 -29.213 1.00 92.88 671 VAL A O 1
ATOM 5095 N N . GLU A 1 672 ? 9.145 29.230 -31.111 1.00 92.69 672 GLU A N 1
ATOM 5096 C CA . GLU A 1 672 ? 10.306 30.131 -31.093 1.00 92.69 672 GLU A CA 1
ATOM 5097 C C . GLU A 1 672 ? 9.883 31.603 -31.002 1.00 92.69 672 GLU A C 1
ATOM 5099 O O . GLU A 1 672 ? 10.437 32.358 -30.213 1.00 92.69 672 GLU A O 1
ATOM 5104 N N . ALA A 1 673 ? 8.854 32.010 -31.750 1.00 95.69 673 ALA A N 1
ATOM 5105 C CA . ALA A 1 673 ? 8.372 33.389 -31.736 1.00 95.69 673 ALA A CA 1
ATOM 5106 C C . ALA A 1 673 ? 7.701 33.807 -30.415 1.00 95.69 673 ALA A C 1
ATOM 5108 O O . ALA A 1 673 ? 7.660 34.999 -30.108 1.00 95.69 673 ALA A O 1
ATOM 5109 N N . VAL A 1 674 ? 7.140 32.862 -29.650 1.00 95.88 674 VAL A N 1
ATOM 5110 C CA . VAL A 1 674 ? 6.497 33.153 -28.354 1.00 95.88 674 VAL A CA 1
ATOM 5111 C C . VAL A 1 674 ? 7.377 32.821 -27.148 1.00 95.88 674 VAL A C 1
ATOM 5113 O O . VAL A 1 674 ? 7.019 33.213 -26.034 1.00 95.88 674 VAL A O 1
ATOM 5116 N N . TRP A 1 675 ? 8.487 32.108 -27.359 1.00 95.75 675 TRP A N 1
ATOM 5117 C CA . TRP A 1 675 ? 9.440 31.699 -26.332 1.00 95.75 675 TRP A CA 1
ATOM 5118 C C . TRP A 1 675 ? 10.363 32.859 -25.947 1.00 95.75 675 TRP A C 1
ATOM 5120 O O . TRP A 1 675 ? 11.002 33.475 -26.794 1.00 95.75 675 TRP A O 1
ATOM 5130 N N . ASP A 1 676 ? 10.432 33.158 -24.653 1.00 96.12 676 ASP A N 1
ATOM 5131 C CA . ASP A 1 676 ? 11.301 34.190 -24.093 1.00 96.12 676 ASP A CA 1
ATOM 5132 C C . ASP A 1 676 ? 12.586 33.535 -23.565 1.00 96.12 676 ASP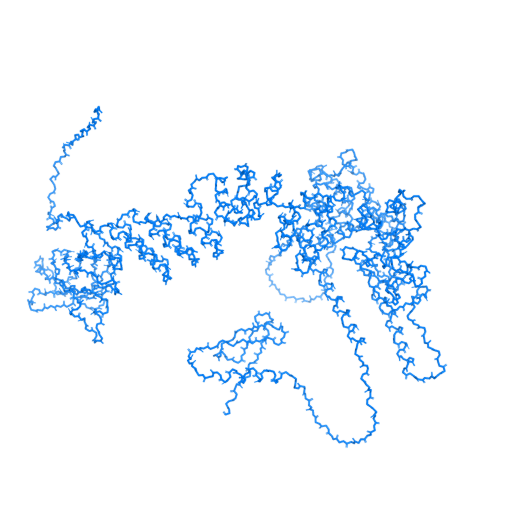 A C 1
ATOM 5134 O O . ASP A 1 676 ? 12.587 32.946 -22.484 1.00 96.12 676 ASP A O 1
ATOM 5138 N N . GLU A 1 677 ? 13.667 33.585 -24.351 1.00 95.50 677 GLU A N 1
ATOM 5139 C CA . GLU A 1 677 ? 14.937 32.919 -24.014 1.00 95.50 677 GLU A CA 1
ATOM 5140 C C . GLU A 1 677 ? 15.580 33.461 -22.733 1.00 95.50 677 GLU A C 1
ATOM 5142 O O . GLU A 1 677 ? 16.177 32.699 -21.975 1.00 95.50 677 GLU A O 1
ATOM 5147 N N . GLU A 1 678 ? 15.442 34.758 -22.446 1.00 94.81 678 GLU A N 1
ATOM 5148 C CA . GLU A 1 678 ? 16.018 35.345 -21.232 1.00 94.81 678 GLU A CA 1
ATOM 5149 C C . GLU A 1 678 ? 15.251 34.889 -19.989 1.00 94.81 678 GLU A C 1
ATOM 5151 O O . GLU A 1 678 ? 15.849 34.564 -18.960 1.00 94.81 678 GLU A O 1
ATOM 5156 N N . ARG A 1 679 ? 13.919 34.827 -20.084 1.00 94.88 679 ARG A N 1
ATOM 5157 C CA . ARG A 1 679 ? 13.057 34.453 -18.958 1.00 94.88 679 ARG A CA 1
ATOM 5158 C C . ARG A 1 679 ? 12.980 32.943 -18.732 1.00 94.88 679 ARG A C 1
ATOM 5160 O O . ARG A 1 679 ? 12.866 32.510 -17.584 1.00 94.88 679 ARG A O 1
ATOM 5167 N N . TRP A 1 680 ? 13.005 32.144 -19.798 1.00 96.00 680 TRP A N 1
ATOM 5168 C CA . TRP A 1 680 ? 12.742 30.700 -19.762 1.00 96.00 680 TRP A CA 1
ATOM 5169 C C . TRP A 1 680 ? 13.938 29.849 -20.192 1.00 96.00 680 TRP A C 1
ATOM 5171 O O . TRP A 1 680 ? 13.752 28.701 -20.592 1.00 96.00 680 TRP A O 1
ATOM 5181 N N . ALA A 1 681 ? 15.166 30.353 -20.038 1.00 91.25 681 ALA A N 1
ATOM 5182 C CA . ALA A 1 681 ? 16.394 29.597 -20.309 1.00 91.25 681 ALA A CA 1
ATOM 5183 C C . ALA A 1 681 ? 16.427 28.208 -19.631 1.00 91.25 681 ALA A C 1
ATOM 5185 O O . ALA A 1 681 ? 16.954 27.253 -20.193 1.00 91.25 681 ALA A O 1
ATOM 5186 N N . SER A 1 682 ? 15.841 28.077 -18.433 1.00 89.62 682 SER A N 1
ATOM 5187 C CA . SER A 1 682 ? 15.738 26.819 -17.670 1.00 89.62 682 SER A CA 1
ATOM 5188 C C . SER A 1 682 ? 14.362 26.141 -17.746 1.00 89.62 682 SER A C 1
ATOM 5190 O O . SER A 1 682 ? 14.087 25.207 -16.993 1.00 89.62 682 SER A O 1
ATOM 5192 N N . GLY A 1 683 ? 13.485 26.610 -18.634 1.00 93.88 683 GLY A N 1
ATOM 5193 C CA . GLY A 1 683 ? 12.104 26.155 -18.768 1.00 93.88 683 GLY A CA 1
ATOM 5194 C C . GLY A 1 683 ? 11.078 27.099 -18.136 1.00 93.88 683 GLY A C 1
ATOM 5195 O O . GLY A 1 683 ? 11.367 27.865 -17.209 1.00 93.88 683 GLY A O 1
ATOM 5196 N N . VAL A 1 684 ? 9.850 27.033 -18.652 1.00 97.25 684 VAL A N 1
ATOM 5197 C CA . VAL A 1 684 ? 8.721 27.860 -18.219 1.00 97.25 684 VAL A CA 1
ATOM 5198 C C . VAL A 1 684 ? 8.074 27.249 -16.969 1.00 97.25 684 VAL A C 1
ATOM 5200 O O . VAL A 1 684 ? 7.631 26.100 -17.021 1.00 97.25 684 VAL A O 1
ATOM 5203 N N . PRO A 1 685 ? 8.016 27.957 -15.829 1.00 97.50 685 PRO A N 1
ATOM 5204 C CA . PRO A 1 685 ? 7.320 27.456 -14.649 1.00 97.50 685 PRO A CA 1
ATOM 5205 C C . PRO A 1 685 ? 5.795 27.515 -14.832 1.00 97.50 685 PRO A C 1
ATOM 5207 O O . PRO A 1 685 ? 5.283 28.236 -15.694 1.00 97.50 685 PRO A O 1
ATOM 5210 N N . LEU A 1 686 ? 5.055 26.763 -14.013 1.00 97.31 686 LEU A N 1
ATOM 5211 C CA . LEU A 1 686 ? 3.596 26.633 -14.133 1.00 97.31 686 LEU A CA 1
ATOM 5212 C C . LEU A 1 686 ? 2.874 27.992 -14.106 1.00 97.31 686 LEU A C 1
ATOM 5214 O O . LEU A 1 686 ? 1.970 28.229 -14.908 1.00 97.31 686 LEU A O 1
ATOM 5218 N N . GLU A 1 687 ? 3.288 28.897 -13.220 1.00 97.12 687 GLU A N 1
ATOM 5219 C CA . GLU A 1 687 ? 2.718 30.240 -13.086 1.00 97.12 687 GLU A CA 1
ATOM 5220 C C . GLU A 1 687 ? 2.857 31.084 -14.364 1.00 97.12 687 GLU A C 1
ATOM 5222 O O . GLU A 1 687 ? 1.911 31.764 -14.772 1.00 97.12 687 GLU A O 1
ATOM 5227 N N . ASP A 1 688 ? 4.000 30.979 -15.041 1.00 97.25 688 ASP A N 1
ATOM 5228 C CA . ASP A 1 688 ? 4.288 31.693 -16.287 1.00 97.25 688 ASP A CA 1
ATOM 5229 C C . ASP A 1 688 ? 3.597 31.048 -17.490 1.00 97.25 688 ASP A C 1
ATOM 5231 O O . ASP A 1 688 ? 3.344 31.708 -18.502 1.00 97.25 688 ASP A O 1
ATOM 5235 N N . PHE A 1 689 ? 3.277 29.758 -17.394 1.00 97.94 689 PHE A N 1
ATOM 5236 C CA . PHE A 1 689 ? 2.544 29.048 -18.427 1.00 97.94 689 PHE A CA 1
ATOM 5237 C C . PHE A 1 689 ? 1.048 29.392 -18.409 1.00 97.94 689 PHE A C 1
ATOM 5239 O O . PHE A 1 689 ? 0.474 29.671 -19.461 1.00 97.94 689 PHE A O 1
ATOM 5246 N N . VAL A 1 690 ? 0.429 29.397 -17.224 1.00 97.12 690 VAL A N 1
ATOM 5247 C CA . VAL A 1 690 ? -1.034 29.450 -17.027 1.00 97.12 690 VAL A CA 1
ATOM 5248 C C . VAL A 1 690 ? -1.604 30.871 -16.989 1.00 97.12 690 VAL A C 1
ATOM 5250 O O . VAL A 1 690 ? -2.785 31.056 -17.279 1.00 97.12 690 VAL A O 1
ATOM 5253 N N . GLY A 1 691 ? -0.801 31.879 -16.630 1.00 92.12 691 GLY A N 1
ATOM 5254 C CA . GLY A 1 691 ? -1.280 33.252 -16.435 1.00 92.12 691 GLY A CA 1
ATOM 5255 C C . GLY A 1 691 ? -2.058 33.836 -17.627 1.00 92.12 691 GLY A C 1
ATOM 5256 O O . GLY A 1 691 ? -1.905 33.412 -18.769 1.00 92.12 691 GLY A O 1
ATOM 5257 N N . SER A 1 692 ? -2.848 34.888 -17.387 1.00 88.88 692 SER A N 1
ATOM 5258 C CA . SER A 1 692 ? -3.670 35.561 -18.417 1.00 88.88 692 SER A CA 1
ATOM 5259 C C . SER A 1 692 ? -2.869 36.164 -19.582 1.00 88.88 692 SER A C 1
ATOM 5261 O O . SER A 1 692 ? -3.427 36.506 -20.619 1.00 88.88 692 SER A O 1
ATOM 5263 N N . SER A 1 693 ? -1.557 36.321 -19.406 1.00 92.50 693 SER A N 1
ATOM 5264 C CA . SER A 1 693 ? -0.575 36.694 -20.434 1.00 92.50 693 SER A CA 1
ATOM 5265 C C . SER A 1 693 ? 0.568 35.672 -20.546 1.00 92.50 693 SER A C 1
ATOM 5267 O O . SER A 1 693 ? 1.634 35.967 -21.107 1.00 92.50 693 SER A O 1
ATOM 5269 N N . GLY A 1 694 ? 0.341 34.488 -19.976 1.00 95.69 694 GLY A N 1
ATOM 5270 C CA . GLY A 1 694 ? 1.259 33.366 -19.916 1.00 95.69 694 GLY A CA 1
ATOM 5271 C C . GLY A 1 694 ? 1.408 32.661 -21.257 1.00 95.69 694 GLY A C 1
ATOM 5272 O O . GLY A 1 694 ? 0.703 32.946 -22.231 1.00 95.69 694 GLY A O 1
ATOM 5273 N N . LEU A 1 695 ? 2.367 31.744 -21.318 1.00 96.94 695 LEU A N 1
ATOM 5274 C CA . LEU A 1 695 ? 2.746 31.084 -22.564 1.00 96.94 695 LEU A CA 1
ATOM 5275 C C . LEU A 1 695 ? 1.594 30.288 -23.196 1.00 96.94 695 LEU A C 1
ATOM 5277 O O . LEU A 1 695 ? 1.475 30.275 -24.419 1.00 96.94 695 LEU A O 1
ATOM 5281 N N . ALA A 1 696 ? 0.703 29.693 -22.397 1.00 96.88 696 ALA A N 1
ATOM 5282 C CA . ALA A 1 696 ? -0.442 28.953 -22.921 1.00 96.88 696 ALA A CA 1
ATOM 5283 C C . ALA A 1 696 ? -1.399 29.849 -23.724 1.00 96.88 696 ALA A C 1
ATOM 5285 O O . ALA A 1 696 ? -1.817 29.463 -24.812 1.00 96.88 696 ALA A O 1
ATOM 5286 N N . GLU A 1 697 ? -1.715 31.053 -23.234 1.00 96.12 697 GLU A N 1
ATOM 5287 C CA . GLU A 1 697 ? -2.558 32.019 -23.959 1.00 96.12 697 GLU A CA 1
ATOM 5288 C C . GLU A 1 697 ? -1.879 32.500 -25.246 1.00 96.12 697 GLU A C 1
ATOM 5290 O O . GLU A 1 697 ? -2.514 32.584 -26.298 1.00 96.12 697 GLU A O 1
ATOM 5295 N N . ARG A 1 698 ? -0.562 32.745 -25.203 1.00 96.19 698 ARG A N 1
ATOM 5296 C CA . ARG A 1 698 ? 0.209 33.142 -26.393 1.00 96.19 698 ARG A CA 1
ATOM 5297 C C . ARG A 1 698 ? 0.217 32.047 -27.456 1.00 96.19 698 ARG A C 1
ATOM 5299 O O . ARG A 1 698 ? 0.022 32.342 -28.631 1.00 96.19 698 ARG A O 1
ATOM 5306 N N . LEU A 1 699 ? 0.388 30.790 -27.049 1.00 95.19 699 LEU A N 1
ATOM 5307 C CA . LEU A 1 699 ? 0.301 29.640 -27.948 1.00 95.19 699 LEU A CA 1
ATOM 5308 C C . LEU A 1 699 ? -1.108 29.480 -28.515 1.00 95.19 699 LEU A C 1
ATOM 5310 O O . LEU A 1 699 ? -1.247 29.267 -29.714 1.00 95.19 699 LEU A O 1
ATOM 5314 N N . ARG A 1 700 ? -2.155 29.641 -27.697 1.00 93.50 700 ARG A N 1
ATOM 5315 C CA . ARG A 1 700 ? -3.546 29.608 -28.176 1.00 93.50 700 ARG A CA 1
ATOM 5316 C C . ARG A 1 700 ? -3.839 30.719 -29.187 1.00 93.50 700 ARG A C 1
ATOM 5318 O O . ARG A 1 700 ? -4.563 30.475 -30.144 1.00 93.50 700 ARG A O 1
ATOM 5325 N N . ALA A 1 701 ? -3.257 31.904 -29.011 1.00 93.38 701 ALA A N 1
ATOM 5326 C CA . ALA A 1 701 ? -3.385 33.006 -29.963 1.00 93.38 701 ALA A CA 1
ATOM 5327 C C . ALA A 1 701 ? -2.582 32.781 -31.259 1.00 93.38 701 ALA A C 1
ATOM 5329 O O . ALA A 1 701 ? -3.014 33.206 -32.330 1.00 93.38 701 ALA A O 1
ATOM 5330 N N . ALA A 1 702 ? -1.418 32.131 -31.170 1.00 92.69 702 ALA A N 1
ATOM 5331 C CA . ALA A 1 702 ? -0.538 31.866 -32.309 1.00 92.69 702 ALA A CA 1
ATOM 5332 C C . ALA A 1 702 ? -0.974 30.649 -33.144 1.00 92.69 702 ALA A C 1
ATOM 5334 O O . ALA A 1 702 ? -0.727 30.602 -34.351 1.00 92.69 702 ALA A O 1
ATOM 5335 N N . LEU A 1 703 ? -1.605 29.656 -32.514 1.00 91.00 703 LEU A N 1
ATOM 5336 C CA . LEU A 1 703 ? -2.078 28.443 -33.170 1.00 91.00 703 LEU A CA 1
ATOM 5337 C C . LEU A 1 703 ? -3.485 28.665 -33.743 1.00 91.00 703 LEU A C 1
ATOM 5339 O O . LEU A 1 703 ? -4.347 29.207 -33.054 1.00 91.00 703 LEU A O 1
ATOM 5343 N N . PRO A 1 704 ? -3.768 28.215 -34.977 1.00 81.56 704 PRO A N 1
ATOM 5344 C CA . PRO A 1 704 ? -5.099 28.262 -35.563 1.00 81.56 704 PRO A CA 1
ATOM 5345 C C . PRO A 1 704 ? -5.995 27.215 -34.889 1.00 81.56 704 PRO A C 1
ATOM 5347 O O . PRO A 1 704 ? -6.280 26.153 -35.437 1.00 81.56 704 PRO A O 1
ATOM 5350 N N . LEU A 1 705 ? -6.438 27.519 -33.671 1.00 73.75 705 LEU A N 1
ATOM 5351 C CA . LEU A 1 705 ? -7.489 26.798 -32.967 1.00 73.75 705 LEU A CA 1
ATOM 5352 C C . LEU A 1 705 ? -8.811 27.087 -33.677 1.00 73.75 705 LEU A C 1
ATOM 5354 O O . LEU A 1 705 ? -9.560 27.990 -33.309 1.00 73.75 705 LEU A O 1
ATOM 5358 N N . GLY A 1 706 ? -9.075 26.364 -34.764 1.00 60.97 706 GLY A N 1
ATOM 5359 C CA . GLY A 1 706 ? -10.367 26.440 -35.428 1.00 60.97 706 GLY A CA 1
ATOM 5360 C C . GLY A 1 706 ? -11.496 26.128 -34.429 1.00 60.97 706 GLY A C 1
ATOM 5361 O O . GLY A 1 706 ? -11.339 25.238 -33.593 1.00 60.97 706 GLY A O 1
ATOM 5362 N N . PRO A 1 707 ? -12.667 26.785 -34.521 1.00 55.34 707 PRO A N 1
ATOM 5363 C CA . PRO A 1 707 ? -13.830 26.464 -33.684 1.00 55.34 707 PRO A CA 1
ATOM 5364 C C . PRO A 1 707 ? -14.410 25.052 -33.932 1.00 55.34 707 PRO A C 1
ATOM 5366 O O . PRO A 1 707 ? -15.371 24.656 -33.275 1.00 55.34 707 PRO A O 1
ATOM 5369 N N . GLY A 1 708 ? -13.839 24.275 -34.862 1.00 50.94 708 GLY A N 1
ATOM 5370 C CA . GLY A 1 708 ? -14.139 22.862 -35.083 1.00 50.94 708 GLY A CA 1
ATOM 5371 C C . GLY A 1 708 ? -13.018 21.978 -34.538 1.00 50.94 708 GLY A C 1
ATOM 5372 O O . GLY A 1 708 ? -11.959 21.881 -35.150 1.00 50.94 708 GLY A O 1
ATOM 5373 N N . GLY A 1 709 ? -13.254 21.336 -33.391 1.00 43.00 709 GLY A N 1
ATOM 5374 C CA . GLY A 1 709 ? -12.336 20.351 -32.810 1.00 43.00 709 GLY A CA 1
ATOM 5375 C C . GLY A 1 709 ? -12.092 19.122 -33.710 1.00 43.00 709 GLY A C 1
ATOM 5376 O O . GLY A 1 709 ? -12.760 18.962 -34.733 1.00 43.00 709 GLY A O 1
ATOM 5377 N N . PRO A 1 710 ? -11.152 18.231 -33.334 1.00 42.38 710 PRO A N 1
ATOM 5378 C CA . PRO A 1 710 ? -10.788 17.058 -34.131 1.00 42.38 710 PRO A CA 1
ATOM 5379 C C . PRO A 1 710 ? -12.004 16.160 -34.429 1.00 42.38 710 PRO A C 1
ATOM 5381 O O . PRO A 1 710 ? -12.900 16.058 -33.582 1.00 42.38 710 PRO A O 1
ATOM 5384 N N . PRO A 1 711 ? -12.048 15.474 -35.590 1.00 40.19 711 PRO A N 1
ATOM 5385 C CA . PRO A 1 711 ? -13.100 14.510 -35.876 1.00 40.19 711 PRO A CA 1
ATOM 5386 C C . PRO A 1 711 ? -13.011 13.371 -34.856 1.00 40.19 711 PRO A C 1
ATOM 5388 O O . PRO A 1 711 ? -11.998 12.678 -34.765 1.00 40.19 711 PRO A O 1
ATOM 5391 N N . ALA A 1 712 ? -14.075 13.185 -34.074 1.00 39.22 712 ALA A N 1
ATOM 5392 C CA . ALA A 1 712 ? -14.248 11.987 -33.267 1.00 39.22 712 ALA A CA 1
ATOM 5393 C C . ALA A 1 712 ? -14.069 10.762 -34.177 1.00 39.22 712 ALA A C 1
ATOM 5395 O O . ALA A 1 712 ? -14.698 10.673 -35.233 1.00 39.22 712 ALA A O 1
ATOM 5396 N N . ALA A 1 713 ? -13.164 9.862 -33.792 1.00 38.25 713 ALA A N 1
ATOM 5397 C CA . ALA A 1 713 ? -12.837 8.660 -34.544 1.00 38.25 713 ALA A CA 1
ATOM 5398 C C . ALA A 1 713 ? -14.110 7.910 -34.977 1.00 38.25 713 ALA A C 1
ATOM 5400 O O . ALA A 1 713 ? -15.034 7.712 -34.188 1.00 38.25 713 ALA A O 1
ATOM 5401 N N . ALA A 1 714 ? -14.146 7.514 -36.249 1.00 36.66 714 ALA A N 1
ATOM 5402 C CA . ALA A 1 714 ? -15.263 6.838 -36.889 1.00 36.66 714 ALA A CA 1
ATOM 5403 C C . ALA A 1 714 ? -15.644 5.534 -36.161 1.00 36.66 714 ALA A C 1
ATOM 5405 O O . ALA A 1 714 ? -15.004 4.498 -36.334 1.00 36.66 714 ALA A O 1
ATOM 5406 N N . ALA A 1 715 ? -16.730 5.575 -35.390 1.00 34.94 715 ALA A N 1
ATOM 5407 C CA . ALA A 1 715 ? -17.512 4.396 -35.045 1.00 34.94 715 ALA A CA 1
ATOM 5408 C C . ALA A 1 715 ? -18.466 4.095 -36.215 1.00 34.94 715 ALA A C 1
ATOM 5410 O O . ALA A 1 715 ? -19.228 4.963 -36.644 1.00 34.94 715 ALA A O 1
ATOM 5411 N N . GLY A 1 716 ? -18.380 2.883 -36.771 1.00 32.69 716 GLY A N 1
ATOM 5412 C CA . GLY A 1 716 ? -19.200 2.436 -37.902 1.00 32.69 716 GLY A CA 1
ATOM 5413 C C . GLY A 1 716 ? -20.709 2.383 -37.596 1.00 32.69 716 GLY A C 1
ATOM 5414 O O . GLY A 1 716 ? -21.114 2.415 -36.432 1.00 32.69 716 GLY A O 1
ATOM 5415 N N . PRO A 1 717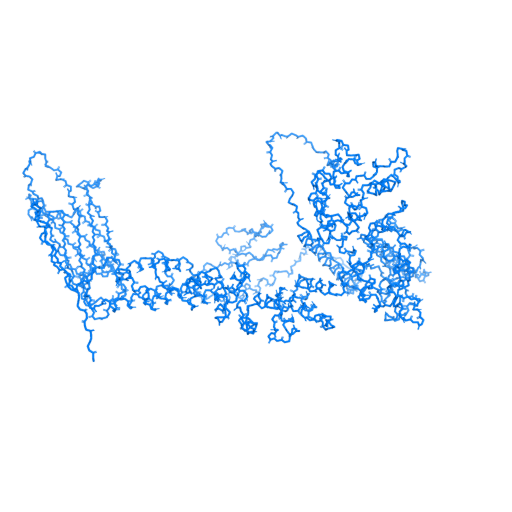 ? -21.566 2.294 -38.631 1.00 35.66 717 PRO A N 1
ATOM 5416 C CA . PRO A 1 717 ? -23.003 2.470 -38.479 1.00 35.66 717 PRO A CA 1
ATOM 5417 C C . PRO A 1 717 ? -23.669 1.184 -37.972 1.00 35.66 717 PRO A C 1
ATOM 5419 O O . PRO A 1 717 ? -23.590 0.141 -38.618 1.00 35.66 717 PRO A O 1
ATOM 5422 N N . SER A 1 718 ? -24.392 1.269 -36.852 1.00 30.06 718 SER A N 1
ATOM 5423 C CA . SER A 1 718 ? -25.407 0.280 -36.473 1.00 30.06 718 SER A CA 1
ATOM 5424 C C . SER A 1 718 ? -26.718 0.979 -36.120 1.00 30.06 718 SER A C 1
ATOM 5426 O O . SER A 1 718 ? -26.745 2.037 -35.494 1.00 30.06 718 SER A O 1
ATOM 5428 N N . ALA A 1 719 ? -27.796 0.386 -36.614 1.00 33.78 719 ALA A N 1
ATOM 5429 C CA . ALA A 1 719 ? -29.109 0.965 -36.821 1.00 33.78 719 ALA A CA 1
ATOM 5430 C C . ALA A 1 719 ? -29.916 1.271 -35.542 1.00 33.78 719 ALA A C 1
ATOM 5432 O O . ALA A 1 719 ? -29.968 0.479 -34.611 1.00 33.78 719 ALA A O 1
ATOM 5433 N N . ALA A 1 720 ? -30.588 2.423 -35.606 1.00 33.41 720 ALA A N 1
ATOM 5434 C CA . ALA A 1 720 ? -31.951 2.757 -35.182 1.00 33.41 720 ALA A CA 1
ATOM 5435 C C . ALA A 1 720 ? -32.574 2.190 -33.879 1.00 33.41 720 ALA A C 1
ATOM 5437 O O . ALA A 1 720 ? -32.817 0.999 -33.725 1.00 33.41 720 ALA A O 1
ATOM 5438 N N . ALA A 1 721 ? -33.084 3.167 -33.113 1.00 34.06 721 ALA A N 1
ATOM 5439 C CA . ALA A 1 721 ? -34.317 3.180 -32.314 1.00 34.06 721 ALA A CA 1
ATOM 5440 C C . ALA A 1 721 ? -34.302 2.596 -30.887 1.00 34.06 721 ALA A C 1
ATOM 5442 O O . ALA A 1 721 ? -34.542 1.417 -30.658 1.00 34.06 721 ALA A O 1
ATOM 5443 N N . SER A 1 722 ? -34.220 3.486 -29.894 1.00 31.72 722 SER A N 1
ATOM 5444 C CA . SER A 1 722 ? -35.322 3.770 -28.949 1.00 31.72 722 SER A CA 1
ATOM 5445 C C . SER A 1 722 ? -34.869 4.781 -27.887 1.00 31.72 722 SER A C 1
ATOM 5447 O O . SER A 1 722 ? -33.707 4.822 -27.494 1.00 31.72 722 SER A O 1
ATOM 5449 N N . GLY A 1 723 ? -35.782 5.673 -27.495 1.00 43.84 723 GLY A N 1
ATOM 5450 C CA . GLY A 1 723 ? -35.499 6.802 -26.613 1.00 43.84 723 GLY A CA 1
ATOM 5451 C C . GLY A 1 723 ? -35.182 6.383 -25.177 1.00 43.84 723 GLY A C 1
ATOM 5452 O O . GLY A 1 723 ? -35.876 5.556 -24.591 1.00 43.84 723 GLY A O 1
ATOM 5453 N N . GLY A 1 724 ? -34.166 7.020 -24.597 1.00 32.44 724 GLY A N 1
ATOM 5454 C CA . GLY A 1 724 ? -33.795 6.902 -23.192 1.00 32.44 724 GLY A CA 1
ATOM 5455 C C . GLY A 1 724 ? -33.028 8.143 -22.731 1.00 32.44 724 GLY A C 1
ATOM 5456 O O . GLY A 1 724 ? -32.235 8.696 -23.485 1.00 32.44 724 GLY A O 1
ATOM 5457 N N . ARG A 1 725 ? -33.339 8.597 -21.510 1.00 33.16 725 ARG A N 1
ATOM 5458 C CA . ARG A 1 725 ? -32.785 9.757 -20.780 1.00 33.16 725 ARG A CA 1
ATOM 5459 C C . ARG A 1 725 ? -31.246 9.854 -20.820 1.00 33.16 725 ARG A C 1
ATOM 5461 O O . ARG A 1 725 ? -30.595 8.820 -20.939 1.00 33.16 725 ARG A O 1
ATOM 5468 N N . PRO A 1 726 ? -30.666 11.060 -20.635 1.00 34.53 726 PRO A N 1
ATOM 5469 C CA . PRO A 1 726 ? -29.217 11.232 -20.615 1.00 34.53 726 PRO A CA 1
ATOM 5470 C C . PRO A 1 726 ? -28.635 10.479 -19.415 1.00 34.53 726 PRO A C 1
ATOM 5472 O O . PRO A 1 726 ? -28.957 10.784 -18.268 1.00 34.53 726 PRO A O 1
ATOM 5475 N N . ALA A 1 727 ? -27.830 9.458 -19.700 1.00 35.66 727 ALA A N 1
ATOM 5476 C CA . ALA A 1 727 ? -26.976 8.811 -18.720 1.00 35.66 727 ALA A CA 1
ATOM 5477 C C . ALA A 1 727 ? -25.694 9.636 -18.580 1.00 35.66 727 ALA A C 1
ATOM 5479 O O . ALA A 1 727 ? -25.111 10.051 -19.583 1.00 35.66 727 ALA A O 1
ATOM 5480 N N . ASP A 1 728 ? -25.284 9.858 -17.334 1.00 34.88 728 ASP A N 1
ATOM 5481 C CA . ASP A 1 728 ? -24.011 10.462 -16.969 1.00 34.88 728 ASP A CA 1
ATOM 5482 C C . ASP A 1 728 ? -22.862 9.755 -17.698 1.00 34.88 728 ASP A C 1
ATOM 5484 O O . ASP A 1 728 ? -22.589 8.572 -17.485 1.00 34.88 728 ASP A O 1
ATOM 5488 N N . THR A 1 729 ? -22.178 10.482 -18.579 1.00 34.12 729 THR A N 1
ATOM 5489 C CA . THR A 1 729 ? -20.878 10.059 -19.099 1.00 34.12 729 THR A CA 1
ATOM 5490 C C . THR A 1 729 ? -19.897 9.969 -17.929 1.00 34.12 729 THR A C 1
ATOM 5492 O O . THR A 1 729 ? -19.733 10.970 -17.222 1.00 34.12 729 THR A O 1
ATOM 5495 N N . PRO A 1 730 ? -19.222 8.826 -17.707 1.00 33.31 730 PRO A N 1
ATOM 5496 C CA . PRO A 1 730 ? -18.193 8.739 -16.684 1.00 33.31 730 PRO A CA 1
ATOM 5497 C C . PRO A 1 730 ? -17.079 9.723 -17.045 1.00 33.31 730 PRO A C 1
ATOM 5499 O O . PRO A 1 730 ? -16.543 9.687 -18.155 1.00 33.31 730 PRO A O 1
ATOM 5502 N N . LYS A 1 731 ? -16.753 10.632 -16.118 1.00 34.81 731 LYS A N 1
ATOM 5503 C CA . LYS A 1 731 ? -15.524 11.427 -16.189 1.00 34.81 731 LYS A CA 1
ATOM 5504 C C . LYS A 1 731 ? -14.371 10.452 -16.421 1.00 34.81 731 LYS A C 1
ATOM 5506 O O . LYS A 1 731 ? -14.187 9.543 -15.618 1.00 34.81 731 LYS A O 1
ATOM 5511 N N . ALA A 1 732 ? -13.623 10.635 -17.506 1.00 39.28 732 ALA A N 1
ATOM 5512 C CA . ALA A 1 732 ? -12.343 9.968 -17.668 1.00 39.28 732 ALA A CA 1
ATOM 5513 C C . ALA A 1 732 ? -11.463 10.407 -16.492 1.00 39.28 732 ALA A C 1
ATOM 5515 O O . ALA A 1 732 ? -11.069 11.571 -16.412 1.00 39.28 732 ALA A O 1
ATOM 5516 N N . GLU A 1 733 ? -11.253 9.511 -15.529 1.00 42.09 733 GLU A N 1
ATOM 5517 C CA . GLU A 1 733 ? -10.321 9.746 -14.435 1.00 42.09 733 GLU A CA 1
ATOM 5518 C C . GLU A 1 733 ? -8.936 9.919 -15.054 1.00 42.09 733 GLU A C 1
ATOM 5520 O O . GLU A 1 733 ? -8.409 9.026 -15.716 1.00 42.09 733 GLU A O 1
ATOM 5525 N N . THR A 1 734 ? -8.376 11.117 -14.903 1.00 45.00 734 THR A N 1
ATOM 5526 C CA . THR A 1 734 ? -6.997 11.403 -15.277 1.00 45.00 734 THR A CA 1
ATOM 5527 C C . THR A 1 734 ? -6.102 10.543 -14.402 1.00 45.00 734 THR A C 1
ATOM 5529 O O . THR A 1 734 ? -5.958 10.796 -13.205 1.00 45.00 734 THR A O 1
ATOM 5532 N N . VAL A 1 735 ? -5.540 9.504 -15.002 1.00 46.53 735 VAL A N 1
ATOM 5533 C CA . VAL A 1 735 ? -4.558 8.630 -14.378 1.00 46.53 735 VAL A CA 1
ATOM 5534 C C . VAL A 1 735 ? -3.314 9.468 -14.056 1.00 46.53 735 VAL A C 1
ATOM 5536 O O . VAL A 1 735 ? -2.800 10.167 -14.930 1.00 46.53 735 VAL A O 1
ATOM 5539 N N . SER A 1 736 ? -2.851 9.460 -12.801 1.00 53.88 736 SER A N 1
ATOM 5540 C CA . SER A 1 736 ? -1.620 10.167 -12.418 1.00 53.88 736 SER A CA 1
ATOM 5541 C C . SER A 1 736 ? -0.412 9.562 -13.142 1.00 53.88 736 SER A C 1
ATOM 5543 O O . SER A 1 736 ? -0.442 8.388 -13.496 1.00 53.88 736 SER A O 1
ATOM 5545 N N . VAL A 1 737 ? 0.674 10.320 -13.339 1.00 45.47 737 VAL A N 1
ATOM 5546 C CA . VAL A 1 737 ? 1.914 9.808 -13.969 1.00 45.47 737 VAL A CA 1
ATOM 5547 C C . VAL A 1 737 ? 2.397 8.516 -13.291 1.00 45.47 737 VAL A C 1
ATOM 5549 O O . VAL A 1 737 ? 2.844 7.588 -13.960 1.00 45.47 737 VAL A O 1
ATOM 5552 N N . GLU A 1 738 ? 2.247 8.427 -11.970 1.00 45.22 738 GLU A N 1
ATOM 5553 C CA . GLU A 1 738 ? 2.622 7.264 -11.165 1.00 45.22 738 GLU A CA 1
ATOM 5554 C C . GLU A 1 738 ? 1.727 6.038 -11.416 1.00 45.22 738 GLU A C 1
ATOM 5556 O O . GLU A 1 738 ? 2.229 4.926 -11.591 1.00 45.22 738 GLU A O 1
ATOM 5561 N N . GLU A 1 739 ? 0.411 6.236 -11.513 1.00 52.69 739 GLU A N 1
ATOM 5562 C CA . GLU A 1 739 ? -0.545 5.173 -11.840 1.00 52.69 739 GLU A CA 1
ATOM 5563 C C . GLU A 1 739 ? -0.438 4.753 -13.311 1.00 52.69 739 GLU A C 1
ATOM 5565 O O . GLU A 1 739 ? -0.534 3.569 -13.636 1.00 52.69 739 GLU A O 1
ATOM 5570 N N . ALA A 1 740 ? -0.165 5.713 -14.196 1.00 44.72 740 ALA A N 1
ATOM 5571 C CA . ALA A 1 740 ? 0.086 5.487 -15.605 1.00 44.72 740 ALA A CA 1
ATOM 5572 C C . ALA A 1 740 ? 1.273 4.537 -15.711 1.00 44.72 740 ALA A C 1
ATOM 5574 O O . ALA A 1 740 ? 1.068 3.439 -16.214 1.00 44.72 740 ALA A O 1
ATOM 5575 N N . LEU A 1 741 ? 2.414 4.902 -15.098 1.00 45.00 741 LEU A N 1
ATOM 5576 C CA . LEU A 1 741 ? 3.636 4.101 -14.940 1.00 45.00 741 LEU A CA 1
ATOM 5577 C C . LEU A 1 741 ? 3.396 2.697 -14.361 1.00 45.00 741 LEU A C 1
ATOM 5579 O O . LEU A 1 741 ? 4.079 1.747 -14.748 1.00 45.00 741 LEU A O 1
ATOM 5583 N N . ARG A 1 742 ? 2.454 2.538 -13.425 1.00 58.19 742 ARG A N 1
ATOM 5584 C CA . ARG A 1 742 ? 2.068 1.231 -12.866 1.00 58.19 742 ARG A CA 1
ATOM 5585 C C . ARG A 1 742 ? 1.421 0.330 -13.927 1.00 58.19 742 ARG A C 1
ATOM 5587 O O . ARG A 1 742 ? 1.698 -0.872 -13.957 1.00 58.19 742 ARG A O 1
ATOM 5594 N N . LEU A 1 743 ? 0.604 0.895 -14.818 1.00 50.09 743 LEU A N 1
ATOM 5595 C CA . LEU A 1 743 ? -0.163 0.148 -15.818 1.00 50.09 743 LEU A CA 1
ATOM 5596 C C . LEU A 1 743 ? 0.680 -0.394 -16.985 1.00 50.09 743 LEU A C 1
ATOM 5598 O O . LEU A 1 743 ? 0.497 -1.569 -17.317 1.00 50.09 743 LEU A O 1
ATOM 5602 N N . ALA A 1 744 ? 1.630 0.342 -17.592 1.00 46.75 744 ALA A N 1
ATOM 5603 C CA . ALA A 1 744 ? 2.465 -0.317 -18.620 1.00 46.75 744 ALA A CA 1
ATOM 5604 C C . ALA A 1 744 ? 3.441 -1.308 -18.023 1.00 46.75 744 ALA A C 1
ATOM 5606 O O . ALA A 1 744 ? 3.788 -2.262 -18.704 1.00 46.75 744 ALA A O 1
ATOM 5607 N N . ARG A 1 745 ? 3.839 -1.168 -16.759 1.00 50.06 745 ARG A N 1
ATOM 5608 C CA . ARG A 1 745 ? 4.671 -2.194 -16.116 1.00 50.06 745 ARG A CA 1
ATOM 5609 C C . ARG A 1 745 ? 3.936 -3.531 -16.020 1.00 50.06 745 ARG A C 1
ATOM 5611 O O . ARG A 1 745 ? 4.529 -4.575 -16.282 1.00 50.06 745 ARG A O 1
ATOM 5618 N N . ALA A 1 746 ? 2.634 -3.506 -15.727 1.00 51.97 746 ALA A N 1
ATOM 5619 C CA . ALA A 1 746 ? 1.798 -4.704 -15.788 1.00 51.97 746 ALA A CA 1
ATOM 5620 C C . ALA A 1 746 ? 1.690 -5.268 -17.222 1.00 51.97 746 ALA A C 1
ATOM 5622 O O . ALA A 1 746 ? 1.674 -6.486 -17.407 1.00 51.97 746 ALA A O 1
ATOM 5623 N N . SER A 1 747 ? 1.663 -4.397 -18.238 1.00 49.97 747 SER A N 1
ATOM 5624 C CA . SER A 1 747 ? 1.644 -4.788 -19.656 1.00 49.97 747 SER A CA 1
ATOM 5625 C C . SER A 1 747 ? 2.975 -5.391 -20.138 1.00 49.97 747 SER A C 1
ATOM 5627 O O . SER A 1 747 ? 2.971 -6.418 -20.821 1.00 49.97 747 SER A O 1
ATOM 5629 N N . ASP A 1 748 ? 4.113 -4.810 -19.753 1.00 46.09 748 ASP A N 1
ATOM 5630 C CA . ASP A 1 748 ? 5.457 -5.307 -20.071 1.00 46.09 748 ASP A CA 1
ATOM 5631 C C . ASP A 1 748 ? 5.678 -6.683 -19.440 1.00 46.09 748 ASP A C 1
ATOM 5633 O O . ASP A 1 748 ? 6.104 -7.619 -20.113 1.00 46.09 748 ASP A O 1
ATOM 5637 N N . PHE A 1 749 ? 5.296 -6.847 -18.170 1.00 46.25 749 PHE A N 1
ATOM 5638 C CA . PHE A 1 749 ? 5.391 -8.130 -17.475 1.00 46.25 749 PHE A CA 1
ATOM 5639 C C . PHE A 1 749 ? 4.554 -9.219 -18.153 1.00 46.25 749 PHE A C 1
ATOM 5641 O O . PHE A 1 749 ? 5.024 -10.340 -18.349 1.00 46.25 749 PHE A O 1
ATOM 5648 N N . LYS A 1 750 ? 3.331 -8.882 -18.579 1.00 56.44 750 LYS A N 1
ATOM 5649 C CA . LYS A 1 750 ? 2.485 -9.794 -19.355 1.00 56.44 750 LYS A CA 1
ATOM 5650 C C . LYS A 1 750 ? 3.144 -10.177 -20.684 1.00 56.44 750 LYS A C 1
ATOM 5652 O O . LYS A 1 750 ? 3.124 -11.347 -21.052 1.00 56.44 750 LYS A O 1
ATOM 5657 N N . THR A 1 751 ? 3.772 -9.221 -21.365 1.00 55.81 751 THR A N 1
ATOM 5658 C CA . THR A 1 751 ? 4.478 -9.463 -22.633 1.00 55.81 751 THR A CA 1
ATOM 5659 C C . THR A 1 751 ? 5.676 -10.398 -22.439 1.00 55.81 751 THR A C 1
ATOM 5661 O O . THR A 1 751 ? 5.827 -11.348 -23.202 1.00 55.81 751 THR A O 1
ATOM 5664 N N . VAL A 1 752 ? 6.474 -10.206 -21.381 1.00 56.19 752 VAL A N 1
ATOM 5665 C CA . VAL A 1 752 ? 7.591 -11.102 -21.025 1.00 56.19 752 VAL A CA 1
ATOM 5666 C C . VAL A 1 752 ? 7.092 -12.516 -20.721 1.00 56.19 752 VAL A C 1
ATOM 5668 O O . VAL A 1 752 ? 7.650 -13.483 -21.232 1.00 56.19 752 VAL A O 1
ATOM 5671 N N . GLN A 1 753 ? 6.006 -12.658 -19.953 1.00 59.09 753 GLN A N 1
ATOM 5672 C CA . GLN A 1 753 ? 5.404 -13.968 -19.681 1.00 59.09 753 GLN A CA 1
ATOM 5673 C C . GLN A 1 753 ? 4.912 -14.663 -20.956 1.00 59.09 753 GLN A C 1
ATOM 5675 O O . GLN A 1 753 ? 5.079 -15.876 -21.106 1.00 59.09 753 GLN A O 1
ATOM 5680 N N . GLU A 1 754 ? 4.311 -13.912 -21.880 1.00 60.28 754 GLU A N 1
ATOM 5681 C CA . GLU A 1 754 ? 3.884 -14.437 -23.176 1.00 60.28 754 GLU A CA 1
ATOM 5682 C C . GLU A 1 754 ? 5.081 -14.855 -24.045 1.00 60.28 754 GLU A C 1
ATOM 5684 O O . GLU A 1 754 ? 5.031 -15.914 -24.673 1.00 60.28 754 GLU A O 1
ATOM 5689 N N . ASP A 1 755 ? 6.169 -14.083 -24.050 1.00 54.03 755 ASP A N 1
ATOM 5690 C CA . ASP A 1 755 ? 7.395 -14.395 -24.793 1.00 54.03 755 ASP A CA 1
ATOM 5691 C C . ASP A 1 755 ? 8.128 -15.612 -24.212 1.00 54.03 755 ASP A C 1
ATOM 5693 O O . ASP A 1 755 ? 8.523 -16.509 -24.961 1.00 54.03 755 ASP A O 1
ATOM 5697 N N . GLU A 1 756 ? 8.225 -15.731 -22.886 1.00 59.75 756 GLU A N 1
ATOM 5698 C CA . GLU A 1 756 ? 8.744 -16.930 -22.222 1.00 59.75 756 GLU A CA 1
ATOM 5699 C C . GLU A 1 756 ? 7.874 -18.161 -22.490 1.00 59.75 756 GLU A C 1
ATOM 5701 O O . GLU A 1 756 ? 8.395 -19.257 -22.718 1.00 59.75 756 GLU A O 1
ATOM 5706 N N . ALA A 1 757 ? 6.547 -18.008 -22.489 1.00 68.31 757 ALA A N 1
ATOM 5707 C CA . ALA A 1 757 ? 5.630 -19.088 -22.836 1.00 68.31 757 ALA A CA 1
ATOM 5708 C C . ALA A 1 757 ? 5.821 -19.522 -24.297 1.00 68.31 757 ALA A C 1
ATOM 5710 O O . ALA A 1 757 ? 5.934 -20.720 -24.572 1.00 68.31 757 ALA A O 1
ATOM 5711 N N . ARG A 1 758 ? 5.943 -18.567 -25.231 1.00 65.69 758 ARG A N 1
ATOM 5712 C CA . ARG A 1 758 ? 6.270 -18.835 -26.641 1.00 65.69 758 ARG A CA 1
ATOM 5713 C C . ARG A 1 758 ? 7.617 -19.554 -26.770 1.00 65.69 758 ARG A C 1
ATOM 5715 O O . ARG A 1 758 ? 7.697 -20.557 -27.481 1.00 65.69 758 ARG A O 1
ATOM 5722 N N . ALA A 1 759 ? 8.648 -19.112 -26.051 1.00 61.41 759 ALA A N 1
ATOM 5723 C CA . ALA A 1 759 ? 9.970 -19.738 -26.044 1.00 61.41 759 ALA A CA 1
ATOM 5724 C C . ALA A 1 759 ? 9.939 -21.172 -25.484 1.00 61.41 759 ALA A C 1
ATOM 5726 O O . ALA A 1 759 ? 10.517 -22.077 -26.089 1.00 61.41 759 ALA A O 1
ATOM 5727 N N . LYS A 1 760 ? 9.204 -21.419 -24.390 1.00 71.44 760 LYS A N 1
ATOM 5728 C CA . LYS A 1 760 ? 9.001 -22.767 -23.826 1.00 71.44 760 LYS A CA 1
ATOM 5729 C C . LYS A 1 760 ? 8.289 -23.692 -24.808 1.00 71.44 760 LYS A C 1
ATOM 5731 O O . LYS A 1 760 ? 8.753 -24.809 -25.016 1.00 71.44 760 LYS A O 1
ATOM 5736 N N . VAL A 1 761 ? 7.233 -23.220 -25.475 1.00 72.62 761 VAL A N 1
ATOM 5737 C CA . VAL A 1 761 ? 6.526 -23.998 -26.509 1.00 72.62 761 VAL A CA 1
ATOM 5738 C C . VAL A 1 761 ? 7.456 -24.351 -27.675 1.00 72.62 761 VAL A C 1
ATOM 5740 O O . VAL A 1 761 ? 7.396 -25.469 -28.188 1.00 72.62 761 VAL A O 1
ATOM 5743 N N . ARG A 1 762 ? 8.345 -23.438 -28.092 1.00 72.00 762 ARG A N 1
ATOM 5744 C CA . ARG A 1 762 ? 9.361 -23.722 -29.125 1.00 72.00 762 ARG A CA 1
ATOM 5745 C C . ARG A 1 762 ? 10.373 -24.763 -28.648 1.00 72.00 762 ARG A C 1
ATOM 5747 O O . ARG A 1 762 ? 10.615 -25.730 -29.366 1.00 72.00 762 ARG A O 1
ATOM 5754 N N . ALA A 1 763 ? 10.913 -24.604 -27.440 1.00 67.06 763 ALA A N 1
ATOM 5755 C CA . ALA A 1 763 ? 11.857 -25.551 -26.852 1.00 67.06 763 ALA A CA 1
ATOM 5756 C C . ALA A 1 763 ? 11.233 -26.948 -26.677 1.00 67.06 763 ALA A C 1
ATOM 5758 O O . ALA A 1 763 ? 11.887 -27.957 -26.927 1.00 67.06 763 ALA A O 1
ATOM 5759 N N . GLU A 1 764 ? 9.953 -27.026 -26.311 1.00 72.94 764 GLU A N 1
ATOM 5760 C CA . GLU A 1 764 ? 9.216 -28.285 -26.193 1.00 72.94 764 GLU A CA 1
ATOM 5761 C C . GLU A 1 764 ? 8.954 -28.931 -27.561 1.00 72.94 764 GLU A C 1
ATOM 5763 O O . GLU A 1 764 ? 9.203 -30.126 -27.728 1.00 72.94 764 GLU A O 1
ATOM 5768 N N . LYS A 1 765 ? 8.573 -28.143 -28.579 1.00 70.56 765 LYS A N 1
ATOM 5769 C CA . LYS A 1 765 ? 8.479 -28.619 -29.972 1.00 70.56 765 LYS A CA 1
ATOM 5770 C C . LYS A 1 765 ? 9.819 -29.132 -30.511 1.00 70.56 765 LYS A C 1
ATOM 5772 O O . LYS A 1 765 ? 9.823 -30.079 -31.289 1.00 70.56 765 LYS A O 1
ATOM 5777 N N . GLN A 1 766 ? 10.940 -28.534 -30.105 1.00 63.03 766 GLN A N 1
ATOM 5778 C CA . GLN A 1 766 ? 12.285 -28.994 -30.474 1.00 63.03 766 GLN A CA 1
ATOM 5779 C C . GLN A 1 766 ? 12.716 -30.256 -29.708 1.00 63.03 766 GLN A C 1
ATOM 5781 O O . GLN A 1 766 ? 13.471 -31.063 -30.245 1.00 63.03 766 GLN A O 1
ATOM 5786 N N . ARG A 1 767 ? 12.239 -30.445 -28.469 1.00 68.75 767 ARG A N 1
ATOM 5787 C CA . ARG A 1 767 ? 12.561 -31.608 -27.623 1.00 68.75 767 ARG A CA 1
ATOM 5788 C C . ARG A 1 767 ? 11.722 -32.844 -27.912 1.00 68.75 767 ARG A C 1
ATOM 5790 O O . ARG A 1 767 ? 12.146 -33.926 -27.518 1.00 68.75 767 ARG A O 1
ATOM 5797 N N . GLN A 1 768 ? 10.562 -32.726 -28.559 1.00 69.12 768 GLN A N 1
ATOM 5798 C CA . GLN A 1 768 ? 9.763 -33.897 -28.922 1.00 69.12 768 GLN A CA 1
ATOM 5799 C C . GLN A 1 768 ? 10.490 -34.720 -30.004 1.00 69.12 768 GLN A C 1
ATOM 5801 O O . GLN A 1 768 ? 10.599 -34.264 -31.146 1.00 69.12 768 GLN A O 1
ATOM 5806 N N . PRO A 1 769 ? 10.989 -35.937 -29.692 1.00 50.44 769 PRO A N 1
ATOM 5807 C CA . PRO A 1 769 ? 11.528 -36.814 -30.717 1.00 50.44 769 PRO A CA 1
ATOM 5808 C C . PRO A 1 769 ? 10.389 -37.175 -31.668 1.00 50.44 769 PRO A C 1
ATOM 5810 O O . PRO A 1 769 ? 9.323 -37.603 -31.221 1.00 50.44 769 PRO A O 1
ATOM 5813 N N . LEU A 1 770 ? 10.617 -36.990 -32.973 1.00 48.31 770 LEU A N 1
ATOM 5814 C CA . LEU A 1 770 ? 9.698 -37.414 -34.027 1.00 48.31 770 LEU A CA 1
ATOM 5815 C C . LEU A 1 770 ? 9.349 -38.883 -33.791 1.00 48.31 770 LEU A C 1
ATOM 5817 O O . LEU A 1 770 ? 10.158 -39.779 -34.041 1.00 48.31 770 LEU A O 1
ATOM 5821 N N . THR A 1 771 ? 8.156 -39.108 -33.250 1.00 41.22 771 THR A N 1
ATOM 5822 C CA . THR A 1 771 ? 7.629 -40.437 -32.987 1.00 41.22 771 THR A CA 1
ATOM 5823 C C . THR A 1 771 ? 7.572 -41.129 -34.335 1.00 41.22 771 THR A C 1
ATOM 5825 O O . THR A 1 771 ? 6.966 -40.621 -35.280 1.00 41.22 771 THR A O 1
ATOM 5828 N N . GLN A 1 772 ? 8.309 -42.230 -34.447 1.00 40.53 772 GLN A N 1
ATOM 5829 C CA . GLN A 1 772 ? 8.446 -42.991 -35.676 1.00 40.53 772 GLN A CA 1
ATOM 5830 C C . GLN A 1 772 ? 7.055 -43.298 -36.234 1.00 40.53 772 GLN A C 1
ATOM 5832 O O . GLN A 1 772 ? 6.233 -43.924 -35.565 1.00 40.53 772 GLN A O 1
ATOM 5837 N N . SER A 1 773 ? 6.792 -42.834 -37.456 1.00 37.94 773 SER A N 1
ATOM 5838 C CA . SER A 1 773 ? 5.601 -43.216 -38.205 1.00 37.94 773 SER A CA 1
ATOM 5839 C C . SER A 1 773 ? 5.554 -44.744 -38.292 1.00 37.94 773 SER A C 1
ATOM 5841 O O . SER A 1 773 ? 6.523 -45.334 -38.781 1.00 37.94 773 SER A O 1
ATOM 5843 N N . PRO A 1 774 ? 4.477 -45.407 -37.839 1.00 39.66 774 PRO A N 1
ATOM 5844 C CA . PRO A 1 774 ? 4.401 -46.852 -37.918 1.00 39.66 774 PRO A CA 1
ATOM 5845 C C . PRO A 1 774 ? 4.307 -47.263 -39.388 1.00 39.66 774 PRO A C 1
ATOM 5847 O O . PRO A 1 774 ? 3.465 -46.766 -40.143 1.00 39.66 774 PRO A O 1
ATOM 5850 N N . SER A 1 775 ? 5.200 -48.167 -39.785 1.00 41.09 775 SER A N 1
ATOM 5851 C CA . SER A 1 775 ? 5.128 -48.904 -41.040 1.00 41.09 775 SER A CA 1
ATOM 5852 C C . SER A 1 775 ? 3.756 -49.563 -41.152 1.00 41.09 775 SER A C 1
ATOM 5854 O O . SER A 1 775 ? 3.341 -50.325 -40.278 1.00 41.09 775 SER A O 1
ATOM 5856 N N . ARG A 1 776 ? 3.038 -49.224 -42.219 1.00 41.12 776 ARG A N 1
ATOM 5857 C CA . ARG A 1 776 ? 1.705 -49.734 -42.519 1.00 41.12 776 ARG A CA 1
ATOM 5858 C C . ARG A 1 776 ? 1.857 -50.992 -43.374 1.00 41.12 776 ARG A C 1
ATOM 5860 O O . ARG A 1 776 ? 1.986 -50.871 -44.584 1.00 41.12 776 ARG A O 1
ATOM 5867 N N . ASP A 1 777 ? 1.791 -52.157 -42.738 1.00 38.62 777 ASP A N 1
ATOM 5868 C CA . ASP A 1 777 ? 1.377 -53.406 -43.382 1.00 38.62 777 ASP A CA 1
ATOM 5869 C C . ASP A 1 777 ? 0.079 -53.877 -42.717 1.00 38.62 777 ASP A C 1
ATOM 5871 O O . ASP A 1 777 ? -0.101 -53.770 -41.503 1.00 38.62 777 ASP A O 1
ATOM 5875 N N . GLY A 1 778 ? -0.894 -54.227 -43.557 1.00 41.88 778 GLY A N 1
ATOM 5876 C CA . GLY A 1 778 ? -2.314 -54.188 -43.227 1.00 41.88 778 GLY A CA 1
ATOM 5877 C C . GLY A 1 778 ? -2.905 -55.443 -42.589 1.00 41.88 778 GLY A C 1
ATOM 5878 O O . GLY A 1 778 ? -2.387 -56.540 -42.729 1.00 41.88 778 GLY A O 1
ATOM 5879 N N . ALA A 1 779 ? -4.069 -55.258 -41.967 1.00 34.62 779 ALA A N 1
ATOM 5880 C CA . ALA A 1 779 ? -5.226 -56.153 -42.023 1.00 34.62 779 ALA A CA 1
ATOM 5881 C C . ALA A 1 779 ? -6.427 -55.427 -41.392 1.00 34.62 779 ALA A C 1
ATOM 5883 O O . ALA A 1 779 ? -6.283 -54.673 -40.431 1.00 34.62 779 ALA A O 1
ATOM 5884 N N . ALA A 1 780 ? -7.597 -55.593 -41.999 1.00 41.94 780 ALA A N 1
ATOM 5885 C CA . ALA A 1 780 ? -8.830 -54.886 -41.687 1.00 41.94 780 ALA A CA 1
ATOM 5886 C C . ALA A 1 780 ? -9.616 -55.553 -40.545 1.00 41.94 780 ALA A C 1
ATOM 5888 O O . ALA A 1 780 ? -9.790 -56.762 -40.589 1.00 41.94 780 ALA A O 1
ATOM 5889 N N . GLU A 1 781 ? -10.165 -54.763 -39.609 1.00 32.81 781 GLU A N 1
ATOM 5890 C CA . GLU A 1 781 ? -11.428 -55.041 -38.891 1.00 32.81 781 GLU A CA 1
ATOM 5891 C C . GLU A 1 781 ? -11.949 -53.787 -38.131 1.00 32.81 781 GLU A C 1
ATOM 5893 O O . GLU A 1 781 ? -11.205 -52.811 -37.981 1.00 32.81 781 GLU A O 1
ATOM 5898 N N . PRO A 1 782 ? -13.248 -53.723 -37.751 1.00 45.50 782 PRO A N 1
ATOM 5899 C CA . PRO A 1 782 ? -14.004 -52.473 -37.709 1.00 45.50 782 PRO A CA 1
ATOM 5900 C C . PRO A 1 782 ? -14.000 -51.711 -36.372 1.00 45.50 782 PRO A C 1
ATOM 5902 O O . PRO A 1 782 ? -13.823 -52.231 -35.275 1.00 45.50 782 PRO A O 1
ATOM 5905 N N . ARG A 1 783 ? -14.282 -50.416 -36.538 1.00 35.88 783 ARG A N 1
ATOM 5906 C CA . ARG A 1 783 ? -14.354 -49.314 -35.570 1.00 35.88 783 ARG A CA 1
ATOM 5907 C C . ARG A 1 783 ? -15.179 -49.596 -34.299 1.00 35.88 783 ARG A C 1
ATOM 5909 O O . ARG A 1 783 ? -16.362 -49.916 -34.377 1.00 35.88 783 ARG A O 1
ATOM 5916 N N . ARG A 1 784 ? -14.608 -49.237 -33.141 1.00 33.03 784 ARG A N 1
ATOM 5917 C CA . ARG A 1 784 ? -15.327 -48.711 -31.960 1.00 33.03 784 ARG A CA 1
ATOM 5918 C C . ARG A 1 784 ? -14.750 -47.337 -31.572 1.00 33.03 784 ARG A C 1
ATOM 5920 O O . ARG A 1 784 ? -13.535 -47.172 -31.664 1.00 33.03 784 ARG A O 1
ATOM 5927 N N . PRO A 1 785 ? -15.568 -46.359 -31.135 1.00 40.56 785 PRO A N 1
ATOM 5928 C CA . PRO A 1 785 ? -15.074 -45.067 -30.672 1.00 40.56 785 PRO A CA 1
ATOM 5929 C C . PRO A 1 785 ? -14.697 -45.143 -29.184 1.00 40.56 785 PRO A C 1
ATOM 5931 O O . PRO A 1 785 ? -15.550 -45.388 -28.333 1.00 40.56 785 PRO A O 1
ATOM 5934 N N . GLY A 1 786 ? -13.417 -44.939 -28.869 1.00 32.91 786 GLY A N 1
ATOM 5935 C CA . GLY A 1 786 ? -12.921 -44.727 -27.508 1.00 32.91 786 GLY A CA 1
ATOM 5936 C C . GLY A 1 786 ? -12.572 -43.254 -27.300 1.00 32.91 786 GLY A C 1
ATOM 5937 O O . GLY A 1 786 ? -11.714 -42.726 -28.002 1.00 32.91 786 GLY A O 1
ATOM 5938 N N . GLY A 1 787 ? -13.256 -42.594 -26.363 1.00 35.69 787 GLY A N 1
ATOM 5939 C CA . GLY A 1 787 ? -12.880 -41.277 -25.840 1.00 35.69 787 GLY A CA 1
ATOM 5940 C C . GLY A 1 787 ? -11.840 -41.384 -24.708 1.00 35.69 787 GLY A C 1
ATOM 5941 O O . GLY A 1 787 ? -11.677 -42.462 -24.132 1.00 35.69 787 GLY A O 1
ATOM 5942 N N . PRO A 1 788 ? -11.129 -40.291 -24.372 1.00 41.09 788 PRO A N 1
ATOM 5943 C CA . PRO A 1 788 ? -9.966 -40.325 -23.490 1.00 41.09 788 PRO A CA 1
ATOM 5944 C C . PRO A 1 788 ? -10.370 -40.311 -22.006 1.00 41.09 788 PRO A C 1
ATOM 5946 O O . PRO A 1 788 ? -10.908 -39.328 -21.501 1.00 41.09 788 PRO A O 1
ATOM 5949 N N . ALA A 1 789 ? -10.074 -41.393 -21.281 1.00 43.81 789 ALA A N 1
ATOM 5950 C CA . ALA A 1 789 ? -10.238 -41.496 -19.830 1.00 43.81 789 ALA A CA 1
ATOM 5951 C C . ALA A 1 789 ? -8.869 -41.396 -19.134 1.00 43.81 789 ALA A C 1
ATOM 5953 O O . ALA A 1 789 ? -8.271 -42.406 -18.783 1.00 43.81 789 ALA A O 1
ATOM 5954 N N . GLY A 1 790 ? -8.369 -40.167 -18.958 1.00 41.53 790 GLY A N 1
ATOM 5955 C CA . GLY A 1 790 ? -7.123 -39.891 -18.222 1.00 41.53 790 GLY A CA 1
ATOM 5956 C C . GLY A 1 790 ? -7.311 -39.240 -16.844 1.00 41.53 790 GLY A C 1
ATOM 5957 O O . GLY A 1 790 ? -6.430 -39.339 -16.002 1.00 41.53 790 GLY A O 1
ATOM 5958 N N . GLY A 1 791 ? -8.457 -38.600 -16.572 1.00 39.19 791 GLY A N 1
ATOM 5959 C CA . GLY A 1 791 ? -8.662 -37.813 -15.339 1.00 39.19 791 GLY A CA 1
ATOM 5960 C C . GLY A 1 791 ? -9.451 -38.502 -14.217 1.00 39.19 791 GLY A C 1
ATOM 5961 O O . GLY A 1 791 ? -9.418 -38.054 -13.075 1.00 39.19 791 GLY A O 1
ATOM 5962 N N . ALA A 1 792 ? -10.167 -39.593 -14.509 1.00 40.41 792 ALA A N 1
ATOM 5963 C CA . ALA A 1 792 ? -11.130 -40.185 -13.571 1.00 40.41 792 ALA A CA 1
ATOM 5964 C C . ALA A 1 792 ? -10.497 -41.070 -12.477 1.00 40.41 792 ALA A C 1
ATOM 5966 O O . ALA A 1 792 ? -11.105 -41.271 -11.429 1.00 40.41 792 ALA A O 1
ATOM 5967 N N . GLN A 1 793 ? -9.281 -41.588 -12.686 1.00 43.47 793 GLN A N 1
ATOM 5968 C CA . GLN A 1 793 ? -8.645 -42.508 -11.732 1.00 43.47 793 GLN A CA 1
ATOM 5969 C C . GLN A 1 793 ? -8.039 -41.794 -10.513 1.00 43.47 793 GLN A C 1
ATOM 5971 O O . GLN A 1 793 ? -8.071 -42.344 -9.416 1.00 43.47 793 GLN A O 1
ATOM 5976 N N . VAL A 1 794 ? -7.576 -40.548 -10.669 1.00 46.81 794 VAL A N 1
ATOM 5977 C CA . VAL A 1 794 ? -6.997 -39.761 -9.563 1.00 46.81 794 VAL A CA 1
ATOM 5978 C C . VAL A 1 794 ? -8.077 -39.320 -8.564 1.00 46.81 794 VAL A C 1
ATOM 5980 O O . VAL A 1 794 ? -7.868 -39.374 -7.357 1.00 46.81 794 VAL A O 1
ATOM 5983 N N . LEU A 1 795 ? -9.277 -38.989 -9.051 1.00 45.19 795 LEU A N 1
ATOM 5984 C CA . LEU A 1 795 ? -10.432 -38.631 -8.215 1.00 45.19 795 LEU A CA 1
ATOM 5985 C C . LEU A 1 795 ? -11.014 -39.831 -7.454 1.00 45.19 795 LEU A C 1
ATOM 5987 O O . LEU A 1 795 ? -11.469 -39.682 -6.321 1.00 45.19 795 LEU A O 1
ATOM 5991 N N . LEU A 1 796 ? -10.982 -41.025 -8.054 1.00 45.38 796 LEU A N 1
ATOM 5992 C CA . LEU A 1 796 ? -11.493 -42.240 -7.420 1.00 45.38 796 LEU A CA 1
ATOM 5993 C C . LEU A 1 796 ? -10.589 -42.706 -6.265 1.00 45.38 796 LEU A C 1
ATOM 5995 O O . LEU A 1 796 ? -11.101 -43.187 -5.258 1.00 45.38 796 LEU A O 1
ATOM 5999 N N . ALA A 1 797 ? -9.270 -42.511 -6.372 1.00 46.31 797 ALA A N 1
ATOM 6000 C CA . ALA A 1 797 ? -8.321 -42.861 -5.314 1.00 46.31 797 ALA A CA 1
ATOM 6001 C C . ALA A 1 797 ? -8.512 -42.000 -4.050 1.00 46.31 797 ALA A C 1
ATOM 6003 O O . ALA A 1 797 ? -8.656 -42.549 -2.958 1.00 46.31 797 ALA A O 1
ATOM 6004 N N . SER A 1 798 ? -8.635 -40.674 -4.196 1.00 47.31 798 SER A N 1
ATOM 6005 C CA . SER A 1 798 ? -8.860 -39.766 -3.057 1.00 47.31 798 SER A CA 1
ATOM 6006 C C . SER A 1 798 ? -10.232 -39.948 -2.394 1.00 47.31 798 SER A C 1
ATOM 6008 O O . SER A 1 798 ? -10.380 -39.729 -1.193 1.00 47.31 798 SER A O 1
ATOM 6010 N N . LEU A 1 799 ? -11.248 -40.376 -3.153 1.00 45.00 799 LEU A N 1
ATOM 6011 C CA . LEU A 1 799 ? -12.584 -40.663 -2.614 1.00 45.00 799 LEU A CA 1
ATOM 6012 C C . LEU A 1 799 ? -12.645 -42.000 -1.858 1.00 45.00 799 LEU A C 1
ATOM 6014 O O . LEU A 1 799 ? -13.407 -42.119 -0.900 1.00 45.00 799 LEU A O 1
ATOM 6018 N N . LEU A 1 800 ? -11.832 -42.987 -2.247 1.00 47.56 800 LEU A N 1
ATOM 6019 C CA . LEU A 1 800 ? -11.738 -44.273 -1.548 1.00 47.56 800 LEU A CA 1
ATOM 6020 C C . LEU A 1 800 ? -10.923 -44.183 -0.247 1.00 47.56 800 LEU A C 1
ATOM 6022 O O . LEU A 1 800 ? -11.211 -44.925 0.690 1.00 47.56 800 LEU A O 1
ATOM 6026 N N . GLU A 1 801 ? -9.963 -43.258 -0.150 1.00 46.50 801 GLU A N 1
ATOM 6027 C CA . GLU A 1 801 ? -9.294 -42.932 1.120 1.00 46.50 801 GLU A CA 1
ATOM 6028 C C . GLU A 1 801 ? -10.247 -42.235 2.101 1.00 46.50 801 GLU A C 1
ATOM 6030 O O . GLU A 1 801 ? -10.316 -42.628 3.263 1.00 46.50 801 GLU A O 1
ATOM 6035 N N . ALA A 1 802 ? -11.078 -41.302 1.625 1.00 44.94 802 ALA A N 1
ATOM 6036 C CA . ALA A 1 802 ? -12.073 -40.620 2.458 1.00 44.94 802 ALA A CA 1
ATOM 6037 C C . ALA A 1 802 ? -13.186 -41.551 2.988 1.00 44.94 802 ALA A C 1
ATOM 6039 O O . ALA A 1 802 ? -13.749 -41.292 4.052 1.00 44.94 802 ALA A O 1
ATOM 6040 N N . ALA A 1 803 ? -13.495 -42.638 2.270 1.00 43.69 803 ALA A N 1
ATOM 6041 C CA . ALA A 1 803 ? -14.489 -43.636 2.677 1.00 43.69 803 ALA A CA 1
ATOM 6042 C C . ALA A 1 803 ? -13.969 -44.627 3.740 1.00 43.69 803 ALA A C 1
ATOM 6044 O O . ALA A 1 803 ? -14.765 -45.292 4.399 1.00 43.69 803 ALA A O 1
ATOM 6045 N N . ARG A 1 804 ? -12.647 -44.733 3.946 1.00 44.22 804 ARG A N 1
ATOM 6046 C CA . ARG A 1 804 ? -12.060 -45.614 4.977 1.00 44.22 804 ARG A CA 1
ATOM 6047 C C . ARG A 1 804 ? -12.062 -45.007 6.384 1.00 44.22 804 ARG A C 1
ATOM 6049 O O . ARG A 1 804 ? -11.847 -45.737 7.345 1.00 44.22 804 ARG A O 1
ATOM 6056 N N . GLU A 1 805 ? -12.359 -43.715 6.520 1.00 42.00 805 GLU A N 1
ATOM 6057 C CA . GLU A 1 805 ? -12.390 -42.995 7.804 1.00 42.00 805 GLU A CA 1
ATOM 6058 C C . GLU A 1 805 ? -13.810 -42.824 8.397 1.00 42.00 805 GLU A C 1
ATOM 6060 O O . GLU A 1 805 ? -14.016 -42.048 9.334 1.00 42.00 805 GLU A O 1
ATOM 6065 N N . GLU A 1 806 ? -14.817 -43.546 7.888 1.00 39.66 806 GLU A N 1
ATOM 6066 C CA . GLU A 1 806 ? -16.208 -43.477 8.368 1.00 39.66 806 GLU A CA 1
ATOM 6067 C C . GLU A 1 806 ? -16.417 -44.179 9.719 1.00 39.66 806 GLU A C 1
ATOM 6069 O O . GLU A 1 806 ? -16.987 -45.263 9.830 1.00 39.66 806 GLU A O 1
ATOM 6074 N N . GLY A 1 807 ? -15.991 -43.509 10.786 1.00 40.56 807 GLY A N 1
ATOM 6075 C CA . GLY A 1 807 ? -16.224 -43.966 12.146 1.00 40.56 807 GLY A CA 1
ATOM 6076 C C . GLY A 1 807 ? -16.163 -42.859 13.188 1.00 40.56 807 GLY A C 1
ATOM 6077 O O . GLY A 1 807 ? -15.395 -43.015 14.130 1.00 40.56 807 GLY A O 1
ATOM 6078 N N . ARG A 1 808 ? -16.933 -41.760 13.032 1.00 36.97 808 ARG A N 1
ATOM 6079 C CA . ARG A 1 808 ? -17.529 -40.927 14.119 1.00 36.97 808 ARG A CA 1
ATOM 6080 C C . ARG A 1 808 ? -18.152 -39.602 13.609 1.00 36.97 808 ARG A C 1
ATOM 6082 O O . ARG A 1 808 ? -17.467 -38.766 13.040 1.00 36.97 808 ARG A O 1
ATOM 6089 N N . LEU A 1 809 ? -19.444 -39.429 13.925 1.00 38.25 809 LEU A N 1
ATOM 6090 C CA . LEU A 1 809 ? -20.210 -38.193 14.216 1.00 38.25 809 LEU A CA 1
ATOM 6091 C C . LEU A 1 809 ? -20.270 -37.023 13.191 1.00 38.25 809 LEU A C 1
ATOM 6093 O O . LEU A 1 809 ? -19.372 -36.200 13.085 1.00 38.25 809 LEU A O 1
ATOM 6097 N N . GLY A 1 810 ? -21.451 -36.848 12.575 1.00 46.44 810 GLY A N 1
ATOM 6098 C CA . GLY A 1 810 ? -22.348 -35.716 12.877 1.00 46.44 810 GLY A CA 1
ATOM 6099 C C . GLY A 1 810 ? -21.967 -34.273 12.506 1.00 46.44 810 GLY A C 1
ATOM 6100 O O . GLY A 1 810 ? -22.238 -33.384 13.306 1.00 46.44 810 GLY A O 1
ATOM 6101 N N . ALA A 1 811 ? -21.422 -33.994 11.317 1.00 45.75 811 ALA A N 1
ATOM 6102 C CA . ALA A 1 811 ? -21.340 -32.622 10.792 1.00 45.75 811 ALA A CA 1
ATOM 6103 C C . ALA A 1 811 ? -21.632 -32.577 9.283 1.00 45.75 811 ALA A C 1
ATOM 6105 O O . ALA A 1 811 ? -21.103 -33.380 8.514 1.00 45.75 811 ALA A O 1
ATOM 6106 N N . THR A 1 812 ? -22.464 -31.630 8.837 1.00 49.81 812 THR A N 1
ATOM 6107 C CA . THR A 1 812 ? -22.704 -31.349 7.412 1.00 49.81 812 THR A CA 1
ATOM 6108 C C . THR A 1 812 ? -21.398 -30.898 6.752 1.00 49.81 812 THR A C 1
ATOM 6110 O O . THR A 1 812 ? -21.012 -29.735 6.872 1.00 49.81 812 THR A O 1
ATOM 6113 N N . ARG A 1 813 ? -20.689 -31.821 6.088 1.00 50.84 813 ARG A N 1
ATOM 6114 C CA . ARG A 1 813 ? -19.395 -31.541 5.448 1.00 50.84 813 ARG A CA 1
ATOM 6115 C C . ARG A 1 813 ? -19.558 -30.619 4.236 1.00 50.84 813 ARG A C 1
ATOM 6117 O O . ARG A 1 813 ? -20.437 -30.799 3.393 1.00 50.84 813 ARG A O 1
ATOM 6124 N N . GLN A 1 814 ? -18.669 -29.634 4.165 1.00 69.44 814 GLN A N 1
ATOM 6125 C CA . GLN A 1 814 ? -18.496 -28.713 3.048 1.00 69.44 814 GLN A CA 1
ATOM 6126 C C . GLN A 1 814 ? -17.569 -29.383 2.018 1.00 69.44 814 GLN A C 1
ATOM 6128 O O . GLN A 1 814 ? -16.455 -29.778 2.354 1.00 69.44 814 GLN A O 1
ATOM 6133 N N . LEU A 1 815 ? -18.025 -29.552 0.779 1.00 73.88 815 LEU A N 1
ATOM 6134 C CA . LEU A 1 815 ? -17.241 -30.143 -0.308 1.00 73.88 815 LEU A CA 1
ATOM 6135 C C . LEU A 1 815 ? -16.419 -29.045 -0.991 1.00 73.88 815 LEU A C 1
ATOM 6137 O O . LEU A 1 815 ? -16.972 -28.014 -1.364 1.00 73.88 815 LEU A O 1
ATOM 6141 N N . ARG A 1 816 ? -15.112 -29.253 -1.177 1.00 84.12 816 ARG A N 1
ATOM 6142 C CA . ARG A 1 816 ? -14.258 -28.367 -1.986 1.00 84.12 816 ARG A CA 1
ATOM 6143 C C . ARG A 1 816 ? -14.162 -28.923 -3.405 1.00 84.12 816 ARG A C 1
ATOM 6145 O O . ARG A 1 816 ? -13.720 -30.051 -3.583 1.00 84.12 816 ARG A O 1
ATOM 6152 N N . ILE A 1 817 ? -14.581 -28.146 -4.401 1.00 83.25 817 ILE A N 1
ATOM 6153 C CA . ILE A 1 817 ? -14.625 -28.564 -5.806 1.00 83.25 817 ILE A CA 1
ATOM 6154 C C . ILE A 1 817 ? -13.856 -27.557 -6.659 1.00 83.25 817 ILE A C 1
ATOM 6156 O O . ILE A 1 817 ? -14.166 -26.363 -6.665 1.00 83.25 817 ILE A O 1
ATOM 6160 N N . GLN A 1 818 ? -12.857 -28.038 -7.393 1.00 89.88 818 GLN A N 1
ATOM 6161 C CA . GLN A 1 818 ? -12.085 -27.220 -8.321 1.00 89.88 818 GLN A CA 1
ATOM 6162 C C . GLN A 1 818 ? -12.863 -27.006 -9.627 1.00 89.88 818 GLN A C 1
ATOM 6164 O O . GLN A 1 818 ? -13.349 -27.959 -10.232 1.00 89.88 818 GLN A O 1
ATOM 6169 N N . CYS A 1 819 ? -13.000 -25.752 -10.060 1.00 87.25 819 CYS A N 1
ATOM 6170 C CA . CYS A 1 819 ? -13.659 -25.406 -11.315 1.00 87.25 819 CYS A CA 1
ATOM 6171 C C . CYS A 1 819 ? -12.834 -25.930 -12.505 1.00 87.25 819 CYS A C 1
ATOM 6173 O O . CYS A 1 819 ? -11.670 -25.544 -12.629 1.00 87.25 819 CYS A O 1
ATOM 6175 N N . PRO A 1 820 ? -13.415 -26.724 -13.423 1.00 80.38 820 PRO A N 1
ATOM 6176 C CA . PRO A 1 820 ? -12.676 -27.279 -14.559 1.00 80.38 820 PRO A CA 1
ATOM 6177 C C . PRO A 1 820 ? -12.281 -26.223 -15.604 1.00 80.38 820 PRO A C 1
ATOM 6179 O O . PRO A 1 820 ? -11.450 -26.501 -16.459 1.00 80.38 820 PRO A O 1
ATOM 6182 N N . PHE A 1 821 ? -12.867 -25.022 -15.545 1.00 81.50 821 PHE A N 1
ATOM 6183 C CA . PHE A 1 821 ? -12.614 -23.954 -16.515 1.00 81.50 821 PHE A CA 1
ATOM 6184 C C . PHE A 1 821 ? -11.505 -22.991 -16.082 1.00 81.50 821 PHE A C 1
ATOM 6186 O O . PHE A 1 821 ? -10.737 -22.539 -16.921 1.00 81.50 821 PHE A O 1
ATOM 6193 N N . CYS A 1 822 ? -11.414 -22.659 -14.789 1.00 84.62 822 CYS A N 1
ATOM 6194 C CA . CYS A 1 822 ? -10.460 -21.657 -14.292 1.00 84.62 822 CYS A CA 1
ATOM 6195 C C . CYS A 1 822 ? -9.598 -22.119 -13.107 1.00 84.62 822 CYS A C 1
ATOM 6197 O O . CYS A 1 822 ? -8.833 -21.326 -12.571 1.00 84.62 822 CYS A O 1
ATOM 6199 N N . GLY A 1 823 ? -9.745 -23.364 -12.641 1.00 85.31 823 GLY A N 1
ATOM 6200 C CA . GLY A 1 823 ? -8.921 -23.924 -11.566 1.00 85.31 823 GLY A CA 1
ATOM 6201 C C . GLY A 1 823 ? -9.238 -23.427 -10.148 1.00 85.31 823 GLY A C 1
ATOM 6202 O O . GLY A 1 823 ? -8.628 -23.913 -9.199 1.00 85.31 823 GLY A O 1
ATOM 6203 N N . VAL A 1 824 ? -10.197 -22.510 -9.969 1.00 86.94 824 VAL A N 1
ATOM 6204 C CA . VAL A 1 824 ? -10.586 -21.978 -8.648 1.00 86.94 824 VAL A CA 1
ATOM 6205 C C . VAL A 1 824 ? -11.349 -23.019 -7.827 1.00 86.94 824 VAL A C 1
ATOM 6207 O O . VAL A 1 824 ? -12.280 -23.653 -8.327 1.00 86.94 824 VAL A O 1
ATOM 6210 N N . VAL A 1 825 ? -10.992 -23.168 -6.549 1.00 89.50 825 VAL A N 1
ATOM 6211 C CA . VAL A 1 825 ? -11.646 -24.083 -5.601 1.00 89.50 825 VAL A CA 1
ATOM 6212 C C . VAL A 1 825 ? -12.865 -23.407 -4.972 1.00 89.50 825 VAL A C 1
ATOM 6214 O O . VAL A 1 825 ? -12.745 -22.377 -4.318 1.00 89.50 825 VAL A O 1
ATOM 6217 N N . ASN A 1 826 ? -14.046 -23.995 -5.154 1.00 81.88 826 ASN A N 1
ATOM 6218 C CA . ASN A 1 826 ? -15.316 -23.508 -4.615 1.00 81.88 826 ASN A CA 1
ATOM 6219 C C . ASN A 1 826 ? -15.780 -24.433 -3.483 1.00 81.88 826 ASN A C 1
ATOM 6221 O O . ASN A 1 826 ? -15.587 -25.646 -3.557 1.00 81.88 826 ASN A O 1
ATOM 6225 N N . ALA A 1 827 ? -16.404 -23.877 -2.446 1.00 84.25 827 ALA A N 1
ATOM 6226 C CA . ALA A 1 827 ? -16.970 -24.647 -1.342 1.00 84.25 827 ALA A CA 1
ATOM 6227 C C . ALA A 1 827 ? -18.485 -24.828 -1.551 1.00 84.25 827 ALA A C 1
ATOM 6229 O O . ALA A 1 827 ? -19.208 -23.842 -1.648 1.00 84.25 827 ALA A O 1
ATOM 6230 N N . ALA A 1 828 ? -18.969 -26.069 -1.607 1.00 77.12 828 ALA A N 1
ATOM 6231 C CA . ALA A 1 828 ? -20.378 -26.406 -1.823 1.00 77.12 828 ALA A CA 1
ATOM 6232 C C . ALA A 1 828 ? -20.945 -27.216 -0.645 1.00 77.12 828 ALA A C 1
ATOM 6234 O O . ALA A 1 828 ? -20.251 -28.049 -0.058 1.00 77.12 828 ALA A O 1
ATOM 6235 N N . ARG A 1 829 ? -22.215 -26.989 -0.283 1.00 67.81 829 ARG A N 1
ATOM 6236 C CA . ARG A 1 829 ? -22.925 -27.779 0.740 1.00 67.81 829 ARG A CA 1
ATOM 6237 C C . ARG A 1 829 ? -23.681 -28.930 0.074 1.00 67.81 829 ARG A C 1
ATOM 6239 O O . ARG A 1 829 ? -24.397 -28.718 -0.899 1.00 67.81 829 ARG A O 1
ATOM 6246 N N . ALA A 1 830 ? -23.570 -30.140 0.625 1.00 53.91 830 ALA A N 1
ATOM 6247 C CA . ALA A 1 830 ? -24.145 -31.363 0.046 1.00 53.91 830 ALA A CA 1
ATOM 6248 C C . ALA A 1 830 ? -25.690 -31.371 -0.074 1.00 53.91 830 ALA A C 1
ATOM 6250 O O . ALA A 1 830 ? -26.248 -32.253 -0.720 1.00 53.91 830 ALA A O 1
ATOM 6251 N N . SER A 1 831 ? -26.390 -30.402 0.528 1.00 49.53 831 SER A N 1
ATOM 6252 C CA . SER A 1 831 ? -27.853 -30.273 0.484 1.00 49.53 831 SER A CA 1
ATOM 6253 C C . SER A 1 831 ? -28.387 -29.448 -0.696 1.00 49.53 831 SER A C 1
ATOM 6255 O O . SER A 1 831 ? -29.601 -29.384 -0.886 1.00 49.53 831 SER A O 1
ATOM 6257 N N . GLU A 1 832 ? -27.526 -28.796 -1.483 1.00 48.28 832 GLU A N 1
ATOM 6258 C CA . GLU A 1 832 ? -27.954 -27.973 -2.618 1.00 48.28 832 GLU A CA 1
ATOM 6259 C C . GLU A 1 832 ? -28.056 -28.806 -3.900 1.00 48.28 832 GLU A C 1
ATOM 6261 O O . GLU A 1 832 ? -27.186 -29.603 -4.250 1.00 48.28 832 GLU A O 1
ATOM 6266 N N . ARG A 1 833 ? -29.172 -28.652 -4.614 1.00 51.88 833 ARG A N 1
ATOM 6267 C CA . ARG A 1 833 ? -29.499 -29.426 -5.813 1.00 51.88 833 ARG A CA 1
ATOM 6268 C C . ARG A 1 833 ? -28.452 -29.211 -6.926 1.00 51.88 833 ARG A C 1
ATOM 6270 O O . ARG A 1 833 ? -28.526 -28.240 -7.661 1.00 51.88 833 ARG A O 1
ATOM 6277 N N . HIS A 1 834 ? -27.542 -30.174 -7.084 1.00 67.12 834 HIS A N 1
ATOM 6278 C CA . HIS A 1 834 ? -26.870 -30.648 -8.314 1.00 67.12 834 HIS A CA 1
ATOM 6279 C C . HIS A 1 834 ? -26.166 -29.636 -9.251 1.00 67.12 834 HIS A C 1
ATOM 6281 O O . HIS A 1 834 ? -25.746 -30.036 -10.339 1.00 67.12 834 HIS A O 1
ATOM 6287 N N . ARG A 1 835 ? -25.983 -28.362 -8.884 1.00 74.25 835 ARG A N 1
ATOM 6288 C CA . ARG A 1 835 ? -25.245 -27.372 -9.692 1.00 74.25 835 ARG A CA 1
ATOM 6289 C C . ARG A 1 835 ? -24.425 -26.438 -8.805 1.00 74.25 835 ARG A C 1
ATOM 6291 O O . ARG A 1 835 ? -24.958 -25.886 -7.851 1.00 74.25 835 ARG A O 1
ATOM 6298 N N . VAL A 1 836 ? -23.153 -26.240 -9.149 1.00 82.81 836 VAL A N 1
ATOM 6299 C CA . VAL A 1 836 ? -22.247 -25.284 -8.491 1.00 82.81 836 VAL A CA 1
ATOM 6300 C C . VAL A 1 836 ? -21.926 -24.164 -9.475 1.00 82.81 836 VAL A C 1
ATOM 6302 O O . VAL A 1 836 ? -21.612 -24.434 -10.635 1.00 82.81 836 VAL A O 1
ATOM 6305 N N . ILE A 1 837 ? -22.019 -22.915 -9.015 1.00 86.38 837 ILE A N 1
ATOM 6306 C CA . ILE A 1 837 ? -21.621 -21.727 -9.779 1.00 86.38 837 ILE A CA 1
ATOM 6307 C C . ILE A 1 837 ? -20.234 -21.308 -9.301 1.00 86.38 837 ILE A C 1
ATOM 6309 O O . ILE A 1 837 ? -20.038 -21.064 -8.111 1.00 86.38 837 ILE A O 1
ATOM 6313 N N . CYS A 1 838 ? -19.264 -21.223 -10.210 1.00 84.19 838 CYS A N 1
ATOM 6314 C CA . CYS A 1 838 ? -17.925 -20.769 -9.847 1.00 84.19 838 CYS A CA 1
ATOM 6315 C C . CYS A 1 838 ? -17.929 -19.276 -9.482 1.00 84.19 838 CYS A C 1
ATOM 6317 O O . CYS A 1 838 ? -18.329 -18.450 -10.300 1.00 84.19 838 CYS A O 1
ATOM 6319 N N . GLY A 1 839 ? -17.406 -18.916 -8.306 1.00 82.44 839 GLY A N 1
ATOM 6320 C CA . GLY A 1 839 ? -17.327 -17.516 -7.868 1.00 82.44 839 GLY A CA 1
ATOM 6321 C C . GLY A 1 839 ? -16.463 -16.617 -8.765 1.00 82.44 839 GLY A C 1
ATOM 6322 O O . GLY A 1 839 ? -16.703 -15.416 -8.828 1.00 82.44 839 GLY A O 1
ATOM 6323 N N . ALA A 1 840 ? -15.502 -17.194 -9.497 1.00 81.81 840 ALA A N 1
ATOM 6324 C CA . ALA A 1 840 ? -14.587 -16.452 -10.367 1.00 81.81 840 ALA A CA 1
ATOM 6325 C C . ALA A 1 840 ? -15.109 -16.306 -11.807 1.00 81.81 840 ALA A C 1
ATOM 6327 O O . ALA A 1 840 ? -15.318 -15.196 -12.281 1.00 81.81 840 ALA A O 1
ATOM 6328 N N . CYS A 1 841 ? -15.347 -17.417 -12.514 1.00 84.50 841 CYS A N 1
ATOM 6329 C CA . CYS A 1 841 ? -15.744 -17.381 -13.932 1.00 84.50 841 CYS A CA 1
ATOM 6330 C C . CYS A 1 841 ? -17.258 -17.499 -14.167 1.00 84.50 841 CYS A C 1
ATOM 6332 O O . CYS A 1 841 ? -17.695 -17.504 -15.312 1.00 84.50 841 CYS A O 1
ATOM 6334 N N . ARG A 1 842 ? -18.063 -17.652 -13.106 1.00 87.88 842 ARG A N 1
ATOM 6335 C CA . ARG A 1 842 ? -19.531 -17.827 -13.144 1.00 87.88 842 ARG A CA 1
ATOM 6336 C C . ARG A 1 842 ? -20.055 -19.030 -13.938 1.00 87.88 842 ARG A C 1
ATOM 6338 O O . ARG A 1 842 ? -21.264 -19.194 -14.071 1.00 87.88 842 ARG A O 1
ATOM 6345 N N . SER A 1 843 ? -19.167 -19.910 -14.393 1.00 78.75 843 SER A N 1
ATOM 6346 C CA . SER A 1 843 ? -19.518 -21.183 -15.026 1.00 78.75 843 SER A CA 1
ATOM 6347 C C . SER A 1 843 ? -20.349 -22.059 -14.087 1.00 78.75 843 SER A C 1
ATOM 6349 O O . SER A 1 843 ? -20.019 -22.186 -12.904 1.00 78.75 843 SER A O 1
ATOM 6351 N N . VAL A 1 844 ? -21.393 -22.695 -14.625 1.00 86.00 844 VAL A N 1
ATOM 6352 C CA . VAL A 1 844 ? -22.256 -23.636 -13.899 1.00 86.00 844 VAL A CA 1
ATOM 6353 C C . VAL A 1 844 ? -21.881 -25.059 -14.290 1.00 86.00 844 VAL A C 1
ATOM 6355 O O . VAL A 1 844 ? -21.916 -25.397 -15.471 1.00 86.00 844 VAL A O 1
ATOM 6358 N N . PHE A 1 845 ? -21.551 -25.909 -13.320 1.00 79.88 845 PHE A N 1
ATOM 6359 C CA . PHE A 1 845 ? -21.244 -27.318 -13.578 1.00 79.88 845 PHE A CA 1
ATOM 6360 C C . PHE A 1 845 ? -21.951 -28.246 -12.586 1.00 79.88 845 PHE A C 1
ATOM 6362 O O . PHE A 1 845 ? -22.259 -27.869 -11.452 1.00 79.88 845 PHE A O 1
ATOM 6369 N N . ALA A 1 846 ? -22.274 -29.452 -13.055 1.00 80.06 846 ALA A N 1
ATOM 6370 C CA . ALA A 1 846 ? -23.019 -30.445 -12.291 1.00 80.06 846 ALA A CA 1
ATOM 6371 C C . ALA A 1 846 ? -22.082 -31.319 -11.448 1.00 80.06 846 ALA A C 1
ATOM 6373 O O . ALA A 1 846 ? -21.005 -31.703 -11.904 1.00 80.06 846 ALA A O 1
ATOM 6374 N N . VAL A 1 847 ? -22.514 -31.658 -10.233 1.00 72.19 847 VAL A N 1
ATOM 6375 C CA . VAL A 1 847 ? -21.807 -32.608 -9.361 1.00 72.19 847 VAL A CA 1
ATOM 6376 C C . VAL A 1 847 ? -22.388 -34.009 -9.611 1.00 72.19 847 VAL A C 1
ATOM 6378 O O . VAL A 1 847 ? -23.610 -34.154 -9.524 1.00 72.19 847 VAL A O 1
ATOM 6381 N N . PRO A 1 848 ? -21.575 -35.033 -9.950 1.00 56.12 848 PRO A N 1
ATOM 6382 C CA . PRO A 1 848 ? -22.073 -36.385 -10.212 1.00 56.12 848 PRO A CA 1
ATOM 6383 C C . PRO A 1 848 ? -22.812 -36.964 -8.999 1.00 56.12 848 PRO A C 1
ATOM 6385 O O . PRO A 1 848 ? -22.326 -36.875 -7.872 1.00 56.12 848 PRO A O 1
ATOM 6388 N N . SER A 1 849 ? -23.974 -37.584 -9.221 1.00 52.34 849 SER A N 1
ATOM 6389 C CA . SER A 1 849 ? -24.716 -38.272 -8.161 1.00 52.34 849 SER A CA 1
ATOM 6390 C C . SER A 1 849 ? -23.960 -39.523 -7.709 1.00 52.34 849 SER A C 1
ATOM 6392 O O . SER A 1 849 ? -23.663 -40.388 -8.536 1.00 52.34 849 SER A O 1
ATOM 6394 N N . LEU A 1 850 ? -23.710 -39.658 -6.404 1.00 50.12 850 LEU A N 1
ATOM 6395 C CA . LEU A 1 850 ? -23.285 -40.920 -5.797 1.00 50.12 850 LEU A CA 1
ATOM 6396 C C . LEU A 1 850 ? -24.421 -41.940 -5.966 1.00 50.12 850 LEU A C 1
ATOM 6398 O O . LEU A 1 850 ? -25.388 -41.948 -5.204 1.00 50.12 850 LEU A O 1
ATOM 6402 N N . GLY A 1 851 ? -24.346 -42.765 -7.010 1.00 39.22 851 GLY A N 1
ATOM 6403 C CA . GLY A 1 851 ? -25.249 -43.897 -7.177 1.00 39.22 851 GLY A CA 1
ATOM 6404 C C . GLY A 1 851 ? -25.022 -44.888 -6.040 1.00 39.22 851 GLY A C 1
ATOM 6405 O O . GLY A 1 851 ? -23.907 -45.380 -5.876 1.00 39.22 851 GLY A O 1
ATOM 6406 N N . ARG A 1 852 ? -26.065 -45.170 -5.251 1.00 38.62 852 ARG A N 1
ATOM 6407 C CA . ARG A 1 852 ? -26.043 -46.265 -4.273 1.00 38.62 852 ARG A CA 1
ATOM 6408 C C . ARG A 1 852 ? -25.834 -47.581 -5.029 1.00 38.62 852 ARG A C 1
ATOM 6410 O O . ARG A 1 852 ? -26.638 -47.902 -5.904 1.00 38.62 852 ARG A O 1
ATOM 6417 N N . ARG A 1 853 ? -24.763 -48.303 -4.706 1.00 37.00 853 ARG A N 1
ATOM 6418 C CA . ARG A 1 853 ? -24.656 -49.746 -4.934 1.00 37.00 853 ARG A CA 1
ATOM 6419 C C . ARG A 1 853 ? -24.916 -50.461 -3.627 1.00 37.00 853 ARG A C 1
ATOM 6421 O O . ARG A 1 853 ? -24.456 -49.923 -2.595 1.00 37.00 853 ARG A O 1
#